Protein AF-0000000065892151 (afdb_homodimer)

Sequence (886 aa):
MYKVRIRGIFATALTKLALEWGFKIVQPTGKILQRFQIEADYSPPDLTVKDHESKTGVVVLGKCEAFESFLQRLGESLDPIVARARAGVKEVFSGKAVGEHEVEGPRGEVFKVPARYVLTPGGTGVFTVVKPPVGPVSGVAAPEIAVEGDYVELNTSGRVTFSEHIPQEDRLRLGILAETRLKQYASIGLRFKSSAKYADEEQIIKEAEVLYRELLQLSHGGPPGAVLRRGNCFAVVLFDRRSKEVLDSARASAVPTVRGHHALRAQGLGKCLDLLDYTGADVYEKAVEFLSRGPVLIYHVKPWGEVVKMKGEALGVKNGVLVVKRPLKPGGVLDGIGVRIERGFYALTCIPRDANYVVHTYYDGSNNVVGTYININTTPEWGRRVIYIDLLVDKTYAGGVEKVLDVDEFEKYKEYFPQRLRNPLQLAPSGRLECTAEGLVVRMYKVRIRGIFATALTKLALEWGFKIVQPTGKILQRFQIEADYSPPDLTVKDHESKTGVVVLGKCEAFESFLQRLGESLDPIVARARAGVKEVFSGKAVGEHEVEGPRGEVFKVPARYVLTPGGTGVFTVVKPPVGPVSGVAAPEIAVEGDYVELNTSGRVTFSEHIPQEDRLRLGILAETRLKQYASIGLRFKSSAKYADEEQIIKEAEVLYRELLQLSHGGPPGAVLRRGNCFAVVLFDRRSKEVLDSARASAVPTVRGHHALRAQGLGKCLDLLDYTGADVYEKAVEFLSRGPVLIYHVKPWGEVVKMKGEALGVKNGVLVVKRPLKPGGVLDGIGVRIERGFYALTCIPRDANYVVHTYYDGSNNVVGTYININTTPEWGRRVIYIDLLVDKTYAGGVEKVLDVDEFEKYKEYFPQRLRNPLQLAPSGRLECTAEGLVVR

Secondary structure (DSSP, 8-state):
--EEEE-STTHHHHHHHHHHTTPEE-S--HHHHHHHTPPP--SPPSEEEEE-TTSSEEEEEE-HHHHHHHHHHHHHHH--EEEE-SS-BT-EEEEEESSSSEEE-GGG-EEE--TT----TT-EEEEEEEE--BTTBPEEEESS--EE-SSEEE-SS--EEE-TTS-HHHHHHHHHHHHTTTHHHHTT-EEE-GGGGGS-HHHHHHHHHHHHHHHHHHTT--STT-EEE--BEEEEEE--HHHHHHHHHHHHTTS---TTHHHHHTTT-THHHHHHHHHT---HHHHHHHHTSSEEEEEEE-TTS-EEEEEEEEEEEETTEEEEEEE--TT-B-TTT-PBP-TT-EEEEEEESS-SEEEEEEE-TTS-EEEEEEEEESPPBPSSEEEEEEEEEEEEEETTEEEEE-HHHHHHTGGGS-GGGS-GGGGSPSS-EEEETTEEEE-/--EEEE-STTHHHHHHHHHHTTPEE-S--HHHHHHHTPPP--SPPSEEEEE-TTSSEEEEEE-HHHHHHHHHHHHHHH--EEEE-SS-BT-EEEEEESSSSEEE-GGG-EEE--TT----TT-EEEEEEEE--BTTBPEEEESS--EE-SSEEE-SS--EEE-TTS-HHHHHHHHHHHHTTTHHHHTT-EEE-GGGGGS-HHHHHHHHHHHHHHHHHHTT--STT-EEE--BEEEEEE--HHHHHHHHHHHHTTS---TTHHHHHTTT-THHHHHHHHHT---HHHHHHHHTSSEEEEEEE-TTS-EEEEEEEEEEEETTEEEEEEEPPTT-B-TTT-PBP-TT-EEEEEEESS-SEEEEEEE-TTS-EEEEEEEEESPPBPSSEEEEEEEEEEEEEETTEEEEE-HHHHHHTGGGS-GGGS-GGGGSPSS-EEEETTEEEE-

InterPro domains:
  IPR007295 Domain of unknown function DUF402 [PF04167] (306-413)
  IPR016730 RNA-binding FAU-1 [MF_01910] (2-437)
  IPR016730 RNA-binding FAU-1 [PIRSF018644] (1-437)
  IPR035930 FomD-like superfamily [G3DSA:2.40.380.10] (319-420)
  IPR035930 FomD-like superfamily [SSF159234] (326-413)
  IPR050212 Nucleoside triphosphate/diphosphate phosphatase-like [PTHR39159] (1-438)

Radius of gyration: 35.37 Å; Cα contacts (8 Å, |Δi|>4): 2115; chains: 2; bounding box: 68×98×75 Å

Organism: Pyrobaculum aerophilum (strain ATCC 51768 / DSM 7523 / JCM 9630 / CIP 104966 / NBRC 100827 / IM2) (NCBI:txid178306)

pLDDT: mean 96.0, std 3.53, range [74.0, 98.94]

Foldseek 3Di:
DFEEEEEDLLRLLLVLLCVVLPYHYAPDDPVNCVLVVDDYHLFFGQKYWYAFPLLQFIKIKGAVVVRVSSVVSLCVQQVWQKWWFPAFAFFKAKWAAQAQFWTAAAPRAIAGEDPVGGDDHRDIAMWTWHATDTQPRHTYIYRKHWDDDRFKIQIQPQAEEEDPLADPVLCVVVVVLCVPLVVVRSRRPMYTYNSNSVDDSVVVSVVSVVRVVLSVVCRVHDPHRDGSGGHMIMMITGHFLRSVQSSQVSSCVRAQGEGCLSLVVSQVCPVVRVVCSVVNDHCQVVQLQVQQAFKAWEWAAESRGDTDIFIFHWLHAFPQKTKTKGDDDFDDADPPLGHGADPQKIWIWIAGQQAQKIKIWIAHNVRDTSWIKIFGWGRWRGGSYIYTYGLQWIWIDGPRDIDIDRVVVNVVSLVSHRPVSSDRVVRDDDADWDQDSNHIDHD/DFEEEEEDLLRLLLVLLCVVLPYHYAPDDPVNCVLVVDDYHLFFGQKYWYAFPLLQFIKIKGAVVVRVSSVVSLCVQQVWQKWWFPAFAFWKAKWAAQAQFWTAAAPRAIAGEDPVGGDDHRDIAMWTWHATDTQPRHTYIYRKHWDDDRFKIQIQPQAEEEDPLQDPVLCVVVVVLCVPLVVVRSRRPMYTYNSNSVDDSVVVSVVSVVRVVLSVVCRVHDPHRDGSGGHMIMMITGHFLRSVQSSQVSSCVRAQGEPCLSLVVSQVCPVVRVVCSVVNDHCQVVQLQVQQAFKAWEWAAESRGDTDIFIFHWLHDFPQKTKTKGDDDFDDADPPLGHGADPQKIWIWIAGQQAQKIKIWIAHNVRDTSWIKIFGWGRWRGGSYIYTYGLQWIWIDGPRDIDIDRVVVNVVSLVSGRPVSSCRVVRDDDADWDQDSNHIDHD

Nearest PDB structures (foldseek):
  8wo8-assembly1_A-3  TM=7.421E-01  e=1.383E-40  Pyrococcus furiosus DSM 3638
  8rzf-assembly1_A  TM=7.872E-01  e=7.572E-38  Sulfolobus acidocaldarius
  8rza-assembly1_A-2  TM=7.181E-01  e=4.105E-39  Pyrococcus furiosus
  4oxp-assembly1_A  TM=7.789E-01  e=3.840E-05  Caulobacter vibrioides CB15
  2vrt-assembly4_D  TM=4.680E-01  e=1.509E-04  Escherichia coli

Solvent-accessible surface area (backbone atoms only — not comparable to full-atom values): 44794 Å² total; per-residue (Å²): 121,51,32,34,26,66,42,60,90,55,25,66,22,49,49,52,51,37,51,74,73,54,38,38,69,20,62,64,52,74,64,53,34,67,62,65,69,55,74,90,34,62,58,65,58,39,24,40,36,32,56,30,95,83,48,44,32,30,34,41,40,21,41,53,70,49,42,52,54,51,51,51,53,44,43,72,72,39,55,40,33,44,24,58,37,80,42,26,43,45,16,27,28,12,21,32,20,75,30,49,44,30,31,30,30,53,95,68,42,59,24,38,33,56,81,91,48,79,46,55,62,70,39,73,46,49,27,16,25,73,39,48,26,34,74,92,45,68,17,31,30,37,86,38,62,48,45,75,61,71,32,41,29,44,31,68,76,46,43,74,45,66,37,88,77,47,52,68,74,48,48,52,58,51,47,50,40,37,69,55,86,33,32,81,50,26,60,39,7,28,32,40,36,60,40,35,72,69,52,54,69,66,59,49,53,52,50,50,52,54,44,49,55,49,50,57,58,57,69,73,53,62,60,73,32,35,75,74,38,86,35,27,36,38,32,32,37,37,42,52,63,68,27,42,51,49,38,35,52,43,26,38,75,63,42,74,52,25,70,57,41,52,67,46,52,55,59,65,46,62,68,47,47,55,47,36,17,73,54,54,55,81,43,47,73,49,46,28,55,61,41,32,52,46,66,29,36,34,36,48,22,39,64,52,62,54,69,49,75,46,64,31,35,35,79,45,73,29,94,65,17,40,25,30,43,23,80,47,71,58,78,47,62,41,82,90,61,72,46,70,38,42,77,62,19,29,30,30,35,28,40,36,61,82,37,26,39,37,33,36,17,33,27,41,66,83,70,42,81,69,32,28,42,34,42,28,26,44,49,41,40,68,19,35,46,28,39,34,41,44,55,59,37,32,38,31,41,40,96,89,41,80,44,80,41,48,60,67,57,29,64,73,51,40,80,32,41,36,79,92,60,67,55,53,74,78,50,45,78,86,74,46,67,42,31,46,100,78,18,77,43,82,99,121,49,31,34,28,67,42,60,90,55,23,66,22,51,48,50,49,38,50,74,72,54,38,40,69,20,61,64,52,74,65,53,34,65,64,65,69,53,74,90,35,64,58,67,59,40,23,40,37,32,56,30,94,82,48,42,32,31,32,42,40,21,42,52,69,50,42,51,54,51,51,52,52,43,43,73,73,38,54,40,32,43,26,58,37,82,41,26,42,44,16,25,29,10,21,33,20,76,29,50,44,29,30,31,30,54,96,68,42,60,24,36,30,58,81,93,48,77,48,55,62,72,40,73,48,47,26,17,26,72,38,48,24,33,74,92,44,69,17,30,30,37,86,36,62,48,45,75,62,69,33,40,28,43,32,69,78,46,43,76,47,67,36,88,78,47,52,68,72,49,48,52,55,52,46,51,42,37,69,55,85,33,33,80,50,27,62,38,7,28,31,39,34,62,40,35,71,70,52,54,70,65,59,49,52,54,49,50,53,55,43,48,57,48,49,58,57,57,70,72,52,62,59,73,31,36,76,76,37,86,35,28,36,39,33,32,36,36,41,52,64,70,27,41,51,51,38,34,52,42,26,38,75,64,42,74,51,25,70,58,41,52,67,46,52,55,61,63,46,63,66,46,46,55,48,36,17,73,52,54,54,80,45,47,73,51,45,28,55,60,41,32,52,46,65,29,35,35,36,48,23,40,65,52,62,53,69,48,75,44,65,32,36,35,78,44,74,29,94,65,18,39,24,30,43,24,80,47,70,57,78,47,62,42,83,92,60,72,45,71,38,44,78,62,19,30,30,31,36,29,39,37,60,82,36,26,39,38,32,37,16,33,27,40,66,84,69,43,80,68,32,28,42,35,42,27,26,44,49,41,40,68,19,37,46,28,38,31,42,44,54,58,37,32,36,31,41,40,95,90,42,79,45,80,40,47,59,66,58,29,64,73,52,40,82,30,40,33,79,92,59,64,56,52,74,79,49,46,77,86,74,46,67,42,33,46,98,77,19,77,43,83,100

Structure (mmCIF, N/CA/C/O backbone):
data_AF-0000000065892151-model_v1
#
loop_
_entity.id
_entity.type
_entity.pdbx_description
1 polymer 'Probable ribonuclease FAU-1'
#
loop_
_atom_site.group_PDB
_atom_site.id
_atom_site.type_symbol
_atom_site.label_atom_id
_atom_site.label_alt_id
_atom_site.label_comp_id
_atom_site.label_asym_id
_atom_site.label_entity_id
_atom_site.label_seq_id
_atom_site.pdbx_PDB_ins_code
_atom_site.Cartn_x
_atom_site.Cartn_y
_atom_site.Cartn_z
_atom_site.occupancy
_atom_site.B_iso_or_equiv
_atom_site.auth_seq_id
_atom_site.auth_comp_id
_atom_site.auth_asym_id
_atom_site.auth_atom_id
_atom_site.pdbx_PDB_model_num
ATOM 1 N N . MET A 1 1 ? -1.967 -22.641 -34.25 1 90.88 1 MET A N 1
ATOM 2 C CA . MET A 1 1 ? -1.417 -21.781 -33.188 1 90.88 1 MET A CA 1
ATOM 3 C C . MET A 1 1 ? -2.203 -21.938 -31.891 1 90.88 1 MET A C 1
ATOM 5 O O . MET A 1 1 ? -3.424 -21.766 -31.875 1 90.88 1 MET A O 1
ATOM 9 N N . TYR A 1 2 ? -1.459 -22.391 -30.781 1 98 2 TYR A N 1
ATOM 10 C CA . TYR A 1 2 ? -2.15 -22.625 -29.531 1 98 2 TYR A CA 1
ATOM 11 C C . TYR A 1 2 ? -2.436 -21.312 -28.797 1 98 2 TYR A C 1
ATOM 13 O O . TYR A 1 2 ? -1.611 -20.391 -28.828 1 98 2 TYR A O 1
ATOM 21 N N . LYS A 1 3 ? -3.602 -21.266 -28.172 1 98.5 3 LYS A N 1
ATOM 22 C CA . LYS A 1 3 ? -4.035 -20.094 -27.422 1 98.5 3 LYS A CA 1
ATOM 23 C C . LYS A 1 3 ? -3.654 -20.219 -25.953 1 98.5 3 LYS A C 1
ATOM 25 O O . LYS A 1 3 ? -3.953 -21.234 -25.312 1 98.5 3 LYS A O 1
ATOM 30 N N . VAL A 1 4 ? -3.027 -19.141 -25.469 1 98.69 4 VAL A N 1
ATOM 31 C CA . VAL A 1 4 ? -2.604 -19.219 -24.078 1 98.69 4 VAL A CA 1
ATOM 32 C C . VAL A 1 4 ? -3.082 -17.969 -23.328 1 98.69 4 VAL A C 1
ATOM 34 O O . VAL A 1 4 ? -3.053 -16.859 -23.859 1 98.69 4 VAL A O 1
ATOM 37 N N . ARG A 1 5 ? -3.598 -18.188 -22.141 1 98.44 5 ARG A N 1
ATOM 38 C CA . ARG A 1 5 ? -3.918 -17.125 -21.188 1 98.44 5 ARG A CA 1
ATOM 39 C C . ARG A 1 5 ? -2.91 -17.094 -20.047 1 98.44 5 ARG A C 1
ATOM 41 O O . ARG A 1 5 ? -2.676 -18.109 -19.391 1 98.44 5 ARG A O 1
ATOM 48 N N . ILE A 1 6 ? -2.316 -15.945 -19.812 1 98.62 6 ILE A N 1
ATOM 49 C CA . ILE A 1 6 ? -1.269 -15.828 -18.797 1 98.62 6 ILE A CA 1
ATOM 50 C C . ILE A 1 6 ? -1.662 -14.781 -17.766 1 98.62 6 ILE A C 1
ATOM 52 O O . ILE A 1 6 ? -2.059 -13.664 -18.125 1 98.62 6 ILE A O 1
ATOM 56 N N . ARG A 1 7 ? -1.554 -15.141 -16.484 1 97.69 7 ARG A N 1
ATOM 57 C CA . ARG A 1 7 ? -1.895 -14.258 -15.375 1 97.69 7 ARG A CA 1
ATOM 58 C C . ARG A 1 7 ? -0.824 -14.305 -14.289 1 97.69 7 ARG A C 1
ATOM 60 O O . ARG A 1 7 ? -0.104 -15.297 -14.164 1 97.69 7 ARG A O 1
ATOM 67 N N . GLY A 1 8 ? -0.746 -13.172 -13.523 1 97.44 8 GLY A N 1
ATOM 68 C CA . GLY A 1 8 ? 0.124 -13.164 -12.359 1 97.44 8 GLY A CA 1
ATOM 69 C C . GLY A 1 8 ? 1.364 -12.312 -12.547 1 97.44 8 GLY A C 1
ATOM 70 O O . GLY A 1 8 ? 1.449 -11.531 -13.492 1 97.44 8 GLY A O 1
ATOM 71 N N . ILE A 1 9 ? 2.355 -12.484 -11.703 1 97.94 9 ILE A N 1
ATOM 72 C CA . ILE A 1 9 ? 3.494 -11.578 -11.617 1 97.94 9 ILE A CA 1
ATOM 73 C C . ILE A 1 9 ? 4.477 -11.883 -12.742 1 97.94 9 ILE A C 1
ATOM 75 O O . ILE A 1 9 ? 5.348 -11.062 -13.055 1 97.94 9 ILE A O 1
ATOM 79 N N . PHE A 1 10 ? 4.309 -13.008 -13.43 1 98.69 10 PHE A N 1
ATOM 80 C CA . PHE A 1 10 ? 5.207 -13.367 -14.523 1 98.69 10 PHE A CA 1
ATOM 81 C C . PHE A 1 10 ? 4.551 -13.094 -15.867 1 98.69 10 PHE A C 1
ATOM 83 O O . PHE A 1 10 ? 5.121 -13.406 -16.922 1 98.69 10 PHE A O 1
ATOM 90 N N . ALA A 1 11 ? 3.391 -12.523 -15.883 1 98.56 11 ALA A N 1
ATOM 91 C CA . ALA A 1 11 ? 2.533 -12.445 -17.062 1 98.56 11 ALA A CA 1
ATOM 92 C C . ALA A 1 11 ? 3.223 -11.68 -18.188 1 98.56 11 ALA A C 1
ATOM 94 O O . ALA A 1 11 ? 3.232 -12.125 -19.344 1 98.56 11 ALA A O 1
ATOM 95 N N . THR A 1 12 ? 3.818 -10.492 -17.938 1 98.62 12 THR A N 1
ATOM 96 C CA . THR A 1 12 ? 4.445 -9.703 -18.984 1 98.62 12 THR A CA 1
ATOM 97 C C . THR A 1 12 ? 5.609 -10.453 -19.609 1 98.62 12 THR A C 1
ATOM 99 O O . THR A 1 12 ? 5.707 -10.547 -20.828 1 98.62 12 THR A O 1
ATOM 102 N N . ALA A 1 13 ? 6.469 -11.047 -18.781 1 98.81 13 ALA A N 1
ATOM 103 C CA . ALA A 1 13 ? 7.633 -11.781 -19.281 1 98.81 13 ALA A CA 1
ATOM 104 C C . ALA A 1 13 ? 7.211 -13.008 -20.078 1 98.81 13 ALA A C 1
ATOM 106 O O . ALA A 1 13 ? 7.715 -13.242 -21.188 1 98.81 13 ALA A O 1
ATOM 107 N N . LEU A 1 14 ? 6.273 -13.758 -19.516 1 98.88 14 LEU A N 1
ATOM 108 C CA . LEU A 1 14 ? 5.844 -14.992 -20.172 1 98.88 14 LEU A CA 1
ATOM 109 C C . LEU A 1 14 ? 5.051 -14.688 -21.438 1 98.88 14 LEU A C 1
ATOM 111 O O . LEU A 1 14 ? 5.098 -15.453 -22.406 1 98.88 14 LEU A O 1
ATOM 115 N N . THR A 1 15 ? 4.289 -13.555 -21.453 1 98.81 15 THR A N 1
ATOM 116 C CA . THR A 1 15 ? 3.617 -13.133 -22.688 1 98.81 15 THR A CA 1
ATOM 117 C C . THR A 1 15 ? 4.633 -12.852 -23.781 1 98.81 15 THR A C 1
ATOM 119 O O . THR A 1 15 ? 4.469 -13.305 -24.922 1 98.81 15 THR A O 1
ATOM 122 N N . LYS A 1 16 ? 5.699 -12.109 -23.453 1 98.75 16 LYS A N 1
ATOM 123 C CA . LYS A 1 16 ? 6.766 -11.82 -24.406 1 98.75 16 LYS A CA 1
ATOM 124 C C . LYS A 1 16 ? 7.344 -13.102 -25 1 98.75 16 LYS A C 1
ATOM 126 O O . LYS A 1 16 ? 7.465 -13.234 -26.219 1 98.75 16 LYS A O 1
ATOM 131 N N . LEU A 1 17 ? 7.645 -14.039 -24.188 1 98.75 17 LEU A N 1
ATOM 132 C CA . LEU A 1 17 ? 8.242 -15.305 -24.609 1 98.75 17 LEU A CA 1
ATOM 133 C C . LEU A 1 17 ? 7.254 -16.125 -25.422 1 98.75 17 LEU A C 1
ATOM 135 O O . LEU A 1 17 ? 7.609 -16.688 -26.469 1 98.75 17 LEU A O 1
ATOM 139 N N . ALA A 1 18 ? 5.996 -16.203 -24.938 1 98.75 18 ALA A N 1
ATOM 140 C CA . ALA A 1 18 ? 4.973 -17 -25.609 1 98.75 18 ALA A CA 1
ATOM 141 C C . ALA A 1 18 ? 4.75 -16.5 -27.031 1 98.75 18 ALA A C 1
ATOM 143 O O . ALA A 1 18 ? 4.613 -17.281 -27.969 1 98.75 18 ALA A O 1
ATOM 144 N N . LEU A 1 19 ? 4.688 -15.164 -27.203 1 98.19 19 LEU A N 1
ATOM 145 C CA . LEU A 1 19 ? 4.543 -14.578 -28.531 1 98.19 19 LEU A CA 1
ATOM 146 C C . LEU A 1 19 ? 5.711 -14.977 -29.422 1 98.19 19 LEU A C 1
ATOM 148 O O . LEU A 1 19 ? 5.512 -15.328 -30.594 1 98.19 19 LEU A O 1
ATOM 152 N N . GLU A 1 20 ? 6.887 -14.977 -28.875 1 97.81 20 GLU A N 1
ATOM 153 C CA . GLU A 1 20 ? 8.07 -15.367 -29.641 1 97.81 20 GLU A CA 1
ATOM 154 C C . GLU A 1 20 ? 8.031 -16.844 -30 1 97.81 20 GLU A C 1
ATOM 156 O O . GLU A 1 20 ? 8.562 -17.25 -31.047 1 97.81 20 GLU A O 1
ATOM 161 N N . TRP A 1 21 ? 7.41 -17.625 -29.141 1 98.19 21 TRP A N 1
ATOM 162 C CA . TRP A 1 21 ? 7.328 -19.078 -29.359 1 98.19 21 TRP A CA 1
ATOM 163 C C . TRP A 1 21 ? 6.195 -19.422 -30.312 1 98.19 21 TRP A C 1
ATOM 165 O O . TRP A 1 21 ? 5.992 -20.594 -30.656 1 98.19 21 TRP A O 1
ATOM 175 N N . GLY A 1 22 ? 5.391 -18.469 -30.688 1 97.62 22 GLY A N 1
ATOM 176 C CA . GLY A 1 22 ? 4.355 -18.703 -31.672 1 97.62 22 GLY A CA 1
ATOM 177 C C . GLY A 1 22 ? 2.994 -18.969 -31.078 1 97.62 22 GLY A C 1
ATOM 178 O O . GLY A 1 22 ? 2.09 -19.453 -31.766 1 97.62 22 GLY A O 1
ATOM 179 N N . PHE A 1 23 ? 2.83 -18.719 -29.875 1 98.5 23 PHE A N 1
ATOM 180 C CA . PHE A 1 23 ? 1.521 -18.859 -29.25 1 98.5 23 PHE A CA 1
ATOM 181 C C . PHE A 1 23 ? 0.675 -17.609 -29.469 1 98.5 23 PHE A C 1
ATOM 183 O O . PHE A 1 23 ? 1.21 -16.516 -29.688 1 98.5 23 PHE A O 1
ATOM 190 N N . LYS A 1 24 ? -0.597 -17.797 -29.422 1 98.19 24 LYS A N 1
ATOM 191 C CA . LYS A 1 24 ? -1.532 -16.688 -29.438 1 98.19 24 LYS A CA 1
ATOM 192 C C . LYS A 1 24 ? -1.989 -16.328 -28.031 1 98.19 24 LYS A C 1
ATOM 194 O O . LYS A 1 24 ? -2.359 -17.203 -27.25 1 98.19 24 LYS A O 1
ATOM 199 N N . ILE A 1 25 ? -1.951 -15.023 -27.734 1 98.56 25 ILE A N 1
ATOM 200 C CA . ILE A 1 25 ? -2.371 -14.578 -26.406 1 98.56 25 ILE A CA 1
ATOM 201 C C . ILE A 1 25 ? -3.869 -14.281 -26.406 1 98.56 25 ILE A C 1
ATOM 203 O O . ILE A 1 25 ? -4.355 -13.523 -27.25 1 98.56 25 ILE A O 1
ATOM 207 N N . VAL A 1 26 ? -4.613 -14.883 -25.484 1 98.38 26 VAL A N 1
ATOM 208 C CA . VAL A 1 26 ? -6.051 -14.641 -25.422 1 98.38 26 VAL A CA 1
ATOM 209 C C . VAL A 1 26 ? -6.43 -14.117 -24.031 1 98.38 26 VAL A C 1
ATOM 211 O O . VAL A 1 26 ? -5.684 -14.297 -23.078 1 98.38 26 VAL A O 1
ATOM 214 N N . GLN A 1 27 ? -7.555 -13.375 -24.031 1 97.19 27 GLN A N 1
ATOM 215 C CA . GLN A 1 27 ? -8.102 -12.781 -22.812 1 97.19 27 GLN A CA 1
ATOM 216 C C . GLN A 1 27 ? -7.031 -12.031 -22.031 1 97.19 27 GLN A C 1
ATOM 218 O O . GLN A 1 27 ? -6.871 -12.242 -20.828 1 97.19 27 GLN A O 1
ATOM 223 N N . PRO A 1 28 ? -6.258 -11.227 -22.719 1 96.44 28 PRO A N 1
ATOM 224 C CA . PRO A 1 28 ? -5.223 -10.438 -22.047 1 96.44 28 PRO A CA 1
ATOM 225 C C . PRO A 1 28 ? -5.801 -9.344 -21.141 1 96.44 28 PRO A C 1
ATOM 227 O O . PRO A 1 28 ? -6.945 -8.922 -21.344 1 96.44 28 PRO A O 1
ATOM 230 N N . THR A 1 29 ? -5.078 -8.992 -20.125 1 94.81 29 THR A N 1
ATOM 231 C CA . THR A 1 29 ? -5.441 -7.82 -19.328 1 94.81 29 THR A CA 1
ATOM 232 C C . THR A 1 29 ? -5.219 -6.539 -20.125 1 94.81 29 THR A C 1
ATOM 234 O O . THR A 1 29 ? -4.539 -6.555 -21.156 1 94.81 29 THR A O 1
ATOM 237 N N . GLY A 1 30 ? -5.848 -5.492 -19.656 1 94.06 30 GLY A N 1
ATOM 238 C CA . GLY A 1 30 ? -5.629 -4.203 -20.297 1 94.06 30 GLY A CA 1
ATOM 239 C C . GLY A 1 30 ? -4.16 -3.818 -20.375 1 94.06 30 GLY A C 1
ATOM 240 O O . GLY A 1 30 ? -3.705 -3.295 -21.391 1 94.06 30 GLY A O 1
ATOM 241 N N . LYS A 1 31 ? -3.352 -4.094 -19.406 1 93.56 31 LYS A N 1
ATOM 242 C CA . LYS A 1 31 ? -1.926 -3.781 -19.359 1 93.56 31 LYS A CA 1
ATOM 243 C C . LYS A 1 31 ? -1.156 -4.539 -20.438 1 93.56 31 LYS A C 1
ATOM 245 O O . LYS A 1 31 ? -0.28 -3.977 -21.094 1 93.56 31 LYS A O 1
ATOM 250 N N . ILE A 1 32 ? -1.517 -5.809 -20.547 1 97.31 32 ILE A N 1
ATOM 251 C CA . ILE A 1 32 ? -0.838 -6.641 -21.531 1 97.31 32 ILE A CA 1
ATOM 252 C C . ILE A 1 32 ? -1.154 -6.133 -22.938 1 97.31 32 ILE A C 1
ATOM 254 O O . ILE A 1 32 ? -0.271 -6.07 -23.797 1 97.31 32 ILE A O 1
ATOM 258 N N . LEU A 1 33 ? -2.387 -5.742 -23.172 1 96.62 33 LEU A N 1
ATOM 259 C CA . LEU A 1 33 ? -2.785 -5.191 -24.453 1 96.62 33 LEU A CA 1
ATOM 260 C C . LEU A 1 33 ? -1.98 -3.939 -24.781 1 96.62 33 LEU A C 1
ATOM 262 O O . LEU A 1 33 ? -1.478 -3.795 -25.906 1 96.62 33 LEU A O 1
ATOM 266 N N . GLN A 1 34 ? -1.856 -3.135 -23.844 1 93.81 34 GLN A N 1
ATOM 267 C CA . GLN A 1 34 ? -1.151 -1.87 -24.016 1 93.81 34 GLN A CA 1
ATOM 268 C C . GLN A 1 34 ? 0.338 -2.102 -24.266 1 93.81 34 GLN A C 1
ATOM 270 O O . GLN A 1 34 ? 0.938 -1.465 -25.125 1 93.81 34 GLN A O 1
ATOM 275 N N . ARG A 1 35 ? 0.959 -3.012 -23.562 1 96.06 35 ARG A N 1
ATOM 276 C CA . ARG A 1 35 ? 2.4 -3.246 -23.594 1 96.06 35 ARG A CA 1
ATOM 277 C C . ARG A 1 35 ? 2.816 -3.904 -24.906 1 96.06 35 ARG A C 1
ATOM 279 O O . ARG A 1 35 ? 3.887 -3.607 -25.438 1 96.06 35 ARG A O 1
ATOM 286 N N . PHE A 1 36 ? 1.958 -4.77 -25.391 1 97.12 36 PHE A N 1
ATOM 287 C CA . PHE A 1 36 ? 2.383 -5.57 -26.531 1 97.12 36 PHE A CA 1
ATOM 288 C C . PHE A 1 36 ? 1.624 -5.164 -27.797 1 97.12 36 PHE A C 1
ATOM 290 O O . PHE A 1 36 ? 1.908 -5.664 -28.891 1 97.12 36 PHE A O 1
ATOM 297 N N . GLN A 1 37 ? 0.651 -4.27 -27.719 1 94 37 GLN A N 1
ATOM 298 C CA . GLN A 1 37 ? -0.127 -3.766 -28.844 1 94 37 GLN A CA 1
ATOM 299 C C . GLN A 1 37 ? -0.709 -4.914 -29.672 1 94 37 GLN A C 1
ATOM 301 O O . GLN A 1 37 ? -0.564 -4.945 -30.891 1 94 37 GLN A O 1
ATOM 306 N N . ILE A 1 38 ? -1.234 -5.855 -29 1 94.19 38 ILE A N 1
ATOM 307 C CA . ILE A 1 38 ? -1.851 -6.992 -29.672 1 94.19 38 ILE A CA 1
ATOM 308 C C . ILE A 1 38 ? -3.363 -6.793 -29.75 1 94.19 38 ILE A C 1
ATOM 310 O O . ILE A 1 38 ? -3.926 -6 -28.984 1 94.19 38 ILE A O 1
ATOM 314 N N . GLU A 1 39 ? -3.936 -7.477 -30.672 1 93.75 39 GLU A N 1
ATOM 315 C CA . GLU A 1 39 ? -5.391 -7.418 -30.812 1 93.75 39 GLU A CA 1
ATOM 316 C C . GLU A 1 39 ? -6.074 -8.25 -29.719 1 93.75 39 GLU A C 1
ATOM 318 O O . GLU A 1 39 ? -5.625 -9.352 -29.406 1 93.75 39 GLU A O 1
ATOM 323 N N . ALA A 1 40 ? -7.098 -7.668 -29.266 1 94.62 40 ALA A N 1
ATOM 324 C CA . ALA A 1 40 ? -7.852 -8.367 -28.219 1 94.62 40 ALA A CA 1
ATOM 325 C C . ALA A 1 40 ? -8.539 -9.609 -28.781 1 94.62 40 ALA A C 1
ATOM 327 O O . ALA A 1 40 ? -9.164 -9.547 -29.844 1 94.62 40 ALA A O 1
ATOM 328 N N . ASP A 1 41 ? -8.297 -10.68 -28.234 1 96.62 41 ASP A N 1
ATOM 329 C CA . ASP A 1 41 ? -8.938 -11.969 -28.5 1 96.62 41 ASP A CA 1
ATOM 330 C C . ASP A 1 41 ? -9.461 -12.594 -27.203 1 96.62 41 ASP A C 1
ATOM 332 O O . ASP A 1 41 ? -8.68 -12.938 -26.312 1 96.62 41 ASP A O 1
ATOM 336 N N . TYR A 1 42 ? -10.75 -12.773 -27.172 1 96.19 42 TYR A N 1
ATOM 337 C CA . TYR A 1 42 ? -11.344 -13.227 -25.906 1 96.19 42 TYR A CA 1
ATOM 338 C C . TYR A 1 42 ? -11.82 -14.672 -26.031 1 96.19 42 TYR A C 1
ATOM 340 O O . TYR A 1 42 ? -12.656 -15.125 -25.25 1 96.19 42 TYR A O 1
ATOM 348 N N . SER A 1 43 ? -11.312 -15.359 -27.047 1 96.5 43 SER A N 1
ATOM 349 C CA . SER A 1 43 ? -11.625 -16.766 -27.219 1 96.5 43 SER A CA 1
ATOM 350 C C . SER A 1 43 ? -11.102 -17.609 -26.062 1 96.5 43 SER A C 1
ATOM 352 O O . SER A 1 43 ? -10.203 -17.172 -25.344 1 96.5 43 SER A O 1
ATOM 354 N N . PRO A 1 44 ? -11.734 -18.75 -25.844 1 97.06 44 PRO A N 1
ATOM 355 C CA . PRO A 1 44 ? -11.266 -19.625 -24.766 1 97.06 44 PRO A CA 1
ATOM 356 C C . PRO A 1 44 ? -9.828 -20.094 -24.969 1 97.06 44 PRO A C 1
ATOM 358 O O . PRO A 1 44 ? -9.422 -20.391 -26.094 1 97.06 44 PRO A O 1
ATOM 361 N N . PRO A 1 45 ? -9.094 -20.188 -23.922 1 98.12 45 PRO A N 1
ATOM 362 C CA . PRO A 1 45 ? -7.699 -20.609 -24.031 1 98.12 45 PRO A CA 1
ATOM 363 C C . PRO A 1 45 ? -7.559 -22.125 -24.156 1 98.12 45 PRO A C 1
ATOM 365 O O . PRO A 1 45 ? -8.391 -22.875 -23.625 1 98.12 45 PRO A O 1
ATOM 368 N N . ASP A 1 46 ? -6.461 -22.547 -24.828 1 98.31 46 ASP A N 1
ATOM 369 C CA . ASP A 1 46 ? -6.027 -23.938 -24.812 1 98.31 46 ASP A CA 1
ATOM 370 C C . ASP A 1 46 ? -5.215 -24.234 -23.547 1 98.31 46 ASP A C 1
ATOM 372 O O . ASP A 1 46 ? -5.137 -25.391 -23.109 1 98.31 46 ASP A O 1
ATOM 376 N N . LEU A 1 47 ? -4.602 -23.156 -23.141 1 98.31 47 LEU A N 1
ATOM 377 C CA . LEU A 1 47 ? -3.67 -23.266 -22.031 1 98.31 47 LEU A CA 1
ATOM 378 C C . LEU A 1 47 ? -3.775 -22.047 -21.109 1 98.31 47 LEU A C 1
ATOM 380 O O . LEU A 1 47 ? -3.883 -20.922 -21.578 1 98.31 47 LEU A O 1
ATOM 384 N N . THR A 1 48 ? -3.76 -22.328 -19.797 1 98.31 48 THR A N 1
ATOM 385 C CA . THR A 1 48 ? -3.73 -21.25 -18.797 1 98.31 48 THR A CA 1
ATOM 386 C C . THR A 1 48 ? -2.479 -21.359 -17.922 1 98.31 48 THR A C 1
ATOM 388 O O . THR A 1 48 ? -2.127 -22.438 -17.453 1 98.31 48 THR A O 1
ATOM 391 N N . VAL A 1 49 ? -1.8 -20.25 -17.797 1 98.81 49 VAL A N 1
ATOM 392 C CA . VAL A 1 49 ? -0.621 -20.141 -16.938 1 98.81 49 VAL A CA 1
ATOM 393 C C . VAL A 1 49 ? -0.867 -19.094 -15.852 1 98.81 49 VAL A C 1
ATOM 395 O O . VAL A 1 49 ? -1.22 -17.953 -16.141 1 98.81 49 VAL A O 1
ATOM 398 N N . LYS A 1 50 ? -0.729 -19.469 -14.656 1 97.81 50 LYS A N 1
ATOM 399 C CA . LYS A 1 50 ? -0.952 -18.531 -13.562 1 97.81 50 LYS A CA 1
ATOM 400 C C . LYS A 1 50 ? 0.086 -18.719 -12.461 1 97.81 50 LYS A C 1
ATOM 402 O O . LYS A 1 50 ? 0.782 -19.734 -12.422 1 97.81 50 LYS A O 1
ATOM 407 N N . ASP A 1 51 ? 0.139 -17.812 -11.531 1 98.12 51 ASP A N 1
ATOM 408 C CA . ASP A 1 51 ? 1.127 -17.844 -10.453 1 98.12 51 ASP A CA 1
ATOM 409 C C . ASP A 1 51 ? 0.952 -19.078 -9.57 1 98.12 51 ASP A C 1
ATOM 411 O O . ASP A 1 51 ? -0.175 -19.469 -9.273 1 98.12 51 ASP A O 1
ATOM 415 N N . HIS A 1 52 ? 1.994 -19.641 -9.25 1 98.38 52 HIS A N 1
ATOM 416 C CA . HIS A 1 52 ? 1.994 -20.547 -8.117 1 98.38 52 HIS A CA 1
ATOM 417 C C . HIS A 1 52 ? 1.915 -19.797 -6.793 1 98.38 52 HIS A C 1
ATOM 419 O O . HIS A 1 52 ? 2.35 -18.656 -6.703 1 98.38 52 HIS A O 1
ATOM 425 N N . GLU A 1 53 ? 1.436 -20.359 -5.758 1 96.38 53 GLU A N 1
ATOM 426 C CA . GLU A 1 53 ? 1.2 -19.703 -4.48 1 96.38 53 GLU A CA 1
ATOM 427 C C . GLU A 1 53 ? 2.512 -19.234 -3.844 1 96.38 53 GLU A C 1
ATOM 429 O O . GLU A 1 53 ? 2.529 -18.297 -3.059 1 96.38 53 GLU A O 1
ATOM 434 N N . SER A 1 54 ? 3.586 -19.875 -4.168 1 96.25 54 SER A N 1
ATOM 435 C CA . SER A 1 54 ? 4.887 -19.516 -3.607 1 96.25 54 SER A CA 1
ATOM 436 C C . SER A 1 54 ? 5.418 -18.234 -4.219 1 96.25 54 SER A C 1
ATOM 438 O O . SER A 1 54 ? 6.383 -17.656 -3.719 1 96.25 54 SER A O 1
ATOM 440 N N . LYS A 1 55 ? 4.895 -17.844 -5.328 1 96 55 LYS A N 1
ATOM 441 C CA . LYS A 1 55 ? 5.316 -16.672 -6.078 1 96 55 LYS A CA 1
ATOM 442 C C . LYS A 1 55 ? 6.703 -16.875 -6.684 1 96 55 LYS A C 1
ATOM 444 O O . LYS A 1 55 ? 7.363 -15.906 -7.07 1 96 55 LYS A O 1
ATOM 449 N N . THR A 1 56 ? 7.141 -18.125 -6.695 1 98.44 56 THR A N 1
ATOM 450 C CA . THR A 1 56 ? 8.406 -18.453 -7.344 1 98.44 56 THR A CA 1
ATOM 451 C C . THR A 1 56 ? 8.188 -19.453 -8.469 1 98.44 56 THR A C 1
ATOM 453 O O . THR A 1 56 ? 9.008 -20.359 -8.672 1 98.44 56 THR A O 1
ATOM 456 N N . GLY A 1 57 ? 7.074 -19.266 -9.102 1 98.75 57 GLY A N 1
ATOM 457 C CA . GLY A 1 57 ? 6.742 -20.156 -10.211 1 98.75 57 GLY A CA 1
ATOM 458 C C . GLY A 1 57 ? 5.309 -20 -10.688 1 98.75 57 GLY A C 1
ATOM 459 O O . GLY A 1 57 ? 4.621 -19.047 -10.305 1 98.75 57 GLY A O 1
ATOM 460 N N . VAL A 1 58 ? 4.953 -20.938 -11.594 1 98.88 58 VAL A N 1
ATOM 461 C CA . VAL A 1 58 ? 3.613 -20.906 -12.172 1 98.88 58 VAL A CA 1
ATOM 462 C C . VAL A 1 58 ? 3.018 -22.297 -12.211 1 98.88 58 VAL A C 1
ATOM 464 O O . VAL A 1 58 ? 3.738 -23.297 -12.062 1 98.88 58 VAL A O 1
ATOM 467 N N . VAL A 1 59 ? 1.742 -22.297 -12.352 1 98.69 59 VAL A N 1
ATOM 468 C CA . VAL A 1 59 ? 0.997 -23.5 -12.695 1 98.69 59 VAL A CA 1
ATOM 469 C C . VAL A 1 59 ? 0.557 -23.438 -14.156 1 98.69 59 VAL A C 1
ATOM 471 O O . VAL A 1 59 ? 0.14 -22.391 -14.641 1 98.69 59 VAL A O 1
ATOM 474 N N . VAL A 1 60 ? 0.709 -24.516 -14.828 1 98.81 60 VAL A N 1
ATOM 475 C CA . VAL A 1 60 ? 0.322 -24.641 -16.234 1 98.81 60 VAL A CA 1
ATOM 476 C C . VAL A 1 60 ? -0.769 -25.688 -16.375 1 98.81 60 VAL A C 1
ATOM 478 O O . VAL A 1 60 ? -0.595 -26.844 -15.953 1 98.81 60 VAL A O 1
ATOM 481 N N . LEU A 1 61 ? -1.855 -25.281 -16.953 1 98.31 61 LEU A N 1
ATOM 482 C CA . LEU A 1 61 ? -3.01 -26.172 -17.062 1 98.31 61 LEU A CA 1
ATOM 483 C C . LEU A 1 61 ? -3.719 -26 -18.391 1 98.31 61 LEU A C 1
ATOM 485 O O . LEU A 1 61 ? -4 -24.859 -18.812 1 98.31 61 LEU A O 1
ATOM 489 N N . GLY A 1 62 ? -3.98 -27.109 -19.094 1 98.06 62 GLY A N 1
ATOM 490 C CA . GLY A 1 62 ? -4.742 -27 -20.312 1 98.06 62 GLY A CA 1
ATOM 491 C C . GLY A 1 62 ? -4.668 -28.25 -21.188 1 98.06 62 GLY A C 1
ATOM 492 O O . GLY A 1 62 ? -4.391 -29.344 -20.688 1 98.06 62 GLY A O 1
ATOM 493 N N . LYS A 1 63 ? -5.062 -28.078 -22.453 1 97.94 63 LYS A N 1
ATOM 494 C CA . LYS A 1 63 ? -5.023 -29.172 -23.422 1 97.94 63 LYS A CA 1
ATOM 495 C C . LYS A 1 63 ? -3.611 -29.734 -23.562 1 97.94 63 LYS A C 1
ATOM 497 O O . LYS A 1 63 ? -2.648 -28.984 -23.688 1 97.94 63 LYS A O 1
ATOM 502 N N . CYS A 1 64 ? -3.473 -31.016 -23.609 1 98.19 64 CYS A N 1
ATOM 503 C CA . CYS A 1 64 ? -2.193 -31.703 -23.453 1 98.19 64 CYS A CA 1
ATOM 504 C C . CYS A 1 64 ? -1.243 -31.344 -24.594 1 98.19 64 CYS A C 1
ATOM 506 O O . CYS A 1 64 ? -0.037 -31.219 -24.375 1 98.19 64 CYS A O 1
ATOM 508 N N . GLU A 1 65 ? -1.722 -31.172 -25.766 1 98 65 GLU A N 1
ATOM 509 C CA . GLU A 1 65 ? -0.852 -30.797 -26.875 1 98 65 GLU A CA 1
ATOM 510 C C . GLU A 1 65 ? -0.249 -29.406 -26.688 1 98 65 GLU A C 1
ATOM 512 O O . GLU A 1 65 ? 0.958 -29.219 -26.844 1 98 65 GLU A O 1
ATOM 517 N N . ALA A 1 66 ? -1.103 -28.438 -26.375 1 98.5 66 ALA A N 1
ATOM 518 C CA . ALA A 1 66 ? -0.641 -27.094 -26.094 1 98.5 66 ALA A CA 1
ATOM 519 C C . ALA A 1 66 ? 0.297 -27.062 -24.891 1 98.5 66 ALA A C 1
ATOM 521 O O . ALA A 1 66 ? 1.309 -26.359 -24.891 1 98.5 66 ALA A O 1
ATOM 522 N N . PHE A 1 67 ? -0.062 -27.859 -23.938 1 98.56 67 PHE A N 1
ATOM 523 C CA . PHE A 1 67 ? 0.688 -28 -22.703 1 98.56 67 PHE A CA 1
ATOM 524 C C . PHE A 1 67 ? 2.107 -28.484 -22.984 1 98.56 67 PHE A C 1
ATOM 526 O O . PHE A 1 67 ? 3.076 -27.875 -22.516 1 98.56 67 PHE A O 1
ATOM 533 N N . GLU A 1 68 ? 2.264 -29.484 -23.75 1 98.56 68 GLU A N 1
ATOM 534 C CA . GLU A 1 68 ? 3.572 -30.047 -24.078 1 98.56 68 GLU A CA 1
ATOM 535 C C . GLU A 1 68 ? 4.418 -29.047 -24.859 1 98.56 68 GLU A C 1
ATOM 537 O O . GLU A 1 68 ? 5.617 -28.906 -24.609 1 98.56 68 GLU A O 1
ATOM 542 N N . SER A 1 69 ? 3.775 -28.406 -25.766 1 98.62 69 SER A N 1
ATOM 543 C CA . SER A 1 69 ? 4.48 -27.406 -26.562 1 98.62 69 SER A CA 1
ATOM 544 C C . SER A 1 69 ? 5.012 -26.281 -25.688 1 98.62 69 SER A C 1
ATOM 546 O O . SER A 1 69 ? 6.168 -25.875 -25.828 1 98.62 69 SER A O 1
ATOM 548 N N . PHE A 1 70 ? 4.195 -25.812 -24.828 1 98.75 70 PHE A N 1
ATOM 549 C CA . PHE A 1 70 ? 4.566 -24.703 -23.953 1 98.75 70 PHE A CA 1
ATOM 550 C C . PHE A 1 70 ? 5.695 -25.109 -23.016 1 98.75 70 PHE A C 1
ATOM 552 O O . PHE A 1 70 ? 6.66 -24.375 -22.828 1 98.75 70 PHE A O 1
ATOM 559 N N . LEU A 1 71 ? 5.59 -26.297 -22.375 1 98.69 71 LEU A N 1
ATOM 560 C CA . LEU A 1 71 ? 6.598 -26.766 -21.422 1 98.69 71 LEU A CA 1
ATOM 561 C C . LEU A 1 71 ? 7.938 -27 -22.125 1 98.69 71 LEU A C 1
ATOM 563 O O . LEU A 1 71 ? 8.992 -26.781 -21.531 1 98.69 71 LEU A O 1
ATOM 567 N N . GLN A 1 72 ? 7.836 -27.469 -23.312 1 98.38 72 GLN A N 1
ATOM 568 C CA . GLN A 1 72 ? 9.07 -27.672 -24.078 1 98.38 72 GLN A CA 1
ATOM 569 C C . GLN A 1 72 ? 9.812 -26.359 -24.281 1 98.38 72 GLN A C 1
ATOM 571 O O . GLN A 1 72 ? 11.016 -26.266 -24.047 1 98.38 72 GLN A O 1
ATOM 576 N N . ARG A 1 73 ? 9.109 -25.344 -24.688 1 98.5 73 ARG A N 1
ATOM 577 C CA . ARG A 1 73 ? 9.711 -24.031 -24.922 1 98.5 73 ARG A CA 1
ATOM 578 C C . ARG A 1 73 ? 10.203 -23.422 -23.609 1 98.5 73 ARG A C 1
ATOM 580 O O . ARG A 1 73 ? 11.258 -22.797 -23.578 1 98.5 73 ARG A O 1
ATOM 587 N N . LEU A 1 74 ? 9.438 -23.609 -22.562 1 98.19 74 LEU A N 1
ATOM 588 C CA . LEU A 1 74 ? 9.836 -23.141 -21.234 1 98.19 74 LEU A CA 1
ATOM 589 C C . LEU A 1 74 ? 11.148 -23.781 -20.797 1 98.19 74 LEU A C 1
ATOM 591 O O . LEU A 1 74 ? 12.031 -23.109 -20.266 1 98.19 74 LEU A O 1
ATOM 595 N N . GLY A 1 75 ? 11.203 -25.062 -20.969 1 98.06 75 GLY A N 1
ATOM 596 C CA . GLY A 1 75 ? 12.406 -25.812 -20.625 1 98.06 75 GLY A CA 1
ATOM 597 C C . GLY A 1 75 ? 13.641 -25.312 -21.359 1 98.06 75 GLY A C 1
ATOM 598 O O . GLY A 1 75 ? 14.695 -25.141 -20.75 1 98.06 75 GLY A O 1
ATOM 599 N N . GLU A 1 76 ? 13.484 -24.984 -22.609 1 97.94 76 GLU A N 1
ATOM 600 C CA . GLU A 1 76 ? 14.586 -24.547 -23.453 1 97.94 76 GLU A CA 1
ATOM 601 C C . GLU A 1 76 ? 15.047 -23.141 -23.062 1 97.94 76 GLU A C 1
ATOM 603 O O . GLU A 1 76 ? 16.234 -22.828 -23.109 1 97.94 76 GLU A O 1
ATOM 608 N N . SER A 1 77 ? 14.141 -22.359 -22.672 1 98 77 SER A N 1
ATOM 609 C CA . SER A 1 77 ? 14.438 -20.953 -22.453 1 98 77 SER A CA 1
ATOM 610 C C . SER A 1 77 ? 14.852 -20.703 -21 1 98 77 SER A C 1
ATOM 612 O O . SER A 1 77 ? 15.734 -19.875 -20.75 1 98 77 SER A O 1
ATOM 614 N N . LEU A 1 78 ? 14.234 -21.406 -20.031 1 98.38 78 LEU A N 1
ATOM 615 C CA . LEU A 1 78 ? 14.383 -21.016 -18.641 1 98.38 78 LEU A CA 1
ATOM 616 C C . LEU A 1 78 ? 15.062 -22.109 -17.828 1 98.38 78 LEU A C 1
ATOM 618 O O . LEU A 1 78 ? 15.539 -21.875 -16.719 1 98.38 78 LEU A O 1
ATOM 622 N N . ASP A 1 79 ? 15.023 -23.328 -18.328 1 98 79 ASP A N 1
ATOM 623 C CA . ASP A 1 79 ? 15.586 -24.484 -17.641 1 98 79 ASP A CA 1
ATOM 624 C C . ASP A 1 79 ? 15.062 -24.578 -16.203 1 98 79 ASP A C 1
ATOM 626 O O . ASP A 1 79 ? 15.836 -24.656 -15.25 1 98 79 ASP A O 1
ATOM 630 N N . PRO A 1 80 ? 13.711 -24.562 -16.047 1 98.69 80 PRO A N 1
ATOM 631 C CA . PRO A 1 80 ? 13.102 -24.5 -14.711 1 98.69 80 PRO A CA 1
ATOM 632 C C . PRO A 1 80 ? 12.945 -25.875 -14.062 1 98.69 80 PRO A C 1
ATOM 634 O O . PRO A 1 80 ? 13.32 -26.891 -14.664 1 98.69 80 PRO A O 1
ATOM 637 N N . ILE A 1 81 ? 12.5 -25.938 -12.805 1 98.88 81 ILE A N 1
ATOM 638 C CA . ILE A 1 81 ? 12.039 -27.141 -12.133 1 98.88 81 ILE A CA 1
ATOM 639 C C . ILE A 1 81 ? 10.586 -27.422 -12.508 1 98.88 81 ILE A C 1
ATOM 641 O O . ILE A 1 81 ? 9.734 -26.531 -12.398 1 98.88 81 ILE A O 1
ATOM 645 N N . VAL A 1 82 ? 10.32 -28.625 -13 1 98.88 82 VAL A N 1
ATOM 646 C CA . V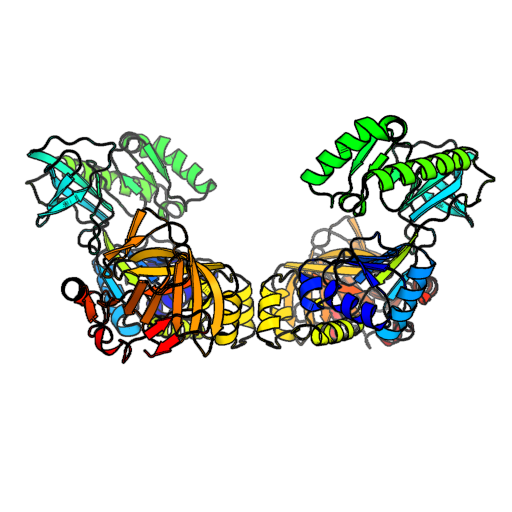AL A 1 82 ? 8.992 -28.922 -13.523 1 98.88 82 VAL A CA 1
ATOM 647 C C . VAL A 1 82 ? 8.461 -30.203 -12.891 1 98.88 82 VAL A C 1
ATOM 649 O O . VAL A 1 82 ? 9.117 -31.25 -12.953 1 98.88 82 VAL A O 1
ATOM 652 N N . ALA A 1 83 ? 7.367 -30.125 -12.273 1 98.81 83 ALA A N 1
ATOM 653 C CA . ALA A 1 83 ? 6.66 -31.297 -11.75 1 98.81 83 ALA A CA 1
ATOM 654 C C . ALA A 1 83 ? 5.332 -31.5 -12.469 1 98.81 83 ALA A C 1
ATOM 656 O O . ALA A 1 83 ? 4.398 -30.719 -12.297 1 98.81 83 ALA A O 1
ATOM 657 N N . ARG A 1 84 ? 5.242 -32.531 -13.203 1 98.19 84 ARG A N 1
ATOM 658 C CA . ARG A 1 84 ? 4.027 -32.844 -13.938 1 98.19 84 ARG A CA 1
ATOM 659 C C . ARG A 1 84 ? 3.084 -33.719 -13.094 1 98.19 84 ARG A C 1
ATOM 661 O O . ARG A 1 84 ? 3.527 -34.562 -12.336 1 98.19 84 ARG A O 1
ATOM 668 N N . ALA A 1 85 ? 1.854 -33.438 -13.266 1 98.06 85 ALA A N 1
ATOM 669 C CA . ALA A 1 85 ? 0.854 -34.281 -12.617 1 98.06 85 ALA A CA 1
ATOM 670 C C . ALA A 1 85 ? 0.748 -35.625 -13.312 1 98.06 85 ALA A C 1
ATOM 672 O O . ALA A 1 85 ? 1.007 -35.75 -14.508 1 98.06 85 ALA A O 1
ATOM 673 N N . ARG A 1 86 ? 0.389 -36.625 -12.531 1 96.94 86 ARG A N 1
ATOM 674 C CA . ARG A 1 86 ? 0.316 -37.969 -13.047 1 96.94 86 ARG A CA 1
ATOM 675 C C . ARG A 1 86 ? -1.081 -38.281 -13.578 1 96.94 86 ARG A C 1
ATOM 677 O O . ARG A 1 86 ? -1.317 -39.375 -14.125 1 96.94 86 ARG A O 1
ATOM 684 N N . ALA A 1 87 ? -1.999 -37.406 -13.406 1 97.06 87 ALA A N 1
ATOM 685 C CA . ALA A 1 87 ? -3.35 -37.469 -13.953 1 97.06 87 ALA A CA 1
ATOM 686 C C . ALA A 1 87 ? -3.844 -36.094 -14.352 1 97.06 87 ALA A C 1
ATOM 688 O O . ALA A 1 87 ? -3.363 -35.094 -13.836 1 97.06 87 ALA A O 1
ATOM 689 N N . GLY A 1 88 ? -4.742 -36.125 -15.297 1 96.75 88 GLY A N 1
ATOM 690 C CA . GLY A 1 88 ? -5.273 -34.844 -15.75 1 96.75 88 GLY A CA 1
ATOM 691 C C . GLY A 1 88 ? -6.328 -34.281 -14.812 1 96.75 88 GLY A C 1
ATOM 692 O O . GLY A 1 88 ? -7.059 -35.031 -14.164 1 96.75 88 GLY A O 1
ATOM 693 N N . VAL A 1 89 ? -6.363 -32.938 -14.812 1 97.44 89 VAL A N 1
ATOM 694 C CA . VAL A 1 89 ? -7.426 -32.25 -14.07 1 97.44 89 VAL A CA 1
ATOM 695 C C . VAL A 1 89 ? -8.773 -32.531 -14.742 1 97.44 89 VAL A C 1
ATOM 697 O O . VAL A 1 89 ? -8.906 -32.375 -15.961 1 97.44 89 VAL A O 1
ATOM 700 N N . LYS A 1 90 ? -9.773 -32.969 -13.953 1 96.88 90 LYS A N 1
ATOM 701 C CA . LYS A 1 90 ? -11.125 -33.281 -14.406 1 96.88 90 LYS A CA 1
ATOM 702 C C . LYS A 1 90 ? -11.133 -34.531 -15.273 1 96.88 90 LYS A C 1
ATOM 704 O O . LYS A 1 90 ? -12.039 -34.75 -16.094 1 96.88 90 LYS A O 1
ATOM 709 N N . GLU A 1 91 ? -10.102 -35.25 -15.211 1 97.31 91 GLU A N 1
ATOM 710 C CA . GLU A 1 91 ? -10.109 -36.594 -15.805 1 97.31 91 GLU A CA 1
ATOM 711 C C . GLU A 1 91 ? -11.188 -37.469 -15.172 1 97.31 91 GLU A C 1
ATOM 713 O O . GLU A 1 91 ? -11.375 -37.438 -13.953 1 97.31 91 GLU A O 1
ATOM 718 N N . VAL A 1 92 ? -11.945 -38.188 -16.047 1 97.88 92 VAL A N 1
ATOM 719 C CA . VAL A 1 92 ? -12.961 -39.094 -15.57 1 97.88 92 VAL A CA 1
ATOM 720 C C . VAL A 1 92 ? -12.492 -40.531 -15.766 1 97.88 92 VAL A C 1
ATOM 722 O O . VAL A 1 92 ? -12.023 -40.906 -16.844 1 97.88 92 VAL A O 1
ATOM 725 N N . PHE A 1 93 ? -12.633 -41.344 -14.68 1 98.06 93 PHE A N 1
ATOM 726 C CA . PHE A 1 93 ? -12.156 -42.719 -14.758 1 98.06 93 PHE A CA 1
ATOM 727 C C . PHE A 1 93 ? -13.07 -43.656 -13.977 1 98.06 93 PHE A C 1
ATOM 729 O O . PHE A 1 93 ? -13.891 -43.188 -13.172 1 98.06 93 PHE A O 1
ATOM 736 N N . SER A 1 94 ? -12.969 -44.938 -14.344 1 97.94 94 SER A N 1
ATOM 737 C CA . SER A 1 94 ? -13.594 -45.969 -13.555 1 97.94 94 SER A CA 1
ATOM 738 C C . SER A 1 94 ? -12.648 -46.5 -12.469 1 97.94 94 SER A C 1
ATOM 740 O O . SER A 1 94 ? -11.555 -46.969 -12.766 1 97.94 94 SER A O 1
ATOM 742 N N . GLY A 1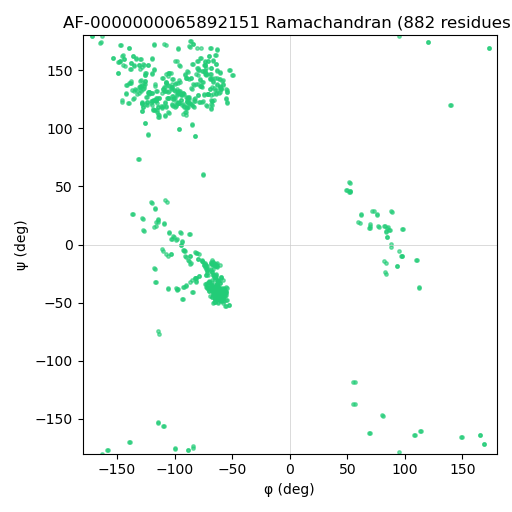 95 ? -13.062 -46.312 -11.258 1 97.69 95 GLY A N 1
ATOM 743 C CA . GLY A 1 95 ? -12.18 -46.656 -10.156 1 97.69 95 GLY A CA 1
ATOM 744 C C . GLY A 1 95 ? -12.766 -47.719 -9.242 1 97.69 95 GLY A C 1
ATOM 745 O O . GLY A 1 95 ? -13.977 -47.969 -9.258 1 97.69 95 GLY A O 1
ATOM 746 N N . LYS A 1 96 ? -11.898 -48.344 -8.516 1 97.94 96 LYS A N 1
ATOM 747 C CA . LYS A 1 96 ? -12.273 -49.344 -7.5 1 97.94 96 LYS A CA 1
ATOM 748 C C . LYS A 1 96 ? -11.93 -48.844 -6.102 1 97.94 96 LYS A C 1
ATOM 750 O O . LYS A 1 96 ? -10.781 -48.469 -5.828 1 97.94 96 LYS A O 1
ATOM 755 N N . ALA A 1 97 ? -12.945 -48.875 -5.277 1 97.69 97 ALA A N 1
ATOM 756 C CA . ALA A 1 97 ? -12.734 -48.406 -3.904 1 97.69 97 ALA A CA 1
ATOM 757 C C . ALA A 1 97 ? -11.805 -49.344 -3.148 1 97.69 97 ALA A C 1
ATOM 759 O O . ALA A 1 97 ? -12.055 -50.562 -3.074 1 97.69 97 ALA A O 1
ATOM 760 N N . VAL A 1 98 ? -10.797 -48.875 -2.646 1 97.5 98 VAL A N 1
ATOM 761 C CA . VAL A 1 98 ? -9.852 -49.656 -1.874 1 97.5 98 VAL A CA 1
ATOM 762 C C . VAL A 1 98 ? -9.992 -49.344 -0.388 1 97.5 98 VAL A C 1
ATOM 764 O O . VAL A 1 98 ? -9.406 -50.031 0.459 1 97.5 98 VAL A O 1
ATOM 767 N N . GLY A 1 99 ? -10.711 -48.375 -0.038 1 96.19 99 GLY A N 1
ATOM 768 C CA . GLY A 1 99 ? -11.102 -47.938 1.294 1 96.19 99 GLY A CA 1
ATOM 769 C C . GLY A 1 99 ? -12.352 -47.062 1.304 1 96.19 99 GLY A C 1
ATOM 770 O O . GLY A 1 99 ? -12.977 -46.875 0.26 1 96.19 99 GLY A O 1
ATOM 771 N N . GLU A 1 100 ? -12.672 -46.625 2.465 1 96.75 100 GLU A N 1
ATOM 772 C CA . GLU A 1 100 ? -13.875 -45.812 2.592 1 96.75 100 GLU A CA 1
ATOM 773 C C . GLU A 1 100 ? -13.68 -44.438 1.983 1 96.75 100 GLU A C 1
ATOM 775 O O . GLU A 1 100 ? -14.648 -43.75 1.646 1 96.75 100 GLU A O 1
ATOM 780 N N . HIS A 1 101 ? -12.414 -44.062 1.897 1 97.81 101 HIS A N 1
ATOM 781 C CA . HIS A 1 101 ? -12.125 -42.75 1.355 1 97.81 101 HIS A CA 1
ATOM 782 C C . HIS A 1 101 ? -10.953 -42.781 0.381 1 97.81 101 HIS A C 1
ATOM 784 O O . HIS A 1 101 ? -10.195 -41.844 0.273 1 97.81 101 HIS A O 1
ATOM 790 N N . GLU A 1 102 ? -10.734 -43.906 -0.218 1 98.19 102 GLU A N 1
ATOM 791 C CA . GLU A 1 102 ? -9.656 -44.094 -1.183 1 98.19 102 GLU A CA 1
ATOM 792 C C . GLU A 1 102 ? -10.133 -44.906 -2.389 1 98.19 102 GLU A C 1
ATOM 794 O O . GLU A 1 102 ? -10.875 -45.875 -2.236 1 98.19 102 GLU A O 1
ATOM 799 N N . VAL A 1 103 ? -9.711 -44.5 -3.521 1 98.25 103 VAL A N 1
ATOM 800 C CA . VAL A 1 103 ? -10.117 -45.188 -4.746 1 98.25 103 VAL A CA 1
ATOM 801 C C . VAL A 1 103 ? -8.906 -45.406 -5.648 1 98.25 103 VAL A C 1
ATOM 803 O O . VAL A 1 103 ? -8.055 -44.531 -5.766 1 98.25 103 VAL A O 1
ATOM 806 N N . GLU A 1 104 ? -8.773 -46.531 -6.156 1 98.19 104 GLU A N 1
ATOM 807 C CA . GLU A 1 104 ? -7.707 -46.844 -7.109 1 98.19 104 GLU A CA 1
ATOM 808 C C . GLU A 1 104 ? -8.148 -46.531 -8.539 1 98.19 104 GLU A C 1
ATOM 810 O O . GLU A 1 104 ? -9.219 -46.969 -8.969 1 98.19 104 GLU A O 1
ATOM 815 N N . GLY A 1 105 ? -7.355 -45.781 -9.188 1 96.88 105 GLY A N 1
ATOM 816 C CA . GLY A 1 105 ? -7.668 -45.406 -10.555 1 96.88 105 GLY A CA 1
ATOM 817 C C . GLY A 1 105 ? -6.699 -45.969 -11.578 1 96.88 105 GLY A C 1
ATOM 818 O O . GLY A 1 105 ? -6.152 -47.062 -11.383 1 96.88 105 GLY A O 1
ATOM 819 N N . PRO A 1 106 ? -6.59 -45.25 -12.672 1 96.06 106 PRO A N 1
ATOM 820 C CA . PRO A 1 106 ? -5.727 -45.719 -13.75 1 96.06 106 PRO A CA 1
ATOM 821 C C . PRO A 1 106 ? -4.277 -45.906 -13.305 1 96.06 106 PRO A C 1
ATOM 823 O O . PRO A 1 106 ? -3.756 -45.125 -12.523 1 96.06 106 PRO A O 1
ATOM 826 N N . ARG A 1 107 ? -3.572 -47.031 -13.812 1 93.81 107 ARG A N 1
ATOM 827 C CA . ARG A 1 107 ? -2.17 -47.344 -13.562 1 93.81 107 ARG A CA 1
ATOM 828 C C . ARG A 1 107 ? -1.914 -47.562 -12.078 1 93.81 107 ARG A C 1
ATOM 830 O O . ARG A 1 107 ? -0.846 -47.219 -11.57 1 93.81 107 ARG A O 1
ATOM 837 N N . GLY A 1 108 ? -2.967 -47.812 -11.375 1 94.81 108 GLY A N 1
ATOM 838 C CA . GLY A 1 108 ? -2.814 -48.156 -9.977 1 94.81 108 GLY A CA 1
ATOM 839 C C . GLY A 1 108 ? -2.699 -46.969 -9.062 1 94.81 108 GLY A C 1
ATOM 840 O O . GLY A 1 108 ? -2.418 -47.094 -7.871 1 94.81 108 GLY A O 1
ATOM 841 N N . GLU A 1 109 ? -2.875 -45.781 -9.602 1 96.81 109 GLU A N 1
ATOM 842 C CA . GLU A 1 109 ? -2.83 -44.562 -8.789 1 96.81 109 GLU A CA 1
ATOM 843 C C . GLU A 1 109 ? -3.967 -44.531 -7.773 1 96.81 109 GLU A C 1
ATOM 845 O O . GLU A 1 109 ? -5.125 -44.781 -8.125 1 96.81 109 GLU A O 1
ATOM 850 N N . VAL A 1 110 ? -3.621 -44.281 -6.523 1 97.94 110 VAL A N 1
ATOM 851 C CA . VAL A 1 110 ? -4.645 -44.219 -5.484 1 97.94 110 VAL A CA 1
ATOM 852 C C . VAL A 1 110 ? -4.977 -42.75 -5.195 1 97.94 110 VAL A C 1
ATOM 854 O O . VAL A 1 110 ? -4.086 -41.938 -4.922 1 97.94 110 VAL A O 1
ATOM 857 N N . PHE A 1 111 ? -6.23 -42.438 -5.281 1 98.31 111 PHE A N 1
ATOM 858 C CA . PHE A 1 111 ? -6.734 -41.125 -5.008 1 98.31 111 PHE A CA 1
ATOM 859 C C . PHE A 1 111 ? -7.473 -41.062 -3.676 1 98.31 111 PHE A C 1
ATOM 861 O O . PHE A 1 111 ? -8.125 -42.062 -3.293 1 98.31 111 PHE A O 1
ATOM 868 N N . LYS A 1 112 ? -7.352 -39.969 -3.033 1 98.38 112 LYS A N 1
ATOM 869 C CA . LYS A 1 112 ? -8.219 -39.719 -1.884 1 98.38 112 LYS A CA 1
ATOM 870 C C . LYS A 1 112 ? -9.602 -39.25 -2.328 1 98.38 112 LYS A C 1
ATOM 872 O O . LYS A 1 112 ? -9.742 -38.594 -3.363 1 98.38 112 LYS A O 1
ATOM 877 N N . VAL A 1 113 ? -10.539 -39.656 -1.558 1 98 113 VAL A N 1
ATOM 878 C CA . VAL A 1 113 ? -11.914 -39.25 -1.8 1 98 113 VAL A CA 1
ATOM 879 C C . VAL A 1 113 ? -12.359 -38.281 -0.704 1 98 113 VAL A C 1
ATOM 881 O O . VAL A 1 113 ? -12.094 -38.5 0.479 1 98 113 VAL A O 1
ATOM 884 N N . PRO A 1 114 ? -12.984 -37.188 -1.083 1 96.31 114 PRO A N 1
ATOM 885 C CA . PRO A 1 114 ? -13.43 -36.219 -0.061 1 96.31 114 PRO A CA 1
ATOM 886 C C . PRO A 1 114 ? -14.266 -36.875 1.031 1 96.31 114 PRO A C 1
ATOM 888 O O . PRO A 1 114 ? -15.055 -37.781 0.746 1 96.31 114 PRO A O 1
ATOM 891 N N . ALA A 1 115 ? -14.211 -36.344 2.189 1 94.06 115 ALA A N 1
ATOM 892 C CA . ALA A 1 115 ? -14.773 -36.938 3.395 1 94.06 115 ALA A CA 1
ATOM 893 C C . ALA A 1 115 ? -16.297 -37.031 3.312 1 94.06 115 ALA A C 1
ATOM 895 O O . ALA A 1 115 ? -16.922 -37.875 3.941 1 94.06 115 ALA A O 1
ATOM 896 N N . ARG A 1 116 ? -16.828 -36.156 2.553 1 93.75 116 ARG A N 1
ATOM 897 C CA . ARG A 1 116 ? -18.297 -36.094 2.463 1 93.75 116 ARG A CA 1
ATOM 898 C C . ARG A 1 116 ? -18.828 -37.344 1.743 1 93.75 116 ARG A C 1
ATOM 900 O O . ARG A 1 116 ? -20.031 -37.625 1.816 1 93.75 116 ARG A O 1
ATOM 907 N N . TYR A 1 117 ? -17.953 -38.031 1.09 1 94.06 117 TYR A N 1
ATOM 908 C CA . TYR A 1 117 ? -18.344 -39.25 0.407 1 94.06 117 TYR A CA 1
ATOM 909 C C . TYR A 1 117 ? -17.812 -40.5 1.146 1 94.06 117 TYR A C 1
ATOM 911 O O . TYR A 1 117 ? -16.688 -40.469 1.669 1 94.06 117 TYR A O 1
ATOM 919 N N . VAL A 1 118 ? -18.656 -41.531 1.224 1 95.81 118 VAL A N 1
ATOM 920 C CA . VAL A 1 118 ? -18.234 -42.812 1.79 1 95.81 118 VAL A CA 1
ATOM 921 C C . VAL A 1 118 ? -18.391 -43.906 0.749 1 95.81 118 VAL A C 1
ATOM 923 O O . VAL A 1 118 ? -19.5 -44.156 0.24 1 95.81 118 VAL A O 1
ATOM 926 N N . LEU A 1 119 ? -17.297 -44.5 0.503 1 96.44 119 LEU A N 1
ATOM 927 C CA . LEU A 1 119 ? -17.312 -45.562 -0.514 1 96.44 119 LEU A CA 1
ATOM 928 C C . LEU A 1 119 ? -17.453 -46.938 0.125 1 96.44 119 LEU A C 1
ATOM 930 O O . LEU A 1 119 ? -17.109 -47.125 1.293 1 96.44 119 LEU A O 1
ATOM 934 N N . THR A 1 120 ? -18 -47.875 -0.654 1 95.94 120 THR A N 1
ATOM 935 C CA . THR A 1 120 ? -18 -49.281 -0.281 1 95.94 120 THR A CA 1
ATOM 936 C C . THR A 1 120 ? -16.766 -49.969 -0.826 1 95.94 120 THR A C 1
ATOM 938 O O . THR A 1 120 ? -16.625 -50.156 -2.037 1 95.94 120 THR A O 1
ATOM 941 N N . PRO A 1 121 ? -15.922 -50.406 0.095 1 95.56 121 PRO A N 1
ATOM 942 C CA . PRO A 1 121 ? -14.703 -51.062 -0.382 1 95.56 121 PRO A CA 1
ATOM 943 C C . PRO A 1 121 ? -14.992 -52.219 -1.341 1 95.56 121 PRO A C 1
ATOM 945 O O . PRO A 1 121 ? -15.914 -53 -1.106 1 95.56 121 PRO A O 1
ATOM 948 N N . GLY A 1 122 ? -14.289 -52.219 -2.398 1 95.19 122 GLY A N 1
ATOM 949 C CA . GLY A 1 122 ? -14.492 -53.219 -3.416 1 95.19 122 GLY A CA 1
ATOM 950 C C . GLY A 1 122 ? -15.461 -52.781 -4.504 1 95.19 122 GLY A C 1
ATOM 951 O O . GLY A 1 122 ? -15.484 -53.375 -5.586 1 95.19 122 GLY A O 1
ATOM 952 N N . GLY A 1 123 ? -16.188 -51.812 -4.172 1 95.44 123 GLY A N 1
ATOM 953 C CA . GLY A 1 123 ? -17.141 -51.281 -5.137 1 95.44 123 GLY A CA 1
ATOM 954 C C . GLY A 1 123 ? -16.484 -50.531 -6.262 1 95.44 123 GLY A C 1
ATOM 955 O O . GLY A 1 123 ? -15.414 -49.938 -6.07 1 95.44 123 GLY A O 1
ATOM 956 N N . THR A 1 124 ? -17.109 -50.625 -7.465 1 95.88 124 THR A N 1
ATOM 957 C CA . THR A 1 124 ? -16.641 -49.875 -8.617 1 95.88 124 THR A CA 1
ATOM 958 C C . THR A 1 124 ? -17.562 -48.719 -8.922 1 95.88 124 THR A C 1
ATOM 960 O O . THR A 1 124 ? -18.75 -48.75 -8.641 1 95.88 124 THR A O 1
ATOM 963 N N . GLY A 1 125 ? -16.922 -47.656 -9.438 1 95.88 125 GLY A N 1
ATOM 964 C CA . GLY A 1 125 ? -17.688 -46.469 -9.781 1 95.88 125 GLY A CA 1
ATOM 965 C C . GLY A 1 125 ? -16.922 -45.5 -10.68 1 95.88 125 GLY A C 1
ATOM 966 O O . GLY A 1 125 ? -15.773 -45.781 -11.031 1 95.88 125 GLY A O 1
ATOM 967 N N . VAL A 1 126 ? -17.641 -44.5 -11.109 1 97.25 126 VAL A N 1
ATOM 968 C CA . VAL A 1 126 ? -17.047 -43.438 -11.945 1 97.25 126 VAL A CA 1
ATOM 969 C C . VAL A 1 126 ? -16.625 -42.281 -11.07 1 97.25 126 VAL A C 1
ATOM 971 O O . VAL A 1 126 ? -17.375 -41.812 -10.211 1 97.25 126 VAL A O 1
ATOM 974 N N . PHE A 1 127 ? -15.352 -41.812 -11.312 1 97.5 127 PHE A N 1
ATOM 975 C CA . PHE A 1 127 ? -14.773 -40.75 -10.508 1 97.5 127 PHE A CA 1
ATOM 976 C C . PHE A 1 127 ? -14.203 -39.656 -11.406 1 97.5 127 PHE A C 1
ATOM 978 O O . PHE A 1 127 ? -13.805 -39.906 -12.539 1 97.5 127 PHE A O 1
ATOM 985 N N . THR A 1 128 ? -14.203 -38.438 -10.906 1 97.94 128 THR A N 1
ATOM 986 C CA . THR A 1 128 ? -13.562 -37.312 -11.555 1 97.94 128 THR A CA 1
ATOM 987 C C . THR A 1 128 ? -12.406 -36.781 -10.703 1 97.94 128 THR A C 1
ATOM 989 O O . THR A 1 128 ? -12.555 -36.562 -9.5 1 97.94 128 THR A O 1
ATOM 992 N N . VAL A 1 129 ? -11.227 -36.562 -11.328 1 98.06 129 VAL A N 1
ATOM 993 C CA . VAL A 1 129 ? -10.07 -36.031 -10.625 1 98.06 129 VAL A CA 1
ATOM 994 C C . VAL A 1 129 ? -10.297 -34.531 -10.312 1 98.06 129 VAL A C 1
ATOM 996 O O . VAL A 1 129 ? -10.5 -33.719 -11.219 1 98.06 129 VAL A O 1
ATOM 999 N N . VAL A 1 130 ? -10.289 -34.188 -9.047 1 96.5 130 VAL A N 1
ATOM 1000 C CA . VAL A 1 130 ? -10.461 -32.812 -8.594 1 96.5 130 VAL A CA 1
ATOM 1001 C C . VAL A 1 130 ? -9.094 -32.156 -8.422 1 96.5 130 VAL A C 1
ATOM 1003 O O . VAL A 1 130 ? -8.891 -31.016 -8.852 1 96.5 130 VAL A O 1
ATOM 1006 N N . LYS A 1 131 ? -8.203 -32.812 -7.793 1 97.25 131 LYS A N 1
ATOM 1007 C CA . LYS A 1 131 ? -6.805 -32.406 -7.645 1 97.25 131 LYS A CA 1
ATOM 1008 C C . LYS A 1 131 ? -5.875 -33.531 -8.156 1 97.25 131 LYS A C 1
ATOM 1010 O O . LYS A 1 131 ? -5.926 -34.656 -7.676 1 97.25 131 LYS A O 1
ATOM 1015 N N . PRO A 1 132 ? -5.125 -33.125 -9.102 1 97.62 132 PRO A N 1
ATOM 1016 C CA . PRO A 1 132 ? -4.234 -34.188 -9.625 1 97.62 132 PRO A CA 1
ATOM 1017 C C . PRO A 1 132 ? -3.064 -34.469 -8.688 1 97.62 132 PRO A C 1
ATOM 1019 O O . PRO A 1 132 ? -2.605 -33.594 -7.965 1 97.62 132 PRO A O 1
ATOM 1022 N N . PRO A 1 133 ? -2.598 -35.75 -8.703 1 97.69 133 PRO A N 1
ATOM 1023 C CA . PRO A 1 133 ? -1.418 -36.094 -7.91 1 97.69 133 PRO A CA 1
ATOM 1024 C C . PRO A 1 133 ? -0.127 -35.5 -8.484 1 97.69 133 PRO A C 1
ATOM 1026 O O . PRO A 1 133 ? 0.12 -35.625 -9.688 1 97.69 133 PRO A O 1
ATOM 1029 N N . VAL A 1 134 ? 0.611 -34.875 -7.688 1 97.75 134 VAL A N 1
ATOM 1030 C CA . VAL A 1 134 ? 1.909 -34.312 -8.062 1 97.75 134 VAL A CA 1
ATOM 1031 C C . VAL A 1 134 ? 2.955 -34.688 -7.02 1 97.75 134 VAL A C 1
ATOM 1033 O O . VAL A 1 134 ? 2.748 -34.5 -5.816 1 97.75 134 VAL A O 1
ATOM 1036 N N . GLY A 1 135 ? 4.094 -35.219 -7.5 1 96.75 135 GLY A N 1
ATOM 1037 C CA . GLY A 1 135 ? 5.086 -35.656 -6.535 1 96.75 135 GLY A CA 1
ATOM 1038 C C . GLY A 1 135 ? 4.535 -36.688 -5.547 1 96.75 135 GLY A C 1
ATOM 1039 O O . GLY A 1 135 ? 3.855 -37.625 -5.934 1 96.75 135 GLY A O 1
ATOM 1040 N N . PRO A 1 136 ? 4.848 -36.562 -4.262 1 96.62 136 PRO A N 1
ATOM 1041 C CA . PRO A 1 136 ? 4.352 -37.5 -3.252 1 96.62 136 PRO A CA 1
ATOM 1042 C C . PRO A 1 136 ? 2.922 -37.188 -2.814 1 96.62 136 PRO A C 1
ATOM 1044 O O . PRO A 1 136 ? 2.328 -37.969 -2.055 1 96.62 136 PRO A O 1
ATOM 1047 N N . VAL A 1 137 ? 2.41 -36.125 -3.246 1 95.88 137 VAL A N 1
ATOM 1048 C CA . VAL A 1 137 ? 1.082 -35.688 -2.814 1 95.88 137 VAL A CA 1
ATOM 1049 C C . VAL A 1 137 ? 0.015 -36.469 -3.58 1 95.88 137 VAL A C 1
ATOM 1051 O O . VAL A 1 137 ? 0.022 -36.5 -4.812 1 95.88 137 VAL A O 1
ATOM 1054 N N . SER A 1 138 ? -0.903 -37.031 -2.859 1 96.5 138 SER A N 1
ATOM 1055 C CA . SER A 1 138 ? -1.981 -37.812 -3.467 1 96.5 138 SER A CA 1
ATOM 1056 C C . SER A 1 138 ? -2.998 -36.906 -4.148 1 96.5 138 SER A C 1
ATOM 1058 O O . SER A 1 138 ? -3.225 -35.781 -3.703 1 96.5 138 SER A O 1
ATOM 1060 N N . GLY A 1 139 ? -3.508 -37.438 -5.164 1 97.75 139 GLY A N 1
ATOM 1061 C CA . GLY A 1 139 ? -4.609 -36.75 -5.801 1 97.75 139 GLY A CA 1
ATOM 1062 C C . GLY A 1 139 ? -5.93 -36.906 -5.078 1 97.75 139 GLY A C 1
ATOM 1063 O O . GLY A 1 139 ? -6.027 -37.719 -4.141 1 97.75 139 GLY A O 1
ATOM 1064 N N . VAL A 1 140 ? -6.844 -36.125 -5.504 1 98.44 140 VAL A N 1
ATOM 1065 C CA . VAL A 1 140 ? -8.203 -36.219 -4.977 1 98.44 140 VAL A CA 1
ATOM 1066 C C . VAL A 1 140 ? -9.18 -36.469 -6.121 1 98.44 140 VAL A C 1
ATOM 1068 O O . VAL A 1 140 ? -9.125 -35.812 -7.156 1 98.44 140 VAL A O 1
ATOM 1071 N N . ALA A 1 141 ? -10 -37.438 -5.93 1 98.12 141 ALA A N 1
ATOM 1072 C CA . ALA A 1 141 ? -11.047 -37.75 -6.902 1 98.12 141 ALA A CA 1
ATOM 1073 C C . ALA A 1 141 ? -12.406 -37.875 -6.227 1 98.12 141 ALA A C 1
ATOM 1075 O O . ALA A 1 141 ? -12.516 -38.406 -5.117 1 98.12 141 ALA A O 1
ATOM 1076 N N . ALA A 1 142 ? -13.422 -37.375 -6.883 1 96.94 142 ALA A N 1
ATOM 1077 C CA . ALA A 1 142 ? -14.781 -37.406 -6.355 1 96.94 142 ALA A CA 1
ATOM 1078 C C . ALA A 1 142 ? -15.648 -38.375 -7.148 1 96.94 142 ALA A C 1
ATOM 1080 O O . ALA A 1 142 ? -15.508 -38.5 -8.367 1 96.94 142 ALA A O 1
ATOM 1081 N N . PRO A 1 143 ? -16.547 -39.062 -6.402 1 95.44 143 PRO A N 1
ATOM 1082 C CA . PRO A 1 143 ? -17.484 -39.938 -7.105 1 95.44 143 PRO A CA 1
ATOM 1083 C C . PRO A 1 143 ? -18.594 -39.188 -7.809 1 95.44 143 PRO A C 1
ATOM 1085 O O . PRO A 1 143 ? -19.781 -39.375 -7.516 1 95.44 143 PRO A O 1
ATOM 1088 N N . GLU A 1 144 ? -18.188 -38.375 -8.672 1 94.5 144 GLU A N 1
ATOM 1089 C CA . GLU A 1 144 ? -19.031 -37.531 -9.508 1 94.5 144 GLU A CA 1
ATOM 1090 C C . GLU A 1 144 ? -18.516 -37.5 -10.945 1 94.5 144 GLU A C 1
ATOM 1092 O O . GLU A 1 144 ? -17.344 -37.781 -11.203 1 94.5 144 GLU A O 1
ATOM 1097 N N . ILE A 1 145 ? -19.422 -37.312 -11.828 1 96.25 145 ILE A N 1
ATOM 1098 C CA . ILE A 1 145 ? -19.031 -37.125 -13.219 1 96.25 145 ILE A CA 1
ATOM 1099 C C . ILE A 1 145 ? -19.078 -35.625 -13.562 1 96.25 145 ILE A C 1
ATOM 1101 O O . ILE A 1 145 ? -20.094 -34.969 -13.367 1 96.25 145 ILE A O 1
ATOM 1105 N N . ALA A 1 146 ? -17.953 -35.125 -13.922 1 96.12 146 ALA A N 1
ATOM 1106 C CA . ALA A 1 146 ? -17.859 -33.75 -14.359 1 96.12 146 ALA A CA 1
ATOM 1107 C C . ALA A 1 146 ? -17.219 -33.656 -15.75 1 96.12 146 ALA A C 1
ATOM 1109 O O . ALA A 1 146 ? -16.156 -34.219 -15.992 1 96.12 146 ALA A O 1
ATOM 1110 N N . VAL A 1 147 ? -17.875 -33 -16.625 1 96.38 147 VAL A N 1
ATOM 1111 C CA . VAL A 1 147 ? -17.391 -32.781 -17.984 1 96.38 147 VAL A CA 1
ATOM 1112 C C . VAL A 1 147 ? -17.188 -31.312 -18.25 1 96.38 147 VAL A C 1
ATOM 1114 O O . VAL A 1 147 ? -18.156 -30.547 -18.281 1 96.38 147 VAL A O 1
ATOM 1117 N N . GLU A 1 148 ? -15.953 -30.984 -18.469 1 95.44 148 GLU A N 1
ATOM 1118 C CA . GLU A 1 148 ? -15.602 -29.562 -18.625 1 95.44 148 GLU A CA 1
ATOM 1119 C C . GLU A 1 148 ? -15.453 -29.203 -20.094 1 95.44 148 GLU A C 1
ATOM 1121 O O . GLU A 1 148 ? -14.82 -29.922 -20.859 1 95.44 148 GLU A O 1
ATOM 1126 N N . GLY A 1 149 ? -16.094 -28.078 -20.453 1 96.31 149 GLY A N 1
ATOM 1127 C CA . GLY A 1 149 ? -15.898 -27.469 -21.766 1 96.31 149 GLY A CA 1
ATOM 1128 C C . GLY A 1 149 ? -15.125 -26.172 -21.719 1 96.31 149 GLY A C 1
ATOM 1129 O O . GLY A 1 149 ? -14.289 -25.969 -20.828 1 96.31 149 GLY A O 1
ATOM 1130 N N . ASP A 1 150 ? -15.375 -25.375 -22.781 1 96.56 150 ASP A N 1
ATOM 1131 C CA . ASP A 1 150 ? -14.688 -24.078 -22.859 1 96.56 150 ASP A CA 1
ATOM 1132 C C . ASP A 1 150 ? -15.391 -23.031 -22 1 96.56 150 ASP A C 1
ATOM 1134 O O . ASP A 1 150 ? -14.734 -22.188 -21.391 1 96.56 150 ASP A O 1
ATOM 1138 N N . TYR A 1 151 ? -16.719 -23.188 -21.922 1 97.56 151 TYR A N 1
ATOM 1139 C CA . TYR A 1 151 ? -17.5 -22.125 -21.297 1 97.56 151 TYR A CA 1
ATOM 1140 C C . TYR A 1 151 ? -18.188 -22.625 -20.031 1 97.56 151 TYR A C 1
ATOM 1142 O O . TYR A 1 151 ? -18.438 -21.844 -19.109 1 97.56 151 TYR A O 1
ATOM 1150 N N . VAL A 1 152 ? -18.531 -23.922 -20.078 1 97.31 152 VAL A N 1
ATOM 1151 C CA . VAL A 1 152 ? -19.281 -24.453 -18.938 1 97.31 152 VAL A CA 1
ATOM 1152 C C . VAL A 1 152 ? -18.75 -25.828 -18.562 1 97.31 152 VAL A C 1
ATOM 1154 O O . VAL A 1 152 ? -18.047 -26.469 -19.359 1 97.31 152 VAL A O 1
ATOM 1157 N N . GLU A 1 153 ? -18.969 -26.141 -17.391 1 97.38 153 GLU A N 1
ATOM 1158 C CA . GLU A 1 153 ? -18.797 -27.5 -16.859 1 97.38 153 GLU A CA 1
ATOM 1159 C C . GLU A 1 153 ? -20.125 -28.094 -16.406 1 97.38 153 GLU A C 1
ATOM 1161 O O . GLU A 1 153 ? -20.906 -27.438 -15.719 1 97.38 153 GLU A O 1
ATOM 1166 N N . LEU A 1 154 ? -20.422 -29.281 -16.938 1 96.81 154 LEU A N 1
ATOM 1167 C CA . LEU A 1 154 ? -21.562 -30.031 -16.438 1 96.81 154 LEU A CA 1
ATOM 1168 C C . LEU A 1 154 ? -21.125 -31.062 -15.406 1 96.81 154 LEU A C 1
ATOM 1170 O O . LEU A 1 154 ? -20.141 -31.766 -15.609 1 96.81 154 LEU A O 1
ATOM 1174 N N . ASN A 1 155 ? -21.812 -31.016 -14.352 1 94.38 155 ASN A N 1
ATOM 1175 C CA . ASN A 1 155 ? -21.5 -31.984 -13.289 1 94.38 155 ASN A CA 1
ATOM 1176 C C . ASN A 1 155 ? -22.781 -32.531 -12.648 1 94.38 155 ASN A C 1
ATOM 1178 O O . ASN A 1 155 ? -23.859 -32.375 -13.203 1 94.38 155 ASN A O 1
ATOM 1182 N N . THR A 1 156 ? -22.547 -33.25 -11.539 1 90.75 156 THR A N 1
ATOM 1183 C CA . THR A 1 156 ? -23.719 -33.875 -10.93 1 90.75 156 THR A CA 1
ATOM 1184 C C . THR A 1 156 ? -23.969 -33.344 -9.531 1 90.75 156 THR A C 1
ATOM 1186 O O . THR A 1 156 ? -24.469 -34.031 -8.656 1 90.75 156 THR A O 1
ATOM 1189 N N . SER A 1 157 ? -23.594 -32.094 -9.375 1 86 157 SER A N 1
ATOM 1190 C CA . SER A 1 157 ? -23.75 -31.484 -8.055 1 86 157 SER A CA 1
ATOM 1191 C C . SER A 1 157 ? -25.172 -31 -7.824 1 86 157 SER A C 1
ATOM 1193 O O . SER A 1 157 ? -25.594 -30.812 -6.68 1 86 157 SER A O 1
ATOM 1195 N N . GLY A 1 158 ? -25.859 -30.641 -8.828 1 88.38 158 GLY A N 1
ATOM 1196 C CA . GLY A 1 158 ? -27.219 -30.141 -8.734 1 88.38 158 GLY A CA 1
ATOM 1197 C C . GLY A 1 158 ? -27.297 -28.656 -8.492 1 88.38 158 GLY A C 1
ATOM 1198 O O . GLY A 1 158 ? -28.344 -28.125 -8.141 1 88.38 158 GLY A O 1
ATOM 1199 N N . ARG A 1 159 ? -26.234 -27.891 -8.617 1 92.88 159 ARG A N 1
ATOM 1200 C CA . ARG A 1 159 ? -26.188 -26.469 -8.344 1 92.88 159 ARG A CA 1
ATOM 1201 C C . ARG A 1 159 ? -25.625 -25.688 -9.531 1 92.88 159 ARG A C 1
ATOM 1203 O O . ARG A 1 159 ? -24.953 -26.266 -10.383 1 92.88 159 ARG A O 1
ATOM 1210 N N . VAL A 1 160 ? -26.016 -24.469 -9.57 1 95.44 160 VAL A N 1
ATOM 1211 C CA . VAL A 1 160 ? -25.406 -23.547 -10.523 1 95.44 160 VAL A CA 1
ATOM 1212 C C . VAL A 1 160 ? -24.312 -22.734 -9.844 1 95.44 160 VAL A C 1
ATOM 1214 O O . VAL A 1 160 ? -24.547 -22.094 -8.812 1 95.44 160 VAL A O 1
ATOM 1217 N N . THR A 1 161 ? -23.109 -22.828 -10.375 1 96.12 161 THR A N 1
ATOM 1218 C CA . THR A 1 161 ? -21.984 -22.094 -9.789 1 96.12 161 THR A CA 1
ATOM 1219 C C . THR A 1 161 ? -21.25 -21.297 -10.852 1 96.12 161 THR A C 1
ATOM 1221 O O . THR A 1 161 ? -21.438 -21.516 -12.047 1 96.12 161 THR A O 1
ATOM 1224 N N . PHE A 1 162 ? -20.531 -20.312 -10.398 1 96.25 162 PHE A N 1
ATOM 1225 C CA . PHE A 1 162 ? -19.797 -19.406 -11.281 1 96.25 162 PHE A CA 1
ATOM 1226 C C . PHE A 1 162 ? -18.312 -19.344 -10.891 1 96.25 162 PHE A C 1
ATOM 1228 O O . PHE A 1 162 ? -17.984 -19.344 -9.703 1 96.25 162 PHE A O 1
ATOM 1235 N N . SER A 1 163 ? -17.484 -19.359 -11.898 1 94.06 163 SER A N 1
ATOM 1236 C CA . SER A 1 163 ? -16.094 -19 -11.633 1 94.06 163 SER A CA 1
ATOM 1237 C C . SER A 1 163 ? -16 -17.688 -10.844 1 94.06 163 SER A C 1
ATOM 1239 O O . SER A 1 163 ? -16.75 -16.75 -11.102 1 94.06 163 SER A O 1
ATOM 1241 N N . GLU A 1 164 ? -15.016 -17.578 -9.977 1 92.56 164 GLU A N 1
ATOM 1242 C CA . GLU A 1 164 ? -14.812 -16.391 -9.141 1 92.56 164 GLU A CA 1
ATOM 1243 C C . GLU A 1 164 ? -14.406 -15.188 -9.984 1 92.56 164 GLU A C 1
ATOM 1245 O O . GLU A 1 164 ? -14.547 -14.047 -9.547 1 92.56 164 GLU A O 1
ATOM 1250 N N . HIS A 1 165 ? -13.992 -15.383 -11.148 1 91.5 165 HIS A N 1
ATOM 1251 C CA . HIS A 1 165 ? -13.469 -14.32 -12 1 91.5 165 HIS A CA 1
ATOM 1252 C C . HIS A 1 165 ? -14.555 -13.727 -12.891 1 91.5 165 HIS A C 1
ATOM 1254 O O . HIS A 1 165 ? -14.289 -12.852 -13.711 1 91.5 165 HIS A O 1
ATOM 1260 N N . ILE A 1 166 ? -15.781 -14.211 -12.719 1 95.25 166 ILE A N 1
ATOM 1261 C CA . ILE A 1 166 ? -16.906 -13.641 -13.453 1 95.25 166 ILE A CA 1
ATOM 1262 C C . ILE A 1 166 ? -17.516 -12.492 -12.656 1 95.25 166 ILE A C 1
ATOM 1264 O O . ILE A 1 166 ? -17.984 -12.688 -11.531 1 95.25 166 ILE A O 1
ATOM 1268 N N . PRO A 1 167 ? -17.562 -11.344 -13.242 1 94.56 167 PRO A N 1
ATOM 1269 C CA . PRO A 1 167 ? -18.109 -10.188 -12.531 1 94.56 167 PRO A CA 1
ATOM 1270 C C . PRO A 1 167 ? -19.609 -10.305 -12.297 1 94.56 167 PRO A C 1
ATOM 1272 O O . PRO A 1 167 ? -20.281 -11.102 -12.953 1 94.56 167 PRO A O 1
ATOM 1275 N N . GLN A 1 168 ? -20.109 -9.484 -11.523 1 93.56 168 GLN A N 1
ATOM 1276 C CA . GLN A 1 168 ? -21.5 -9.539 -11.07 1 93.56 168 GLN A CA 1
ATOM 1277 C C . GLN A 1 168 ? -22.469 -9.336 -12.242 1 93.56 168 GLN A C 1
ATOM 1279 O O . GLN A 1 168 ? -23.484 -10.031 -12.344 1 93.56 168 GLN A O 1
ATOM 1284 N N . GLU A 1 169 ? -22.156 -8.391 -13.055 1 93.44 169 GLU A N 1
ATOM 1285 C CA . GLU A 1 169 ? -23.031 -8.125 -14.195 1 93.44 169 GLU A CA 1
ATOM 1286 C C . GLU A 1 169 ? -23.172 -9.359 -15.086 1 93.44 169 GLU A C 1
ATOM 1288 O O . GLU A 1 169 ? -24.266 -9.688 -15.539 1 93.44 169 GLU A O 1
ATOM 1293 N N . ASP A 1 170 ? -22.094 -10.047 -15.289 1 94.75 170 ASP A N 1
ATOM 1294 C CA . ASP A 1 170 ? -22.109 -11.25 -16.125 1 94.75 170 ASP A CA 1
ATOM 1295 C C . ASP A 1 170 ? -22.781 -12.414 -15.391 1 94.75 170 ASP A C 1
ATOM 1297 O O . ASP A 1 170 ? -23.406 -13.266 -16.016 1 94.75 170 ASP A O 1
ATOM 1301 N N . ARG A 1 171 ? -22.641 -12.492 -14.141 1 94.88 171 ARG A N 1
ATOM 1302 C CA . ARG A 1 171 ? -23.297 -13.539 -13.359 1 94.88 171 ARG A CA 1
ATOM 1303 C C . ARG A 1 171 ? -24.812 -13.461 -13.492 1 94.88 171 ARG A C 1
ATOM 1305 O O . ARG A 1 171 ? -25.484 -14.492 -13.555 1 94.88 171 ARG A O 1
ATOM 1312 N N . LEU A 1 172 ? -25.266 -12.172 -13.539 1 94.44 172 LEU A N 1
ATOM 1313 C CA . LEU A 1 172 ? -26.703 -11.977 -13.695 1 94.44 172 LEU A CA 1
ATOM 1314 C C . LEU A 1 172 ? -27.188 -12.492 -15.055 1 94.44 172 LEU A C 1
ATOM 1316 O O . LEU A 1 172 ? -28.156 -13.25 -15.125 1 94.44 172 LEU A O 1
ATOM 1320 N N . ARG A 1 173 ? -26.5 -12.07 -16.016 1 95.38 173 ARG A N 1
ATOM 1321 C CA . ARG A 1 173 ? -26.828 -12.5 -17.375 1 95.38 173 ARG A CA 1
ATOM 1322 C C . ARG A 1 173 ? -26.797 -14.016 -17.5 1 95.38 173 ARG A C 1
ATOM 1324 O O . ARG A 1 173 ? -27.734 -14.633 -18.016 1 95.38 173 ARG A O 1
ATOM 1331 N N . LEU A 1 174 ? -25.75 -14.68 -17.031 1 96.75 174 LEU A N 1
ATOM 1332 C CA . LEU A 1 174 ? -25.547 -16.125 -17.125 1 96.75 174 LEU A CA 1
ATOM 1333 C C . LEU A 1 174 ? -26.516 -16.875 -16.234 1 96.75 174 LEU A C 1
ATOM 1335 O O . LEU A 1 174 ? -26.938 -17.984 -16.562 1 96.75 174 LEU A O 1
ATOM 1339 N N . GLY A 1 175 ? -26.828 -16.219 -15.141 1 95.44 175 GLY A N 1
ATOM 1340 C CA . GLY A 1 175 ? -27.844 -16.781 -14.266 1 95.44 175 GLY A CA 1
ATOM 1341 C C . GLY A 1 175 ? -29.203 -16.906 -14.922 1 95.44 175 GLY A C 1
ATOM 1342 O O . GLY A 1 175 ? -29.891 -17.922 -14.758 1 95.44 175 GLY A O 1
ATOM 1343 N N . ILE A 1 176 ? -29.562 -15.898 -15.602 1 95.62 176 ILE A N 1
ATOM 1344 C CA . ILE A 1 176 ? -30.812 -15.914 -16.344 1 95.62 176 ILE A CA 1
ATOM 1345 C C . ILE A 1 176 ? -30.781 -17.016 -17.391 1 95.62 176 ILE A C 1
ATOM 1347 O O . ILE A 1 176 ? -31.766 -17.75 -17.562 1 95.62 176 ILE A O 1
ATOM 1351 N N . LEU A 1 177 ? -29.688 -17.141 -18 1 96.38 177 LEU A N 1
ATOM 1352 C CA . LEU A 1 177 ? -29.516 -18.188 -19 1 96.38 177 LEU A CA 1
ATOM 1353 C C . LEU A 1 177 ? -29.703 -19.562 -18.375 1 96.38 177 LEU A C 1
ATOM 1355 O O . LEU A 1 177 ? -30.344 -20.438 -18.969 1 96.38 177 LEU A O 1
ATOM 1359 N N . ALA A 1 178 ? -29.125 -19.797 -17.234 1 96.31 178 ALA A N 1
ATOM 1360 C CA . ALA A 1 178 ? -29.219 -21.062 -16.516 1 96.31 178 ALA A CA 1
ATOM 1361 C C . ALA A 1 178 ? -30.672 -21.391 -16.156 1 96.31 178 ALA A C 1
ATOM 1363 O O . ALA A 1 178 ? -31.062 -22.562 -16.172 1 96.31 178 ALA A O 1
ATOM 1364 N N . GLU A 1 179 ? -31.469 -20.406 -15.898 1 94.56 179 GLU A N 1
ATOM 1365 C CA . GLU A 1 179 ? -32.844 -20.594 -15.445 1 94.56 179 GLU A CA 1
ATOM 1366 C C . GLU A 1 179 ? -33.812 -20.719 -16.625 1 94.56 179 GLU A C 1
ATOM 1368 O O . GLU A 1 179 ? -34.938 -21.141 -16.438 1 94.56 179 GLU A O 1
ATOM 1373 N N . THR A 1 180 ? -33.344 -20.391 -17.703 1 95.56 180 THR A N 1
ATOM 1374 C CA . THR A 1 180 ? -34.219 -20.375 -18.859 1 95.56 180 THR A CA 1
ATOM 1375 C C . THR A 1 180 ? -33.812 -21.438 -19.875 1 95.56 180 THR A C 1
ATOM 1377 O O . THR A 1 180 ? -34.188 -22.594 -19.781 1 95.56 180 THR A O 1
ATOM 1380 N N . ARG A 1 181 ? -32.781 -21.125 -20.594 1 95.06 181 ARG A N 1
ATOM 1381 C CA . ARG A 1 181 ? -32.438 -21.938 -21.75 1 95.06 181 ARG A CA 1
ATOM 1382 C C . ARG A 1 181 ? -31.562 -23.125 -21.344 1 95.06 181 ARG A C 1
ATOM 1384 O O . ARG A 1 181 ? -31.438 -24.109 -22.078 1 95.06 181 ARG A O 1
ATOM 1391 N N . LEU A 1 182 ? -31.031 -23.062 -20.203 1 95.81 182 LEU A N 1
ATOM 1392 C CA . LEU A 1 182 ? -30.156 -24.125 -19.75 1 95.81 182 LEU A CA 1
ATOM 1393 C C . LEU A 1 182 ? -30.75 -24.844 -18.531 1 95.81 182 LEU A C 1
ATOM 1395 O O . LEU A 1 182 ? -30.031 -25.516 -17.781 1 95.81 182 LEU A O 1
ATOM 1399 N N . LYS A 1 183 ? -31.969 -24.703 -18.344 1 93.25 183 LYS A N 1
ATOM 1400 C CA . LYS A 1 183 ? -32.625 -25.203 -17.141 1 93.25 183 LYS A CA 1
ATOM 1401 C C . LYS A 1 183 ? -32.438 -26.703 -17 1 93.25 183 LYS A C 1
ATOM 1403 O O . LYS A 1 183 ? -32.219 -27.203 -15.891 1 93.25 183 LYS A O 1
ATOM 1408 N N . GLN A 1 184 ? -32.562 -27.422 -18.016 1 91.31 184 GLN A N 1
ATOM 1409 C CA . GLN A 1 184 ? -32.438 -28.875 -17.969 1 91.31 184 GLN A CA 1
ATOM 1410 C C . GLN A 1 184 ? -31.062 -29.312 -17.531 1 91.31 184 GLN A C 1
ATOM 1412 O O . GLN A 1 184 ? -30.891 -30.359 -16.906 1 91.31 184 GLN A O 1
ATOM 1417 N N . TYR A 1 185 ? -30.125 -28.578 -17.828 1 92.12 185 TYR A N 1
ATOM 1418 C CA . TYR A 1 185 ? -28.75 -28.875 -17.453 1 92.12 185 TYR A CA 1
ATOM 1419 C C . TYR A 1 185 ? -28.438 -28.344 -16.062 1 92.12 185 TYR A C 1
ATOM 1421 O O . TYR A 1 185 ? -27.672 -28.969 -15.32 1 92.12 185 TYR A O 1
ATOM 1429 N N . ALA A 1 186 ? -29.078 -27.25 -15.734 1 88.62 186 ALA A N 1
ATOM 1430 C CA . ALA A 1 186 ? -28.891 -26.625 -14.422 1 88.62 186 ALA A CA 1
ATOM 1431 C C . ALA A 1 186 ? -29.328 -27.562 -13.297 1 88.62 186 ALA A C 1
ATOM 1433 O O . ALA A 1 186 ? -28.719 -27.578 -12.227 1 88.62 186 ALA A O 1
ATOM 1434 N N . SER A 1 187 ? -30.25 -28.344 -13.562 1 89.81 187 SER A N 1
ATOM 1435 C CA . SER A 1 187 ? -30.766 -29.266 -12.555 1 89.81 187 SER A CA 1
ATOM 1436 C C . SER A 1 187 ? -29.781 -30.391 -12.266 1 89.81 187 SER A C 1
ATOM 1438 O O . SER A 1 187 ? -29.812 -30.984 -11.188 1 89.81 187 SER A O 1
ATOM 1440 N N . ILE A 1 188 ? -28.938 -30.719 -13.148 1 91.62 188 ILE A N 1
ATOM 1441 C CA . ILE A 1 188 ? -27.938 -31.766 -12.984 1 91.62 188 ILE A CA 1
ATOM 1442 C C . ILE A 1 188 ? -26.703 -31.188 -12.281 1 91.62 188 ILE A C 1
ATOM 1444 O O . ILE A 1 188 ? -26.188 -31.797 -11.336 1 91.62 188 ILE A O 1
ATOM 1448 N N . GLY A 1 189 ? -26.281 -30.031 -12.609 1 95.25 189 GLY A N 1
ATOM 1449 C CA . GLY A 1 189 ? -25.125 -29.297 -12.133 1 95.25 189 GLY A CA 1
ATOM 1450 C C . GLY A 1 189 ? -24.406 -28.547 -13.242 1 95.25 189 GLY A C 1
ATOM 1451 O O . GLY A 1 189 ? -23.953 -29.156 -14.219 1 95.25 189 GLY A O 1
ATOM 1452 N N . LEU A 1 190 ? -24.359 -27.266 -13.039 1 96.5 190 LEU A N 1
ATOM 1453 C CA . LEU A 1 190 ? -23.812 -26.406 -14.086 1 96.5 190 LEU A CA 1
ATOM 1454 C C . LEU A 1 190 ? -22.875 -25.359 -13.492 1 96.5 190 LEU A C 1
ATOM 1456 O O . LEU A 1 190 ? -23.25 -24.656 -12.555 1 96.5 190 LEU A O 1
ATOM 1460 N N . ARG A 1 191 ? -21.641 -25.312 -14 1 97.12 191 ARG A N 1
ATOM 1461 C CA . ARG A 1 191 ? -20.688 -24.281 -13.586 1 97.12 191 ARG A CA 1
ATOM 1462 C C . ARG A 1 191 ? -20.25 -23.438 -14.781 1 97.12 191 ARG A C 1
ATOM 1464 O O . ARG A 1 191 ? -19.766 -23.969 -15.781 1 97.12 191 ARG A O 1
ATOM 1471 N N . PHE A 1 192 ? -20.453 -22.125 -14.648 1 97.5 192 PHE A N 1
ATOM 1472 C CA . PHE A 1 192 ? -19.953 -21.219 -15.672 1 97.5 192 PHE A CA 1
ATOM 1473 C C . PHE A 1 192 ? -18.469 -20.906 -15.453 1 97.5 192 PHE A C 1
ATOM 1475 O O . PHE A 1 192 ? -18.078 -20.469 -14.367 1 97.5 192 PHE A O 1
ATOM 1482 N N . LYS A 1 193 ? -17.688 -21.172 -16.438 1 96.75 193 LYS A N 1
ATOM 1483 C CA . LYS A 1 193 ? -16.25 -20.922 -16.359 1 96.75 193 LYS A CA 1
ATOM 1484 C C . LYS A 1 193 ? -15.922 -19.469 -16.703 1 96.75 193 LYS A C 1
ATOM 1486 O O . LYS A 1 193 ? -16.781 -18.734 -17.188 1 96.75 193 LYS A O 1
ATOM 1491 N N . SER A 1 194 ? -14.711 -19.094 -16.516 1 95.62 194 SER A N 1
ATOM 1492 C CA . SER A 1 194 ? -14.281 -17.703 -16.672 1 95.62 194 SER A CA 1
ATOM 1493 C C . SER A 1 194 ? -14.508 -17.203 -18.094 1 95.62 194 SER A C 1
ATOM 1495 O O . SER A 1 194 ? -14.859 -16.047 -18.297 1 95.62 194 SER A O 1
ATOM 1497 N N . SER A 1 195 ? -14.414 -18.078 -19.062 1 96.56 195 SER A N 1
ATOM 1498 C CA . SER A 1 195 ? -14.523 -17.672 -20.453 1 96.56 195 SER A CA 1
ATOM 1499 C C . SER A 1 195 ? -15.977 -17.391 -20.844 1 96.56 195 SER A C 1
ATOM 1501 O O . SER A 1 195 ? -16.234 -16.781 -21.875 1 96.56 195 SER A O 1
ATOM 1503 N N . ALA A 1 196 ? -16.859 -17.812 -20.031 1 96.88 196 ALA A N 1
ATOM 1504 C CA . ALA A 1 196 ? -18.281 -17.688 -20.344 1 96.88 196 ALA A CA 1
ATOM 1505 C C . ALA A 1 196 ? -18.688 -16.219 -20.422 1 96.88 196 ALA A C 1
ATOM 1507 O O . ALA A 1 196 ? -19.656 -15.875 -21.109 1 96.88 196 ALA A O 1
ATOM 1508 N N . LYS A 1 197 ? -17.969 -15.398 -19.688 1 95.62 197 LYS A N 1
ATOM 1509 C CA . LYS A 1 197 ? -18.344 -13.992 -19.641 1 95.62 197 LYS A CA 1
ATOM 1510 C C . LYS A 1 197 ? -18.188 -13.352 -21.031 1 95.62 197 LYS A C 1
ATOM 1512 O O . LYS A 1 197 ? -18.844 -12.344 -21.312 1 95.62 197 LYS A O 1
ATOM 1517 N N . TYR A 1 198 ? -17.406 -14.008 -21.922 1 95.5 198 TYR A N 1
ATOM 1518 C CA . TYR A 1 198 ? -17.156 -13.438 -23.25 1 95.5 198 TYR A CA 1
ATOM 1519 C C . TYR A 1 198 ? -18 -14.133 -24.312 1 95.5 198 TYR A C 1
ATOM 1521 O O . TYR A 1 198 ? -18.031 -13.703 -25.469 1 95.5 198 TYR A O 1
ATOM 1529 N N . ALA A 1 199 ? -18.672 -15.188 -23.969 1 95.81 199 ALA A N 1
ATOM 1530 C CA . ALA A 1 199 ? -19.328 -16.047 -24.953 1 95.81 199 ALA A CA 1
ATOM 1531 C C . ALA A 1 199 ? -20.75 -15.562 -25.234 1 95.81 199 ALA A C 1
ATOM 1533 O O . ALA A 1 199 ? -21.422 -15.031 -24.359 1 95.81 199 ALA A O 1
ATOM 1534 N N . ASP A 1 200 ? -21.125 -15.82 -26.453 1 94.5 200 ASP A N 1
ATOM 1535 C CA . ASP A 1 200 ? -22.531 -15.648 -26.797 1 94.5 200 ASP A CA 1
ATOM 1536 C C . ASP A 1 200 ? -23.375 -16.781 -26.188 1 94.5 200 ASP A C 1
ATOM 1538 O O . ASP A 1 200 ? -22.891 -17.891 -26.031 1 94.5 200 ASP A O 1
ATOM 1542 N N . GLU A 1 201 ? -24.672 -16.453 -26.031 1 95.62 201 GLU A N 1
ATOM 1543 C CA . GLU A 1 201 ? -25.562 -17.406 -25.391 1 95.62 201 GLU A CA 1
ATOM 1544 C C . GLU A 1 201 ? -25.688 -18.703 -26.203 1 95.62 201 GLU A C 1
ATOM 1546 O O . GLU A 1 201 ? -25.734 -19.797 -25.641 1 95.62 201 GLU A O 1
ATOM 1551 N N . GLU A 1 202 ? -25.656 -18.5 -27.453 1 96.69 202 GLU A N 1
ATOM 1552 C CA . GLU A 1 202 ? -25.828 -19.656 -28.328 1 96.69 202 GLU A CA 1
ATOM 1553 C C . GLU A 1 202 ? -24.641 -20.609 -28.219 1 96.69 202 GLU A C 1
ATOM 1555 O O . GLU A 1 202 ? -24.797 -21.828 -28.281 1 96.69 202 GLU A O 1
ATOM 1560 N N . GLN A 1 203 ? -23.469 -20.062 -28.078 1 97.06 203 GLN A N 1
ATOM 1561 C CA . GLN A 1 203 ? -22.266 -20.875 -27.906 1 97.06 203 GLN A CA 1
ATOM 1562 C C . GLN A 1 203 ? -22.312 -21.703 -26.625 1 97.06 203 GLN A C 1
ATOM 1564 O O . GLN A 1 203 ? -21.953 -22.875 -26.625 1 97.06 203 GLN A O 1
ATOM 1569 N N . ILE A 1 204 ? -22.812 -21.125 -25.656 1 97.62 204 ILE A N 1
ATOM 1570 C CA . ILE A 1 204 ? -22.906 -21.766 -24.344 1 97.62 204 ILE A CA 1
ATOM 1571 C C . ILE A 1 204 ? -23.922 -22.906 -24.406 1 97.62 204 ILE A C 1
ATOM 1573 O O . ILE A 1 204 ? -23.656 -24 -23.922 1 97.62 204 ILE A O 1
ATOM 1577 N N . ILE A 1 205 ? -25.062 -22.578 -25.062 1 96.94 205 ILE A N 1
ATOM 1578 C CA . ILE A 1 205 ? -26.141 -23.547 -25.141 1 96.94 205 ILE A CA 1
ATOM 1579 C C . ILE A 1 205 ? -25.672 -24.766 -25.953 1 96.94 205 ILE A C 1
ATOM 1581 O O . ILE A 1 205 ? -25.891 -25.906 -25.547 1 96.94 205 ILE A O 1
ATOM 1585 N N . LYS A 1 206 ? -25.062 -24.516 -27 1 97.44 206 LYS A N 1
ATOM 1586 C CA . LYS A 1 206 ? -24.562 -25.594 -27.844 1 97.44 206 LYS A CA 1
ATOM 1587 C C . LYS A 1 206 ? -23.547 -26.453 -27.094 1 97.44 206 LYS A C 1
ATOM 1589 O O . LYS A 1 206 ? -23.594 -27.688 -27.188 1 97.44 206 LYS A O 1
ATOM 1594 N N . GLU A 1 207 ? -22.641 -25.844 -26.391 1 97.69 207 GLU A N 1
ATOM 1595 C CA . GLU A 1 207 ? -21.641 -26.578 -25.641 1 97.69 207 GLU A CA 1
ATOM 1596 C C . GLU A 1 207 ? -22.297 -27.422 -24.547 1 97.69 207 GLU A C 1
ATOM 1598 O O . GLU A 1 207 ? -21.891 -28.578 -24.312 1 97.69 207 GLU A O 1
ATOM 1603 N N . ALA A 1 208 ? -23.281 -26.891 -23.938 1 97.19 208 ALA A N 1
ATOM 1604 C CA . ALA A 1 208 ? -23.969 -27.609 -22.891 1 97.19 208 ALA A CA 1
ATOM 1605 C C . ALA A 1 208 ? -24.625 -28.891 -23.422 1 97.19 208 ALA A C 1
ATOM 1607 O O . ALA A 1 208 ? -24.594 -29.938 -22.781 1 97.19 208 ALA A O 1
ATOM 1608 N N . GLU A 1 209 ? -25.156 -28.75 -24.578 1 96.62 209 GLU A N 1
ATOM 1609 C CA . GLU A 1 209 ? -25.797 -29.891 -25.203 1 96.62 209 GLU A CA 1
ATOM 1610 C C . GLU A 1 209 ? -24.797 -31 -25.516 1 96.62 209 GLU A C 1
ATOM 1612 O O . GLU A 1 209 ? -25.047 -32.156 -25.25 1 96.62 209 GLU A O 1
ATOM 1617 N N . VAL A 1 210 ? -23.781 -30.609 -26.047 1 97.31 210 VAL A N 1
ATOM 1618 C CA . VAL A 1 210 ? -22.734 -31.562 -26.406 1 97.31 210 VAL A CA 1
ATOM 1619 C C . VAL A 1 210 ? -22.203 -32.219 -25.141 1 97.31 210 VAL A C 1
ATOM 1621 O O . VAL A 1 210 ? -22.016 -33.438 -25.094 1 97.31 210 VAL A O 1
ATOM 1624 N N . LEU A 1 211 ? -21.922 -31.484 -24.125 1 97.5 211 LEU A N 1
ATOM 1625 C CA . LEU A 1 211 ? -21.391 -32 -22.859 1 97.5 211 LEU A CA 1
ATOM 1626 C C . LEU A 1 211 ? -22.391 -32.938 -22.203 1 97.5 211 LEU A C 1
ATOM 1628 O O . LEU A 1 211 ? -21.984 -33.906 -21.562 1 97.5 211 LEU A O 1
ATOM 1632 N N . TYR A 1 212 ? -23.625 -32.656 -22.344 1 96.44 212 TYR A N 1
ATOM 1633 C CA . TYR A 1 212 ? -24.641 -33.5 -21.766 1 96.44 212 TYR A CA 1
ATOM 1634 C C . TYR A 1 212 ? -24.625 -34.875 -22.391 1 96.44 212 TYR A C 1
ATOM 1636 O O . TYR A 1 212 ? -24.719 -35.906 -21.688 1 96.44 212 TYR A O 1
ATOM 1644 N N . ARG A 1 213 ? -24.5 -34.906 -23.656 1 96.62 213 ARG A N 1
ATOM 1645 C CA . ARG A 1 213 ? -24.422 -36.188 -24.344 1 96.62 213 ARG A CA 1
ATOM 1646 C C . ARG A 1 213 ? -23.188 -36.969 -23.891 1 96.62 213 ARG A C 1
ATOM 1648 O O . ARG A 1 213 ? -23.266 -38.188 -23.703 1 96.62 213 ARG A O 1
ATOM 1655 N N . GLU A 1 214 ? -22.188 -36.25 -23.734 1 96.38 214 GLU A N 1
ATOM 1656 C CA . GLU A 1 214 ? -20.969 -36.906 -23.234 1 96.38 214 GLU A CA 1
ATOM 1657 C C . GLU A 1 214 ? -21.156 -37.438 -21.828 1 96.38 214 GLU A C 1
ATOM 1659 O O . GLU A 1 214 ? -20.688 -38.531 -21.5 1 96.38 214 GLU A O 1
ATOM 1664 N N . LEU A 1 215 ? -21.734 -36.656 -20.984 1 96.06 215 LEU A N 1
ATOM 1665 C CA . LEU A 1 215 ? -21.984 -37.031 -19.609 1 96.06 215 LEU A CA 1
ATOM 1666 C C . LEU A 1 215 ? -22.797 -38.312 -19.547 1 96.06 215 LEU A C 1
ATOM 1668 O O . LEU A 1 215 ? -22.5 -39.188 -18.734 1 96.06 215 LEU A O 1
ATOM 1672 N N . LEU A 1 216 ? -23.75 -38.438 -20.406 1 94.75 216 LEU A N 1
ATOM 1673 C CA . LEU A 1 216 ? -24.578 -39.656 -20.453 1 94.75 216 LEU A CA 1
ATOM 1674 C C . LEU A 1 216 ? -23.75 -40.875 -20.859 1 94.75 216 LEU A C 1
ATOM 1676 O O . LEU A 1 216 ? -23.922 -41.938 -20.281 1 94.75 216 LEU A O 1
ATOM 1680 N N . GLN A 1 217 ? -22.953 -40.625 -21.734 1 95.88 217 GLN A N 1
ATOM 1681 C CA . GLN A 1 217 ? -22.094 -41.719 -22.172 1 95.88 217 GLN A CA 1
ATOM 1682 C C . GLN A 1 217 ? -21.156 -42.156 -21.047 1 95.88 217 GLN A C 1
ATOM 1684 O O . GLN A 1 217 ? -20.953 -43.375 -20.844 1 95.88 217 GLN A O 1
ATOM 1689 N N . LEU A 1 218 ? -20.578 -41.25 -20.312 1 95.81 218 LEU A N 1
ATOM 1690 C CA . LEU A 1 218 ? -19.641 -41.531 -19.25 1 95.81 218 LEU A CA 1
ATOM 1691 C C . LEU A 1 218 ? -20.328 -42.219 -18.078 1 95.81 218 LEU A C 1
ATOM 1693 O O . LEU A 1 218 ? -19.688 -42.969 -17.328 1 95.81 218 LEU A O 1
ATOM 1697 N N . SER A 1 219 ? -21.609 -42.031 -17.984 1 92.5 219 SER A N 1
ATOM 1698 C CA . SER A 1 219 ? -22.375 -42.594 -16.875 1 92.5 219 SER A CA 1
ATOM 1699 C C . SER A 1 219 ? -22.453 -44.094 -16.953 1 92.5 219 SER A C 1
ATOM 1701 O O . SER A 1 219 ? -22.734 -44.781 -15.969 1 92.5 219 SER A O 1
ATOM 1703 N N . HIS A 1 220 ? -22.141 -44.625 -18.156 1 93.44 220 HIS A N 1
ATOM 1704 C CA . HIS A 1 220 ? -22.188 -46.062 -18.344 1 93.44 220 HIS A CA 1
ATOM 1705 C C . HIS A 1 220 ? -20.969 -46.719 -17.703 1 93.44 220 HIS A C 1
ATOM 1707 O O . HIS A 1 220 ? -20.969 -47.938 -17.516 1 93.44 220 HIS A O 1
ATOM 1713 N N . GLY A 1 221 ? -19.984 -45.906 -17.344 1 91.81 221 GLY A N 1
ATOM 1714 C CA . GLY A 1 221 ? -18.797 -46.406 -16.688 1 91.81 221 GLY A CA 1
ATOM 1715 C C . GLY A 1 221 ? -17.922 -47.25 -17.594 1 91.81 221 GLY A C 1
ATOM 1716 O O . GLY A 1 221 ? -17.875 -47.031 -18.797 1 91.81 221 GLY A O 1
ATOM 1717 N N . GLY A 1 222 ? -17.062 -48 -17.047 1 92.69 222 GLY A N 1
ATOM 1718 C CA . GLY A 1 222 ? -16.125 -48.875 -17.719 1 92.69 222 GLY A CA 1
ATOM 1719 C C . GLY A 1 222 ? -15.383 -49.781 -16.75 1 92.69 222 GLY A C 1
ATOM 1720 O O . GLY A 1 222 ? -15.695 -49.812 -15.555 1 92.69 222 GLY A O 1
ATOM 1721 N N . PRO A 1 223 ? -14.539 -50.594 -17.328 1 94.38 223 PRO A N 1
ATOM 1722 C CA . PRO A 1 223 ? -13.758 -51.469 -16.438 1 94.38 223 PRO A CA 1
ATOM 1723 C C . PRO A 1 223 ? -12.891 -50.688 -15.453 1 94.38 223 PRO A C 1
ATOM 1725 O O . PRO A 1 223 ? -12.43 -49.594 -15.773 1 94.38 223 PRO A O 1
ATOM 1728 N N . PRO A 1 224 ? -12.727 -51.281 -14.328 1 93.81 224 PRO A N 1
ATOM 1729 C CA . PRO A 1 224 ? -11.898 -50.594 -13.336 1 93.81 224 PRO A CA 1
ATOM 1730 C C . PRO A 1 224 ? -10.516 -50.219 -13.867 1 93.81 224 PRO A C 1
ATOM 1732 O O . PRO A 1 224 ? -9.859 -51.062 -14.5 1 93.81 224 PRO A O 1
ATOM 1735 N N . GLY A 1 225 ? -10.141 -48.969 -13.641 1 95.06 225 GLY A N 1
ATOM 1736 C CA . GLY A 1 225 ? -8.828 -48.531 -14.07 1 95.06 225 GLY A CA 1
ATOM 1737 C C . GLY A 1 225 ? -8.844 -47.812 -15.414 1 95.06 225 GLY A C 1
ATOM 1738 O O . GLY A 1 225 ? -7.844 -47.219 -15.828 1 95.06 225 GLY A O 1
ATOM 1739 N N . ALA A 1 226 ? -9.953 -47.875 -16.047 1 96.5 226 ALA A N 1
ATOM 1740 C CA . ALA A 1 226 ? -10.047 -47.281 -17.375 1 96.5 226 ALA A CA 1
ATOM 1741 C C . ALA A 1 226 ? -10.242 -45.781 -17.281 1 96.5 226 ALA A C 1
ATOM 1743 O O . ALA A 1 226 ? -10.984 -45.281 -16.406 1 96.5 226 ALA A O 1
ATOM 1744 N N . VAL A 1 227 ? -9.547 -45.094 -18.141 1 97.75 227 VAL A N 1
ATOM 1745 C CA . VAL A 1 227 ? -9.805 -43.688 -18.312 1 97.75 227 VAL A CA 1
ATOM 1746 C C . VAL A 1 227 ? -10.977 -43.469 -19.266 1 97.75 227 VAL A C 1
ATOM 1748 O O . VAL A 1 227 ? -10.922 -43.906 -20.438 1 97.75 227 VAL A O 1
ATOM 1751 N N . LEU A 1 228 ? -11.977 -42.875 -18.781 1 97.5 228 LEU A N 1
ATOM 1752 C CA . LEU A 1 228 ? -13.188 -42.688 -19.562 1 97.5 228 LEU A CA 1
ATOM 1753 C C . LEU A 1 228 ? -13.148 -41.375 -20.344 1 97.5 228 LEU A C 1
ATOM 1755 O O . LEU A 1 228 ? -13.742 -41.281 -21.422 1 97.5 228 LEU A O 1
ATOM 1759 N N . ARG A 1 229 ? -12.57 -40.375 -19.781 1 96.88 229 ARG A N 1
ATOM 1760 C CA . ARG A 1 229 ? -12.367 -39.062 -20.375 1 96.88 229 ARG A CA 1
ATOM 1761 C C . ARG A 1 229 ? -11.047 -38.438 -19.906 1 96.88 229 ARG A C 1
ATOM 1763 O O . ARG A 1 229 ? -10.812 -38.281 -18.703 1 96.88 229 ARG A O 1
ATOM 1770 N N . ARG A 1 230 ? -10.242 -38.094 -20.875 1 96.12 230 ARG A N 1
ATOM 1771 C CA . ARG A 1 230 ? -8.969 -37.469 -20.531 1 96.12 230 ARG A CA 1
ATOM 1772 C C . ARG A 1 230 ? -9.18 -36.062 -19.969 1 96.12 230 ARG A C 1
ATOM 1774 O O . ARG A 1 230 ? -10.086 -35.344 -20.406 1 96.12 230 ARG A O 1
ATOM 1781 N N . GLY A 1 231 ? -8.398 -35.719 -19.016 1 96.69 231 GLY A N 1
ATOM 1782 C CA . GLY A 1 231 ? -8.445 -34.375 -18.438 1 96.69 231 GLY A CA 1
ATOM 1783 C C . GLY A 1 231 ? -7.363 -33.469 -18.969 1 96.69 231 GLY A C 1
ATOM 1784 O O . GLY A 1 231 ? -6.66 -33.812 -19.922 1 96.69 231 GLY A O 1
ATOM 1785 N N . ASN A 1 232 ? -7.324 -32.25 -18.406 1 97.69 232 ASN A N 1
ATOM 1786 C CA . ASN A 1 232 ? -6.297 -31.281 -18.75 1 97.69 232 ASN A CA 1
ATOM 1787 C C . ASN A 1 232 ? -4.961 -31.609 -18.094 1 97.69 232 ASN A C 1
ATOM 1789 O O . ASN A 1 232 ? -4.918 -32.031 -16.938 1 97.69 232 ASN A O 1
ATOM 1793 N N . CYS A 1 233 ? -3.922 -31.484 -18.922 1 98.44 233 CYS A N 1
ATOM 1794 C CA . CYS A 1 233 ? -2.592 -31.672 -18.344 1 98.44 233 CYS A CA 1
ATOM 1795 C C . CYS A 1 233 ? -2.246 -30.547 -17.391 1 98.44 233 CYS A C 1
ATOM 1797 O O . CYS A 1 233 ? -2.74 -29.422 -17.531 1 98.44 233 CYS A O 1
ATOM 1799 N N . PHE A 1 234 ? -1.501 -30.906 -16.375 1 98.56 234 PHE A N 1
ATOM 1800 C CA . PHE A 1 234 ? -1.191 -29.984 -15.289 1 98.56 234 PHE A CA 1
ATOM 1801 C C . PHE A 1 234 ? 0.262 -30.125 -14.859 1 98.56 234 PHE A C 1
ATOM 1803 O O . PHE A 1 234 ? 0.783 -31.234 -14.773 1 98.56 234 PHE A O 1
ATOM 1810 N N . ALA A 1 235 ? 0.916 -29 -14.594 1 98.81 235 ALA A N 1
ATOM 1811 C CA . ALA A 1 235 ? 2.275 -29.031 -14.062 1 98.81 235 ALA A CA 1
ATOM 1812 C C . ALA A 1 235 ? 2.537 -27.828 -13.164 1 98.81 235 ALA A C 1
ATOM 1814 O O . ALA A 1 235 ? 1.918 -26.781 -13.328 1 98.81 235 ALA A O 1
ATOM 1815 N N . VAL A 1 236 ? 3.35 -28.016 -12.18 1 98.81 236 VAL A N 1
ATOM 1816 C CA . VAL A 1 236 ? 3.957 -26.953 -11.406 1 98.81 236 VAL A CA 1
ATOM 1817 C C . VAL A 1 236 ? 5.348 -26.641 -11.953 1 98.81 236 VAL A C 1
ATOM 1819 O O . VAL A 1 236 ? 6.184 -27.531 -12.086 1 98.81 236 VAL A O 1
ATOM 1822 N N . VAL A 1 237 ? 5.512 -25.438 -12.32 1 98.94 237 VAL A N 1
ATOM 1823 C CA . VAL A 1 237 ? 6.809 -24.984 -12.828 1 98.94 237 VAL A CA 1
ATOM 1824 C C . VAL A 1 237 ? 7.398 -23.953 -11.875 1 98.94 237 VAL A C 1
ATOM 1826 O O . VAL A 1 237 ? 6.828 -22.875 -11.688 1 98.94 237 VAL A O 1
ATOM 1829 N N . LEU A 1 238 ? 8.523 -24.234 -11.312 1 98.94 238 LEU A N 1
ATOM 1830 C CA . LEU A 1 238 ? 9.141 -23.359 -10.336 1 98.94 238 LEU A CA 1
ATOM 1831 C C . LEU A 1 238 ? 10.359 -22.656 -10.922 1 98.94 238 LEU A C 1
ATOM 1833 O O . LEU A 1 238 ? 11.133 -23.266 -11.672 1 98.94 238 LEU A O 1
ATOM 1837 N N . PHE A 1 239 ? 10.5 -21.438 -10.602 1 98.94 239 PHE A N 1
ATOM 1838 C CA . PHE A 1 239 ? 11.578 -20.609 -11.125 1 98.94 239 PHE A CA 1
ATOM 1839 C C . PHE A 1 239 ? 12.57 -20.266 -10.023 1 98.94 239 PHE A C 1
ATOM 1841 O O . PHE A 1 239 ? 12.211 -19.625 -9.031 1 98.94 239 PHE A O 1
ATOM 1848 N N . ASP A 1 240 ? 13.828 -20.703 -10.188 1 98.31 240 ASP A N 1
ATOM 1849 C CA . ASP A 1 240 ? 14.883 -20.234 -9.289 1 98.31 240 ASP A CA 1
ATOM 1850 C C . ASP A 1 240 ? 15.453 -18.891 -9.742 1 98.31 240 ASP A C 1
ATOM 1852 O O . ASP A 1 240 ? 14.891 -18.25 -10.633 1 98.31 240 ASP A O 1
ATOM 1856 N N . ARG A 1 241 ? 16.484 -18.422 -9.102 1 97.25 241 ARG A N 1
ATOM 1857 C CA . ARG A 1 241 ? 17.078 -17.109 -9.398 1 97.25 241 ARG A CA 1
ATOM 1858 C C . ARG A 1 241 ? 17.469 -17.016 -10.859 1 97.25 241 ARG A C 1
ATOM 1860 O O . ARG A 1 241 ? 17.219 -15.992 -11.508 1 97.25 241 ARG A O 1
ATOM 1867 N N . ARG A 1 242 ? 18.078 -18.062 -11.375 1 97 242 ARG A N 1
ATOM 1868 C CA . ARG A 1 242 ? 18.516 -18.062 -12.766 1 97 242 ARG A CA 1
ATOM 1869 C C . ARG A 1 242 ? 17.344 -17.922 -13.719 1 97 242 ARG A C 1
ATOM 1871 O O . ARG A 1 242 ? 17.391 -17.125 -14.664 1 97 242 ARG A O 1
ATOM 1878 N N . SER A 1 243 ? 16.344 -18.719 -13.531 1 98.38 243 SER A N 1
ATOM 1879 C CA . SER A 1 243 ? 15.133 -18.625 -14.344 1 98.38 243 SER A CA 1
ATOM 1880 C C . SER A 1 243 ? 14.531 -17.219 -14.281 1 98.38 243 SER A C 1
ATOM 1882 O O . SER A 1 243 ? 14.102 -16.688 -15.305 1 98.38 243 SER A O 1
ATOM 1884 N N . LYS A 1 244 ? 14.516 -16.641 -13.125 1 98.5 244 LYS A N 1
ATOM 1885 C CA . LYS A 1 244 ? 13.922 -15.32 -12.945 1 98.5 244 LYS A CA 1
ATOM 1886 C C . LYS A 1 244 ? 14.742 -14.25 -13.664 1 98.5 244 LYS A C 1
ATOM 1888 O O . LYS A 1 244 ? 14.188 -13.258 -14.148 1 98.5 244 LYS A O 1
ATOM 1893 N N . GLU A 1 245 ? 16.047 -14.414 -13.703 1 98.12 245 GLU A N 1
ATOM 1894 C CA . GLU A 1 245 ? 16.891 -13.477 -14.438 1 98.12 245 GLU A CA 1
ATOM 1895 C C . GLU A 1 245 ? 16.531 -13.469 -15.922 1 98.12 245 GLU A C 1
ATOM 1897 O O . GLU A 1 245 ? 16.5 -12.414 -16.562 1 98.12 245 GLU A O 1
ATOM 1902 N N . VAL A 1 246 ? 16.281 -14.656 -16.438 1 98.56 246 VAL A N 1
ATOM 1903 C CA . VAL A 1 246 ? 15.859 -14.766 -17.828 1 98.56 246 VAL A CA 1
ATOM 1904 C C . VAL A 1 246 ? 14.508 -14.094 -18.016 1 98.56 246 VAL A C 1
ATOM 1906 O O . VAL A 1 246 ? 14.297 -13.367 -19 1 98.56 246 VAL A O 1
ATOM 1909 N N . LEU A 1 247 ? 13.641 -14.312 -17.109 1 98.81 247 LEU A N 1
ATOM 1910 C CA . LEU A 1 247 ? 12.312 -13.711 -17.172 1 98.81 247 LEU A CA 1
ATOM 1911 C C . LEU A 1 247 ? 12.406 -12.188 -17.062 1 98.81 247 LEU A C 1
ATOM 1913 O O . LEU A 1 247 ? 11.68 -11.469 -17.75 1 98.81 247 LEU A O 1
ATOM 1917 N N . ASP A 1 248 ? 13.258 -11.703 -16.156 1 98.62 248 ASP A N 1
ATOM 1918 C CA . ASP A 1 248 ? 13.484 -10.266 -16.062 1 98.62 248 ASP A CA 1
ATOM 1919 C C . ASP A 1 248 ? 13.961 -9.688 -17.391 1 98.62 248 ASP A C 1
ATOM 1921 O O . ASP A 1 248 ? 13.5 -8.617 -17.812 1 98.62 248 ASP A O 1
ATOM 1925 N N . SER A 1 249 ? 14.875 -10.391 -18.016 1 98.56 249 SER A N 1
ATOM 1926 C CA . SER A 1 249 ? 15.391 -9.945 -19.297 1 98.56 249 SER A CA 1
ATOM 1927 C C . SER A 1 249 ? 14.289 -9.922 -20.359 1 98.56 249 SER A C 1
ATOM 1929 O O . SER A 1 249 ? 14.211 -8.992 -21.156 1 98.56 249 SER A O 1
ATOM 1931 N N . ALA A 1 250 ? 13.492 -10.961 -20.375 1 98.62 250 ALA A N 1
ATOM 1932 C CA . ALA A 1 250 ? 12.367 -11.008 -21.297 1 98.62 250 ALA A CA 1
ATOM 1933 C C . ALA A 1 250 ? 11.414 -9.836 -21.062 1 98.62 250 ALA A C 1
ATOM 1935 O O . ALA A 1 250 ? 11 -9.164 -22.016 1 98.62 250 ALA A O 1
ATOM 1936 N N . ARG A 1 251 ? 11.078 -9.57 -19.875 1 98.56 251 ARG A N 1
ATOM 1937 C CA . ARG A 1 251 ? 10.195 -8.461 -19.531 1 98.56 251 ARG A CA 1
ATOM 1938 C C . ARG A 1 251 ? 10.82 -7.125 -19.938 1 98.56 251 ARG A C 1
ATOM 1940 O O . ARG A 1 251 ? 10.125 -6.238 -20.438 1 98.56 251 ARG A O 1
ATOM 1947 N N . ALA A 1 252 ? 12.109 -6.98 -19.688 1 98.25 252 ALA A N 1
ATOM 1948 C CA . ALA A 1 252 ? 12.836 -5.746 -19.969 1 98.25 252 ALA A CA 1
ATOM 1949 C C . ALA A 1 252 ? 12.766 -5.398 -21.453 1 98.25 252 ALA A C 1
ATOM 1951 O O . ALA A 1 252 ? 12.867 -4.23 -21.828 1 98.25 252 ALA A O 1
ATOM 1952 N N . SER A 1 253 ? 12.625 -6.418 -22.266 1 97.38 253 SER A N 1
ATOM 1953 C CA . SER A 1 253 ? 12.523 -6.191 -23.703 1 97.38 253 SER A CA 1
ATOM 1954 C C . SER A 1 253 ? 11.164 -5.609 -24.062 1 97.38 253 SER A C 1
ATOM 1956 O O . SER A 1 253 ? 10.984 -5.09 -25.172 1 97.38 253 SER A O 1
ATOM 1958 N N . ALA A 1 254 ? 10.211 -5.707 -23.188 1 96.94 254 ALA A N 1
ATOM 1959 C CA . ALA A 1 254 ? 8.859 -5.223 -23.484 1 96.94 254 ALA A CA 1
ATOM 1960 C C . ALA A 1 254 ? 8.57 -3.922 -22.734 1 96.94 254 ALA A C 1
ATOM 1962 O O . ALA A 1 254 ? 7.914 -3.027 -23.266 1 96.94 254 ALA A O 1
ATOM 1963 N N . VAL A 1 255 ? 9.039 -3.797 -21.516 1 97.31 255 VAL A N 1
ATOM 1964 C CA . VAL A 1 255 ? 8.789 -2.635 -20.656 1 97.31 255 VAL A CA 1
ATOM 1965 C C . VAL A 1 255 ? 9.977 -2.398 -19.734 1 97.31 255 VAL A C 1
ATOM 1967 O O . VAL A 1 255 ? 10.742 -3.322 -19.453 1 97.31 255 VAL A O 1
ATOM 1970 N N . PRO A 1 256 ? 10.18 -1.184 -19.219 1 96.88 256 PRO A N 1
ATOM 1971 C CA . PRO A 1 256 ? 11.266 -0.961 -18.266 1 96.88 256 PRO A CA 1
ATOM 1972 C C . PRO A 1 256 ? 11.18 -1.896 -17.062 1 96.88 256 PRO A C 1
ATOM 1974 O O . PRO A 1 256 ? 10.117 -2.029 -16.438 1 96.88 256 PRO A O 1
ATOM 1977 N N . THR A 1 257 ? 12.219 -2.586 -16.812 1 98.12 257 THR A N 1
ATOM 1978 C CA . THR A 1 257 ? 12.281 -3.615 -15.781 1 98.12 257 THR A CA 1
ATOM 1979 C C . THR A 1 257 ? 13.625 -3.568 -15.055 1 98.12 257 THR A C 1
ATOM 1981 O O . THR A 1 257 ? 14.68 -3.664 -15.688 1 98.12 257 THR A O 1
ATOM 1984 N N . VAL A 1 258 ? 13.578 -3.383 -13.789 1 97.62 258 VAL A N 1
ATOM 1985 C CA . VAL A 1 258 ? 14.82 -3.352 -13.016 1 97.62 258 VAL A CA 1
ATOM 1986 C C . VAL A 1 258 ? 15.297 -4.777 -12.75 1 97.62 258 VAL A C 1
ATOM 1988 O O . VAL A 1 258 ? 14.508 -5.727 -12.828 1 97.62 258 VAL A O 1
ATOM 1991 N N . ARG A 1 259 ? 16.625 -4.891 -12.477 1 97.19 259 ARG A N 1
ATOM 1992 C CA . ARG A 1 259 ? 17.188 -6.18 -12.086 1 97.19 259 ARG A CA 1
ATOM 1993 C C . ARG A 1 259 ? 16.531 -6.707 -10.812 1 97.19 259 ARG A C 1
ATOM 1995 O O . ARG A 1 259 ? 16.328 -5.957 -9.859 1 97.19 259 ARG A O 1
ATOM 2002 N N . GLY A 1 260 ? 16.156 -7.996 -10.828 1 97.88 260 GLY A N 1
ATOM 2003 C CA . GLY A 1 260 ? 15.539 -8.609 -9.664 1 97.88 260 GLY A CA 1
ATOM 2004 C C . GLY A 1 260 ? 14.047 -8.328 -9.57 1 97.88 260 GLY A C 1
ATOM 2005 O O . GLY A 1 260 ? 13.445 -8.484 -8.508 1 97.88 260 GLY A O 1
ATOM 2006 N N . HIS A 1 261 ? 13.469 -7.875 -10.672 1 98.44 261 HIS A N 1
ATOM 2007 C CA . HIS A 1 261 ? 12.07 -7.473 -10.695 1 98.44 261 HIS A CA 1
ATOM 2008 C C . HIS A 1 261 ? 11.164 -8.57 -10.148 1 98.44 261 HIS A C 1
ATOM 2010 O O . HIS A 1 261 ? 10.359 -8.328 -9.25 1 98.44 261 HIS A O 1
ATOM 2016 N N . HIS A 1 262 ? 11.297 -9.758 -10.664 1 98.69 262 HIS A N 1
ATOM 2017 C CA . HIS A 1 262 ? 10.367 -10.82 -10.281 1 98.69 262 HIS A CA 1
ATOM 2018 C C . HIS A 1 262 ? 10.602 -11.266 -8.844 1 98.69 262 HIS A C 1
ATOM 2020 O O . HIS A 1 262 ? 9.656 -11.625 -8.141 1 98.69 262 HIS A O 1
ATOM 2026 N N . ALA A 1 263 ? 11.859 -11.312 -8.445 1 98.12 263 ALA A N 1
ATOM 2027 C CA . ALA A 1 263 ? 12.148 -11.594 -7.039 1 98.12 263 ALA A CA 1
ATOM 2028 C C . ALA A 1 263 ? 11.516 -10.555 -6.125 1 98.12 263 ALA A C 1
ATOM 2030 O O . ALA A 1 263 ? 10.93 -10.891 -5.098 1 98.12 263 ALA A O 1
ATOM 2031 N N . LEU A 1 264 ? 11.617 -9.305 -6.52 1 97.81 264 LEU A N 1
ATOM 2032 C CA . LEU A 1 264 ? 11.055 -8.219 -5.727 1 97.81 264 LEU A CA 1
ATOM 2033 C C . LEU A 1 264 ? 9.531 -8.25 -5.777 1 97.81 264 LEU A C 1
ATOM 2035 O O . LEU A 1 264 ? 8.867 -7.941 -4.785 1 97.81 264 LEU A O 1
ATOM 2039 N N . ARG A 1 265 ? 8.969 -8.523 -6.91 1 97.56 265 ARG A N 1
ATOM 2040 C CA . ARG A 1 265 ? 7.516 -8.648 -7.039 1 97.56 265 ARG A CA 1
ATOM 2041 C C . ARG A 1 265 ? 6.973 -9.719 -6.098 1 97.56 265 ARG A C 1
ATOM 2043 O O . ARG A 1 265 ? 5.887 -9.562 -5.535 1 97.56 265 ARG A O 1
ATOM 2050 N N . ALA A 1 266 ? 7.707 -10.766 -5.945 1 97.69 266 ALA A N 1
ATOM 2051 C CA . ALA A 1 266 ? 7.305 -11.867 -5.07 1 97.69 266 ALA A CA 1
ATOM 2052 C C . ALA A 1 266 ? 7.242 -11.414 -3.615 1 97.69 266 ALA A C 1
ATOM 2054 O O . ALA A 1 266 ? 6.645 -12.086 -2.773 1 97.69 266 ALA A O 1
ATOM 2055 N N . GLN A 1 267 ? 7.855 -10.289 -3.295 1 97 267 GLN A N 1
ATOM 2056 C CA . GLN A 1 267 ? 7.867 -9.758 -1.938 1 97 267 GLN A CA 1
ATOM 2057 C C . GLN A 1 267 ? 6.637 -8.891 -1.678 1 97 267 GLN A C 1
ATOM 2059 O O . GLN A 1 267 ? 6.445 -8.391 -0.566 1 97 267 GLN A O 1
ATOM 2064 N N . GLY A 1 268 ? 5.887 -8.586 -2.705 1 94.06 268 GLY A N 1
ATOM 2065 C CA . GLY A 1 268 ? 4.676 -7.801 -2.535 1 94.06 268 GLY A CA 1
ATOM 2066 C C . GLY A 1 268 ? 4.918 -6.305 -2.623 1 94.06 268 GLY A C 1
ATOM 2067 O O . GLY A 1 268 ? 4.223 -5.52 -1.978 1 94.06 268 GLY A O 1
ATOM 2068 N N . LEU A 1 269 ? 5.844 -5.75 -3.279 1 92.31 269 LEU A N 1
ATOM 2069 C CA . LEU A 1 269 ? 6.16 -4.328 -3.367 1 92.31 269 LEU A CA 1
ATOM 2070 C C . LEU A 1 269 ? 5.133 -3.594 -4.219 1 92.31 269 LEU A C 1
ATOM 2072 O O . LEU A 1 269 ? 5.008 -2.369 -4.133 1 92.31 269 LEU A O 1
ATOM 2076 N N . GLY A 1 270 ? 4.355 -4.219 -5.023 1 89.25 270 GLY A N 1
ATOM 2077 C CA . GLY A 1 270 ? 3.26 -3.594 -5.75 1 89.25 270 GLY A CA 1
ATOM 2078 C C . GLY A 1 270 ? 3.697 -2.4 -6.582 1 89.25 270 GLY A C 1
ATOM 2079 O O . GLY A 1 270 ? 4.586 -2.518 -7.426 1 89.25 270 GLY A O 1
ATOM 2080 N N . LYS A 1 271 ? 3.129 -1.17 -6.234 1 92.5 271 LYS A N 1
ATOM 2081 C CA . LYS A 1 271 ? 3.383 0.054 -6.992 1 92.5 271 LYS A CA 1
ATOM 2082 C C . LYS A 1 271 ? 4.797 0.569 -6.746 1 92.5 271 LYS A C 1
ATOM 2084 O O . LYS A 1 271 ? 5.359 1.274 -7.586 1 92.5 271 LYS A O 1
ATOM 2089 N N . CYS A 1 272 ? 5.293 0.219 -5.605 1 95.88 272 CYS A N 1
ATOM 2090 C CA . CYS A 1 272 ? 6.672 0.596 -5.328 1 95.88 272 CYS A CA 1
ATOM 2091 C C . CYS A 1 272 ? 7.617 0.025 -6.383 1 95.88 272 CYS A C 1
ATOM 2093 O O . CYS A 1 272 ? 8.539 0.706 -6.828 1 95.88 272 CYS A O 1
ATOM 2095 N N . LEU A 1 273 ? 7.344 -1.189 -6.734 1 97.25 273 LEU A N 1
ATOM 2096 C CA . LEU A 1 273 ? 8.188 -1.802 -7.758 1 97.25 273 LEU A CA 1
ATOM 2097 C C . LEU A 1 273 ? 7.961 -1.141 -9.117 1 97.25 273 LEU A C 1
ATOM 2099 O O . LEU A 1 273 ? 8.898 -0.997 -9.898 1 97.25 273 LEU A O 1
ATOM 2103 N N . ASP A 1 274 ? 6.703 -0.776 -9.43 1 96.25 274 ASP A N 1
ATOM 2104 C CA . ASP A 1 274 ? 6.438 -0.043 -10.664 1 96.25 274 ASP A CA 1
ATOM 2105 C C . ASP A 1 274 ? 7.273 1.233 -10.734 1 96.25 274 ASP A C 1
ATOM 2107 O O . ASP A 1 274 ? 7.793 1.581 -11.797 1 96.25 274 ASP A O 1
ATOM 2111 N N . LEU A 1 275 ? 7.363 1.903 -9.602 1 96.88 275 LEU A N 1
ATOM 2112 C CA . LEU A 1 275 ? 8.18 3.109 -9.516 1 96.88 275 LEU A CA 1
ATOM 2113 C C . LEU A 1 275 ? 9.648 2.789 -9.766 1 96.88 275 LEU A C 1
ATOM 2115 O O . LEU A 1 275 ? 10.312 3.482 -10.539 1 96.88 275 LEU A O 1
ATOM 2119 N N . LEU A 1 276 ? 10.188 1.756 -9.141 1 9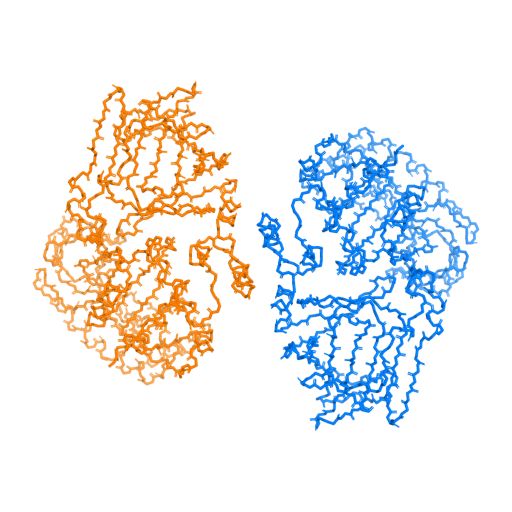7.31 276 LEU A N 1
ATOM 2120 C CA . LEU A 1 276 ? 11.578 1.361 -9.352 1 97.31 276 LEU A CA 1
ATOM 2121 C C . LEU A 1 276 ? 11.836 1.024 -10.812 1 97.31 276 LEU A C 1
ATOM 2123 O O . LEU A 1 276 ? 12.859 1.425 -11.375 1 97.31 276 LEU A O 1
ATOM 2127 N N . ASP A 1 277 ? 10.883 0.301 -11.398 1 97.56 277 ASP A N 1
ATOM 2128 C CA . ASP A 1 277 ? 11 -0.031 -12.82 1 97.56 277 ASP A CA 1
ATOM 2129 C C . ASP A 1 277 ? 11.102 1.231 -13.672 1 97.56 277 ASP A C 1
ATOM 2131 O O . ASP A 1 277 ? 11.938 1.311 -14.57 1 97.56 277 ASP A O 1
ATOM 2135 N N . TYR A 1 278 ? 10.273 2.186 -13.406 1 96.69 278 TYR A N 1
ATOM 2136 C CA . TYR A 1 278 ? 10.227 3.418 -14.188 1 96.69 278 TYR A CA 1
ATOM 2137 C C . TYR A 1 278 ? 11.523 4.207 -14.031 1 96.69 278 TYR A C 1
ATOM 2139 O O . TYR A 1 278 ? 12.031 4.777 -14.992 1 96.69 278 TYR A O 1
ATOM 2147 N N . THR A 1 279 ? 12.062 4.23 -12.797 1 96.44 279 THR A N 1
ATOM 2148 C CA . THR A 1 279 ? 13.25 5.031 -12.523 1 96.44 279 THR A CA 1
ATOM 2149 C C . THR A 1 279 ? 14.508 4.32 -13.023 1 96.44 279 THR A C 1
ATOM 2151 O O . THR A 1 279 ? 15.531 4.961 -13.273 1 96.44 279 THR A O 1
ATOM 2154 N N . GLY A 1 280 ? 14.453 2.988 -13.078 1 95.25 280 GLY A N 1
ATOM 2155 C CA . GLY A 1 280 ? 15.609 2.211 -13.508 1 95.25 280 GLY A CA 1
ATOM 2156 C C . GLY A 1 280 ? 16.672 2.082 -12.43 1 95.25 280 GLY A C 1
ATOM 2157 O O . GLY A 1 280 ? 17.812 1.736 -12.727 1 95.25 280 GLY A O 1
ATOM 2158 N N . ALA A 1 281 ? 16.281 2.402 -11.227 1 93 281 ALA A N 1
ATOM 2159 C CA . ALA A 1 281 ? 17.234 2.34 -10.125 1 93 281 ALA A CA 1
ATOM 2160 C C . ALA A 1 281 ? 17.625 0.897 -9.82 1 93 281 ALA A C 1
ATOM 2162 O O . ALA A 1 281 ? 16.781 0.058 -9.531 1 93 281 ALA A O 1
ATOM 2163 N N . ASP A 1 282 ? 18.891 0.571 -9.984 1 93.75 282 ASP A N 1
ATOM 2164 C CA . ASP A 1 282 ? 19.375 -0.76 -9.633 1 93.75 282 ASP A CA 1
ATOM 2165 C C . ASP A 1 282 ? 19.672 -0.858 -8.133 1 93.75 282 ASP A C 1
ATOM 2167 O O . ASP A 1 282 ? 20.781 -0.549 -7.691 1 93.75 282 ASP A O 1
ATOM 2171 N N . VAL A 1 283 ? 18.641 -1.331 -7.379 1 96.25 283 VAL A N 1
ATOM 2172 C CA . VAL A 1 283 ? 18.781 -1.311 -5.926 1 96.25 283 VAL A CA 1
ATOM 2173 C C . VAL A 1 283 ? 18.469 -2.697 -5.359 1 96.25 283 VAL A C 1
ATOM 2175 O O . VAL A 1 283 ? 18.078 -2.828 -4.199 1 96.25 283 VAL A O 1
ATOM 2178 N N . TYR A 1 284 ? 18.578 -3.746 -6.152 1 96.69 284 TYR A N 1
ATOM 2179 C CA . TYR A 1 284 ? 18.094 -5.07 -5.77 1 96.69 284 TYR A CA 1
ATOM 2180 C C . TYR A 1 284 ? 18.734 -5.516 -4.453 1 96.69 284 TYR A C 1
ATOM 2182 O O . TYR A 1 284 ? 18.016 -5.867 -3.508 1 96.69 284 TYR A O 1
ATOM 2190 N N . GLU A 1 285 ? 20.094 -5.477 -4.359 1 96.56 285 GLU A N 1
ATOM 2191 C CA . GLU A 1 285 ? 20.781 -6.008 -3.189 1 96.56 285 GLU A CA 1
ATOM 2192 C C . GLU A 1 285 ? 20.344 -5.285 -1.918 1 96.56 285 GLU A C 1
ATOM 2194 O O . GLU A 1 285 ? 20.031 -5.922 -0.912 1 96.56 285 GLU A O 1
ATOM 2199 N N . LYS A 1 286 ? 20.281 -3.977 -1.996 1 96.5 286 LYS A N 1
ATOM 2200 C CA . LYS A 1 286 ? 19.891 -3.189 -0.83 1 96.5 286 LYS A CA 1
ATOM 2201 C C . LYS A 1 286 ? 18.406 -3.355 -0.523 1 96.5 286 LYS A C 1
ATOM 2203 O O . LYS A 1 286 ? 18 -3.334 0.641 1 96.5 286 LYS A O 1
ATOM 2208 N N . ALA A 1 287 ? 17.578 -3.441 -1.568 1 97.25 287 ALA A N 1
ATOM 2209 C CA . ALA A 1 287 ? 16.141 -3.596 -1.387 1 97.25 287 ALA A CA 1
ATOM 2210 C C . ALA A 1 287 ? 15.82 -4.875 -0.618 1 97.25 287 ALA A C 1
ATOM 2212 O O . ALA A 1 287 ? 15.031 -4.852 0.332 1 97.25 287 ALA A O 1
ATOM 2213 N N . VAL A 1 288 ? 16.438 -5.973 -1.032 1 97.31 288 VAL A N 1
ATOM 2214 C CA . VAL A 1 288 ? 16.125 -7.234 -0.376 1 97.31 288 VAL A CA 1
ATOM 2215 C C . VAL A 1 288 ? 16.656 -7.227 1.055 1 97.31 288 VAL A C 1
ATOM 2217 O O . VAL A 1 288 ? 16.047 -7.812 1.954 1 97.31 288 VAL A O 1
ATOM 2220 N N . GLU A 1 289 ? 17.797 -6.594 1.275 1 97.06 289 GLU A N 1
ATOM 2221 C CA . GLU A 1 289 ? 18.297 -6.426 2.635 1 97.06 289 GLU A CA 1
ATOM 2222 C C . GLU A 1 289 ? 17.312 -5.648 3.498 1 97.06 289 GLU A C 1
ATOM 2224 O O . GLU A 1 289 ? 17.031 -6.031 4.637 1 97.06 289 GLU A O 1
ATOM 2229 N N . PHE A 1 290 ? 16.812 -4.539 2.924 1 97 290 PHE A N 1
ATOM 2230 C CA . PHE A 1 290 ? 15.828 -3.713 3.617 1 97 290 PHE A CA 1
ATOM 2231 C C . PHE A 1 290 ? 14.586 -4.52 3.959 1 97 290 PHE A C 1
ATOM 2233 O O . PHE A 1 290 ? 14.062 -4.43 5.074 1 97 290 PHE A O 1
ATOM 2240 N N . LEU A 1 291 ? 14.094 -5.305 3.068 1 97.44 291 LEU A N 1
ATOM 2241 C CA . LEU A 1 291 ? 12.852 -6.055 3.219 1 97.44 291 LEU A CA 1
ATOM 2242 C C . LEU A 1 291 ? 13.031 -7.215 4.191 1 97.44 291 LEU A C 1
ATOM 2244 O O . LEU A 1 291 ? 12.047 -7.766 4.691 1 97.44 291 LEU A O 1
ATOM 2248 N N . SER A 1 292 ? 14.273 -7.656 4.402 1 97.56 292 SER A N 1
ATOM 2249 C CA . SER A 1 292 ? 14.539 -8.812 5.254 1 97.56 292 SER A CA 1
ATOM 2250 C C . SER A 1 292 ? 14.672 -8.406 6.719 1 97.56 292 SER A C 1
ATOM 2252 O O . SER A 1 292 ? 15.086 -9.203 7.555 1 97.56 292 SER A O 1
ATOM 2254 N N . ARG A 1 293 ? 14.367 -7.199 7.031 1 95.56 293 ARG A N 1
ATOM 2255 C CA . ARG A 1 293 ? 14.438 -6.734 8.414 1 95.56 293 ARG A CA 1
ATOM 2256 C C . ARG A 1 293 ? 13.148 -7.043 9.164 1 95.56 293 ARG A C 1
ATOM 2258 O O . ARG A 1 293 ? 12.062 -6.969 8.594 1 95.56 293 ARG A O 1
ATOM 2265 N N . GLY A 1 294 ? 13.289 -7.395 10.43 1 94.88 294 GLY A N 1
ATOM 2266 C CA . GLY A 1 294 ? 12.109 -7.695 11.234 1 94.88 294 GLY A CA 1
ATOM 2267 C C . GLY A 1 294 ? 11.578 -9.102 11.016 1 94.88 294 GLY A C 1
ATOM 2268 O O . GLY A 1 294 ? 12.359 -10.039 10.836 1 94.88 294 GLY A O 1
ATOM 2269 N N . PRO A 1 295 ? 10.258 -9.289 11.117 1 97.62 295 PRO A N 1
ATOM 2270 C CA . PRO A 1 295 ? 9.648 -10.602 10.906 1 97.62 295 PRO A CA 1
ATOM 2271 C C . PRO A 1 295 ? 9.789 -11.094 9.469 1 97.62 295 PRO A C 1
ATOM 2273 O O . PRO A 1 295 ? 9.602 -10.32 8.523 1 97.62 295 PRO A O 1
ATOM 2276 N N . VAL A 1 296 ? 10.148 -12.312 9.305 1 98.12 296 VAL A N 1
ATOM 2277 C CA . VAL A 1 296 ? 10.281 -12.906 7.977 1 98.12 296 VAL A CA 1
ATOM 2278 C C . VAL A 1 296 ? 9.547 -14.242 7.934 1 98.12 296 VAL A C 1
ATOM 2280 O O . VAL A 1 296 ? 9.305 -14.859 8.977 1 98.12 296 VAL A O 1
ATOM 2283 N N . LEU A 1 297 ? 9.172 -14.594 6.812 1 98.38 297 LEU A N 1
ATOM 2284 C CA . LEU A 1 297 ? 8.586 -15.898 6.52 1 98.38 297 LEU A CA 1
ATOM 2285 C C . LEU A 1 297 ? 9.445 -16.656 5.516 1 98.38 297 LEU A C 1
ATOM 2287 O O . LEU A 1 297 ? 9.633 -16.203 4.383 1 98.38 297 LEU A O 1
ATOM 2291 N N . ILE A 1 298 ? 9.992 -17.75 5.934 1 98.5 298 ILE A N 1
ATOM 2292 C CA . ILE A 1 298 ? 10.805 -18.578 5.047 1 98.5 298 ILE A CA 1
ATOM 2293 C C . ILE A 1 298 ? 9.914 -19.547 4.277 1 98.5 298 ILE A C 1
ATOM 2295 O O . ILE A 1 298 ? 9.148 -20.312 4.875 1 98.5 298 ILE A O 1
ATOM 2299 N N . TYR A 1 299 ? 9.969 -19.469 2.971 1 98.69 299 TYR A N 1
ATOM 2300 C CA . TYR A 1 299 ? 9.273 -20.406 2.086 1 98.69 299 TYR A CA 1
ATOM 2301 C C . TYR A 1 299 ? 10.211 -21.516 1.625 1 98.69 299 TYR A C 1
ATOM 2303 O O . TYR A 1 299 ? 11.039 -21.312 0.733 1 98.69 299 TYR A O 1
ATOM 2311 N N . HIS A 1 300 ? 10.078 -22.609 2.275 1 98.56 300 HIS A N 1
ATOM 2312 C CA . HIS A 1 300 ? 10.711 -23.844 1.823 1 98.56 300 HIS A CA 1
ATOM 2313 C C . HIS A 1 300 ? 9.852 -24.562 0.788 1 98.56 300 HIS A C 1
ATOM 2315 O O . HIS A 1 300 ? 8.906 -25.266 1.142 1 98.56 300 HIS A O 1
ATOM 2321 N N . VAL A 1 301 ? 10.289 -24.422 -0.49 1 98.81 301 VAL A N 1
ATOM 2322 C CA . VAL A 1 301 ? 9.414 -24.891 -1.564 1 98.81 301 VAL A CA 1
ATOM 2323 C C . VAL A 1 301 ? 9.906 -26.234 -2.096 1 98.81 301 VAL A C 1
ATOM 2325 O O . VAL A 1 301 ? 11.031 -26.328 -2.588 1 98.81 301 VAL A O 1
ATOM 2328 N N . LYS A 1 302 ? 9.125 -27.219 -2.023 1 98.69 302 LYS A N 1
ATOM 2329 C CA . LYS A 1 302 ? 9.438 -28.531 -2.586 1 98.69 302 LYS A CA 1
ATOM 2330 C C . LYS A 1 302 ? 9.344 -28.516 -4.109 1 98.69 302 LYS A C 1
ATOM 2332 O O . LYS A 1 302 ? 8.594 -27.719 -4.68 1 98.69 302 LYS A O 1
ATOM 2337 N N . PRO A 1 303 ? 10.055 -29.406 -4.781 1 98.62 303 PRO A N 1
ATOM 2338 C CA . PRO A 1 303 ? 10.07 -29.375 -6.246 1 98.62 303 PRO A CA 1
ATOM 2339 C C . PRO A 1 303 ? 8.695 -29.625 -6.855 1 98.62 303 PRO A C 1
ATOM 2341 O O . PRO A 1 303 ? 8.445 -29.266 -8.008 1 98.62 303 PRO A O 1
ATOM 2344 N N . TRP A 1 304 ? 7.75 -30.203 -6.121 1 98.38 304 TRP A N 1
ATOM 2345 C CA . TRP A 1 304 ? 6.41 -30.453 -6.637 1 98.38 304 TRP A CA 1
ATOM 2346 C C . TRP A 1 304 ? 5.461 -29.312 -6.27 1 98.38 304 TRP A C 1
ATOM 2348 O O . TRP A 1 304 ? 4.266 -29.375 -6.578 1 98.38 304 TRP A O 1
ATOM 2358 N N . GLY A 1 305 ? 5.973 -28.25 -5.527 1 98.25 305 GLY A N 1
ATOM 2359 C CA . GLY A 1 305 ? 5.188 -27.047 -5.32 1 98.25 305 GLY A CA 1
ATOM 2360 C C . GLY A 1 305 ? 4.711 -26.875 -3.891 1 98.25 305 GLY A C 1
ATOM 2361 O O . GLY A 1 305 ? 4.23 -25.812 -3.512 1 98.25 305 GLY A O 1
ATOM 2362 N N . GLU A 1 306 ? 4.805 -27.875 -3.113 1 98.12 306 GLU A N 1
ATOM 2363 C CA . GLU A 1 306 ? 4.43 -27.734 -1.709 1 98.12 306 GLU A CA 1
ATOM 2364 C C . GLU A 1 306 ? 5.293 -26.688 -1.009 1 98.12 306 GLU A C 1
ATOM 2366 O O . GLU A 1 306 ? 6.512 -26.656 -1.199 1 98.12 306 GLU A O 1
ATOM 2371 N N . VAL A 1 307 ? 4.66 -25.859 -0.231 1 98.44 307 VAL A N 1
ATOM 2372 C CA . VAL A 1 307 ? 5.387 -24.797 0.446 1 98.44 307 VAL A CA 1
ATOM 2373 C C . VAL A 1 307 ? 5.344 -25.016 1.956 1 98.44 307 VAL A C 1
ATOM 2375 O O . VAL A 1 307 ? 4.266 -25.016 2.559 1 98.44 307 VAL A O 1
ATOM 2378 N N . VAL A 1 308 ? 6.422 -25.234 2.541 1 97.62 308 VAL A N 1
ATOM 2379 C CA . VAL A 1 308 ? 6.555 -25.266 3.994 1 97.62 308 VAL A CA 1
ATOM 2380 C C . VAL A 1 308 ? 6.98 -23.891 4.5 1 97.62 308 VAL A C 1
ATOM 2382 O O . VAL A 1 308 ? 8.055 -23.391 4.145 1 97.62 308 VAL A O 1
ATOM 2385 N N . LYS A 1 309 ? 6.215 -23.344 5.277 1 97.44 309 LYS A N 1
ATOM 2386 C CA . LYS A 1 309 ? 6.469 -22 5.762 1 97.44 309 LYS A CA 1
ATOM 2387 C C . LYS A 1 309 ? 7.031 -22.016 7.18 1 97.44 309 LYS A C 1
ATOM 2389 O O . LYS A 1 309 ? 6.523 -22.734 8.047 1 97.44 309 LYS A O 1
ATOM 2394 N N . MET A 1 310 ? 8.039 -21.234 7.43 1 97.38 310 MET A N 1
ATOM 2395 C CA . MET A 1 310 ? 8.648 -21.078 8.75 1 97.38 310 MET A CA 1
ATOM 2396 C C . MET A 1 310 ? 8.75 -19.609 9.133 1 97.38 310 MET A C 1
ATOM 2398 O O . MET A 1 310 ? 9.398 -18.812 8.438 1 97.38 310 MET A O 1
ATOM 2402 N N . LYS A 1 311 ? 8.156 -19.281 10.203 1 97.69 311 LYS A N 1
ATOM 2403 C CA . LYS A 1 311 ? 8.156 -17.906 10.664 1 97.69 311 LYS A CA 1
ATOM 2404 C C . LYS A 1 311 ? 9.359 -17.625 11.57 1 97.69 311 LYS A C 1
ATOM 2406 O O . LYS A 1 311 ? 9.75 -18.484 12.359 1 97.69 311 LYS A O 1
ATOM 2411 N N . GLY A 1 312 ? 9.891 -16.469 11.453 1 98.19 312 GLY A N 1
ATOM 2412 C CA . GLY A 1 312 ? 10.992 -16.062 12.32 1 98.19 312 GLY A CA 1
ATOM 2413 C C . GLY A 1 312 ? 11.227 -14.57 12.336 1 98.19 312 GLY A C 1
ATOM 2414 O O . GLY A 1 312 ? 10.484 -13.812 11.703 1 98.19 312 GLY A O 1
ATOM 2415 N N . GLU A 1 313 ? 12.234 -14.195 13.141 1 98.44 313 GLU A N 1
ATOM 2416 C CA . GLU A 1 313 ? 12.688 -12.805 13.25 1 98.44 313 GLU A CA 1
ATOM 2417 C C . GLU A 1 313 ? 14.125 -12.656 12.758 1 98.44 313 GLU A C 1
ATOM 2419 O O . GLU A 1 313 ? 15.023 -13.352 13.227 1 98.44 313 GLU A O 1
ATOM 2424 N N . ALA A 1 314 ? 14.266 -11.773 11.82 1 98.44 314 ALA A N 1
ATOM 2425 C CA . ALA A 1 314 ? 15.617 -11.539 11.312 1 98.44 314 ALA A CA 1
ATOM 2426 C C . ALA A 1 314 ? 16.469 -10.805 12.336 1 98.44 314 ALA A C 1
ATOM 2428 O O . ALA A 1 314 ? 16.047 -9.797 12.906 1 98.44 314 ALA A O 1
ATOM 2429 N N . LEU A 1 315 ? 17.641 -11.305 12.609 1 97.81 315 LEU A N 1
ATOM 2430 C CA . LEU A 1 315 ? 18.594 -10.664 13.508 1 97.81 315 LEU A CA 1
ATOM 2431 C C . LEU A 1 315 ? 19.531 -9.734 12.742 1 97.81 315 LEU A C 1
ATOM 2433 O O . LEU A 1 315 ? 20.281 -8.969 13.344 1 97.81 315 LEU A O 1
ATOM 2437 N N . GLY A 1 316 ? 19.438 -9.836 11.414 1 96.81 316 GLY A N 1
ATOM 2438 C CA . GLY A 1 316 ? 20.266 -8.992 10.57 1 96.81 316 GLY A CA 1
ATOM 2439 C C . GLY A 1 316 ? 21.188 -9.773 9.672 1 96.81 316 GLY A C 1
ATOM 2440 O O . GLY A 1 316 ? 21.172 -11.008 9.672 1 96.81 316 GLY A O 1
ATOM 2441 N N . VAL A 1 317 ? 21.875 -9.086 8.797 1 97.19 317 VAL A N 1
ATOM 2442 C CA . VAL A 1 317 ? 22.859 -9.672 7.895 1 97.19 317 VAL A CA 1
ATOM 2443 C C . VAL A 1 317 ? 24.25 -9.617 8.531 1 97.19 317 VAL A C 1
ATOM 2445 O O . VAL A 1 317 ? 24.703 -8.547 8.922 1 97.19 317 VAL A O 1
ATOM 2448 N N . LYS A 1 318 ? 24.797 -10.789 8.734 1 96.5 318 LYS A N 1
ATOM 2449 C CA . LYS A 1 318 ? 26.141 -10.914 9.305 1 96.5 318 LYS A CA 1
ATOM 2450 C C . LYS A 1 318 ? 27.125 -11.508 8.289 1 96.5 318 LYS A C 1
ATOM 2452 O O . LYS A 1 318 ? 27.047 -12.695 7.969 1 96.5 318 LYS A O 1
ATOM 2457 N N . ASN A 1 319 ? 28.047 -10.75 7.785 1 93.94 319 ASN A N 1
ATOM 2458 C CA . ASN A 1 319 ? 29.062 -11.203 6.84 1 93.94 319 ASN A CA 1
ATOM 2459 C C . ASN A 1 319 ? 28.438 -11.922 5.648 1 93.94 319 ASN A C 1
ATOM 2461 O O . ASN A 1 319 ? 28.812 -13.055 5.336 1 93.94 319 ASN A O 1
ATOM 2465 N N . GLY A 1 320 ? 27.422 -11.328 5.125 1 95.44 320 GLY A N 1
ATOM 2466 C CA . GLY A 1 320 ? 26.812 -11.828 3.906 1 95.44 320 GLY A CA 1
ATOM 2467 C C . GLY A 1 320 ? 25.812 -12.938 4.156 1 95.44 320 GLY A C 1
ATOM 2468 O O . GLY A 1 320 ? 25.391 -13.625 3.223 1 95.44 320 GLY A O 1
ATOM 2469 N N . VAL A 1 321 ? 25.453 -13.125 5.457 1 98.12 321 VAL A N 1
ATOM 2470 C CA . VAL A 1 321 ? 24.531 -14.18 5.832 1 98.12 321 VAL A CA 1
ATOM 2471 C C . VAL A 1 321 ? 23.344 -13.578 6.594 1 98.12 321 VAL A C 1
ATOM 2473 O O . VAL A 1 321 ? 23.531 -12.859 7.578 1 98.12 321 VAL A O 1
ATOM 2476 N N . LEU A 1 322 ? 22.141 -13.797 6.098 1 98.62 322 LEU A N 1
ATOM 2477 C CA . LEU A 1 322 ? 20.953 -13.414 6.852 1 98.62 322 LEU A CA 1
ATOM 2478 C C . LEU A 1 322 ? 20.703 -14.391 7.992 1 98.62 322 LEU A C 1
ATOM 2480 O O . LEU A 1 322 ? 20.609 -15.602 7.77 1 98.62 322 LEU A O 1
ATOM 2484 N N . VAL A 1 323 ? 20.625 -13.922 9.188 1 98.81 323 VAL A N 1
ATOM 2485 C CA . VAL A 1 323 ? 20.391 -14.773 10.352 1 98.81 323 VAL A CA 1
ATOM 2486 C C . VAL A 1 323 ? 18.969 -14.578 10.852 1 98.81 323 VAL A C 1
ATOM 2488 O O . VAL A 1 323 ? 18.547 -13.453 11.117 1 98.81 323 VAL A O 1
ATOM 2491 N N . VAL A 1 324 ? 18.234 -15.656 10.984 1 98.81 324 VAL A N 1
ATOM 2492 C CA . VAL A 1 324 ? 16.828 -15.617 11.414 1 98.81 324 VAL A CA 1
ATOM 2493 C C . VAL A 1 324 ? 16.656 -16.469 12.664 1 98.81 324 VAL A C 1
ATOM 2495 O O . VAL A 1 324 ? 17.094 -17.625 12.703 1 98.81 324 VAL A O 1
ATOM 2498 N N . LYS A 1 325 ? 16.047 -15.977 13.648 1 98.62 325 LYS A N 1
ATOM 2499 C CA . LYS A 1 325 ? 15.719 -16.719 14.859 1 98.62 325 LYS A CA 1
ATOM 2500 C C . LYS A 1 325 ? 14.281 -17.234 14.82 1 98.62 325 LYS A C 1
ATOM 2502 O O . LYS A 1 325 ? 13.352 -16.469 14.555 1 98.62 325 LYS A O 1
ATOM 2507 N N . ARG A 1 326 ? 14.078 -18.531 15.07 1 98.12 326 ARG A N 1
ATOM 2508 C CA . ARG A 1 326 ? 12.766 -19.172 15 1 98.12 326 ARG A CA 1
ATOM 2509 C C . ARG A 1 326 ? 12.469 -19.953 16.281 1 98.12 326 ARG A C 1
ATOM 2511 O O . ARG A 1 326 ? 13.125 -20.953 16.578 1 98.12 326 ARG A O 1
ATOM 2518 N N . PRO A 1 327 ? 11.484 -19.5 16.984 1 96.56 327 PRO A N 1
ATOM 2519 C CA . PRO A 1 327 ? 11.047 -20.344 18.094 1 96.56 327 PRO A CA 1
ATOM 2520 C C . PRO A 1 327 ? 10.422 -21.656 17.641 1 96.56 327 PRO A C 1
ATOM 2522 O O . PRO A 1 327 ? 9.727 -21.688 16.625 1 96.56 327 PRO A O 1
ATOM 2525 N N . LEU A 1 328 ? 10.742 -22.688 18.375 1 95 328 LEU A N 1
ATOM 2526 C CA . LEU A 1 328 ? 10.195 -24 18 1 95 328 LEU A CA 1
ATOM 2527 C C . LEU A 1 328 ? 9.062 -24.391 18.953 1 95 328 LEU A C 1
ATOM 2529 O O . LEU A 1 328 ? 9.117 -24.109 20.141 1 95 328 LEU A O 1
ATOM 2533 N N . LYS A 1 329 ? 8.156 -25.062 18.438 1 90.88 329 LYS A N 1
ATOM 2534 C CA . LYS A 1 329 ? 7.066 -25.594 19.25 1 90.88 329 LYS A CA 1
ATOM 2535 C C . LYS A 1 329 ? 7.473 -26.906 19.922 1 90.88 329 LYS A C 1
ATOM 2537 O O . LYS A 1 329 ? 7.996 -27.812 19.266 1 90.88 329 LYS A O 1
ATOM 2542 N N . PRO A 1 330 ? 7.086 -26.984 21.188 1 90.69 330 PRO A N 1
ATOM 2543 C CA . PRO A 1 330 ? 7.438 -28.219 21.891 1 90.69 330 PRO A CA 1
ATOM 2544 C C . PRO A 1 330 ? 6.637 -29.438 21.406 1 90.69 330 PRO A C 1
ATOM 2546 O O . PRO A 1 330 ? 5.516 -29.281 20.906 1 90.69 330 PRO A O 1
ATOM 2549 N N . GLY A 1 331 ? 7.199 -30.719 21.641 1 88.19 331 GLY A N 1
ATOM 2550 C CA . GLY A 1 331 ? 6.469 -31.953 21.375 1 88.19 331 GLY A CA 1
ATOM 2551 C C . GLY A 1 331 ? 7.047 -32.75 20.234 1 88.19 331 GLY A C 1
ATOM 2552 O O . GLY A 1 331 ? 7.027 -33.969 20.25 1 88.19 331 GLY A O 1
ATOM 2553 N N . GLY A 1 332 ? 7.543 -32.156 19.156 1 88.12 332 GLY A N 1
ATOM 2554 C CA . GLY A 1 332 ? 8.078 -32.906 18.031 1 88.12 332 GLY A CA 1
ATOM 2555 C C . GLY A 1 332 ? 9.539 -33.281 18.188 1 88.12 332 GLY A C 1
ATOM 2556 O O . GLY A 1 332 ? 10.141 -33 19.234 1 88.12 332 GLY A O 1
ATOM 2557 N N . VAL A 1 333 ? 10.008 -34.156 17.25 1 89.38 333 VAL A N 1
ATOM 2558 C CA . VAL A 1 333 ? 11.406 -34.562 17.234 1 89.38 333 VAL A CA 1
ATOM 2559 C C . VAL A 1 333 ? 12.125 -33.938 16.047 1 89.38 333 VAL A C 1
ATOM 2561 O O . VAL A 1 333 ? 11.578 -33.875 14.938 1 89.38 333 VAL A O 1
ATOM 2564 N N . LEU A 1 334 ? 13.281 -33.438 16.297 1 86.88 334 LEU A N 1
ATOM 2565 C CA . LEU A 1 334 ? 14.086 -32.844 15.227 1 86.88 334 LEU A CA 1
ATOM 2566 C C . LEU A 1 334 ? 14.555 -33.938 14.25 1 86.88 334 LEU A C 1
ATOM 2568 O O . LEU A 1 334 ? 15.305 -34.844 14.633 1 86.88 334 LEU A O 1
ATOM 2572 N N . ASP A 1 335 ? 14.133 -33.719 13.039 1 75.75 335 ASP A N 1
ATOM 2573 C CA . ASP A 1 335 ? 14.414 -34.75 12.023 1 75.75 335 ASP A CA 1
ATOM 2574 C C . ASP A 1 335 ? 15.922 -34.875 11.789 1 75.75 335 ASP A C 1
ATOM 2576 O O . ASP A 1 335 ? 16.625 -33.875 11.656 1 75.75 335 ASP A O 1
ATOM 2580 N N . GLY A 1 336 ? 16.406 -36.062 11.773 1 77.44 336 GLY A N 1
ATOM 2581 C CA . GLY A 1 336 ? 17.812 -36.312 11.539 1 77.44 336 GLY A CA 1
ATOM 2582 C C . GLY A 1 336 ? 18.672 -36.188 12.781 1 77.44 336 GLY A C 1
ATOM 2583 O O . GLY A 1 336 ? 19.75 -36.781 12.875 1 77.44 336 GLY A O 1
ATOM 2584 N N . ILE A 1 337 ? 18.188 -35.406 13.711 1 84.31 337 ILE A N 1
ATOM 2585 C CA . ILE A 1 337 ? 18.969 -35.156 14.93 1 84.31 337 ILE A CA 1
ATOM 2586 C C . ILE A 1 337 ? 18.469 -36.094 16.047 1 84.31 337 ILE A C 1
ATOM 2588 O O . ILE A 1 337 ? 19.25 -36.594 16.844 1 84.31 337 ILE A O 1
ATOM 2592 N N . GLY A 1 338 ? 17.172 -36.312 16.125 1 85.12 338 GLY A N 1
ATOM 2593 C CA . GLY A 1 338 ? 16.609 -37.281 17.031 1 85.12 338 GLY A CA 1
ATOM 2594 C C . GLY A 1 338 ? 16.375 -36.719 18.438 1 85.12 338 GLY A C 1
ATOM 2595 O O . GLY A 1 338 ? 16.172 -37.5 19.375 1 85.12 338 GLY A O 1
ATOM 2596 N N . VAL A 1 339 ? 16.406 -35.531 18.578 1 87.81 339 VAL A N 1
ATOM 2597 C CA . VAL A 1 339 ? 16.188 -34.906 19.875 1 87.81 339 VAL A CA 1
ATOM 2598 C C . VAL A 1 339 ? 14.766 -34.344 19.953 1 87.81 339 VAL A C 1
ATOM 2600 O O . VAL A 1 339 ? 14.281 -33.719 19 1 87.81 339 VAL A O 1
ATOM 2603 N N . ARG A 1 340 ? 14.133 -34.531 21.062 1 92.69 340 ARG A N 1
ATOM 2604 C CA . ARG A 1 340 ? 12.789 -34.031 21.281 1 92.69 340 ARG A CA 1
ATOM 2605 C C . ARG A 1 340 ? 12.828 -32.531 21.562 1 92.69 340 ARG A C 1
ATOM 2607 O O . ARG A 1 340 ? 13.672 -32.031 22.312 1 92.69 340 ARG A O 1
ATOM 2614 N N . ILE A 1 341 ? 11.945 -31.797 20.984 1 93.75 341 ILE A N 1
ATOM 2615 C CA . ILE A 1 341 ? 11.867 -30.359 21.156 1 93.75 341 ILE A CA 1
ATOM 2616 C C . ILE A 1 341 ? 11.203 -30.031 22.5 1 93.75 341 ILE A C 1
ATOM 2618 O O . ILE A 1 341 ? 10.086 -30.484 22.766 1 93.75 341 ILE A O 1
ATOM 2622 N N . GLU A 1 342 ? 11.82 -29.344 23.297 1 94 342 GLU A N 1
ATOM 2623 C CA . GLU A 1 342 ? 11.305 -28.922 24.578 1 94 342 GLU A CA 1
ATOM 2624 C C . GLU A 1 342 ? 11 -27.422 24.594 1 94 342 GLU A C 1
ATOM 2626 O O . GLU A 1 342 ? 11.258 -26.734 23.594 1 94 342 GLU A O 1
ATOM 2631 N N . ARG A 1 343 ? 10.383 -27.016 25.703 1 93.31 343 ARG A N 1
ATOM 2632 C CA . ARG A 1 343 ? 10.055 -25.609 25.859 1 93.31 343 ARG A CA 1
ATOM 2633 C C . ARG A 1 343 ? 11.312 -24.75 25.844 1 93.31 343 ARG A C 1
ATOM 2635 O O . ARG A 1 343 ? 12.312 -25.078 26.469 1 93.31 343 ARG A O 1
ATOM 2642 N N . GLY A 1 344 ? 11.242 -23.688 25 1 94.75 344 GLY A N 1
ATOM 2643 C CA . GLY A 1 344 ? 12.359 -22.766 24.953 1 94.75 344 GLY A CA 1
ATOM 2644 C C . GLY A 1 344 ? 13.32 -23.031 23.812 1 94.75 344 GLY A C 1
ATOM 2645 O O . GLY A 1 344 ? 14.211 -22.234 23.531 1 94.75 344 GLY A O 1
ATOM 2646 N N . PHE A 1 345 ? 13.125 -24.172 23.141 1 96.31 345 PHE A N 1
ATOM 2647 C CA . PHE A 1 345 ? 13.984 -24.484 22.016 1 96.31 345 PHE A CA 1
ATOM 2648 C C . PHE A 1 345 ? 13.789 -23.469 20.891 1 96.31 345 PHE A C 1
ATOM 2650 O O . PHE A 1 345 ? 12.68 -22.969 20.688 1 96.31 345 PHE A O 1
ATOM 2657 N N . TYR A 1 346 ? 14.82 -23.156 20.25 1 97.56 346 TYR A N 1
ATOM 2658 C CA . TYR A 1 346 ? 14.75 -22.297 19.078 1 97.56 346 TYR A CA 1
ATOM 2659 C C . TYR A 1 346 ? 15.781 -22.688 18.031 1 97.56 346 TYR A C 1
ATOM 2661 O O . TYR A 1 346 ? 16.672 -23.5 18.312 1 97.56 346 TYR A O 1
ATOM 2669 N N . ALA A 1 347 ? 15.594 -22.266 16.875 1 97.62 347 ALA A N 1
ATOM 2670 C CA . ALA A 1 347 ? 16.547 -22.484 15.797 1 97.62 347 ALA A CA 1
ATOM 2671 C C . ALA A 1 347 ? 17.109 -21.156 15.297 1 97.62 347 ALA A C 1
ATOM 2673 O O . ALA A 1 347 ? 16.406 -20.141 15.242 1 97.62 347 ALA A O 1
ATOM 2674 N N . LEU A 1 348 ? 18.344 -21.125 15.062 1 98.44 348 LEU A N 1
ATOM 2675 C CA . LEU A 1 348 ? 18.938 -20.078 14.234 1 98.44 348 LEU A CA 1
ATOM 2676 C C . LEU A 1 348 ? 19.156 -20.578 12.812 1 98.44 348 LEU A C 1
ATOM 2678 O O . LEU A 1 348 ? 19.719 -21.641 12.602 1 98.44 348 LEU A O 1
ATOM 2682 N N . THR A 1 349 ? 18.578 -19.891 11.938 1 98.62 349 THR A N 1
ATOM 2683 C CA . THR A 1 349 ? 18.703 -20.219 10.523 1 98.62 349 THR A CA 1
ATOM 2684 C C . THR A 1 349 ? 19.594 -19.203 9.812 1 98.62 349 THR A C 1
ATOM 2686 O O . THR A 1 349 ? 19.297 -18.016 9.812 1 98.62 349 THR A O 1
ATOM 2689 N N . CYS A 1 350 ? 20.672 -19.672 9.266 1 98.62 350 CYS A N 1
ATOM 2690 C CA . CYS A 1 350 ? 21.594 -18.859 8.484 1 98.62 350 CYS A CA 1
ATOM 2691 C C . CYS A 1 350 ? 21.391 -19.078 6.992 1 98.62 350 CYS A C 1
ATOM 2693 O O . CYS A 1 350 ? 21.438 -20.203 6.512 1 98.62 350 CYS A O 1
ATOM 2695 N N . ILE A 1 351 ? 21.172 -18.016 6.273 1 98.75 351 ILE A N 1
ATOM 2696 C CA . ILE A 1 351 ? 20.844 -18.047 4.852 1 98.75 351 ILE A CA 1
ATOM 2697 C C . ILE A 1 351 ? 21.859 -17.219 4.07 1 98.75 351 ILE A C 1
ATOM 2699 O O . ILE A 1 351 ? 21.688 -16 3.906 1 98.75 351 ILE A O 1
ATOM 2703 N N . PRO A 1 352 ? 22.891 -17.844 3.547 1 97.62 352 PRO A N 1
ATOM 2704 C CA . PRO A 1 352 ? 23.875 -17.109 2.744 1 97.62 352 PRO A CA 1
ATOM 2705 C C . PRO A 1 352 ? 23.266 -16.516 1.475 1 97.62 352 PRO A C 1
ATOM 2707 O O . PRO A 1 352 ? 22.391 -17.125 0.857 1 97.62 352 PRO A O 1
ATOM 2710 N N . ARG A 1 353 ? 23.781 -15.453 1.045 1 95.81 353 ARG A N 1
ATOM 2711 C CA . ARG A 1 353 ? 23.234 -14.695 -0.082 1 95.81 353 ARG A CA 1
ATOM 2712 C C . ARG A 1 353 ? 23.406 -15.469 -1.388 1 95.81 353 ARG A C 1
ATOM 2714 O O . ARG A 1 353 ? 22.531 -15.422 -2.256 1 95.81 353 ARG A O 1
ATOM 2721 N N . ASP A 1 354 ? 24.484 -16.125 -1.583 1 95.5 354 ASP A N 1
ATOM 2722 C CA . ASP A 1 354 ? 24.828 -16.641 -2.904 1 95.5 354 ASP A CA 1
ATOM 2723 C C . ASP A 1 354 ? 25.125 -18.141 -2.842 1 95.5 354 ASP A C 1
ATOM 2725 O O . ASP A 1 354 ? 25.656 -18.719 -3.801 1 95.5 354 ASP A O 1
ATOM 2729 N N . ALA A 1 355 ? 24.812 -18.766 -1.734 1 96.44 355 ALA A N 1
ATOM 2730 C CA . ALA A 1 355 ? 25.047 -20.203 -1.619 1 96.44 355 ALA A CA 1
ATOM 2731 C C . ALA A 1 355 ? 23.781 -20.984 -1.93 1 96.44 355 ALA A C 1
ATOM 2733 O O . ALA A 1 355 ? 22.703 -20.406 -2.072 1 96.44 355 ALA A O 1
ATOM 2734 N N . ASN A 1 356 ? 23.969 -22.266 -2.066 1 98.25 356 ASN A N 1
ATOM 2735 C CA . ASN A 1 356 ? 22.859 -23.156 -2.383 1 98.25 356 ASN A CA 1
ATOM 2736 C C . ASN A 1 356 ? 22.469 -24.016 -1.181 1 98.25 356 ASN A C 1
ATOM 2738 O O . ASN A 1 356 ? 22.203 -25.219 -1.321 1 98.25 356 ASN A O 1
ATOM 2742 N N . TYR A 1 357 ? 22.531 -23.375 -0.04 1 97.69 357 TYR A N 1
ATOM 2743 C CA . TYR A 1 357 ? 22.125 -24.094 1.162 1 97.69 357 TYR A CA 1
ATOM 2744 C C . TYR A 1 357 ? 21.641 -23.141 2.238 1 97.69 357 TYR A C 1
ATOM 2746 O O . TYR A 1 357 ? 21.938 -21.938 2.191 1 97.69 357 TYR A O 1
ATOM 2754 N N . VAL A 1 358 ? 20.922 -23.641 3.162 1 98.19 358 VAL A N 1
ATOM 2755 C CA . VAL A 1 358 ? 20.469 -22.969 4.375 1 98.19 358 VAL A CA 1
ATOM 2756 C C . VAL A 1 358 ? 20.844 -23.797 5.598 1 98.19 358 VAL A C 1
ATOM 2758 O O . VAL A 1 358 ? 20.672 -25.031 5.59 1 98.19 358 VAL A O 1
ATOM 2761 N N . VAL A 1 359 ? 21.359 -23.188 6.586 1 97.25 359 VAL A N 1
ATOM 2762 C CA . VAL A 1 359 ? 21.828 -23.891 7.77 1 97.25 359 VAL A CA 1
ATOM 2763 C C . VAL A 1 359 ? 20.891 -23.625 8.945 1 97.25 359 VAL A C 1
ATOM 2765 O O . VAL A 1 359 ? 20.688 -22.469 9.32 1 97.25 359 VAL A O 1
ATOM 2768 N N . HIS A 1 360 ? 20.344 -24.656 9.508 1 96.81 360 HIS A N 1
ATOM 2769 C CA . HIS A 1 360 ? 19.531 -24.594 10.719 1 96.81 360 HIS A CA 1
ATOM 2770 C C . HIS A 1 360 ? 20.266 -25.188 11.914 1 96.81 360 HIS A C 1
ATOM 2772 O O . HIS A 1 360 ? 20.516 -26.391 11.953 1 96.81 360 HIS A O 1
ATOM 2778 N N . THR A 1 361 ? 20.609 -24.375 12.805 1 96.81 361 THR A N 1
ATOM 2779 C CA . THR A 1 361 ? 21.172 -24.859 14.062 1 96.81 361 THR A CA 1
ATOM 2780 C C . THR A 1 361 ? 20.156 -24.734 15.195 1 96.81 361 THR A C 1
ATOM 2782 O O . THR A 1 361 ? 19.562 -23.672 15.391 1 96.81 361 THR A O 1
ATOM 2785 N N . TYR A 1 362 ? 20 -25.812 15.945 1 96.38 362 TYR A N 1
ATOM 2786 C CA . TYR A 1 362 ? 19 -25.875 17 1 96.38 362 TYR A CA 1
ATOM 2787 C C . TYR A 1 362 ? 19.625 -25.688 18.375 1 96.38 362 TYR A C 1
ATOM 2789 O O . TYR A 1 362 ? 20.703 -26.219 18.656 1 96.38 362 TYR A O 1
ATOM 2797 N N . TYR A 1 363 ? 18.984 -24.875 19.109 1 96.69 363 TYR A N 1
ATOM 2798 C CA . TYR A 1 363 ? 19.422 -24.547 20.469 1 96.69 363 TYR A CA 1
ATOM 2799 C C . TYR A 1 363 ? 18.375 -24.922 21.5 1 96.69 363 TYR A C 1
ATOM 2801 O O . TYR A 1 363 ? 17.172 -24.844 21.219 1 96.69 363 TYR A O 1
ATOM 2809 N N . ASP A 1 364 ? 18.844 -25.328 22.703 1 95.06 364 ASP A N 1
ATOM 2810 C CA . ASP A 1 364 ? 17.922 -25.578 23.797 1 95.06 364 ASP A CA 1
ATOM 2811 C C . ASP A 1 364 ? 17.656 -24.297 24.594 1 95.06 364 ASP A C 1
ATOM 2813 O O . ASP A 1 364 ? 18.125 -23.219 24.219 1 95.06 364 ASP A O 1
ATOM 2817 N N . GLY A 1 365 ? 16.875 -24.422 25.672 1 94.06 365 GLY A N 1
ATOM 2818 C CA . GLY A 1 365 ? 16.5 -23.281 26.484 1 94.06 365 GLY A CA 1
ATOM 2819 C C . GLY A 1 365 ? 17.672 -22.641 27.188 1 94.06 365 GLY A C 1
ATOM 2820 O O . GLY A 1 365 ? 17.578 -21.484 27.625 1 94.06 365 GLY A O 1
ATOM 2821 N N . SER A 1 366 ? 18.75 -23.344 27.312 1 96 366 SER A N 1
ATOM 2822 C CA . SER A 1 366 ? 19.953 -22.844 27.953 1 96 366 SER A CA 1
ATOM 2823 C C . SER A 1 366 ? 20.969 -22.344 26.922 1 96 366 SER A C 1
ATOM 2825 O O . SER A 1 366 ? 22.125 -22.125 27.25 1 96 366 SER A O 1
ATOM 2827 N N . ASN A 1 367 ? 20.578 -22.344 25.641 1 96 367 ASN A N 1
ATOM 2828 C CA . ASN A 1 367 ? 21.375 -21.812 24.547 1 96 367 ASN A CA 1
ATOM 2829 C C . ASN A 1 367 ? 22.516 -22.766 24.172 1 96 367 ASN A C 1
ATOM 2831 O O . ASN A 1 367 ? 23.578 -22.328 23.719 1 96 367 ASN A O 1
ATOM 2835 N N . ASN A 1 368 ? 22.328 -24.031 24.453 1 94.44 368 ASN A N 1
ATOM 2836 C CA . ASN A 1 368 ? 23.281 -25.031 24 1 94.44 368 ASN A CA 1
ATOM 2837 C C . ASN A 1 368 ? 22.891 -25.594 22.625 1 94.44 368 ASN A C 1
ATOM 2839 O O . ASN A 1 368 ? 21.703 -25.797 22.359 1 94.44 368 ASN A O 1
ATOM 2843 N N . VAL A 1 369 ? 23.906 -25.906 21.875 1 94.44 369 VAL A N 1
ATOM 2844 C CA . VAL A 1 369 ? 23.656 -26.453 20.547 1 94.44 369 VAL A CA 1
ATOM 2845 C C . VAL A 1 369 ? 23.188 -27.906 20.672 1 94.44 369 VAL A C 1
ATOM 2847 O O . VAL A 1 369 ? 23.844 -28.719 21.344 1 94.44 369 VAL A O 1
ATOM 2850 N N . VAL A 1 370 ? 22.109 -28.188 20.031 1 92.5 370 VAL A N 1
ATOM 2851 C CA . VAL A 1 370 ? 21.531 -29.531 20.031 1 92.5 370 VAL A CA 1
ATOM 2852 C C . VAL A 1 370 ? 21.953 -30.266 18.75 1 92.5 370 VAL A C 1
ATOM 2854 O O . VAL A 1 370 ? 22.203 -31.484 18.781 1 92.5 370 VAL A O 1
ATOM 2857 N N . GLY A 1 371 ? 22 -29.547 17.656 1 93.12 371 GLY A N 1
ATOM 2858 C CA . GLY A 1 371 ? 22.359 -30.109 16.359 1 93.12 371 GLY A CA 1
ATOM 2859 C C . GLY A 1 371 ? 22.172 -29.125 15.219 1 93.12 371 GLY A C 1
ATOM 2860 O O . GLY A 1 371 ? 21.641 -28.031 15.414 1 93.12 371 GLY A O 1
ATOM 2861 N N . THR A 1 372 ? 22.719 -29.562 14.102 1 94.56 372 THR A N 1
ATOM 2862 C CA . THR A 1 372 ? 22.641 -28.703 12.914 1 94.56 372 THR A CA 1
ATOM 2863 C C . THR A 1 372 ? 22.109 -29.484 11.719 1 94.56 372 THR A C 1
ATOM 2865 O O . THR A 1 372 ? 22.469 -30.641 11.516 1 94.56 372 THR A O 1
ATOM 2868 N N . TYR A 1 373 ? 21.203 -28.891 11.094 1 94 373 TYR A N 1
ATOM 2869 C CA . TYR A 1 373 ? 20.578 -29.406 9.875 1 94 373 TYR A CA 1
ATOM 2870 C C . TYR A 1 373 ? 20.859 -28.484 8.695 1 94 373 TYR A C 1
ATOM 2872 O O . TYR A 1 373 ? 20.609 -27.281 8.758 1 94 373 TYR A O 1
ATOM 2880 N N . ILE A 1 374 ? 21.453 -28.984 7.578 1 95.88 374 ILE A N 1
ATOM 2881 C CA . ILE A 1 374 ? 21.766 -28.203 6.387 1 95.88 374 ILE A CA 1
ATOM 2882 C C . ILE A 1 374 ? 20.875 -28.672 5.227 1 95.88 374 ILE A C 1
ATOM 2884 O O . ILE A 1 374 ? 20.906 -29.828 4.84 1 95.88 374 ILE A O 1
ATOM 2888 N N . ASN A 1 375 ? 20.125 -27.781 4.762 1 96.62 375 ASN A N 1
ATOM 2889 C CA . ASN A 1 375 ? 19.312 -28.047 3.578 1 96.62 375 ASN A CA 1
ATOM 2890 C C . ASN A 1 375 ? 20.016 -27.578 2.303 1 96.62 375 ASN A C 1
ATOM 2892 O O . ASN A 1 375 ? 20.453 -26.438 2.211 1 96.62 375 ASN A O 1
ATOM 2896 N N . ILE A 1 376 ? 20.203 -28.469 1.348 1 98 376 ILE A N 1
ATOM 2897 C CA . ILE A 1 376 ? 20.703 -28.094 0.035 1 98 376 ILE A CA 1
ATOM 2898 C C . ILE A 1 376 ? 19.562 -27.641 -0.855 1 98 376 ILE A C 1
ATOM 2900 O O . ILE A 1 376 ? 18.578 -28.359 -1.027 1 98 376 ILE A O 1
ATOM 2904 N N . ASN A 1 377 ? 19.578 -26.469 -1.326 1 98.56 377 ASN A N 1
ATOM 2905 C CA . ASN A 1 377 ? 18.484 -25.797 -2.041 1 98.56 377 ASN A CA 1
ATOM 2906 C C . ASN A 1 377 ? 19.016 -24.844 -3.107 1 98.56 377 ASN A C 1
ATOM 2908 O O . ASN A 1 377 ? 20.234 -24.703 -3.268 1 98.56 377 ASN A O 1
ATOM 2912 N N . THR A 1 378 ? 18.109 -24.297 -3.953 1 98.69 378 THR A N 1
ATOM 2913 C CA . THR A 1 378 ? 18.5 -23.234 -4.883 1 98.69 378 THR A CA 1
ATOM 2914 C C . THR A 1 378 ? 18.938 -21.984 -4.125 1 98.69 378 THR A C 1
ATOM 2916 O O . THR A 1 378 ? 18.688 -21.859 -2.924 1 98.69 378 THR A O 1
ATOM 2919 N N . THR A 1 379 ? 19.641 -21.094 -4.82 1 98.12 379 THR A N 1
ATOM 2920 C CA . THR A 1 379 ? 20.062 -19.859 -4.172 1 98.12 379 THR A CA 1
ATOM 2921 C C . THR A 1 379 ? 18.875 -19.125 -3.557 1 98.12 379 THR A C 1
ATOM 2923 O O . THR A 1 379 ? 17.922 -18.797 -4.258 1 98.12 379 THR A O 1
ATOM 2926 N N . PRO A 1 380 ? 18.922 -18.891 -2.297 1 98.44 380 PRO A N 1
ATOM 2927 C CA . PRO A 1 380 ? 17.781 -18.25 -1.632 1 98.44 380 PRO A CA 1
ATOM 2928 C C . PRO A 1 380 ? 17.578 -16.797 -2.061 1 98.44 380 PRO A C 1
ATOM 2930 O O . PRO A 1 380 ? 18.547 -16.094 -2.338 1 98.44 380 PRO A O 1
ATOM 2933 N N . GLU A 1 381 ? 16.406 -16.438 -2.148 1 98.31 381 GLU A N 1
ATOM 2934 C CA . GLU A 1 381 ? 16.016 -15.039 -2.355 1 98.31 381 GLU A CA 1
ATOM 2935 C C . GLU A 1 381 ? 15.609 -14.383 -1.04 1 98.31 381 GLU A C 1
ATOM 2937 O O . GLU A 1 381 ? 14.672 -14.828 -0.374 1 98.31 381 GLU A O 1
ATOM 2942 N N . TRP A 1 382 ? 16.328 -13.32 -0.69 1 98.38 382 TRP A N 1
ATOM 2943 C CA . TRP A 1 382 ? 16.078 -12.625 0.567 1 98.38 382 TRP A CA 1
ATOM 2944 C C . TRP A 1 382 ? 14.844 -11.719 0.453 1 98.38 382 TRP A C 1
ATOM 2946 O O . TRP A 1 382 ? 14.422 -11.375 -0.653 1 98.38 382 TRP A O 1
ATOM 2956 N N . GLY A 1 383 ? 14.258 -11.328 1.561 1 97.69 383 GLY A N 1
ATOM 2957 C CA . GLY A 1 383 ? 13.125 -10.422 1.702 1 97.69 383 GLY A CA 1
ATOM 2958 C C . GLY A 1 383 ? 12.258 -10.742 2.904 1 97.69 383 GLY A C 1
ATOM 2959 O O . GLY A 1 383 ? 12.672 -11.484 3.799 1 97.69 383 GLY A O 1
ATOM 2960 N N . ARG A 1 384 ? 11.086 -10.141 2.881 1 97.31 384 ARG A N 1
ATOM 2961 C CA . ARG A 1 384 ? 10.133 -10.516 3.918 1 97.31 384 ARG A CA 1
ATOM 2962 C C . ARG A 1 384 ? 9.75 -11.984 3.805 1 97.31 384 ARG A C 1
ATOM 2964 O O . ARG A 1 384 ? 9.445 -12.633 4.809 1 97.31 384 ARG A O 1
ATOM 2971 N N . ARG A 1 385 ? 9.719 -12.383 2.598 1 98.12 385 ARG A N 1
ATOM 2972 C CA . ARG A 1 385 ? 9.664 -13.805 2.27 1 98.12 385 ARG A CA 1
ATOM 2973 C C . ARG A 1 385 ? 11.023 -14.305 1.776 1 98.12 385 ARG A C 1
ATOM 2975 O O . ARG A 1 385 ? 11.523 -13.844 0.749 1 98.12 385 ARG A O 1
ATOM 2982 N N . VAL A 1 386 ? 11.562 -15.125 2.561 1 98.62 386 VAL A N 1
ATOM 2983 C CA . VAL A 1 386 ? 12.781 -15.781 2.09 1 98.62 386 VAL A CA 1
ATOM 2984 C C . VAL A 1 386 ? 12.414 -17.047 1.326 1 98.62 386 VAL A C 1
ATOM 2986 O O . VAL A 1 386 ? 11.852 -17.984 1.897 1 98.62 386 VAL A O 1
ATOM 2989 N N . ILE A 1 387 ? 12.773 -17.094 0.055 1 98.75 387 ILE A N 1
ATOM 2990 C CA . ILE A 1 387 ? 12.242 -18.156 -0.794 1 98.75 387 ILE A CA 1
ATOM 2991 C C . ILE A 1 387 ? 13.391 -18.969 -1.389 1 98.75 387 ILE A C 1
ATOM 2993 O O . ILE A 1 387 ? 14.352 -18.406 -1.905 1 98.75 387 ILE A O 1
ATOM 2997 N N . TYR A 1 388 ? 13.328 -20.219 -1.284 1 98.75 388 TYR A N 1
ATOM 2998 C CA . TYR A 1 388 ? 14.211 -21.125 -2.004 1 98.75 388 TYR A CA 1
ATOM 2999 C C . TYR A 1 388 ? 13.492 -22.438 -2.342 1 98.75 388 TYR A C 1
ATOM 3001 O O . TYR A 1 388 ? 12.453 -22.75 -1.752 1 98.75 388 TYR A O 1
ATOM 3009 N N . ILE A 1 389 ? 13.992 -23.109 -3.338 1 98.88 389 ILE A N 1
ATOM 3010 C CA . ILE A 1 389 ? 13.438 -24.391 -3.764 1 98.88 389 ILE A CA 1
ATOM 3011 C C . ILE A 1 389 ? 14.312 -25.516 -3.24 1 98.88 389 ILE A C 1
ATOM 3013 O O . ILE A 1 389 ? 15.531 -25.516 -3.445 1 98.88 389 ILE A O 1
ATOM 3017 N N . ASP A 1 390 ? 13.719 -26.453 -2.596 1 98.62 390 ASP A N 1
ATOM 3018 C CA . ASP A 1 390 ? 14.375 -27.609 -1.988 1 98.62 390 ASP A CA 1
ATOM 3019 C C . ASP A 1 390 ? 14.922 -28.547 -3.055 1 98.62 390 ASP A C 1
ATOM 3021 O O . ASP A 1 390 ? 14.211 -28.922 -3.986 1 98.62 390 ASP A O 1
ATOM 3025 N N . LEU A 1 391 ? 16.156 -28.984 -2.879 1 98.56 391 LEU A N 1
ATOM 3026 C CA . LEU A 1 391 ? 16.734 -29.953 -3.801 1 98.56 391 LEU A CA 1
ATOM 3027 C C . LEU A 1 391 ? 16.688 -31.359 -3.205 1 98.56 391 LEU A C 1
ATOM 3029 O O . LEU A 1 391 ? 17.312 -32.281 -3.727 1 98.56 391 LEU A O 1
ATOM 3033 N N . LEU A 1 392 ? 16.047 -31.531 -2.045 1 97.88 392 LEU A N 1
ATOM 3034 C CA . LEU A 1 392 ? 15.594 -32.781 -1.433 1 97.88 392 LEU A CA 1
ATOM 3035 C C . LEU A 1 392 ? 16.734 -33.438 -0.662 1 97.88 392 LEU A C 1
ATOM 3037 O O . LEU A 1 392 ? 16.5 -34.344 0.163 1 97.88 392 LEU A O 1
ATOM 3041 N N . VAL A 1 393 ? 17.984 -33.094 -0.826 1 96.75 393 VAL A N 1
ATOM 3042 C CA . VAL A 1 393 ? 19.109 -33.656 -0.093 1 96.75 393 VAL A CA 1
ATOM 3043 C C . VAL A 1 393 ? 19.484 -32.75 1.081 1 96.75 393 VAL A C 1
ATOM 3045 O O . VAL A 1 393 ? 19.516 -31.531 0.945 1 96.75 393 VAL A O 1
ATOM 3048 N N . ASP A 1 394 ? 19.781 -33.375 2.213 1 95.12 394 ASP A N 1
ATOM 3049 C CA . ASP A 1 394 ? 20.141 -32.656 3.43 1 95.12 394 ASP A CA 1
ATOM 3050 C C . ASP A 1 394 ? 21.375 -33.281 4.086 1 95.12 394 ASP A C 1
ATOM 3052 O O . ASP A 1 394 ? 21.766 -34.406 3.758 1 95.12 394 ASP A O 1
ATOM 3056 N N . LYS A 1 395 ? 21.969 -32.5 4.883 1 93.69 395 LYS A N 1
ATOM 3057 C CA . LYS A 1 395 ? 23.047 -32.969 5.75 1 93.69 395 LYS A CA 1
ATOM 3058 C C . LYS A 1 395 ? 22.766 -32.625 7.211 1 93.69 395 LYS A C 1
ATOM 3060 O O . LYS A 1 395 ? 22.156 -31.609 7.516 1 93.69 395 LYS A O 1
ATOM 3065 N N . THR A 1 396 ? 23.078 -33.5 8.062 1 91.94 396 THR A N 1
ATOM 3066 C CA . THR A 1 396 ? 22.922 -33.25 9.492 1 91.94 396 THR A CA 1
ATOM 3067 C C . THR A 1 396 ? 24.234 -33.5 10.227 1 91.94 396 THR A C 1
ATOM 3069 O O . THR A 1 396 ? 25.062 -34.312 9.766 1 91.94 396 THR A O 1
ATOM 3072 N N . TYR A 1 397 ? 24.406 -32.719 11.211 1 87.06 397 TYR A N 1
ATOM 3073 C CA . TYR A 1 397 ? 25.516 -32.875 12.141 1 87.06 397 TYR A CA 1
ATOM 3074 C C . TYR A 1 397 ? 25.016 -32.969 13.578 1 87.06 397 TYR A C 1
ATOM 3076 O O . TYR A 1 397 ? 24.469 -32 14.109 1 87.06 397 TYR A O 1
ATOM 3084 N N . ALA A 1 398 ? 25.047 -34.125 14.07 1 80.12 398 ALA A N 1
ATOM 3085 C CA . ALA A 1 398 ? 24.703 -34.344 15.469 1 80.12 398 ALA A CA 1
ATOM 3086 C C . ALA A 1 398 ? 25.703 -35.281 16.156 1 80.12 398 ALA A C 1
ATOM 3088 O O . ALA A 1 398 ? 26.047 -36.344 15.602 1 80.12 398 ALA A O 1
ATOM 3089 N N . GLY A 1 399 ? 26.188 -34.875 17.375 1 74.94 399 GLY A N 1
ATOM 3090 C CA . GLY A 1 399 ? 27.094 -35.75 18.141 1 74.94 399 GLY A CA 1
ATOM 3091 C C . GLY A 1 399 ? 28.391 -36.031 17.406 1 74.94 399 GLY A C 1
ATOM 3092 O O . GLY A 1 399 ? 28.891 -37.156 17.484 1 74.94 399 GLY A O 1
ATOM 3093 N N . GLY A 1 400 ? 28.828 -35.094 16.484 1 74 400 GLY A N 1
ATOM 3094 C CA . GLY A 1 400 ? 30.109 -35.25 15.797 1 74 400 GLY A CA 1
ATOM 3095 C C . GLY A 1 400 ? 30.016 -36.062 14.523 1 74 400 GLY A C 1
ATOM 3096 O O . GLY A 1 400 ? 31.031 -36.281 13.852 1 74 400 GLY A O 1
ATOM 3097 N N . VAL A 1 401 ? 28.891 -36.562 14.172 1 83.19 401 VAL A N 1
ATOM 3098 C CA . VAL A 1 401 ? 28.734 -37.406 13 1 83.19 401 VAL A CA 1
ATOM 3099 C C . VAL A 1 401 ? 27.969 -36.656 11.914 1 83.19 401 VAL A C 1
ATOM 3101 O O . VAL A 1 401 ? 26.938 -36.031 12.188 1 83.19 401 VAL A O 1
ATOM 3104 N N . GLU A 1 402 ? 28.531 -36.719 10.727 1 87.81 402 GLU A N 1
ATOM 3105 C CA . GLU A 1 402 ? 27.859 -36.156 9.555 1 87.81 402 GLU A CA 1
ATOM 3106 C C . GLU A 1 402 ? 27.047 -37.219 8.828 1 87.81 402 GLU A C 1
ATOM 3108 O O . GLU A 1 402 ? 27.516 -38.344 8.633 1 87.81 402 GLU A O 1
ATOM 3113 N N . LYS A 1 403 ? 25.797 -36.906 8.57 1 90.69 403 LYS A N 1
ATOM 3114 C CA . LYS A 1 403 ? 24.922 -37.812 7.832 1 90.69 403 LYS A CA 1
ATOM 3115 C C . LYS A 1 403 ? 24.281 -37.094 6.645 1 90.69 403 LYS A C 1
ATOM 3117 O O . LYS A 1 403 ? 23.891 -35.938 6.746 1 90.69 403 LYS A O 1
ATOM 3122 N N . VAL A 1 404 ? 24.266 -37.781 5.543 1 92.75 404 VAL A N 1
ATOM 3123 C CA . VAL A 1 404 ? 23.516 -37.312 4.379 1 92.75 404 VAL A CA 1
ATOM 3124 C C . VAL A 1 404 ? 22.141 -37.969 4.363 1 92.75 404 VAL A C 1
ATOM 3126 O O . VAL A 1 404 ? 22.016 -39.188 4.512 1 92.75 404 VAL A O 1
ATOM 3129 N N . LEU A 1 405 ? 21.156 -37.156 4.199 1 92 405 LEU A N 1
ATOM 3130 C CA . LEU A 1 405 ? 19.781 -37.656 4.289 1 92 405 LEU A CA 1
ATOM 3131 C C . LEU A 1 405 ? 19.047 -37.469 2.961 1 92 405 LEU A C 1
ATOM 3133 O O . LEU A 1 405 ? 19.391 -36.594 2.18 1 92 405 LEU A O 1
ATOM 3137 N N . ASP A 1 406 ? 18.062 -38.375 2.639 1 93.81 406 ASP A N 1
ATOM 3138 C CA . ASP A 1 406 ? 17 -38.25 1.646 1 93.81 406 ASP A CA 1
ATOM 3139 C C . ASP A 1 406 ? 17.562 -38.375 0.229 1 93.81 406 ASP A C 1
ATOM 3141 O O . ASP A 1 406 ? 17.062 -37.75 -0.7 1 93.81 406 ASP A O 1
ATOM 3145 N N . VAL A 1 407 ? 18.625 -39.094 0.061 1 95 407 VAL A N 1
ATOM 3146 C CA . VAL A 1 407 ? 19.203 -39.375 -1.254 1 95 407 VAL A CA 1
ATOM 3147 C C . VAL A 1 407 ? 18.219 -40.188 -2.086 1 95 407 VAL A C 1
ATOM 3149 O O . VAL A 1 407 ? 18.078 -39.969 -3.291 1 95 407 VAL A O 1
ATOM 3152 N N . ASP A 1 408 ? 17.531 -41.125 -1.446 1 95.75 408 ASP A N 1
ATOM 3153 C CA . ASP A 1 408 ? 16.562 -41.938 -2.139 1 95.75 408 ASP A CA 1
ATOM 3154 C C . ASP A 1 408 ? 15.406 -41.094 -2.686 1 95.75 408 ASP A C 1
ATOM 3156 O O . ASP A 1 408 ? 14.938 -41.344 -3.801 1 95.75 408 ASP A O 1
ATOM 3160 N N . GLU A 1 409 ? 14.992 -40.219 -1.901 1 96.12 409 GLU A N 1
ATOM 3161 C CA . GLU A 1 409 ? 13.922 -39.344 -2.346 1 96.12 409 GLU A CA 1
ATOM 3162 C C . GLU A 1 409 ? 14.367 -38.5 -3.537 1 96.12 409 GLU A C 1
ATOM 3164 O O . GLU A 1 409 ? 13.617 -38.312 -4.496 1 96.12 409 GLU A O 1
ATOM 3169 N N . PHE A 1 410 ? 15.578 -38 -3.484 1 97.38 410 PHE A N 1
ATOM 3170 C CA . PHE A 1 410 ? 16.125 -37.25 -4.598 1 97.38 410 PHE A CA 1
ATOM 3171 C C . PHE A 1 410 ? 16.141 -38.062 -5.875 1 97.38 410 PHE A C 1
ATOM 3173 O O . PHE A 1 410 ? 15.727 -37.594 -6.934 1 97.38 410 PHE A O 1
ATOM 3180 N N . GLU A 1 411 ? 16.547 -39.25 -5.746 1 97.38 411 GLU A N 1
ATOM 3181 C CA . GLU A 1 411 ? 16.609 -40.125 -6.922 1 97.38 411 GLU A CA 1
ATOM 3182 C C . GLU A 1 411 ? 15.227 -40.375 -7.508 1 97.38 411 GLU A C 1
ATOM 3184 O O . GLU A 1 411 ? 15.07 -40.438 -8.727 1 97.38 411 GLU A O 1
ATOM 3189 N N . LYS A 1 412 ? 14.336 -40.469 -6.625 1 97.38 412 LYS A N 1
ATOM 3190 C CA . LYS A 1 412 ? 12.961 -40.75 -7.047 1 97.38 412 LYS A CA 1
ATOM 3191 C C . LYS A 1 412 ? 12.414 -39.562 -7.867 1 97.38 412 LYS A C 1
ATOM 3193 O O . LYS A 1 412 ? 11.664 -39.781 -8.82 1 97.38 412 LYS A O 1
ATOM 3198 N N . TYR A 1 413 ? 12.766 -38.344 -7.523 1 97.88 413 TYR A N 1
ATOM 3199 C CA . TYR A 1 413 ? 12.164 -37.188 -8.164 1 97.88 413 TYR A CA 1
ATOM 3200 C C . TYR A 1 413 ? 13.203 -36.406 -8.969 1 97.88 413 TYR A C 1
ATOM 3202 O O . TYR A 1 413 ? 13 -35.25 -9.289 1 97.88 413 TYR A O 1
ATOM 3210 N N . LYS A 1 414 ? 14.227 -37 -9.328 1 97.62 414 LYS A N 1
ATOM 3211 C CA . LYS A 1 414 ? 15.367 -36.375 -10.016 1 97.62 414 LYS A CA 1
ATOM 3212 C C . LYS A 1 414 ? 14.938 -35.75 -11.336 1 97.62 414 LYS A C 1
ATOM 3214 O O . LYS A 1 414 ? 15.492 -34.75 -11.75 1 97.62 414 LYS A O 1
ATOM 3219 N N . GLU A 1 415 ? 13.953 -36.281 -11.906 1 96.88 415 GLU A N 1
ATOM 3220 C CA . GLU A 1 415 ? 13.516 -35.844 -13.227 1 96.88 415 GLU A CA 1
ATOM 3221 C C . GLU A 1 415 ? 12.836 -34.469 -13.148 1 96.88 415 GLU A C 1
ATOM 3223 O O . GLU A 1 415 ? 12.641 -33.812 -14.172 1 96.88 415 GLU A O 1
ATOM 3228 N N . TYR A 1 416 ? 12.383 -34.062 -11.992 1 98.31 416 TYR A N 1
ATOM 3229 C CA . TYR A 1 416 ? 11.789 -32.75 -11.836 1 98.31 416 TYR A CA 1
ATOM 3230 C C . TYR A 1 416 ? 12.828 -31.641 -12.023 1 98.31 416 TYR A C 1
ATOM 3232 O O . TYR A 1 416 ? 12.484 -30.5 -12.336 1 98.31 416 TYR A O 1
ATOM 3240 N N . PHE A 1 417 ? 14.094 -31.984 -11.805 1 98.56 417 PHE A N 1
ATOM 3241 C CA . PHE A 1 417 ? 15.156 -30.984 -11.797 1 98.56 417 PHE A CA 1
ATOM 3242 C C . PHE A 1 417 ? 15.828 -30.906 -13.164 1 98.56 417 PHE A C 1
ATOM 3244 O O . PHE A 1 417 ? 16.016 -31.922 -13.836 1 98.56 417 PHE A O 1
ATOM 3251 N N . PRO A 1 418 ? 16.156 -29.719 -13.617 1 98 418 PRO A N 1
ATOM 3252 C CA . PRO A 1 418 ? 17.016 -29.641 -14.789 1 98 418 PRO A CA 1
ATOM 3253 C C . PRO A 1 418 ? 18.406 -30.25 -14.539 1 98 418 PRO A C 1
ATOM 3255 O O . PRO A 1 418 ? 18.781 -30.484 -13.391 1 98 418 PRO A O 1
ATOM 3258 N N . GLN A 1 419 ? 19.141 -30.438 -15.555 1 97 419 GLN A N 1
ATOM 3259 C CA . GLN A 1 419 ? 20.422 -31.125 -15.469 1 97 419 GLN A CA 1
ATOM 3260 C C . GLN A 1 419 ? 21.359 -30.422 -14.492 1 97 419 GLN A C 1
ATOM 3262 O O . GLN A 1 419 ? 22.062 -31.062 -13.719 1 97 419 GLN A O 1
ATOM 3267 N N . ARG A 1 420 ? 21.344 -29.141 -14.461 1 96.44 420 ARG A N 1
ATOM 3268 C CA . ARG A 1 420 ? 22.266 -28.344 -13.664 1 96.44 420 ARG A CA 1
ATOM 3269 C C . ARG A 1 420 ? 22.016 -28.547 -12.172 1 96.44 420 ARG A C 1
ATOM 3271 O O . ARG A 1 420 ? 22.859 -28.203 -11.352 1 96.44 420 ARG A O 1
ATOM 3278 N N . LEU A 1 421 ? 20.859 -29.125 -11.781 1 97.75 421 LEU A N 1
ATOM 3279 C CA . LEU A 1 421 ? 20.516 -29.266 -10.375 1 97.75 421 LEU A CA 1
ATOM 3280 C C . LEU A 1 421 ? 20.422 -30.734 -9.984 1 97.75 421 LEU A C 1
ATOM 3282 O O . LEU A 1 421 ? 19.922 -31.062 -8.906 1 97.75 421 LEU A O 1
ATOM 3286 N N . ARG A 1 422 ? 20.938 -31.641 -10.773 1 97.62 422 ARG A N 1
ATOM 3287 C CA . ARG A 1 422 ? 20.75 -33.062 -10.531 1 97.62 422 ARG A CA 1
ATOM 3288 C C . ARG A 1 422 ? 21.938 -33.656 -9.758 1 97.62 422 ARG A C 1
ATOM 3290 O O . ARG A 1 422 ? 22.062 -34.875 -9.633 1 97.62 422 ARG A O 1
ATOM 3297 N N . ASN A 1 423 ? 22.812 -32.812 -9.242 1 96 423 ASN A N 1
ATOM 3298 C CA . ASN A 1 423 ? 23.859 -33.219 -8.305 1 96 423 ASN A CA 1
ATOM 3299 C C . ASN A 1 423 ? 23.891 -32.281 -7.094 1 96 423 ASN A C 1
ATOM 3301 O O . ASN A 1 423 ? 24.859 -31.531 -6.914 1 96 423 ASN A O 1
ATOM 3305 N N . PRO A 1 424 ? 22.922 -32.438 -6.25 1 96.19 424 PRO A N 1
ATOM 3306 C CA . PRO A 1 424 ? 22.797 -31.484 -5.152 1 96.19 424 PRO A CA 1
ATOM 3307 C C . PRO A 1 424 ? 23.984 -31.531 -4.18 1 96.19 424 PRO A C 1
ATOM 3309 O O . PRO A 1 424 ? 24.328 -30.516 -3.574 1 96.19 424 PRO A O 1
ATOM 3312 N N . LEU A 1 425 ? 24.641 -32.594 -3.982 1 94 425 LEU A N 1
ATOM 3313 C CA . LEU A 1 425 ? 25.734 -32.75 -3.02 1 94 425 LEU A CA 1
ATOM 3314 C C . LEU A 1 425 ? 26.922 -31.875 -3.414 1 94 425 LEU A C 1
ATOM 3316 O O . LEU A 1 425 ? 27.719 -31.469 -2.559 1 94 425 LEU A O 1
ATOM 3320 N N . GLN A 1 426 ? 27.062 -31.609 -4.676 1 94.56 426 GLN A N 1
ATOM 3321 C CA . GLN A 1 426 ? 28.125 -30.734 -5.145 1 94.56 426 GLN A CA 1
ATOM 3322 C C . GLN A 1 426 ? 27.922 -29.297 -4.672 1 94.56 426 GLN A C 1
ATOM 3324 O O . GLN A 1 426 ? 28.859 -28.5 -4.645 1 94.56 426 GLN A O 1
ATOM 3329 N N . LEU A 1 427 ? 26.672 -28.984 -4.332 1 94.81 427 LEU A N 1
ATOM 3330 C CA . LEU A 1 427 ? 26.297 -27.641 -3.91 1 94.81 427 LEU A CA 1
ATOM 3331 C C . LEU A 1 427 ? 26.391 -27.5 -2.393 1 94.81 427 LEU A C 1
ATOM 3333 O O . LEU A 1 427 ? 26.234 -26.406 -1.855 1 94.81 427 LEU A O 1
ATOM 3337 N N . ALA A 1 428 ? 26.688 -28.609 -1.693 1 93.38 428 ALA A N 1
ATOM 3338 C CA . ALA A 1 428 ? 26.766 -28.625 -0.235 1 93.38 428 ALA A CA 1
ATOM 3339 C C . ALA A 1 428 ? 28.031 -27.906 0.246 1 93.38 428 ALA A C 1
ATOM 3341 O O . ALA A 1 428 ? 29.031 -27.859 -0.472 1 93.38 428 ALA A O 1
ATOM 3342 N N . PRO A 1 429 ? 27.891 -27.281 1.368 1 91.5 429 PRO A N 1
ATOM 3343 C CA . PRO A 1 429 ? 29.094 -26.625 1.893 1 91.5 429 PRO A CA 1
ATOM 3344 C C . PRO A 1 429 ? 30.172 -27.625 2.297 1 91.5 429 PRO A C 1
ATOM 3346 O O . PRO A 1 429 ? 29.859 -28.781 2.604 1 91.5 429 PRO A O 1
ATOM 3349 N N . SER A 1 430 ? 31.359 -26.984 2.287 1 83.31 430 SER A N 1
ATOM 3350 C CA . SER A 1 430 ? 32.5 -27.766 2.768 1 83.31 430 SER A CA 1
ATOM 3351 C C . SER A 1 430 ? 32.656 -27.656 4.281 1 83.31 430 SER A C 1
ATOM 3353 O O . SER A 1 430 ? 32.5 -26.562 4.84 1 83.31 430 SER A O 1
ATOM 3355 N N . GLY A 1 431 ? 32.688 -28.688 4.973 1 80.88 431 GLY A N 1
ATOM 3356 C CA . GLY A 1 431 ? 32.969 -28.641 6.398 1 80.88 431 GLY A CA 1
ATOM 3357 C C . GLY A 1 431 ? 31.719 -28.609 7.25 1 80.88 431 GLY A C 1
ATOM 3358 O O . GLY A 1 431 ? 30.609 -28.609 6.723 1 80.88 431 GLY A O 1
ATOM 3359 N N . ARG A 1 432 ? 31.953 -28.578 8.594 1 88.69 432 ARG A N 1
ATOM 3360 C CA . ARG A 1 432 ? 30.859 -28.531 9.562 1 88.69 432 ARG A CA 1
ATOM 3361 C C . ARG A 1 432 ? 30.484 -27.078 9.898 1 88.69 432 ARG A C 1
ATOM 3363 O O . ARG A 1 432 ? 31.281 -26.359 10.484 1 88.69 432 ARG A O 1
ATOM 3370 N N . LEU A 1 433 ? 29.25 -26.688 9.445 1 92.94 433 LEU A N 1
ATOM 3371 C CA . LEU A 1 433 ? 28.781 -25.3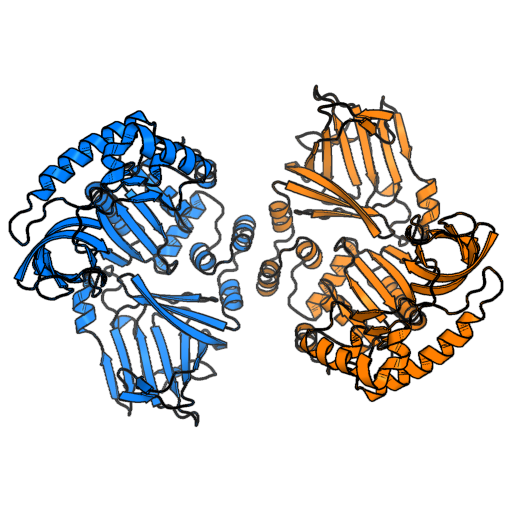12 9.656 1 92.94 433 LEU A CA 1
ATOM 3372 C C . LEU A 1 433 ? 27.797 -25.25 10.82 1 92.94 433 LEU A C 1
ATOM 3374 O O . LEU A 1 433 ? 27.031 -26.188 11.047 1 92.94 433 LEU A O 1
ATOM 3378 N N . GLU A 1 434 ? 27.891 -24.234 11.531 1 95.19 434 GLU A N 1
ATOM 3379 C CA . GLU A 1 434 ? 26.922 -23.906 12.586 1 95.19 434 GLU A CA 1
ATOM 3380 C C . GLU A 1 434 ? 26.438 -22.469 12.469 1 95.19 434 GLU A C 1
ATOM 3382 O O . GLU A 1 434 ? 27.234 -21.562 12.18 1 95.19 434 GLU A O 1
ATOM 3387 N N . CYS A 1 435 ? 25.172 -22.312 12.617 1 97.44 435 CYS A N 1
ATOM 3388 C CA . CYS A 1 435 ? 24.594 -20.969 12.594 1 97.44 435 CYS A CA 1
ATOM 3389 C C . CYS A 1 435 ? 24.562 -20.359 13.992 1 97.44 435 CYS A C 1
ATOM 3391 O O . CYS A 1 435 ? 24.047 -20.969 14.93 1 97.44 435 CYS A O 1
ATOM 3393 N N . THR A 1 436 ? 25.172 -19.203 14.164 1 97.5 436 THR A N 1
ATOM 3394 C CA . THR A 1 436 ? 25.141 -18.438 15.414 1 97.5 436 THR A CA 1
ATOM 3395 C C . THR A 1 436 ? 24.484 -17.078 15.203 1 97.5 436 THR A C 1
ATOM 3397 O O . THR A 1 436 ? 24.141 -16.719 14.07 1 97.5 436 THR A O 1
ATOM 3400 N N . ALA A 1 437 ? 24.25 -16.391 16.281 1 96.31 437 ALA A N 1
ATOM 3401 C CA . ALA A 1 437 ? 23.656 -15.055 16.203 1 96.31 437 ALA A CA 1
ATOM 3402 C C . ALA A 1 437 ? 24.547 -14.102 15.414 1 96.31 437 ALA A C 1
ATOM 3404 O O . ALA A 1 437 ? 24.078 -13.094 14.883 1 96.31 437 ALA A O 1
ATOM 3405 N N . GLU A 1 438 ? 25.828 -14.438 15.219 1 96.25 438 GLU A N 1
ATOM 3406 C CA . GLU A 1 438 ? 26.797 -13.594 14.516 1 96.25 438 GLU A CA 1
ATOM 3407 C C . GLU A 1 438 ? 27.078 -14.133 13.117 1 96.25 438 GLU A C 1
ATOM 3409 O O . GLU A 1 438 ? 27.969 -13.641 12.422 1 96.25 438 GLU A O 1
ATOM 3414 N N . GLY A 1 439 ? 26.281 -15.086 12.742 1 96.88 439 GLY A N 1
ATOM 3415 C CA . GLY A 1 439 ? 26.453 -15.633 11.406 1 96.88 439 GLY A CA 1
ATOM 3416 C C . GLY A 1 439 ? 26.906 -17.078 11.406 1 96.88 439 GLY A C 1
ATOM 3417 O O . GLY A 1 439 ? 26.641 -17.828 12.352 1 96.88 439 GLY A O 1
ATOM 3418 N N . LEU A 1 440 ? 27.453 -17.484 10.273 1 95.88 440 LEU A N 1
ATOM 3419 C CA . LEU A 1 440 ? 27.906 -18.859 10.078 1 95.88 440 LEU A CA 1
ATOM 3420 C C . LEU A 1 440 ? 29.328 -19.047 10.602 1 95.88 440 LEU A C 1
ATOM 3422 O O . LEU A 1 440 ? 30.188 -18.188 10.383 1 95.88 440 LEU A O 1
ATOM 3426 N N . VAL A 1 441 ? 29.562 -20.109 11.328 1 94.56 441 VAL A N 1
ATOM 3427 C CA . VAL A 1 441 ? 30.906 -20.453 11.797 1 94.56 441 VAL A CA 1
ATOM 3428 C C . VAL A 1 441 ? 31.25 -21.875 11.375 1 94.56 441 VAL A C 1
ATOM 3430 O O . VAL A 1 441 ? 30.359 -22.734 11.258 1 94.56 441 VAL A O 1
ATOM 3433 N N . VAL A 1 442 ? 32.562 -22.094 11.109 1 88.81 442 VAL A N 1
ATOM 3434 C CA . VAL A 1 442 ? 33.031 -23.438 10.766 1 88.81 442 VAL A CA 1
ATOM 3435 C C . VAL A 1 442 ? 33.531 -24.141 12.031 1 88.81 442 VAL A C 1
ATOM 3437 O O . VAL A 1 442 ? 34.281 -23.547 12.828 1 88.81 442 VAL A O 1
ATOM 3440 N N . ARG A 1 443 ? 33 -25.328 12.203 1 79.19 443 ARG A N 1
ATOM 3441 C CA . ARG A 1 443 ? 33.469 -26.125 13.336 1 79.19 443 ARG A CA 1
ATOM 3442 C C . ARG A 1 443 ? 34.219 -27.375 12.867 1 79.19 443 ARG A C 1
ATOM 3444 O O . ARG A 1 443 ? 33.938 -27.922 11.805 1 79.19 443 ARG A O 1
ATOM 3451 N N . MET B 1 1 ? 14.336 25.219 29.406 1 90.81 1 MET B N 1
ATOM 3452 C CA . MET B 1 1 ? 14.258 24.484 28.141 1 90.81 1 MET B CA 1
ATOM 3453 C C . MET B 1 1 ? 12.82 24.141 27.797 1 90.81 1 MET B C 1
ATOM 3455 O O . MET B 1 1 ? 12.117 23.531 28.609 1 90.81 1 MET B O 1
ATOM 3459 N N . TYR B 1 2 ? 12.344 24.641 26.578 1 97.94 2 TYR B N 1
ATOM 3460 C CA . TYR B 1 2 ? 10.953 24.391 26.203 1 97.94 2 TYR B CA 1
ATOM 3461 C C . TYR B 1 2 ? 10.758 22.969 25.688 1 97.94 2 TYR B C 1
ATOM 3463 O O . TYR B 1 2 ? 11.617 22.453 24.984 1 97.94 2 TYR B O 1
ATOM 3471 N N . LYS B 1 3 ? 9.633 22.406 26.062 1 98.5 3 LYS B N 1
ATOM 3472 C CA . LYS B 1 3 ? 9.273 21.047 25.641 1 98.5 3 LYS B CA 1
ATOM 3473 C C . LYS B 1 3 ? 8.43 21.078 24.359 1 98.5 3 LYS B C 1
ATOM 3475 O O . LYS B 1 3 ? 7.422 21.781 24.297 1 98.5 3 LYS B O 1
ATOM 3480 N N . VAL B 1 4 ? 8.883 20.25 23.422 1 98.69 4 VAL B N 1
ATOM 3481 C CA . VAL B 1 4 ? 8.148 20.266 22.156 1 98.69 4 VAL B CA 1
ATOM 3482 C C . VAL B 1 4 ? 7.789 18.828 21.766 1 98.69 4 VAL B C 1
ATOM 3484 O O . VAL B 1 4 ? 8.594 17.906 21.938 1 98.69 4 VAL B O 1
ATOM 3487 N N . ARG B 1 5 ? 6.566 18.656 21.328 1 98.38 5 ARG B N 1
ATOM 3488 C CA . ARG B 1 5 ? 6.098 17.422 20.703 1 98.38 5 ARG B CA 1
ATOM 3489 C C . ARG B 1 5 ? 5.938 17.594 19.203 1 98.38 5 ARG B C 1
ATOM 3491 O O . ARG B 1 5 ? 5.25 18.5 18.734 1 98.38 5 ARG B O 1
ATOM 3498 N N . ILE B 1 6 ? 6.562 16.719 18.438 1 98.62 6 ILE B N 1
ATOM 3499 C CA . ILE B 1 6 ? 6.551 16.844 16.984 1 98.62 6 ILE B CA 1
ATOM 3500 C C . ILE B 1 6 ? 5.98 15.578 16.359 1 98.62 6 ILE B C 1
ATOM 3502 O O . ILE B 1 6 ? 6.398 14.469 16.703 1 98.62 6 ILE B O 1
ATOM 3506 N N . ARG B 1 7 ? 5.027 15.75 15.438 1 97.69 7 ARG B N 1
ATOM 3507 C CA . ARG B 1 7 ? 4.371 14.641 14.758 1 97.69 7 ARG B CA 1
ATOM 3508 C C . ARG B 1 7 ? 4.25 14.906 13.258 1 97.69 7 ARG B C 1
ATOM 3510 O O . ARG B 1 7 ? 4.223 16.062 12.836 1 97.69 7 ARG B O 1
ATOM 3517 N N . GLY B 1 8 ? 4.191 13.773 12.492 1 97.38 8 GLY B N 1
ATOM 3518 C CA . GLY B 1 8 ? 3.918 13.906 11.07 1 97.38 8 GLY B CA 1
ATOM 3519 C C . GLY B 1 8 ? 5.129 13.617 10.203 1 97.38 8 GLY B C 1
ATOM 3520 O O . GLY B 1 8 ? 6.129 13.086 10.68 1 97.38 8 GLY B O 1
ATOM 3521 N N . ILE B 1 9 ? 5.09 14.016 8.938 1 97.94 9 ILE B N 1
ATOM 3522 C CA . ILE B 1 9 ? 6.074 13.602 7.945 1 97.94 9 ILE B CA 1
ATOM 3523 C C . ILE B 1 9 ? 7.348 14.43 8.102 1 97.94 9 ILE B C 1
ATOM 3525 O O . ILE B 1 9 ? 8.406 14.055 7.59 1 97.94 9 ILE B O 1
ATOM 3529 N N . PHE B 1 10 ? 7.293 15.5 8.875 1 98.69 10 PHE B N 1
ATOM 3530 C CA . PHE B 1 10 ? 8.469 16.328 9.078 1 98.69 10 PHE B CA 1
ATOM 3531 C C . PHE B 1 10 ? 9.109 16.047 10.438 1 98.69 10 PHE B C 1
ATOM 3533 O O . PHE B 1 10 ? 10.07 16.719 10.828 1 98.69 10 PHE B O 1
ATOM 3540 N N . ALA B 1 11 ? 8.617 15.109 11.156 1 98.56 11 ALA B N 1
ATOM 3541 C CA . ALA B 1 11 ? 8.945 14.898 12.57 1 98.56 11 ALA B CA 1
ATOM 3542 C C . ALA B 1 11 ? 10.438 14.633 12.75 1 98.56 11 ALA B C 1
ATOM 3544 O O . ALA B 1 11 ? 11.078 15.234 13.625 1 98.56 11 ALA B O 1
ATOM 3545 N N . THR B 1 12 ? 11.07 13.734 11.969 1 98.62 12 THR B N 1
ATOM 3546 C CA . THR B 1 12 ? 12.484 13.406 12.141 1 98.62 12 THR B CA 1
ATOM 3547 C C . THR B 1 12 ? 13.359 14.633 11.898 1 98.62 12 THR B C 1
ATOM 3549 O O . THR B 1 12 ? 14.234 14.945 12.703 1 98.62 12 THR B O 1
ATOM 3552 N N . ALA B 1 13 ? 13.086 15.359 10.82 1 98.81 13 ALA B N 1
ATOM 3553 C CA . ALA B 1 13 ? 13.867 16.547 10.477 1 98.81 13 ALA B CA 1
ATOM 3554 C C . ALA B 1 13 ? 13.711 17.641 11.531 1 98.81 13 ALA B C 1
ATOM 3556 O O . ALA B 1 13 ? 14.695 18.203 11.992 1 98.81 13 ALA B O 1
ATOM 3557 N N . LEU B 1 14 ? 12.469 17.875 11.906 1 98.88 14 LEU B N 1
ATOM 3558 C CA . LEU B 1 14 ? 12.203 18.953 12.867 1 98.88 14 LEU B CA 1
ATOM 3559 C C . LEU B 1 14 ? 12.711 18.578 14.25 1 98.88 14 LEU B C 1
ATOM 3561 O O . LEU B 1 14 ? 13.125 19.453 15.023 1 98.88 14 LEU B O 1
ATOM 3565 N N . THR B 1 15 ? 12.672 17.266 14.602 1 98.75 15 THR B N 1
ATOM 3566 C CA . THR B 1 15 ? 13.266 16.828 15.859 1 98.75 15 THR B CA 1
ATOM 3567 C C . THR B 1 15 ? 14.766 17.125 15.883 1 98.75 15 THR B C 1
ATOM 3569 O O . THR B 1 15 ? 15.281 17.641 16.859 1 98.75 15 THR B O 1
ATOM 3572 N N . LYS B 1 16 ? 15.461 16.781 14.789 1 98.75 16 LYS B N 1
ATOM 3573 C CA . LYS B 1 16 ? 16.891 17.062 14.672 1 98.75 16 LYS B CA 1
ATOM 3574 C C . LYS B 1 16 ? 17.172 18.547 14.891 1 98.75 16 LYS B C 1
ATOM 3576 O O . LYS B 1 16 ? 18.047 18.906 15.688 1 98.75 16 LYS B O 1
ATOM 3581 N N . LEU B 1 17 ? 16.453 19.391 14.273 1 98.75 17 LEU B N 1
ATOM 3582 C CA . LEU B 1 17 ? 16.641 20.828 14.359 1 98.75 17 LEU B CA 1
ATOM 3583 C C . LEU B 1 17 ? 16.297 21.344 15.75 1 98.75 17 LEU B C 1
ATOM 3585 O O . LEU B 1 17 ? 17.031 22.156 16.328 1 98.75 17 LEU B O 1
ATOM 3589 N N . ALA B 1 18 ? 15.148 20.875 16.297 1 98.69 18 ALA B N 1
ATOM 3590 C CA . ALA B 1 18 ? 14.703 21.312 17.609 1 98.69 18 ALA B CA 1
ATOM 3591 C C . ALA B 1 18 ? 15.742 21 18.672 1 98.69 18 ALA B C 1
ATOM 3593 O O . ALA B 1 18 ? 16.016 21.812 19.562 1 98.69 18 ALA B O 1
ATOM 3594 N N . LEU B 1 19 ? 16.297 19.797 18.609 1 98.19 19 LEU B N 1
ATOM 3595 C CA . LEU B 1 19 ? 17.344 19.406 19.547 1 98.19 19 LEU B CA 1
ATOM 3596 C C . LEU B 1 19 ? 18.547 20.344 19.438 1 98.19 19 LEU B C 1
ATOM 3598 O O . LEU B 1 19 ? 19.094 20.781 20.453 1 98.19 19 LEU B O 1
ATOM 3602 N N . GLU B 1 20 ? 18.891 20.703 18.25 1 97.81 20 GLU B N 1
ATOM 3603 C CA . GLU B 1 20 ? 20 21.609 18.016 1 97.81 20 GLU B CA 1
ATOM 3604 C C . GLU B 1 20 ? 19.688 23.016 18.547 1 97.81 20 GLU B C 1
ATOM 3606 O O . GLU B 1 20 ? 20.578 23.75 18.969 1 97.81 20 GLU B O 1
ATOM 3611 N N . TRP B 1 21 ? 18.422 23.359 18.484 1 98.19 21 TRP B N 1
ATOM 3612 C CA . TRP B 1 21 ? 17.984 24.688 18.922 1 98.19 21 TRP B CA 1
ATOM 3613 C C . TRP B 1 21 ? 17.828 24.719 20.438 1 98.19 21 TRP B C 1
ATOM 3615 O O . TRP B 1 21 ? 17.5 25.766 21 1 98.19 21 TRP B O 1
ATOM 3625 N N . GLY B 1 22 ? 17.938 23.609 21.109 1 97.56 22 GLY B N 1
ATOM 3626 C CA . GLY B 1 22 ? 17.906 23.594 22.562 1 97.56 22 GLY B CA 1
ATOM 3627 C C . GLY B 1 22 ? 16.547 23.234 23.125 1 97.56 22 GLY B C 1
ATOM 3628 O O . GLY B 1 22 ? 16.281 23.453 24.312 1 97.56 22 GLY B O 1
ATOM 3629 N N . PHE B 1 23 ? 15.703 22.75 22.359 1 98.5 23 PHE B N 1
ATOM 3630 C CA . PHE B 1 23 ? 14.414 22.297 22.859 1 98.5 23 PHE B CA 1
ATOM 3631 C C . PHE B 1 23 ? 14.508 20.875 23.391 1 98.5 23 PHE B C 1
ATOM 3633 O O . PHE B 1 23 ? 15.398 20.109 23 1 98.5 23 PHE B O 1
ATOM 3640 N N . LYS B 1 24 ? 13.625 20.562 24.266 1 98.12 24 LYS B N 1
ATOM 3641 C CA . LYS B 1 24 ? 13.477 19.188 24.734 1 98.12 24 LYS B CA 1
ATOM 3642 C C . LYS B 1 24 ? 12.344 18.484 24 1 98.12 24 LYS B C 1
ATOM 3644 O O . LYS B 1 24 ? 11.25 19.016 23.859 1 98.12 24 LYS B O 1
ATOM 3649 N N . ILE B 1 25 ? 12.641 17.25 23.562 1 98.56 25 ILE B N 1
ATOM 3650 C CA . ILE B 1 25 ? 11.625 16.484 22.859 1 98.56 25 ILE B CA 1
ATOM 3651 C C . ILE B 1 25 ? 10.82 15.656 23.844 1 98.56 25 ILE B C 1
ATOM 3653 O O . ILE B 1 25 ? 11.391 14.906 24.656 1 98.56 25 ILE B O 1
ATOM 3657 N N . VAL B 1 26 ? 9.492 15.773 23.812 1 98.38 26 VAL B N 1
ATOM 3658 C CA . VAL B 1 26 ? 8.656 15.008 24.734 1 98.38 26 VAL B CA 1
ATOM 3659 C C . VAL B 1 26 ? 7.66 14.164 23.938 1 98.38 26 VAL B C 1
ATOM 3661 O O . VAL B 1 26 ? 7.375 14.461 22.781 1 98.38 26 VAL B O 1
ATOM 3664 N N . GLN B 1 27 ? 7.234 13.07 24.594 1 97.12 27 GLN B N 1
ATOM 3665 C CA . GLN B 1 27 ? 6.273 12.133 24.031 1 97.12 27 GLN B CA 1
ATOM 3666 C C . GLN B 1 27 ? 6.672 11.727 22.625 1 97.12 27 GLN B C 1
ATOM 3668 O O . GLN B 1 27 ? 5.855 11.789 21.703 1 97.12 27 GLN B O 1
ATOM 3673 N N . PRO B 1 28 ? 7.922 11.383 22.438 1 96.38 28 PRO B N 1
ATOM 3674 C CA . PRO B 1 28 ? 8.391 10.945 21.109 1 96.38 28 PRO B CA 1
ATOM 3675 C C . PRO B 1 28 ? 7.809 9.594 20.703 1 96.38 28 PRO B C 1
ATOM 3677 O O . PRO B 1 28 ? 7.398 8.805 21.562 1 96.38 28 PRO B O 1
ATOM 3680 N N . THR B 1 29 ? 7.668 9.375 19.422 1 94.69 29 THR B N 1
ATOM 3681 C CA . THR B 1 29 ? 7.332 8.047 18.938 1 94.69 29 THR B CA 1
ATOM 3682 C C . THR B 1 29 ? 8.5 7.086 19.125 1 94.69 29 THR B C 1
ATOM 3684 O O . THR B 1 29 ? 9.625 7.516 19.391 1 94.69 29 THR B O 1
ATOM 3687 N N . GLY B 1 30 ? 8.188 5.816 19.062 1 94 30 GLY B N 1
ATOM 3688 C CA . GLY B 1 30 ? 9.25 4.824 19.156 1 94 30 GLY B CA 1
ATOM 3689 C C . GLY B 1 30 ? 10.344 5.035 18.125 1 94 30 GLY B C 1
ATOM 3690 O O . GLY B 1 30 ? 11.531 4.883 18.438 1 94 30 GLY B O 1
ATOM 3691 N N . LYS B 1 31 ? 10.07 5.449 16.922 1 93.44 31 LYS B N 1
ATOM 3692 C CA . LYS B 1 31 ? 11.031 5.688 15.852 1 93.44 31 LYS B CA 1
ATOM 3693 C C . LYS B 1 31 ? 11.969 6.844 16.203 1 93.44 31 LYS B C 1
ATOM 3695 O O . LYS B 1 31 ? 13.172 6.762 15.953 1 93.44 31 LYS B O 1
ATOM 3700 N N . ILE B 1 32 ? 11.352 7.875 16.734 1 97.25 32 ILE B N 1
ATOM 3701 C CA . ILE B 1 32 ? 12.148 9.047 17.094 1 97.25 32 ILE B CA 1
ATOM 3702 C C . ILE B 1 32 ? 13.117 8.688 18.219 1 97.25 32 ILE B C 1
ATOM 3704 O O . ILE B 1 32 ? 14.281 9.094 18.188 1 97.25 32 ILE B O 1
ATOM 3708 N N . LEU B 1 33 ? 12.656 7.898 19.156 1 96.62 33 LEU B N 1
ATOM 3709 C CA . LEU B 1 33 ? 13.508 7.449 20.25 1 96.62 33 LEU B CA 1
ATOM 3710 C C . LEU B 1 33 ? 14.703 6.66 19.719 1 96.62 33 LEU B C 1
ATOM 3712 O O . LEU B 1 33 ? 15.844 6.895 20.125 1 96.62 33 LEU B O 1
ATOM 3716 N N . GLN B 1 34 ? 14.422 5.816 18.844 1 93.69 34 GLN B N 1
ATOM 3717 C CA . GLN B 1 34 ? 15.453 4.953 18.281 1 93.69 34 GLN B CA 1
ATOM 3718 C C . GLN B 1 34 ? 16.453 5.762 17.438 1 93.69 34 GLN B C 1
ATOM 3720 O O . GLN B 1 34 ? 17.656 5.547 17.531 1 93.69 34 GLN B O 1
ATOM 3725 N N . ARG B 1 35 ? 16.016 6.719 16.672 1 96 35 ARG B N 1
ATOM 3726 C CA . ARG B 1 35 ? 16.828 7.48 15.734 1 96 35 ARG B CA 1
ATOM 3727 C C . ARG B 1 35 ? 17.75 8.445 16.469 1 96 35 ARG B C 1
ATOM 3729 O O . ARG B 1 35 ? 18.891 8.656 16.062 1 96 35 ARG B O 1
ATOM 3736 N N . PHE B 1 36 ? 17.234 8.992 17.547 1 97.12 36 PHE B N 1
ATOM 3737 C CA . PHE B 1 36 ? 18 10.062 18.188 1 97.12 36 PHE B CA 1
ATOM 3738 C C . PHE B 1 36 ? 18.547 9.602 19.531 1 97.12 36 PHE B C 1
ATOM 3740 O O . PHE B 1 36 ? 19.297 10.336 20.172 1 97.12 36 PHE B O 1
ATOM 3747 N N . GLN B 1 37 ? 18.234 8.406 20 1 93.94 37 GLN B N 1
ATOM 3748 C CA . GLN B 1 37 ? 18.719 7.836 21.25 1 93.94 37 GLN B CA 1
ATOM 3749 C C . GLN B 1 37 ? 18.5 8.797 22.406 1 93.94 37 GLN B C 1
ATOM 3751 O O . GLN B 1 37 ? 19.438 9.07 23.172 1 93.94 37 GLN B O 1
ATOM 3756 N N . ILE B 1 38 ? 17.375 9.344 22.469 1 94.19 38 ILE B N 1
ATOM 3757 C CA . ILE B 1 38 ? 17.047 10.266 23.547 1 94.19 38 ILE B CA 1
ATOM 3758 C C . ILE B 1 38 ? 16.234 9.531 24.609 1 94.19 38 ILE B C 1
ATOM 3760 O O . ILE B 1 38 ? 15.656 8.469 24.344 1 94.19 38 ILE B O 1
ATOM 3764 N N . GLU B 1 39 ? 16.281 10.094 25.781 1 93.56 39 GLU B N 1
ATOM 3765 C CA . GLU B 1 39 ? 15.5 9.516 26.875 1 93.56 39 GLU B CA 1
ATOM 3766 C C . GLU B 1 39 ? 14.016 9.844 26.719 1 93.56 39 GLU B C 1
ATOM 3768 O O . GLU B 1 39 ? 13.656 10.969 26.359 1 93.56 39 GLU B O 1
ATOM 3773 N N . ALA B 1 40 ? 13.281 8.852 27.016 1 94.44 40 ALA B N 1
ATOM 3774 C CA . ALA B 1 40 ? 11.836 9.039 26.938 1 94.44 40 ALA B CA 1
ATOM 3775 C C . ALA B 1 40 ? 11.344 10.008 28 1 94.44 40 ALA B C 1
ATOM 3777 O O . ALA B 1 40 ? 11.719 9.898 29.172 1 94.44 40 ALA B O 1
ATOM 3778 N N . ASP B 1 41 ? 10.711 11 27.625 1 96.5 41 ASP B N 1
ATOM 3779 C CA . ASP B 1 41 ? 10.023 11.969 28.469 1 96.5 41 ASP B CA 1
ATOM 3780 C C . ASP B 1 41 ? 8.57 12.148 28.031 1 96.5 41 ASP B C 1
ATOM 3782 O O . ASP B 1 41 ? 8.305 12.617 26.922 1 96.5 41 ASP B O 1
ATOM 3786 N N . TYR B 1 42 ? 7.68 11.828 28.922 1 96.06 42 TYR B N 1
ATOM 3787 C CA . TYR B 1 42 ? 6.277 11.828 28.531 1 96.06 42 TYR B CA 1
ATOM 3788 C C . TYR B 1 42 ? 5.527 12.984 29.188 1 96.06 42 TYR B C 1
ATOM 3790 O O . TYR B 1 42 ? 4.301 12.961 29.281 1 96.06 42 TYR B O 1
ATOM 3798 N N . SER B 1 43 ? 6.289 13.953 29.641 1 96.44 43 SER B N 1
ATOM 3799 C CA . SER B 1 43 ? 5.695 15.148 30.219 1 96.44 43 SER B CA 1
ATOM 3800 C C . SER B 1 43 ? 4.895 15.93 29.188 1 96.44 43 SER B C 1
ATOM 3802 O O . SER B 1 43 ? 5.105 15.758 27.984 1 96.44 43 SER B O 1
ATOM 3804 N N . PRO B 1 44 ? 3.928 16.719 29.656 1 97 44 PRO B N 1
ATOM 3805 C CA . PRO B 1 44 ? 3.139 17.516 28.719 1 97 44 PRO B CA 1
ATOM 3806 C C . PRO B 1 44 ? 3.99 18.516 27.938 1 97 44 PRO B C 1
ATOM 3808 O O . PRO B 1 44 ? 4.918 19.109 28.484 1 97 44 PRO B O 1
ATOM 3811 N N . PRO B 1 45 ? 3.672 18.703 26.719 1 98.12 45 PRO B N 1
ATOM 3812 C CA . PRO B 1 45 ? 4.449 19.641 25.891 1 98.12 45 PRO B CA 1
ATOM 3813 C C . PRO B 1 45 ? 4.062 21.094 26.125 1 98.12 45 PRO B C 1
ATOM 3815 O O . PRO B 1 45 ? 2.908 21.391 26.453 1 98.12 45 PRO B O 1
ATOM 3818 N N . ASP B 1 46 ? 5.059 21.984 25.906 1 98.25 46 ASP B N 1
ATOM 3819 C CA . ASP B 1 46 ? 4.797 23.422 25.812 1 98.25 46 ASP B CA 1
ATOM 3820 C C . ASP B 1 46 ? 4.316 23.812 24.422 1 98.25 46 ASP B C 1
ATOM 3822 O O . ASP B 1 46 ? 3.637 24.828 24.25 1 98.25 46 ASP B O 1
ATOM 3826 N N . LEU B 1 47 ? 4.809 22.984 23.531 1 98.31 47 LEU B N 1
ATOM 3827 C CA . LEU B 1 47 ? 4.562 23.266 22.125 1 98.31 47 LEU B CA 1
ATOM 3828 C C . LEU B 1 47 ? 4.312 21.969 21.359 1 98.31 47 LEU B C 1
ATOM 3830 O O . LEU B 1 47 ? 4.996 20.969 21.578 1 98.31 47 LEU B O 1
ATOM 3834 N N . THR B 1 48 ? 3.303 22.016 20.469 1 98.31 48 THR B N 1
ATOM 3835 C CA . THR B 1 48 ? 3.021 20.891 19.578 1 98.31 48 THR B CA 1
ATOM 3836 C C . THR B 1 48 ? 3.152 21.312 18.109 1 98.31 48 THR B C 1
ATOM 3838 O O . THR B 1 48 ? 2.635 22.359 17.719 1 98.31 48 THR B O 1
ATOM 3841 N N . VAL B 1 49 ? 3.887 20.531 17.359 1 98.81 49 VAL B N 1
ATOM 3842 C CA . VAL B 1 49 ? 4.062 20.734 15.93 1 98.81 49 VAL B CA 1
ATOM 3843 C C . VAL B 1 49 ? 3.539 19.516 15.172 1 98.81 49 VAL B C 1
ATOM 3845 O O . VAL B 1 49 ? 3.951 18.391 15.438 1 98.81 49 VAL B O 1
ATOM 3848 N N . LYS B 1 50 ? 2.656 19.719 14.297 1 97.81 50 LYS B N 1
ATOM 3849 C CA . LYS B 1 50 ? 2.105 18.609 13.523 1 97.81 50 LYS B CA 1
ATOM 3850 C C . LYS B 1 50 ? 1.913 19 12.062 1 97.81 50 LYS B C 1
ATOM 3852 O O . LYS B 1 50 ? 1.941 20.172 11.719 1 97.81 50 LYS B O 1
ATOM 3857 N N . ASP B 1 51 ? 1.639 18.047 11.227 1 98.12 51 ASP B N 1
ATOM 3858 C CA . ASP B 1 51 ? 1.492 18.266 9.789 1 98.12 51 ASP B CA 1
ATOM 3859 C C . ASP B 1 51 ? 0.308 19.188 9.492 1 98.12 51 ASP B C 1
ATOM 3861 O O . ASP B 1 51 ? -0.741 19.078 10.133 1 98.12 51 ASP B O 1
ATOM 3865 N N . HIS B 1 52 ? 0.515 20.031 8.633 1 98.31 52 HIS B N 1
ATOM 3866 C CA . HIS B 1 52 ? -0.614 20.703 7.988 1 98.31 52 HIS B CA 1
ATOM 3867 C C . HIS B 1 52 ? -1.302 19.766 6.992 1 98.31 52 HIS B C 1
ATOM 3869 O O . HIS B 1 52 ? -0.67 18.875 6.441 1 98.31 52 HIS B O 1
ATOM 3875 N N . GLU B 1 53 ? -2.531 19.938 6.695 1 96.44 53 GLU B N 1
ATOM 3876 C CA . GLU B 1 53 ? -3.316 19.047 5.855 1 96.44 53 GLU B CA 1
ATOM 3877 C C . GLU B 1 53 ? -2.783 19.016 4.426 1 96.44 53 GLU B C 1
ATOM 3879 O O . GLU B 1 53 ? -2.963 18.031 3.709 1 96.44 53 GLU B O 1
ATOM 3884 N N . SER B 1 54 ? -2.125 20.047 4.012 1 96.25 54 SER B N 1
ATOM 3885 C CA . SER B 1 54 ? -1.583 20.125 2.658 1 96.25 54 SER B CA 1
ATOM 3886 C C . SER B 1 54 ? -0.349 19.25 2.508 1 96.25 54 SER B C 1
ATOM 3888 O O . SER B 1 54 ? 0.113 19 1.392 1 96.25 54 SER B O 1
ATOM 3890 N N . LYS B 1 55 ? 0.245 18.875 3.584 1 96.06 55 LYS B N 1
ATOM 3891 C CA . LYS B 1 55 ? 1.465 18.062 3.623 1 96.06 55 LYS B CA 1
ATOM 3892 C C . LYS B 1 55 ? 2.664 18.859 3.115 1 96.06 55 LYS B C 1
ATOM 3894 O O . LYS B 1 55 ? 3.695 18.281 2.766 1 96.06 55 LYS B O 1
ATOM 3899 N N . THR B 1 56 ? 2.475 20.172 3.029 1 98.44 56 THR B N 1
ATOM 3900 C CA . THR B 1 56 ? 3.584 21.047 2.664 1 98.44 56 THR B CA 1
ATOM 3901 C C . THR B 1 56 ? 3.857 22.062 3.77 1 98.44 56 THR B C 1
ATOM 3903 O O . THR B 1 56 ? 4.176 23.219 3.49 1 98.44 56 THR B O 1
ATOM 3906 N N . GLY B 1 57 ? 3.684 21.578 4.957 1 98.75 57 GLY B N 1
ATOM 3907 C CA . GLY B 1 57 ? 3.918 22.438 6.105 1 98.75 57 GLY B CA 1
ATOM 3908 C C . GLY B 1 57 ? 3.424 21.828 7.41 1 98.75 57 GLY B C 1
ATOM 3909 O O . GLY B 1 57 ? 3.092 20.656 7.469 1 98.75 57 GLY B O 1
ATOM 3910 N N . VAL B 1 58 ? 3.484 22.719 8.445 1 98.88 58 VAL B N 1
ATOM 3911 C CA . VAL B 1 58 ? 3.078 22.266 9.773 1 98.88 58 VAL B CA 1
ATOM 3912 C C . VAL B 1 58 ? 2.213 23.328 10.445 1 98.88 58 VAL B C 1
ATOM 3914 O O . VAL B 1 58 ? 2.184 24.469 10 1 98.88 58 VAL B O 1
ATOM 3917 N N . VAL B 1 59 ? 1.532 22.859 11.43 1 98.75 59 VAL B N 1
ATOM 3918 C CA . VAL B 1 59 ? 0.863 23.75 12.383 1 98.75 59 VAL B CA 1
ATOM 3919 C C . VAL B 1 59 ? 1.63 23.75 13.703 1 98.75 59 VAL B C 1
ATOM 3921 O O . VAL B 1 59 ? 2.1 22.703 14.164 1 98.75 59 VAL B O 1
ATOM 3924 N N . VAL B 1 60 ? 1.785 24.891 14.242 1 98.81 60 VAL B N 1
ATOM 3925 C CA . VAL B 1 60 ? 2.479 25.078 15.516 1 98.81 60 VAL B CA 1
ATOM 3926 C C . VAL B 1 60 ? 1.52 25.656 16.547 1 98.81 60 VAL B C 1
ATOM 3928 O O . VAL B 1 60 ? 0.908 26.703 16.312 1 98.81 60 VAL B O 1
ATOM 3931 N N . LEU B 1 61 ? 1.4 24.984 17.641 1 98.31 61 LEU B N 1
ATOM 3932 C CA . LEU B 1 61 ? 0.43 25.375 18.656 1 98.31 61 LEU B CA 1
ATOM 3933 C C . LEU B 1 61 ? 0.99 25.156 20.047 1 98.31 61 LEU B C 1
ATOM 3935 O O . LEU B 1 61 ? 1.521 24.094 20.359 1 98.31 61 LEU B O 1
ATOM 3939 N N . GLY B 1 62 ? 0.896 26.188 20.906 1 98.06 62 GLY B N 1
ATOM 3940 C CA . GLY B 1 62 ? 1.325 26 22.281 1 98.06 62 GLY B CA 1
ATOM 3941 C C . GLY B 1 62 ? 1.507 27.297 23.031 1 98.06 62 GLY B C 1
ATOM 3942 O O . GLY B 1 62 ? 0.922 28.328 22.672 1 98.06 62 GLY B O 1
ATOM 3943 N N . LYS B 1 63 ? 2.217 27.188 24.172 1 97.94 63 LYS B N 1
ATOM 3944 C CA . LYS B 1 63 ? 2.498 28.359 25 1 97.94 63 LYS B CA 1
ATOM 3945 C C . LYS B 1 63 ? 3.258 29.422 24.203 1 97.94 63 LYS B C 1
ATOM 3947 O O . LYS B 1 63 ? 4.219 29.109 23.5 1 97.94 63 LYS B O 1
ATOM 3952 N N . CYS B 1 64 ? 2.902 30.656 24.359 1 98.19 64 CYS B N 1
ATOM 3953 C CA . CYS B 1 64 ? 3.328 31.734 23.484 1 98.19 64 CYS B CA 1
ATOM 3954 C C . CYS B 1 64 ? 4.836 31.938 23.547 1 98.19 64 CYS B C 1
ATOM 3956 O O . CYS B 1 64 ? 5.48 32.219 22.547 1 98.19 64 CYS B O 1
ATOM 3958 N N . GLU B 1 65 ? 5.43 31.781 24.672 1 98 65 GLU B N 1
ATOM 3959 C CA . GLU B 1 65 ? 6.875 31.953 24.797 1 98 65 GLU B CA 1
ATOM 3960 C C . GLU B 1 65 ? 7.621 30.875 24.016 1 98 65 GLU B C 1
ATOM 3962 O O . GLU B 1 65 ? 8.555 31.172 23.266 1 98 65 GLU B O 1
ATOM 3967 N N . ALA B 1 66 ? 7.242 29.625 24.234 1 98.5 66 ALA B N 1
ATOM 3968 C CA . ALA B 1 66 ? 7.832 28.516 23.484 1 98.5 66 ALA B CA 1
ATOM 3969 C C . ALA B 1 66 ? 7.578 28.656 22 1 98.5 66 ALA B C 1
ATOM 3971 O O . ALA B 1 66 ? 8.469 28.391 21.188 1 98.5 66 ALA B O 1
ATOM 3972 N N . PHE B 1 67 ? 6.414 29.078 21.703 1 98.56 67 PHE B N 1
ATOM 3973 C CA . PHE B 1 67 ? 5.957 29.312 20.344 1 98.56 67 PHE B CA 1
ATOM 3974 C C . PHE B 1 67 ? 6.848 30.312 19.625 1 98.56 67 PHE B C 1
ATOM 3976 O O . PHE B 1 67 ? 7.352 30.047 18.531 1 98.56 67 PHE B O 1
ATOM 3983 N N . GLU B 1 68 ? 7.102 31.422 20.219 1 98.56 68 GLU B N 1
ATOM 3984 C CA . GLU B 1 68 ? 7.926 32.469 19.641 1 98.56 68 GLU B CA 1
ATOM 3985 C C . GLU B 1 68 ? 9.359 32 19.438 1 98.56 68 GLU B C 1
ATOM 3987 O O . GLU B 1 68 ? 9.977 32.281 18.406 1 98.56 68 GLU B O 1
ATOM 3992 N N . SER B 1 69 ? 9.828 31.312 20.406 1 98.62 69 SER B N 1
ATOM 3993 C CA . SER B 1 69 ? 11.188 30.797 20.312 1 98.62 69 SER B CA 1
ATOM 3994 C C . SER B 1 69 ? 11.328 29.812 19.156 1 98.62 69 SER B C 1
ATOM 3996 O O . SER B 1 69 ? 12.289 29.891 18.391 1 98.62 69 SER B O 1
ATOM 3998 N N . PHE B 1 70 ? 10.391 28.953 19.047 1 98.75 70 PHE B N 1
ATOM 3999 C CA . PHE B 1 70 ? 10.414 27.938 17.984 1 98.75 70 PHE B CA 1
ATOM 4000 C C . PHE B 1 70 ? 10.312 28.594 16.609 1 98.75 70 PHE B C 1
ATOM 4002 O O . PHE B 1 70 ? 11.055 28.25 15.695 1 98.75 70 PHE B O 1
ATOM 4009 N N . LEU B 1 71 ? 9.375 29.531 16.422 1 98.75 71 LEU B N 1
ATOM 4010 C CA . LEU B 1 71 ? 9.164 30.188 15.141 1 98.75 71 LEU B CA 1
ATOM 4011 C C . LEU B 1 71 ? 10.391 31 14.734 1 98.75 71 LEU B C 1
ATOM 4013 O O . LEU B 1 71 ? 10.703 31.109 13.547 1 98.75 71 LEU B O 1
ATOM 4017 N N . GLN B 1 72 ? 10.984 31.594 15.727 1 98.38 72 GLN B N 1
ATOM 4018 C CA . GLN B 1 72 ? 12.188 32.344 15.43 1 98.38 72 GLN B CA 1
ATOM 4019 C C . GLN B 1 72 ? 13.273 31.469 14.844 1 98.38 72 GLN B C 1
ATOM 4021 O O . GLN B 1 72 ? 13.891 31.797 13.828 1 98.38 72 GLN B O 1
ATOM 4026 N N . ARG B 1 73 ? 13.5 30.344 15.453 1 98.44 73 ARG B N 1
ATOM 4027 C CA . ARG B 1 73 ? 14.516 29.406 14.984 1 98.44 73 ARG B CA 1
ATOM 4028 C C . ARG B 1 73 ? 14.141 28.828 13.625 1 98.44 73 ARG B C 1
ATOM 4030 O O . ARG B 1 73 ? 15 28.641 12.766 1 98.44 73 ARG B O 1
ATOM 4037 N N . LEU B 1 74 ? 12.867 28.547 13.453 1 98.19 74 LEU B N 1
ATOM 4038 C CA . LEU B 1 74 ? 12.375 28.047 12.172 1 98.19 74 LEU B CA 1
ATOM 4039 C C . LEU B 1 74 ? 12.633 29.062 11.062 1 98.19 74 LEU B C 1
ATOM 4041 O O . LEU B 1 74 ? 13.047 28.688 9.961 1 98.19 74 LEU B O 1
ATOM 4045 N N . GLY B 1 75 ? 12.305 30.281 11.352 1 98 75 GLY B N 1
ATOM 4046 C CA . GLY B 1 75 ? 12.539 31.359 10.398 1 98 75 GLY B CA 1
ATOM 4047 C C . GLY B 1 75 ? 13.992 31.484 9.977 1 98 75 GLY B C 1
ATOM 4048 O O . GLY B 1 75 ? 14.289 31.625 8.789 1 98 75 GLY B O 1
ATOM 4049 N N . GLU B 1 76 ? 14.883 31.328 10.914 1 97.94 76 GLU B N 1
ATOM 4050 C CA . GLU B 1 76 ? 16.312 31.469 10.656 1 97.94 76 GLU B CA 1
ATOM 4051 C C . GLU B 1 76 ? 16.844 30.297 9.844 1 97.94 76 GLU B C 1
ATOM 4053 O O . GLU B 1 76 ? 17.734 30.469 9 1 97.94 76 GLU B O 1
ATOM 4058 N N . SER B 1 77 ? 16.297 29.188 10.062 1 97.94 77 SER B N 1
ATOM 4059 C CA . SER B 1 77 ? 16.859 27.984 9.477 1 97.94 77 SER B CA 1
ATOM 4060 C C . SER B 1 77 ? 16.203 27.672 8.133 1 97.94 77 SER B C 1
ATOM 4062 O O . SER B 1 77 ? 16.859 27.203 7.203 1 97.94 77 SER B O 1
ATOM 4064 N N . LEU B 1 78 ? 14.875 27.938 8.008 1 98.38 78 LEU B N 1
ATOM 4065 C CA . LEU B 1 78 ? 14.141 27.406 6.859 1 98.38 78 LEU B CA 1
ATOM 4066 C C . LEU B 1 78 ? 13.586 28.547 6 1 98.38 78 LEU B C 1
ATOM 4068 O O . LEU B 1 78 ? 13.195 28.312 4.852 1 98.38 78 LEU B O 1
ATOM 4072 N N . ASP B 1 79 ? 13.469 29.719 6.566 1 98.06 79 ASP B N 1
ATOM 4073 C CA . ASP B 1 79 ? 12.898 30.875 5.879 1 98.06 79 ASP B CA 1
ATOM 4074 C C . ASP B 1 79 ? 11.547 30.531 5.258 1 98.06 79 ASP B C 1
ATOM 4076 O O . ASP B 1 79 ? 11.344 30.734 4.059 1 98.06 79 ASP B O 1
ATOM 4080 N N . PRO B 1 80 ? 10.609 30 6.074 1 98.69 80 PRO B N 1
ATOM 4081 C CA . PRO B 1 80 ? 9.336 29.5 5.555 1 98.69 80 PRO B CA 1
ATOM 4082 C C . PRO B 1 80 ? 8.281 30.594 5.434 1 98.69 80 PRO B C 1
ATOM 4084 O O . PRO B 1 80 ? 8.555 31.766 5.758 1 98.69 80 PRO B O 1
ATOM 4087 N N . ILE B 1 81 ? 7.117 30.281 4.879 1 98.88 81 ILE B N 1
ATOM 4088 C CA . ILE B 1 81 ? 5.918 31.109 4.918 1 98.88 81 ILE B CA 1
ATOM 4089 C C . ILE B 1 81 ? 5.176 30.875 6.234 1 98.88 81 ILE B C 1
ATOM 4091 O O . ILE B 1 81 ? 4.902 29.734 6.609 1 98.88 81 ILE B O 1
ATOM 4095 N N . VAL B 1 82 ? 4.91 31.953 6.969 1 98.88 82 VAL B N 1
ATOM 4096 C CA . VAL B 1 82 ? 4.348 31.812 8.305 1 98.88 82 VAL B CA 1
ATOM 4097 C C . VAL B 1 82 ? 3.104 32.688 8.438 1 98.88 82 VAL B C 1
ATOM 4099 O O . VAL B 1 82 ? 3.162 33.906 8.203 1 98.88 82 VAL B O 1
ATOM 4102 N N . ALA B 1 83 ? 2.023 32.125 8.742 1 98.81 83 ALA B N 1
ATOM 4103 C CA . ALA B 1 83 ? 0.793 32.844 9.055 1 98.81 83 ALA B CA 1
ATOM 4104 C C . ALA B 1 83 ? 0.398 32.656 10.516 1 98.81 83 ALA B C 1
ATOM 4106 O O . ALA B 1 83 ? -0.006 31.547 10.914 1 98.81 83 ALA B O 1
ATOM 4107 N N . ARG B 1 84 ? 0.471 33.656 11.266 1 98.19 84 ARG B N 1
ATOM 4108 C CA . ARG B 1 84 ? 0.115 33.625 12.68 1 98.19 84 ARG B CA 1
ATOM 4109 C C . ARG B 1 84 ? -1.369 33.906 12.883 1 98.19 84 ARG B C 1
ATOM 4111 O O . ARG B 1 84 ? -1.942 34.75 12.188 1 98.19 84 ARG B O 1
ATOM 4118 N N . ALA B 1 85 ? -1.905 33.219 13.812 1 98.06 85 ALA B N 1
ATOM 4119 C CA . ALA B 1 85 ? -3.285 33.531 14.188 1 98.06 85 ALA B CA 1
ATOM 4120 C C . ALA B 1 85 ? -3.373 34.844 14.969 1 98.06 85 ALA B C 1
ATOM 4122 O O . ALA B 1 85 ? -2.422 35.219 15.656 1 98.06 85 ALA B O 1
ATOM 4123 N N . ARG B 1 86 ? -4.496 35.469 14.836 1 96.88 86 ARG B N 1
ATOM 4124 C CA . ARG B 1 86 ? -4.691 36.781 15.469 1 96.88 86 ARG B CA 1
ATOM 4125 C C . ARG B 1 86 ? -5.297 36.625 16.859 1 96.88 86 ARG B C 1
ATOM 4127 O O . ARG B 1 86 ? -5.469 37.594 17.578 1 96.88 86 ARG B O 1
ATOM 4134 N N . ALA B 1 87 ? -5.648 35.438 17.234 1 97 87 ALA B N 1
ATOM 4135 C CA . ALA B 1 87 ? -6.121 35.094 18.562 1 97 87 ALA B CA 1
ATOM 4136 C C . ALA B 1 87 ? -5.629 33.688 18.953 1 97 87 ALA B C 1
ATOM 4138 O O . ALA B 1 87 ? -5.309 32.875 18.094 1 97 87 ALA B O 1
ATOM 4139 N N . GLY B 1 88 ? -5.547 33.531 20.25 1 96.62 88 GLY B N 1
ATOM 4140 C CA . GLY B 1 88 ? -5.086 32.25 20.719 1 96.62 88 GLY B CA 1
ATOM 4141 C C . GLY B 1 88 ? -6.172 31.172 20.703 1 96.62 88 GLY B C 1
ATOM 4142 O O . GLY B 1 88 ? -7.352 31.484 20.875 1 96.62 88 GLY B O 1
ATOM 4143 N N . VAL B 1 89 ? -5.699 29.938 20.516 1 97.44 89 VAL B N 1
ATOM 4144 C CA . VAL B 1 89 ? -6.617 28.812 20.625 1 97.44 89 VAL B CA 1
ATOM 4145 C C . VAL B 1 89 ? -7.074 28.656 22.078 1 97.44 89 VAL B C 1
ATOM 4147 O O . VAL B 1 89 ? -6.254 28.656 22.984 1 97.44 89 VAL B O 1
ATOM 4150 N N . LYS B 1 90 ? -8.406 28.578 22.281 1 96.81 90 LYS B N 1
ATOM 4151 C CA . LYS B 1 90 ? -9.047 28.438 23.594 1 96.81 90 LYS B CA 1
ATOM 4152 C C . LYS B 1 90 ? -8.906 29.703 24.422 1 96.81 90 LYS B C 1
ATOM 4154 O O . LYS B 1 90 ? -8.977 29.672 25.641 1 96.81 90 LYS B O 1
ATOM 4159 N N . GLU B 1 91 ? -8.594 30.734 23.766 1 97.25 91 GLU B N 1
ATOM 4160 C CA . GLU B 1 91 ? -8.68 32.031 24.406 1 97.25 91 GLU B CA 1
ATOM 4161 C C . GLU B 1 91 ? -10.109 32.344 24.859 1 97.25 91 GLU B C 1
ATOM 4163 O O . GLU B 1 91 ? -11.062 32.062 24.125 1 97.25 91 GLU B O 1
ATOM 4168 N N . VAL B 1 92 ? -10.227 32.875 26.109 1 97.81 92 VAL B N 1
ATOM 4169 C CA . VAL B 1 92 ? -11.531 33.25 26.625 1 97.81 92 VAL B CA 1
ATOM 4170 C C . VAL B 1 92 ? -11.641 34.781 26.672 1 97.81 92 VAL B C 1
ATOM 4172 O O . VAL B 1 92 ? -10.734 35.438 27.172 1 97.81 92 VAL B O 1
ATOM 4175 N N . PHE B 1 93 ? -12.773 35.25 26.141 1 98 93 PHE B N 1
ATOM 4176 C CA . PHE B 1 93 ? -12.938 36.719 26.094 1 98 93 PHE B CA 1
ATOM 4177 C C . PHE B 1 93 ? -14.391 37.094 26.328 1 98 93 PHE B C 1
ATOM 4179 O O . PHE B 1 93 ? -15.281 36.25 26.266 1 98 93 PHE B O 1
ATOM 4186 N N . SER B 1 94 ? -14.539 38.375 26.734 1 97.94 94 SER B N 1
ATOM 4187 C CA . SER B 1 94 ? -15.867 38.969 26.781 1 97.94 94 SER B CA 1
ATOM 4188 C C . SER B 1 94 ? -16.234 39.625 25.453 1 97.94 94 SER B C 1
ATOM 4190 O O . SER B 1 94 ? -15.539 40.5 24.984 1 97.94 94 SER B O 1
ATOM 4192 N N . GLY B 1 95 ? -17.266 39.094 24.859 1 97.69 95 GLY B N 1
ATOM 4193 C CA . GLY B 1 95 ? -17.625 39.594 23.531 1 97.69 95 GLY B CA 1
ATOM 4194 C C . GLY B 1 95 ? -19.016 40.188 23.453 1 97.69 95 GLY B C 1
ATOM 4195 O O . GLY B 1 95 ? -19.828 39.969 24.344 1 97.69 95 GLY B O 1
ATOM 4196 N N . LYS B 1 96 ? -19.219 40.969 22.453 1 97.94 96 LYS B N 1
ATOM 4197 C CA . LYS B 1 96 ? -20.516 41.562 22.172 1 97.94 96 LYS B CA 1
ATOM 4198 C C . LYS B 1 96 ? -21.094 41.031 20.875 1 97.94 96 LYS B C 1
ATOM 4200 O O . LYS B 1 96 ? -20.438 41.062 19.828 1 97.94 96 LYS B O 1
ATOM 4205 N N . ALA B 1 97 ? -22.297 40.531 21 1 97.69 97 ALA B N 1
ATOM 4206 C CA . ALA B 1 97 ? -22.953 40 19.812 1 97.69 97 ALA B CA 1
ATOM 4207 C C . ALA B 1 97 ? -23.25 41.094 18.797 1 97.69 97 ALA B C 1
ATOM 4209 O O . ALA B 1 97 ? -23.906 42.062 19.109 1 97.69 97 ALA B O 1
ATOM 4210 N N . VAL B 1 98 ? -22.797 40.938 17.656 1 97.44 98 VAL B N 1
ATOM 4211 C CA . VAL B 1 98 ? -23.062 41.906 16.594 1 97.44 98 VAL B CA 1
ATOM 4212 C C . VAL B 1 98 ? -24.062 41.312 15.594 1 97.44 98 VAL B C 1
ATOM 4214 O O . VAL B 1 98 ? -24.531 42 14.695 1 97.44 98 VAL B O 1
ATOM 4217 N N . GLY B 1 99 ? -24.391 40.094 15.688 1 96.12 99 GLY B N 1
ATOM 4218 C CA . GLY B 1 99 ? -25.391 39.344 14.953 1 96.12 99 GLY B CA 1
ATOM 4219 C C . GLY B 1 99 ? -25.844 38.094 15.688 1 96.12 99 GLY B C 1
ATOM 4220 O O . GLY B 1 99 ? -25.438 37.844 16.812 1 96.12 99 GLY B O 1
ATOM 4221 N N . GLU B 1 100 ? -26.688 37.375 15.023 1 96.75 100 GLU B N 1
ATOM 4222 C CA . GLU B 1 100 ? -27.203 36.156 15.641 1 96.75 100 GLU B CA 1
ATOM 4223 C C . GLU B 1 100 ? -26.156 35.062 15.703 1 96.75 100 GLU B C 1
ATOM 4225 O O . GLU B 1 100 ? -26.266 34.125 16.5 1 96.75 100 GLU B O 1
ATOM 4230 N N . HIS B 1 101 ? -25.188 35.219 14.82 1 97.75 101 HIS B N 1
ATOM 4231 C CA . HIS B 1 101 ? -24.141 34.188 14.781 1 97.75 101 HIS B CA 1
ATOM 4232 C C . HIS B 1 101 ? -22.75 34.844 14.664 1 97.75 101 HIS B C 1
ATOM 4234 O O . HIS B 1 101 ? -21.859 34.25 14.055 1 97.75 101 HIS B O 1
ATOM 4240 N N . GLU B 1 102 ? -22.609 36.031 15.117 1 98.12 102 GLU B N 1
ATOM 4241 C CA . GLU B 1 102 ? -21.359 36.75 15.07 1 98.12 102 GLU B CA 1
ATOM 4242 C C . GLU B 1 102 ? -21.109 37.5 16.375 1 98.12 102 GLU B C 1
ATOM 4244 O O . GLU B 1 102 ? -22.031 38.094 16.938 1 98.12 102 GLU B O 1
ATOM 4249 N N . VAL B 1 103 ? -19.906 37.5 16.812 1 98.25 103 VAL B N 1
ATOM 4250 C CA . VAL B 1 103 ? -19.562 38.156 18.062 1 98.25 103 VAL B CA 1
ATOM 4251 C C . VAL B 1 103 ? -18.266 38.938 17.891 1 98.25 103 VAL B C 1
ATOM 4253 O O . VAL B 1 103 ? -17.328 38.469 17.234 1 98.25 103 VAL B O 1
ATOM 4256 N N . GLU B 1 104 ? -18.266 40.094 18.328 1 98.12 104 GLU B N 1
ATOM 4257 C CA . GLU B 1 104 ? -17.062 40.938 18.312 1 98.12 104 GLU B CA 1
ATOM 4258 C C . GLU B 1 104 ? -16.234 40.719 19.578 1 98.12 104 GLU B C 1
ATOM 4260 O O . GLU B 1 104 ? -16.75 40.781 20.688 1 98.12 104 GLU B O 1
ATOM 4265 N N . GLY B 1 105 ? -15.008 40.438 19.359 1 96.88 105 GLY B N 1
ATOM 4266 C CA . GLY B 1 105 ? -14.102 40.188 20.469 1 96.88 105 GLY B CA 1
ATOM 4267 C C . GLY B 1 105 ? -13.008 41.219 20.609 1 96.88 105 GLY B C 1
ATOM 4268 O O . GLY B 1 105 ? -13.211 42.406 20.266 1 96.88 105 GLY B O 1
ATOM 4269 N N . PRO B 1 106 ? -11.914 40.781 21.188 1 96 106 PRO B N 1
ATOM 4270 C CA . PRO B 1 106 ? -10.812 41.719 21.422 1 96 106 PRO B CA 1
ATOM 4271 C C . PRO B 1 106 ? -10.305 42.375 20.141 1 96 106 PRO B C 1
ATOM 4273 O O . PRO B 1 106 ? -10.227 41.719 19.094 1 96 106 PRO B O 1
ATOM 4276 N N . ARG B 1 107 ? -9.922 43.75 20.188 1 93.75 107 ARG B N 1
ATOM 4277 C CA . ARG B 1 107 ? -9.352 44.531 19.078 1 93.75 107 ARG B CA 1
ATOM 4278 C C . ARG B 1 107 ? -10.305 44.562 17.891 1 93.75 107 ARG B C 1
ATOM 4280 O O . ARG B 1 107 ? -9.875 44.562 16.75 1 93.75 107 ARG B O 1
ATOM 4287 N N . GLY B 1 108 ? -11.531 44.281 18.172 1 94.75 108 GLY B N 1
ATOM 4288 C CA . GLY B 1 108 ? -12.547 44.438 17.141 1 94.75 108 GLY B CA 1
ATOM 4289 C C . GLY B 1 108 ? -12.656 43.25 16.234 1 94.75 108 GLY B C 1
ATOM 4290 O O . GLY B 1 108 ? -13.367 43.281 15.219 1 94.75 108 GLY B O 1
ATOM 4291 N N . GLU B 1 109 ? -11.953 42.188 16.531 1 96.75 109 GLU B N 1
ATOM 4292 C CA . GLU B 1 109 ? -12.039 40.969 15.742 1 96.75 109 GLU B CA 1
ATOM 4293 C C . GLU B 1 109 ? -13.438 40.344 15.805 1 96.75 109 GLU B C 1
ATOM 4295 O O . GLU B 1 109 ? -13.992 40.188 16.891 1 96.75 109 GLU B O 1
ATOM 4300 N N . VAL B 1 110 ? -13.984 40.031 14.648 1 97.94 110 VAL B N 1
ATOM 4301 C CA . VAL B 1 110 ? -15.305 39.438 14.617 1 97.94 110 VAL B CA 1
ATOM 4302 C C . VAL B 1 110 ? -15.164 37.906 14.414 1 97.94 110 VAL B C 1
ATOM 4304 O O . VAL B 1 110 ? -14.508 37.469 13.469 1 97.94 110 VAL B O 1
ATOM 4307 N N . PHE B 1 111 ? -15.773 37.188 15.297 1 98.31 111 PHE B N 1
ATOM 4308 C CA . PHE B 1 111 ? -15.773 35.75 15.234 1 98.31 111 PHE B CA 1
ATOM 4309 C C . PHE B 1 111 ? -17.141 35.219 14.805 1 98.31 111 PHE B C 1
ATOM 4311 O O . PHE B 1 111 ? -18.172 35.812 15.141 1 98.31 111 PHE B O 1
ATOM 4318 N N . LYS B 1 112 ? -17.094 34.125 14.094 1 98.38 112 LYS B N 1
ATOM 4319 C CA . LYS B 1 112 ? -18.344 33.406 13.844 1 98.38 112 LYS B CA 1
ATOM 4320 C C . LYS B 1 112 ? -18.703 32.531 15.047 1 98.38 112 LYS B C 1
ATOM 4322 O O . LYS B 1 112 ? -17.828 32.062 15.766 1 98.38 112 LYS B O 1
ATOM 4327 N N . VAL B 1 113 ? -19.984 32.438 15.227 1 98 113 VAL B N 1
ATOM 4328 C CA . VAL B 1 113 ? -20.5 31.578 16.281 1 98 113 VAL B CA 1
ATOM 4329 C C . VAL B 1 113 ? -21.188 30.359 15.656 1 98 113 VAL B C 1
ATOM 4331 O O . VAL B 1 113 ? -21.922 30.484 14.68 1 98 113 VAL B O 1
ATOM 4334 N N . PRO B 1 114 ? -20.891 29.172 16.172 1 96.19 114 PRO B N 1
ATOM 4335 C CA . PRO B 1 114 ? -21.531 27.984 15.609 1 96.19 114 PRO B CA 1
ATOM 4336 C C . PRO B 1 114 ? -23.047 28.094 15.539 1 96.19 114 PRO B C 1
ATOM 4338 O O . PRO B 1 114 ? -23.672 28.672 16.438 1 96.19 114 PRO B O 1
ATOM 4341 N N . ALA B 1 115 ? -23.609 27.453 14.594 1 93.88 115 ALA B N 1
ATOM 4342 C CA . ALA B 1 115 ? -25.016 27.609 14.242 1 93.88 115 ALA B CA 1
ATOM 4343 C C . ALA B 1 115 ? -25.922 27.109 15.367 1 93.88 115 ALA B C 1
ATOM 4345 O O . ALA B 1 115 ? -27.062 27.578 15.5 1 93.88 115 ALA B O 1
ATOM 4346 N N . ARG B 1 116 ? -25.422 26.219 16.125 1 93.62 116 ARG B N 1
ATOM 4347 C CA . ARG B 1 116 ? -26.234 25.656 17.188 1 93.62 116 ARG B CA 1
ATOM 4348 C C . ARG B 1 116 ? -26.516 26.688 18.266 1 93.62 116 ARG B C 1
ATOM 4350 O O . ARG B 1 116 ? -27.422 26.5 19.094 1 93.62 116 ARG B O 1
ATOM 4357 N N . TYR B 1 117 ? -25.781 27.75 18.234 1 93.88 117 TYR B N 1
ATOM 4358 C CA . TYR B 1 117 ? -26 28.844 19.188 1 93.88 117 TYR B CA 1
ATOM 4359 C C . TYR B 1 117 ? -26.641 30.047 18.5 1 93.88 117 TYR B C 1
ATOM 4361 O O . TYR B 1 117 ? -26.312 30.359 17.344 1 93.88 117 TYR B O 1
ATOM 4369 N N . VAL B 1 118 ? -27.609 30.672 19.203 1 95.75 118 VAL B N 1
ATOM 4370 C CA . VAL B 1 118 ? -28.219 31.906 18.734 1 95.75 118 VAL B CA 1
ATOM 4371 C C . VAL B 1 118 ? -28 33.031 19.75 1 95.75 118 VAL B C 1
ATOM 4373 O O . VAL B 1 118 ? -28.406 32.906 20.906 1 95.75 118 VAL B O 1
ATOM 4376 N N . LEU B 1 119 ? -27.375 34 19.266 1 96.31 119 LEU B N 1
ATOM 4377 C CA . LEU B 1 119 ? -27.062 35.125 20.156 1 96.31 119 LEU B CA 1
ATOM 4378 C C . LEU B 1 119 ? -28.109 36.219 20.031 1 96.31 119 LEU B C 1
ATOM 4380 O O . LEU B 1 119 ? -28.781 36.344 19 1 96.31 119 LEU B O 1
ATOM 4384 N N . THR B 1 120 ? -28.266 37 21.109 1 95.81 120 THR B N 1
ATOM 4385 C CA . THR B 1 120 ? -29.047 38.219 21.078 1 95.81 120 THR B CA 1
ATOM 4386 C C . THR B 1 120 ? -28.172 39.406 20.703 1 95.81 120 THR B C 1
ATOM 4388 O O . THR B 1 120 ? -27.312 39.844 21.5 1 95.81 120 THR B O 1
ATOM 4391 N N . PRO B 1 121 ? -28.453 39.969 19.562 1 95.5 121 PRO B N 1
ATOM 4392 C CA . PRO B 1 121 ? -27.609 41.094 19.156 1 95.5 121 PRO B CA 1
ATOM 4393 C C . PRO B 1 121 ? -27.547 42.219 20.219 1 95.5 121 PRO B C 1
ATOM 4395 O O . PRO B 1 121 ? -28.578 42.531 20.812 1 95.5 121 PRO B O 1
ATOM 4398 N N . GLY B 1 122 ? -26.375 42.656 20.469 1 95.12 122 GLY B N 1
ATOM 4399 C CA . GLY B 1 122 ? -26.172 43.656 21.484 1 95.12 122 GLY B CA 1
ATOM 4400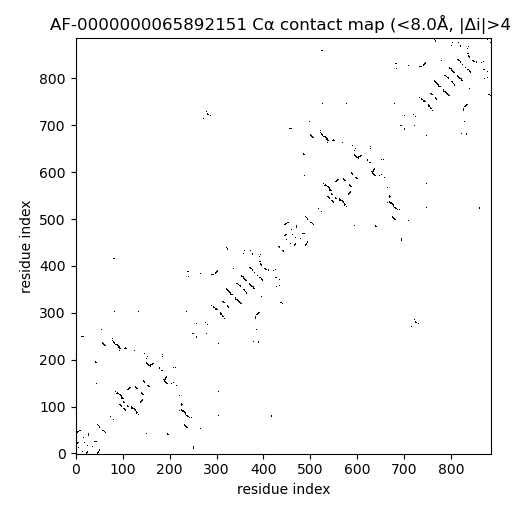 C C . GLY B 1 122 ? -25.844 43.062 22.844 1 95.12 122 GLY B C 1
ATOM 4401 O O . GLY B 1 122 ? -25.328 43.781 23.719 1 95.12 122 GLY B O 1
ATOM 4402 N N . GLY B 1 123 ? -26.156 41.844 22.953 1 95.38 123 GLY B N 1
ATOM 4403 C CA . GLY B 1 123 ? -25.875 41.156 24.219 1 95.38 123 GLY B CA 1
ATOM 4404 C C . GLY B 1 123 ? -24.406 40.875 24.422 1 95.38 123 GLY B C 1
ATOM 4405 O O . GLY B 1 123 ? -23.656 40.719 23.453 1 95.38 123 GLY B O 1
ATOM 4406 N N . THR B 1 124 ? -24 40.938 25.719 1 95.81 124 THR B N 1
ATOM 4407 C CA . THR B 1 124 ? -22.625 40.625 26.078 1 95.81 124 THR B CA 1
ATOM 4408 C C . THR B 1 124 ? -22.547 39.25 26.734 1 95.81 124 THR B C 1
ATOM 4410 O O . THR B 1 124 ? -23.5 38.812 27.375 1 95.81 124 THR B O 1
ATOM 4413 N N . GLY B 1 125 ? -21.406 38.594 26.484 1 95.81 125 GLY B N 1
ATOM 4414 C CA . GLY B 1 125 ? -21.203 37.281 27.062 1 95.81 125 GLY B CA 1
ATOM 4415 C C . GLY B 1 125 ? -19.75 36.844 27.016 1 95.81 125 GLY B C 1
ATOM 4416 O O . GLY B 1 125 ? -18.891 37.562 26.5 1 95.81 125 GLY B O 1
ATOM 4417 N N . VAL B 1 126 ? -19.5 35.719 27.641 1 97.19 126 VAL B N 1
ATOM 4418 C CA . VAL B 1 126 ? -18.172 35.125 27.641 1 97.19 126 VAL B CA 1
ATOM 4419 C C . VAL B 1 126 ? -18.078 34.062 26.547 1 97.19 126 VAL B C 1
ATOM 4421 O O . VAL B 1 126 ? -18.969 33.219 26.391 1 97.19 126 VAL B O 1
ATOM 4424 N N . PHE B 1 127 ? -16.953 34.156 25.75 1 97.5 127 PHE B N 1
ATOM 4425 C CA . PHE B 1 127 ? -16.766 33.25 24.609 1 97.5 127 PHE B CA 1
ATOM 4426 C C . PHE B 1 127 ? -15.383 32.594 24.672 1 97.5 127 PHE B C 1
ATOM 4428 O O . PHE B 1 127 ? -14.445 33.188 25.219 1 97.5 127 PHE B O 1
ATOM 4435 N N . THR B 1 128 ? -15.281 31.422 24.109 1 97.94 128 THR B N 1
ATOM 4436 C CA . THR B 1 128 ? -14.016 30.734 23.938 1 97.94 128 THR B CA 1
ATOM 4437 C C . THR B 1 128 ? -13.695 30.562 22.453 1 97.94 128 THR B C 1
ATOM 4439 O O . THR B 1 128 ? -14.547 30.109 21.688 1 97.94 128 THR B O 1
ATOM 4442 N N . VAL B 1 129 ? -12.461 30.891 22.031 1 98.06 129 VAL B N 1
ATOM 4443 C CA . VAL B 1 129 ? -12.031 30.719 20.656 1 98.06 129 VAL B CA 1
ATOM 4444 C C . VAL B 1 129 ? -11.836 29.234 20.344 1 98.06 129 VAL B C 1
ATOM 4446 O O . VAL B 1 129 ? -11.023 28.562 20.984 1 98.06 129 VAL B O 1
ATOM 4449 N N . VAL B 1 130 ? -12.578 28.719 19.406 1 96.5 130 VAL B N 1
ATOM 4450 C CA . VAL B 1 130 ? -12.492 27.328 18.984 1 96.5 130 VAL B CA 1
ATOM 4451 C C . VAL B 1 130 ? -11.523 27.203 17.812 1 96.5 130 VAL B C 1
ATOM 4453 O O . VAL B 1 130 ? -10.672 26.312 17.797 1 96.5 130 VAL B O 1
ATOM 4456 N N . LYS B 1 131 ? -11.648 28.031 16.859 1 97.25 131 LYS B N 1
ATOM 4457 C CA . LYS B 1 131 ? -10.75 28.188 15.719 1 97.25 131 LYS B CA 1
ATOM 4458 C C . LYS B 1 131 ? -10.234 29.609 15.609 1 97.25 131 LYS B C 1
ATOM 4460 O O . LYS B 1 131 ? -11.023 30.547 15.484 1 97.25 131 LYS B O 1
ATOM 4465 N N . PRO B 1 132 ? -8.984 29.703 15.688 1 97.56 132 PRO B N 1
ATOM 4466 C CA . PRO B 1 132 ? -8.469 31.078 15.602 1 97.56 132 PRO B CA 1
ATOM 4467 C C . PRO B 1 132 ? -8.5 31.641 14.18 1 97.56 132 PRO B C 1
ATOM 4469 O O . PRO B 1 132 ? -8.398 30.875 13.211 1 97.56 132 PRO B O 1
ATOM 4472 N N . PRO B 1 133 ? -8.672 32.969 14.078 1 97.62 133 PRO B N 1
ATOM 4473 C CA . PRO B 1 133 ? -8.625 33.594 12.758 1 97.62 133 PRO B CA 1
ATOM 4474 C C . PRO B 1 133 ? -7.219 33.625 12.172 1 97.62 133 PRO B C 1
ATOM 4476 O O . PRO B 1 133 ? -6.27 34 12.859 1 97.62 133 PRO B O 1
ATOM 4479 N N . VAL B 1 134 ? -7.078 33.188 10.992 1 97.75 134 VAL B N 1
ATOM 4480 C CA . VAL B 1 134 ? -5.816 33.219 10.258 1 97.75 134 VAL B CA 1
ATOM 4481 C C . VAL B 1 134 ? -6.039 33.812 8.867 1 97.75 134 VAL B C 1
ATOM 4483 O O . VAL B 1 134 ? -6.922 33.375 8.133 1 97.75 134 VAL B O 1
ATOM 4486 N N . GLY B 1 135 ? -5.188 34.781 8.508 1 96.75 135 GLY B N 1
ATOM 4487 C CA . GLY B 1 135 ? -5.414 35.406 7.219 1 96.75 135 GLY B CA 1
ATOM 4488 C C . GLY B 1 135 ? -6.816 35.969 7.07 1 96.75 135 GLY B C 1
ATOM 4489 O O . GLY B 1 135 ? -7.32 36.656 7.969 1 96.75 135 GLY B O 1
ATOM 4490 N N . PRO B 1 136 ? -7.473 35.781 5.922 1 96.56 136 PRO B N 1
ATOM 4491 C CA . PRO B 1 136 ? -8.828 36.281 5.711 1 96.56 136 PRO B CA 1
ATOM 4492 C C . PRO B 1 136 ? -9.898 35.406 6.352 1 96.56 136 PRO B C 1
ATOM 4494 O O . PRO B 1 136 ? -11.078 35.781 6.363 1 96.56 136 PRO B O 1
ATOM 4497 N N . VAL B 1 137 ? -9.516 34.312 6.836 1 95.81 137 VAL B N 1
ATOM 4498 C CA . VAL B 1 137 ? -10.477 33.344 7.383 1 95.81 137 VAL B CA 1
ATOM 4499 C C . VAL B 1 137 ? -10.891 33.781 8.789 1 95.81 137 VAL B C 1
ATOM 4501 O O . VAL B 1 137 ? -10.047 34 9.656 1 95.81 137 VAL B O 1
ATOM 4504 N N . SER B 1 138 ? -12.172 33.844 9 1 96.5 138 SER B N 1
ATOM 4505 C CA . SER B 1 138 ? -12.695 34.25 10.305 1 96.5 138 SER B CA 1
ATOM 4506 C C . SER B 1 138 ? -12.508 33.125 11.344 1 96.5 138 SER B C 1
ATOM 4508 O O . SER B 1 138 ? -12.531 31.953 11.008 1 96.5 138 SER B O 1
ATOM 4510 N N . GLY B 1 139 ? -12.328 33.625 12.508 1 97.69 139 GLY B N 1
ATOM 4511 C CA . GLY B 1 139 ? -12.297 32.656 13.602 1 97.69 139 GLY B CA 1
ATOM 4512 C C . GLY B 1 139 ? -13.68 32.219 14.047 1 97.69 139 GLY B C 1
ATOM 4513 O O . GLY B 1 139 ? -14.688 32.75 13.586 1 97.69 139 GLY B O 1
ATOM 4514 N N . VAL B 1 140 ? -13.648 31.219 14.844 1 98.38 140 VAL B N 1
ATOM 4515 C CA . VAL B 1 140 ? -14.883 30.703 15.43 1 98.38 140 VAL B CA 1
ATOM 4516 C C . VAL B 1 140 ? -14.789 30.75 16.953 1 98.38 140 VAL B C 1
ATOM 4518 O O . VAL B 1 140 ? -13.781 30.328 17.531 1 98.38 140 VAL B O 1
ATOM 4521 N N . ALA B 1 141 ? -15.781 31.297 17.547 1 98.12 141 ALA B N 1
ATOM 4522 C CA . ALA B 1 141 ? -15.867 31.344 19.016 1 98.12 141 ALA B CA 1
ATOM 4523 C C . ALA B 1 141 ? -17.219 30.828 19.5 1 98.12 141 ALA B C 1
ATOM 4525 O O . ALA B 1 141 ? -18.25 31.094 18.891 1 98.12 141 ALA B O 1
ATOM 4526 N N . ALA B 1 142 ? -17.203 30.109 20.594 1 96.94 142 ALA B N 1
ATOM 4527 C CA . ALA B 1 142 ? -18.422 29.562 21.172 1 96.94 142 ALA B CA 1
ATOM 4528 C C . ALA B 1 142 ? -18.766 30.25 22.484 1 96.94 142 ALA B C 1
ATOM 4530 O O . ALA B 1 142 ? -17.859 30.594 23.266 1 96.94 142 ALA B O 1
ATOM 4531 N N . PRO B 1 143 ? -20.094 30.422 22.688 1 95.38 143 PRO B N 1
ATOM 4532 C CA . PRO B 1 143 ? -20.5 30.984 23.984 1 95.38 143 PRO B CA 1
ATOM 4533 C C . PRO B 1 143 ? -20.406 29.969 25.125 1 95.38 143 PRO B C 1
ATOM 4535 O O . PRO B 1 143 ? -21.406 29.672 25.766 1 95.38 143 PRO B O 1
ATOM 4538 N N . GLU B 1 144 ? -19.25 29.547 25.297 1 94.44 144 GLU B N 1
ATOM 4539 C CA . GLU B 1 144 ? -18.875 28.594 26.344 1 94.44 144 GLU B CA 1
ATOM 4540 C C . GLU B 1 144 ? -17.547 28.984 26.984 1 94.44 144 GLU B C 1
ATOM 4542 O O . GLU B 1 144 ? -16.766 29.719 26.406 1 94.44 144 GLU B O 1
ATOM 4547 N N . ILE B 1 145 ? -17.438 28.609 28.219 1 96.19 145 ILE B N 1
ATOM 4548 C CA . ILE B 1 145 ? -16.156 28.797 28.891 1 96.19 145 ILE B CA 1
ATOM 4549 C C . ILE B 1 145 ? -15.383 27.484 28.906 1 96.19 145 ILE B C 1
ATOM 4551 O O . ILE B 1 145 ? -15.898 26.469 29.391 1 96.19 145 ILE B O 1
ATOM 4555 N N . ALA B 1 146 ? -14.25 27.484 28.297 1 96.06 146 ALA B N 1
ATOM 4556 C CA . ALA B 1 146 ? -13.367 26.328 28.312 1 96.06 146 ALA B CA 1
ATOM 4557 C C . ALA B 1 146 ? -11.984 26.703 28.844 1 96.06 146 ALA B C 1
ATOM 4559 O O . ALA B 1 146 ? -11.383 27.672 28.391 1 96.06 146 ALA B O 1
ATOM 4560 N N . VAL B 1 147 ? -11.539 25.984 29.812 1 96.31 147 VAL B N 1
ATOM 4561 C CA . VAL B 1 147 ? -10.219 26.203 30.391 1 96.31 147 VAL B CA 1
ATOM 4562 C C . VAL B 1 147 ? -9.367 24.953 30.188 1 96.31 147 VAL B C 1
ATOM 4564 O O . VAL B 1 147 ? -9.648 23.891 30.75 1 96.31 147 VAL B O 1
ATOM 4567 N N . GLU B 1 148 ? -8.328 25.156 29.422 1 95.44 148 GLU B N 1
ATOM 4568 C CA . GLU B 1 148 ? -7.488 24.016 29.062 1 95.44 148 GLU B CA 1
ATOM 4569 C C . GLU B 1 148 ? -6.234 23.953 29.922 1 95.44 148 GLU B C 1
ATOM 4571 O O . GLU B 1 148 ? -5.578 24.984 30.156 1 95.44 148 GLU B O 1
ATOM 4576 N N . GLY B 1 149 ? -5.965 22.75 30.438 1 96.19 149 GLY B N 1
ATOM 4577 C CA . GLY B 1 149 ? -4.711 22.484 31.125 1 96.19 149 GLY B CA 1
ATOM 4578 C C . GLY B 1 149 ? -3.787 21.562 30.344 1 96.19 149 GLY B C 1
ATOM 4579 O O . GLY B 1 149 ? -3.811 21.562 29.109 1 96.19 149 GLY B O 1
ATOM 4580 N N . ASP B 1 150 ? -2.898 20.906 31.125 1 96.44 150 ASP B N 1
ATOM 4581 C CA . ASP B 1 150 ? -1.94 20 30.484 1 96.44 150 ASP B CA 1
ATOM 4582 C C . ASP B 1 150 ? -2.576 18.641 30.203 1 96.44 150 ASP B C 1
ATOM 4584 O O . ASP B 1 150 ? -2.279 18.016 29.188 1 96.44 150 ASP B O 1
ATOM 4588 N N . TYR B 1 151 ? -3.514 18.281 31.094 1 97.5 151 TYR B N 1
ATOM 4589 C CA . TYR B 1 151 ? -4.031 16.922 31.031 1 97.5 151 TYR B CA 1
ATOM 4590 C C . TYR B 1 151 ? -5.52 16.922 30.703 1 97.5 151 TYR B C 1
ATOM 4592 O O . TYR B 1 151 ? -6.027 15.969 30.109 1 97.5 151 TYR B O 1
ATOM 4600 N N . VAL B 1 152 ? -6.184 17.984 31.188 1 97.25 152 VAL B N 1
ATOM 4601 C CA . VAL B 1 152 ? -7.633 18.016 31 1 97.25 152 VAL B CA 1
ATOM 4602 C C . VAL B 1 152 ? -8.07 19.422 30.594 1 97.25 152 VAL B C 1
ATOM 4604 O O . VAL B 1 152 ? -7.328 20.391 30.766 1 97.25 152 VAL B O 1
ATOM 4607 N N . GLU B 1 153 ? -9.141 19.438 29.984 1 97.31 153 GLU B N 1
ATOM 4608 C CA . GLU B 1 153 ? -9.898 20.656 29.703 1 97.31 153 GLU B CA 1
ATOM 4609 C C . GLU B 1 153 ? -11.25 20.641 30.406 1 97.31 153 GLU B C 1
ATOM 4611 O O . GLU B 1 153 ? -11.969 19.641 30.359 1 97.31 153 GLU B O 1
ATOM 4616 N N . LEU B 1 154 ? -11.516 21.688 31.172 1 96.75 154 LEU B N 1
ATOM 4617 C CA . LEU B 1 154 ? -12.852 21.859 31.734 1 96.75 154 LEU B CA 1
ATOM 4618 C C . LEU B 1 154 ? -13.68 22.812 30.875 1 96.75 154 LEU B C 1
ATOM 4620 O O . LEU B 1 154 ? -13.188 23.859 30.438 1 96.75 154 LEU B O 1
ATOM 4624 N N . ASN B 1 155 ? -14.812 22.344 30.594 1 94.25 155 ASN B N 1
ATOM 4625 C CA . ASN B 1 155 ? -15.719 23.172 29.797 1 94.25 155 ASN B CA 1
ATOM 4626 C C . ASN B 1 155 ? -17.156 23.094 30.328 1 94.25 155 ASN B C 1
ATOM 4628 O O . ASN B 1 155 ? -17.375 22.672 31.453 1 94.25 155 ASN B O 1
ATOM 4632 N N . THR B 1 156 ? -18.047 23.656 29.516 1 90.62 156 THR B N 1
ATOM 4633 C CA . THR B 1 156 ? -19.422 23.719 30.016 1 90.62 156 THR B CA 1
ATOM 4634 C C . THR B 1 156 ? -20.359 22.891 29.109 1 90.62 156 THR B C 1
ATOM 4636 O O . THR B 1 156 ? -21.531 23.219 28.969 1 90.62 156 THR B O 1
ATOM 4639 N N . SER B 1 157 ? -19.766 21.875 28.547 1 85.88 157 SER B N 1
ATOM 4640 C CA . SER B 1 157 ? -20.562 21.047 27.625 1 85.88 157 SER B CA 1
ATOM 4641 C C . SER B 1 157 ? -21.422 20.047 28.391 1 85.88 157 SER B C 1
ATOM 4643 O O . SER B 1 157 ? -22.406 19.531 27.844 1 85.88 157 SER B O 1
ATOM 4645 N N . GLY B 1 158 ? -21.016 19.625 29.516 1 88.19 158 GLY B N 1
ATOM 4646 C CA . GLY B 1 158 ? -21.719 18.641 30.312 1 88.19 158 GLY B CA 1
ATOM 4647 C C . GLY B 1 158 ? -21.375 17.219 29.938 1 88.19 158 GLY B C 1
ATOM 4648 O O . GLY B 1 158 ? -22.078 16.281 30.344 1 88.19 158 GLY B O 1
ATOM 4649 N N . ARG B 1 159 ? -20.359 16.953 29.172 1 92.75 159 ARG B N 1
ATOM 4650 C CA . ARG B 1 159 ? -20 15.617 28.719 1 92.75 159 ARG B CA 1
ATOM 4651 C C . ARG B 1 159 ? -18.547 15.305 29.031 1 92.75 159 ARG B C 1
ATOM 4653 O O . ARG B 1 159 ? -17.75 16.219 29.234 1 92.75 159 ARG B O 1
ATOM 4660 N N . VAL B 1 160 ? -18.297 14.062 29.125 1 95.25 160 VAL B N 1
ATOM 4661 C CA . VAL B 1 160 ? -16.922 13.586 29.219 1 95.25 160 VAL B CA 1
ATOM 4662 C C . VAL B 1 160 ? -16.422 13.148 27.844 1 95.25 160 VAL B C 1
ATOM 4664 O O . VAL B 1 160 ? -17.047 12.305 27.188 1 95.25 160 VAL B O 1
ATOM 4667 N N . THR B 1 161 ? -15.336 13.742 27.391 1 96 161 THR B N 1
ATOM 4668 C CA . THR B 1 161 ? -14.789 13.406 26.078 1 96 161 THR B CA 1
ATOM 4669 C C . THR B 1 161 ? -13.297 13.109 26.172 1 96 161 THR B C 1
ATOM 4671 O O . THR B 1 161 ? -12.656 13.422 27.172 1 96 161 THR B O 1
ATOM 4674 N N . PHE B 1 162 ? -12.805 12.414 25.188 1 96.12 162 PHE B N 1
ATOM 4675 C CA . PHE B 1 162 ? -11.406 12.008 25.156 1 96.12 162 PHE B CA 1
ATOM 4676 C C . PHE B 1 162 ? -10.75 12.445 23.844 1 96.12 162 PHE B C 1
ATOM 4678 O O . PHE B 1 162 ? -11.375 12.383 22.781 1 96.12 162 PHE B O 1
ATOM 4685 N N . SER B 1 163 ? -9.531 12.914 23.969 1 93.88 163 SER B N 1
ATOM 4686 C CA . SER B 1 163 ? -8.734 13.062 22.766 1 93.88 163 SER B CA 1
ATOM 4687 C C . SER B 1 163 ? -8.734 11.781 21.938 1 93.88 163 SER B C 1
ATOM 4689 O O . SER B 1 163 ? -8.688 10.68 22.484 1 93.88 163 SER B O 1
ATOM 4691 N N . GLU B 1 164 ? -8.695 11.906 20.609 1 92.31 164 GLU B N 1
ATOM 4692 C CA . GLU B 1 164 ? -8.711 10.773 19.688 1 92.31 164 GLU B CA 1
ATOM 4693 C C . GLU B 1 164 ? -7.434 9.953 19.812 1 92.31 164 GLU B C 1
ATOM 4695 O O . GLU B 1 164 ? -7.398 8.789 19.422 1 92.31 164 GLU B O 1
ATOM 4700 N N . HIS B 1 165 ? -6.438 10.469 20.375 1 91.25 165 HIS B N 1
ATOM 4701 C CA . HIS B 1 165 ? -5.133 9.82 20.438 1 91.25 165 HIS B CA 1
ATOM 4702 C C . HIS B 1 165 ? -4.969 9.023 21.719 1 91.25 165 HIS B C 1
ATOM 4704 O O . HIS B 1 165 ? -3.904 8.445 21.969 1 91.25 165 HIS B O 1
ATOM 4710 N N . ILE B 1 166 ? -6.012 8.992 22.531 1 95.12 166 ILE B N 1
ATOM 4711 C CA . ILE B 1 166 ? -5.988 8.164 23.734 1 95.12 166 ILE B CA 1
ATOM 4712 C C . ILE B 1 166 ? -6.488 6.762 23.391 1 95.12 166 ILE B C 1
ATOM 4714 O O . ILE B 1 166 ? -7.633 6.586 22.969 1 95.12 166 ILE B O 1
ATOM 4718 N N . PRO B 1 167 ? -5.68 5.777 23.656 1 94.44 167 PRO B N 1
ATOM 4719 C CA . PRO B 1 167 ? -6.086 4.406 23.344 1 94.44 167 PRO B CA 1
ATOM 4720 C C . PRO B 1 167 ? -7.211 3.908 24.25 1 94.44 167 PRO B C 1
ATOM 4722 O O . PRO B 1 167 ? -7.465 4.496 25.312 1 94.44 167 PRO B O 1
ATOM 4725 N N . GLN B 1 168 ? -7.766 2.844 23.938 1 93.38 168 GLN B N 1
ATOM 4726 C CA . GLN B 1 168 ? -8.945 2.301 24.594 1 93.38 168 GLN B CA 1
ATOM 4727 C C . GLN B 1 168 ? -8.656 1.947 26.047 1 93.38 168 GLN B C 1
ATOM 4729 O O . GLN B 1 168 ? -9.469 2.221 26.938 1 93.38 168 GLN B O 1
ATOM 4734 N N . GLU B 1 169 ? -7.551 1.324 26.234 1 93.25 169 GLU B N 1
ATOM 4735 C CA . GLU B 1 169 ? -7.203 0.935 27.594 1 93.25 169 GLU B CA 1
ATOM 4736 C C . GLU B 1 169 ? -7.121 2.15 28.516 1 93.25 169 GLU B C 1
ATOM 4738 O O . GLU B 1 169 ? -7.609 2.113 29.656 1 93.25 169 GLU B O 1
ATOM 4743 N N . ASP B 1 170 ? -6.562 3.211 28.031 1 94.5 170 ASP B N 1
ATOM 4744 C CA . ASP B 1 170 ? -6.438 4.434 28.812 1 94.5 170 ASP B CA 1
ATOM 4745 C C . ASP B 1 170 ? -7.785 5.133 28.969 1 94.5 170 ASP B C 1
ATOM 4747 O O . ASP B 1 170 ? -8.047 5.781 29.984 1 94.5 170 ASP B O 1
ATOM 4751 N N . ARG B 1 171 ? -8.602 5.062 28.016 1 94.75 171 ARG B N 1
ATOM 4752 C CA . ARG B 1 171 ? -9.938 5.66 28.094 1 94.75 171 ARG B CA 1
ATOM 4753 C C . ARG B 1 171 ? -10.75 5.043 29.219 1 94.75 171 ARG B C 1
ATOM 4755 O O . ARG B 1 171 ? -11.508 5.738 29.891 1 94.75 171 ARG B O 1
ATOM 4762 N N . LEU B 1 172 ? -10.523 3.693 29.359 1 94.38 172 LEU B N 1
ATOM 4763 C CA . LEU B 1 172 ? -11.227 3.008 30.438 1 94.38 172 LEU B CA 1
ATOM 4764 C C . LEU B 1 172 ? -10.773 3.516 31.797 1 94.38 172 LEU B C 1
ATOM 4766 O O . LEU B 1 172 ? -11.594 3.844 32.656 1 94.38 172 LEU B O 1
ATOM 4770 N N . ARG B 1 173 ? -9.523 3.535 31.922 1 95.25 173 ARG B N 1
ATOM 4771 C CA . ARG B 1 173 ? -8.945 4.012 33.188 1 95.25 173 ARG B CA 1
ATOM 4772 C C . ARG B 1 173 ? -9.398 5.434 33.469 1 95.25 173 ARG B C 1
ATOM 4774 O O . ARG B 1 173 ? -9.836 5.73 34.594 1 95.25 173 ARG B O 1
ATOM 4781 N N . LEU B 1 174 ? -9.328 6.355 32.562 1 96.62 174 LEU B N 1
ATOM 4782 C CA . LEU B 1 174 ? -9.656 7.77 32.719 1 96.62 174 LEU B CA 1
ATOM 4783 C C . LEU B 1 174 ? -11.156 7.957 32.875 1 96.62 174 LEU B C 1
ATOM 4785 O O . LEU B 1 174 ? -11.602 8.867 33.594 1 96.62 174 LEU B O 1
ATOM 4789 N N . GLY B 1 175 ? -11.867 7.062 32.219 1 95.25 175 GLY B N 1
ATOM 4790 C CA . GLY B 1 175 ? -13.305 7.07 32.406 1 95.25 175 GLY B CA 1
ATOM 4791 C C . GLY B 1 175 ? -13.734 6.781 33.844 1 95.25 175 GLY B C 1
ATOM 4792 O O . GLY B 1 175 ? -14.648 7.426 34.375 1 95.25 175 GLY B O 1
ATOM 4793 N N . ILE B 1 176 ? -13.109 5.828 34.375 1 95.5 176 ILE B N 1
ATOM 4794 C CA . ILE B 1 176 ? -13.375 5.488 35.781 1 95.5 176 ILE B CA 1
ATOM 4795 C C . ILE B 1 176 ? -13.031 6.676 36.688 1 95.5 176 ILE B C 1
ATOM 4797 O O . ILE B 1 176 ? -13.773 7.004 37.594 1 95.5 176 ILE B O 1
ATOM 4801 N N . LEU B 1 177 ? -11.961 7.281 36.375 1 96.25 177 LEU B N 1
ATOM 4802 C CA . LEU B 1 177 ? -11.555 8.461 37.125 1 96.25 177 LEU B CA 1
ATOM 4803 C C . LEU B 1 177 ? -12.609 9.555 37.031 1 96.25 177 LEU B C 1
ATOM 4805 O O . LEU B 1 177 ? -12.914 10.211 38.031 1 96.25 177 LEU B O 1
ATOM 4809 N N . ALA B 1 178 ? -13.148 9.805 35.875 1 96.19 178 ALA B N 1
ATOM 4810 C CA . ALA B 1 178 ? -14.172 10.82 35.625 1 96.19 178 ALA B CA 1
ATOM 4811 C C . ALA B 1 178 ? -15.43 10.523 36.438 1 96.19 178 ALA B C 1
ATOM 4813 O O . ALA B 1 178 ? -16.094 11.445 36.938 1 96.19 178 ALA B O 1
ATOM 4814 N N . GLU B 1 179 ? -15.734 9.289 36.656 1 94.38 179 GLU B N 1
ATOM 4815 C CA . GLU B 1 179 ? -16.969 8.875 37.344 1 94.38 179 GLU B CA 1
ATOM 4816 C C . GLU B 1 179 ? -16.781 8.82 38.844 1 94.38 179 GLU B C 1
ATOM 4818 O O . GLU B 1 179 ? -17.766 8.75 39.594 1 94.38 179 GLU B O 1
ATOM 4823 N N . THR B 1 180 ? -15.625 8.844 39.219 1 95.38 180 THR B N 1
ATOM 4824 C CA . THR B 1 180 ? -15.375 8.68 40.656 1 95.38 180 THR B CA 1
ATOM 4825 C C . THR B 1 180 ? -14.789 9.953 41.25 1 95.38 180 THR B C 1
ATOM 4827 O O . THR B 1 180 ? -15.539 10.852 41.656 1 95.38 180 THR B O 1
ATOM 4830 N N . ARG B 1 181 ? -13.555 10.18 40.969 1 94.88 181 ARG B N 1
ATOM 4831 C CA . ARG B 1 181 ? -12.836 11.242 41.688 1 94.88 181 ARG B CA 1
ATOM 4832 C C . ARG B 1 181 ? -13.031 12.586 41 1 94.88 181 ARG B C 1
ATOM 4834 O O . ARG B 1 181 ? -12.812 13.641 41.594 1 94.88 181 ARG B O 1
ATOM 4841 N N . LEU B 1 182 ? -13.461 12.547 39.812 1 95.69 182 LEU B N 1
ATOM 4842 C CA . LEU B 1 182 ? -13.633 13.781 39.062 1 95.69 182 LEU B CA 1
ATOM 4843 C C . LEU B 1 182 ? -15.102 14.023 38.75 1 95.69 182 LEU B C 1
ATOM 4845 O O . LEU B 1 182 ? -15.43 14.789 37.844 1 95.69 182 LEU B O 1
ATOM 4849 N N . LYS B 1 183 ? -15.945 13.414 39.438 1 93.06 183 LYS B N 1
ATOM 4850 C CA . LYS B 1 183 ? -17.375 13.43 39.156 1 93.06 183 LYS B CA 1
ATOM 4851 C C . LYS B 1 183 ? -17.922 14.859 39.156 1 93.06 183 LYS B C 1
ATOM 4853 O O . LYS B 1 183 ? -18.734 15.219 38.312 1 93.06 183 LYS B O 1
ATOM 4858 N N . GLN B 1 184 ? -17.547 15.625 40.062 1 91.19 184 GLN B N 1
ATOM 4859 C CA . GLN B 1 184 ? -18.047 16.984 40.188 1 91.19 184 GLN B CA 1
ATOM 4860 C C . GLN B 1 184 ? -17.656 17.828 38.969 1 91.19 184 GLN B C 1
ATOM 4862 O O . GLN B 1 184 ? -18.375 18.75 38.594 1 91.19 184 GLN B O 1
ATOM 4867 N N . TYR B 1 185 ? -16.594 17.562 38.438 1 91.94 185 TYR B N 1
ATOM 4868 C CA . TYR B 1 185 ? -16.125 18.297 37.25 1 91.94 185 TYR B CA 1
ATOM 4869 C C . TYR B 1 185 ? -16.703 17.703 35.969 1 91.94 185 TYR B C 1
ATOM 4871 O O . TYR B 1 185 ? -16.969 18.438 35.031 1 91.94 185 TYR B O 1
ATOM 4879 N N . ALA B 1 186 ? -16.938 16.406 36.031 1 88.25 186 ALA B N 1
ATOM 4880 C CA . ALA B 1 186 ? -17.5 15.703 34.875 1 88.25 186 ALA B CA 1
ATOM 4881 C C . ALA B 1 186 ? -18.891 16.219 34.531 1 88.25 186 ALA B C 1
ATOM 4883 O O . ALA B 1 186 ? -19.281 16.281 33.375 1 88.25 186 ALA B O 1
ATOM 4884 N N . SER B 1 187 ? -19.562 16.641 35.5 1 89.56 187 SER B N 1
ATOM 4885 C CA . SER B 1 187 ? -20.922 17.141 35.312 1 89.56 187 SER B CA 1
ATOM 4886 C C . SER B 1 187 ? -20.938 18.484 34.594 1 89.56 187 SER B C 1
ATOM 4888 O O . SER B 1 187 ? -21.922 18.844 33.969 1 89.56 187 SER B O 1
ATOM 4890 N N . ILE B 1 188 ? -19.922 19.234 34.688 1 91.5 188 ILE B N 1
ATOM 4891 C CA . ILE B 1 188 ? -19.797 20.531 34.031 1 91.5 188 ILE B CA 1
ATOM 4892 C C . ILE B 1 188 ? -19.312 20.359 32.594 1 91.5 188 ILE B C 1
ATOM 4894 O O . ILE B 1 188 ? -19.875 20.953 31.672 1 91.5 188 ILE B O 1
ATOM 4898 N N . GLY B 1 189 ? -18.422 19.516 32.344 1 95.12 189 GLY B N 1
ATOM 4899 C CA . GLY B 1 189 ? -17.75 19.188 31.078 1 95.12 189 GLY B CA 1
ATOM 4900 C C . GLY B 1 189 ? -16.266 18.953 31.234 1 95.12 189 GLY B C 1
ATOM 4901 O O . GLY B 1 189 ? -15.539 19.812 31.703 1 95.12 189 GLY B O 1
ATOM 4902 N N . LEU B 1 190 ? -15.914 17.766 30.859 1 96.44 190 LEU B N 1
ATOM 4903 C CA . LEU B 1 190 ? -14.531 17.359 31.062 1 96.44 190 LEU B CA 1
ATOM 4904 C C . LEU B 1 190 ? -13.984 16.656 29.828 1 96.44 190 LEU B C 1
ATOM 4906 O O . LEU B 1 190 ? -14.594 15.719 29.312 1 96.44 190 LEU B O 1
ATOM 4910 N N . ARG B 1 191 ? -12.844 17.141 29.312 1 97 191 ARG B N 1
ATOM 4911 C CA . ARG B 1 191 ? -12.164 16.5 28.188 1 97 191 ARG B CA 1
ATOM 4912 C C . ARG B 1 191 ? -10.75 16.078 28.578 1 97 191 ARG B C 1
ATOM 4914 O O . ARG B 1 191 ? -9.953 16.906 29.031 1 97 191 ARG B O 1
ATOM 4921 N N . PHE B 1 192 ? -10.477 14.781 28.406 1 97.44 192 PHE B N 1
ATOM 4922 C CA . PHE B 1 192 ? -9.117 14.297 28.641 1 97.44 192 PHE B CA 1
ATOM 4923 C C . PHE B 1 192 ? -8.25 14.539 27.406 1 97.44 192 PHE B C 1
ATOM 4925 O O . PHE B 1 192 ? -8.602 14.109 26.297 1 97.44 192 PHE B O 1
ATOM 4932 N N . LYS B 1 193 ? -7.188 15.219 27.578 1 96.62 193 LYS B N 1
ATOM 4933 C CA . LYS B 1 193 ? -6.258 15.508 26.5 1 96.62 193 LYS B CA 1
ATOM 4934 C C . LYS B 1 193 ? -5.285 14.359 26.281 1 96.62 193 LYS B C 1
ATOM 4936 O O . LYS B 1 193 ? -5.203 13.445 27.094 1 96.62 193 LYS B O 1
ATOM 4941 N N . SER B 1 194 ? -4.512 14.453 25.234 1 95.44 194 SER B N 1
ATOM 4942 C CA . SER B 1 194 ? -3.633 13.367 24.812 1 95.44 194 SER B CA 1
ATOM 4943 C C . SER B 1 194 ? -2.596 13.055 25.891 1 95.44 194 SER B C 1
ATOM 4945 O O . SER B 1 194 ? -2.232 11.891 26.078 1 95.44 194 SER B O 1
ATOM 4947 N N . SER B 1 195 ? -2.189 14.016 26.641 1 96.5 195 SER B N 1
ATOM 4948 C CA . SER B 1 195 ? -1.138 13.836 27.641 1 96.5 195 SER B CA 1
ATOM 4949 C C . SER B 1 195 ? -1.659 13.094 28.859 1 96.5 195 SER B C 1
ATOM 4951 O O . SER B 1 195 ? -0.876 12.602 29.672 1 96.5 195 SER B O 1
ATOM 4953 N N . ALA B 1 196 ? -2.914 13.023 28.969 1 96.81 196 ALA B N 1
ATOM 4954 C CA . ALA B 1 196 ? -3.527 12.422 30.156 1 96.81 196 ALA B CA 1
ATOM 4955 C C . ALA B 1 196 ? -3.188 10.945 30.266 1 96.81 196 ALA B C 1
ATOM 4957 O O . ALA B 1 196 ? -3.184 10.375 31.359 1 96.81 196 ALA B O 1
ATOM 4958 N N . LYS B 1 197 ? -2.951 10.352 29.094 1 95.5 197 LYS B N 1
ATOM 4959 C CA . LYS B 1 197 ? -2.686 8.914 29.109 1 95.5 197 LYS B CA 1
ATOM 4960 C C . LYS B 1 197 ? -1.4 8.594 29.859 1 95.5 197 LYS B C 1
ATOM 4962 O O . LYS B 1 197 ? -1.225 7.48 30.359 1 95.5 197 LYS B O 1
ATOM 4967 N N . TYR B 1 198 ? -0.529 9.625 30.062 1 95.31 198 TYR B N 1
ATOM 4968 C CA . TYR B 1 198 ? 0.755 9.398 30.719 1 95.31 198 TYR B CA 1
ATOM 4969 C C . TYR B 1 198 ? 0.718 9.883 32.156 1 95.31 198 TYR B C 1
ATOM 4971 O O . TYR B 1 198 ? 1.666 9.664 32.938 1 95.31 198 TYR B O 1
ATOM 4979 N N . ALA B 1 199 ? -0.323 10.555 32.562 1 95.62 199 ALA B N 1
ATOM 4980 C CA . ALA B 1 199 ? -0.365 11.25 33.844 1 95.62 199 ALA B CA 1
ATOM 4981 C C . ALA B 1 199 ? -0.863 10.32 34.969 1 95.62 199 ALA B C 1
ATOM 4983 O O . ALA B 1 199 ? -1.697 9.445 34.719 1 95.62 199 ALA B O 1
ATOM 4984 N N . ASP B 1 200 ? -0.343 10.594 36.094 1 94.38 200 ASP B N 1
ATOM 4985 C CA . ASP B 1 200 ? -0.919 9.961 37.281 1 94.38 200 ASP B CA 1
ATOM 4986 C C . ASP B 1 200 ? -2.268 10.586 37.656 1 94.38 200 ASP B C 1
ATOM 4988 O O . ASP B 1 200 ? -2.5 11.766 37.375 1 94.38 200 ASP B O 1
ATOM 4992 N N . GLU B 1 201 ? -3.053 9.797 38.406 1 95.56 201 GLU B N 1
ATOM 4993 C CA . GLU B 1 201 ? -4.402 10.242 38.719 1 95.56 201 GLU B CA 1
ATOM 4994 C C . GLU B 1 201 ? -4.379 11.5 39.594 1 95.56 201 GLU B C 1
ATOM 4996 O O . GLU B 1 201 ? -5.203 12.398 39.406 1 95.56 201 GLU B O 1
ATOM 5001 N N . GLU B 1 202 ? -3.43 11.508 40.406 1 96.56 202 GLU B N 1
ATOM 5002 C CA . GLU B 1 202 ? -3.35 12.641 41.344 1 96.56 202 GLU B CA 1
ATOM 5003 C C . GLU B 1 202 ? -3.043 13.938 40.594 1 96.56 202 GLU B C 1
ATOM 5005 O O . GLU B 1 202 ? -3.553 15 40.938 1 96.56 202 GLU B O 1
ATOM 5010 N N . GLN B 1 203 ? -2.219 13.867 39.594 1 97 203 GLN B N 1
ATOM 5011 C CA . GLN B 1 203 ? -1.89 15.031 38.781 1 97 203 GLN B CA 1
ATOM 5012 C C . GLN B 1 203 ? -3.125 15.562 38.062 1 97 203 GLN B C 1
ATOM 5014 O O . GLN B 1 203 ? -3.332 16.781 37.969 1 97 203 GLN B O 1
ATOM 5019 N N . ILE B 1 204 ? -3.898 14.703 37.594 1 97.56 204 ILE B N 1
ATOM 5020 C CA . ILE B 1 204 ? -5.102 15.055 36.875 1 97.56 204 ILE B CA 1
ATOM 5021 C C . ILE B 1 204 ? -6.109 15.719 37.781 1 97.56 204 ILE B C 1
ATOM 5023 O O . ILE B 1 204 ? -6.703 16.75 37.438 1 97.56 204 ILE B O 1
ATOM 5027 N N . ILE B 1 205 ? -6.238 15.109 39 1 96.88 205 ILE B N 1
ATOM 5028 C CA . ILE B 1 205 ? -7.199 15.609 39.969 1 96.88 205 ILE B CA 1
ATOM 5029 C C . ILE B 1 205 ? -6.801 17.016 40.406 1 96.88 205 ILE B C 1
ATOM 5031 O O . ILE B 1 205 ? -7.641 17.922 40.438 1 96.88 205 ILE B O 1
ATOM 5035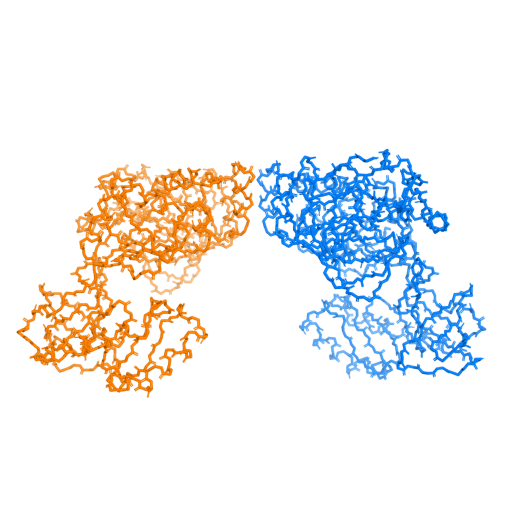 N N . LYS B 1 206 ? -5.594 17.172 40.688 1 97.38 206 LYS B N 1
ATOM 5036 C CA . LYS B 1 206 ? -5.098 18.484 41.094 1 97.38 206 LYS B CA 1
ATOM 5037 C C . LYS B 1 206 ? -5.316 19.531 40 1 97.38 206 LYS B C 1
ATOM 5039 O O . LYS B 1 206 ? -5.723 20.656 40.312 1 97.38 206 LYS B O 1
ATOM 5044 N N . GLU B 1 207 ? -5.012 19.203 38.781 1 97.62 207 GLU B N 1
ATOM 5045 C CA . GLU B 1 207 ? -5.199 20.141 37.688 1 97.62 207 GLU B CA 1
ATOM 5046 C C . GLU B 1 207 ? -6.672 20.5 37.5 1 97.62 207 GLU B C 1
ATOM 5048 O O . GLU B 1 207 ? -7.008 21.656 37.25 1 97.62 207 GLU B O 1
ATOM 5053 N N . ALA B 1 208 ? -7.512 19.531 37.656 1 97.12 208 ALA B N 1
ATOM 5054 C CA . ALA B 1 208 ? -8.945 19.781 37.531 1 97.12 208 ALA B CA 1
ATOM 5055 C C . ALA B 1 208 ? -9.438 20.781 38.562 1 97.12 208 ALA B C 1
ATOM 5057 O O . ALA B 1 208 ? -10.266 21.641 38.25 1 97.12 208 ALA B O 1
ATOM 5058 N N . GLU B 1 209 ? -8.922 20.625 39.719 1 96.5 209 GLU B N 1
ATOM 5059 C CA . GLU B 1 209 ? -9.305 21.531 40.781 1 96.5 209 GLU B CA 1
ATOM 5060 C C . GLU B 1 209 ? -8.883 22.969 40.5 1 96.5 209 GLU B C 1
ATOM 5062 O O . GLU B 1 209 ? -9.664 23.906 40.688 1 96.5 209 GLU B O 1
ATOM 5067 N N . VAL B 1 210 ? -7.727 23.062 40.094 1 97.25 210 VAL B N 1
ATOM 5068 C CA . VAL B 1 210 ? -7.195 24.391 39.781 1 97.25 210 VAL B CA 1
ATOM 5069 C C . VAL B 1 210 ? -7.996 25 38.625 1 97.25 210 VAL B C 1
ATOM 5071 O O . VAL B 1 210 ? -8.352 26.172 38.688 1 97.25 210 VAL B O 1
ATOM 5074 N N . LEU B 1 211 ? -8.25 24.266 37.594 1 97.44 211 LEU B N 1
ATOM 5075 C CA . LEU B 1 211 ? -8.992 24.734 36.438 1 97.44 211 LEU B CA 1
ATOM 5076 C C . LEU B 1 211 ? -10.414 25.125 36.812 1 97.44 211 LEU B C 1
ATOM 5078 O O . LEU B 1 211 ? -10.977 26.062 36.25 1 97.44 211 LEU B O 1
ATOM 5082 N N . TYR B 1 212 ? -10.961 24.406 37.719 1 96.44 212 TYR B N 1
ATOM 5083 C CA . TYR B 1 212 ? -12.32 24.719 38.188 1 96.44 212 TYR B CA 1
ATOM 5084 C C . TYR B 1 212 ? -12.375 26.094 38.812 1 96.44 212 TYR B C 1
ATOM 5086 O O . TYR B 1 212 ? -13.297 26.875 38.562 1 96.44 212 TYR B O 1
ATOM 5094 N N . ARG B 1 213 ? -11.445 26.375 39.625 1 96.56 213 ARG B N 1
ATOM 5095 C CA . ARG B 1 213 ? -11.375 27.688 40.281 1 96.56 213 ARG B CA 1
ATOM 5096 C C . ARG B 1 213 ? -11.234 28.781 39.219 1 96.56 213 ARG B C 1
ATOM 5098 O O . ARG B 1 213 ? -11.867 29.844 39.344 1 96.56 213 ARG B O 1
ATOM 5105 N N . GLU B 1 214 ? -10.453 28.469 38.281 1 96.31 214 GLU B N 1
ATOM 5106 C CA . GLU B 1 214 ? -10.281 29.438 37.219 1 96.31 214 GLU B CA 1
ATOM 5107 C C . GLU B 1 214 ? -11.578 29.625 36.438 1 96.31 214 GLU B C 1
ATOM 5109 O O . GLU B 1 214 ? -11.93 30.75 36.062 1 96.31 214 GLU B O 1
ATOM 5114 N N . LEU B 1 215 ? -12.227 28.562 36.125 1 96 215 LEU B N 1
ATOM 5115 C CA . LEU B 1 215 ? -13.492 28.594 35.406 1 96 215 LEU B CA 1
ATOM 5116 C C . LEU B 1 215 ? -14.516 29.453 36.125 1 96 215 LEU B C 1
ATOM 5118 O O . LEU B 1 215 ? -15.227 30.25 35.5 1 96 215 LEU B O 1
ATOM 5122 N N . LEU B 1 216 ? -14.547 29.359 37.406 1 94.69 216 LEU B N 1
ATOM 5123 C CA . LEU B 1 216 ? -15.461 30.156 38.219 1 94.69 216 LEU B CA 1
ATOM 5124 C C . LEU B 1 216 ? -15.133 31.641 38.125 1 94.69 216 LEU B C 1
ATOM 5126 O O . LEU B 1 216 ? -16.031 32.469 38.031 1 94.69 216 LEU B O 1
ATOM 5130 N N . GLN B 1 217 ? -13.938 31.859 38.125 1 95.81 217 GLN B N 1
ATOM 5131 C CA . GLN B 1 217 ? -13.508 33.25 38.031 1 95.81 217 GLN B CA 1
ATOM 5132 C C . GLN B 1 217 ? -13.883 33.844 36.656 1 95.81 217 GLN B C 1
ATOM 5134 O O . GLN B 1 217 ? -14.344 34.969 36.594 1 95.81 217 GLN B O 1
ATOM 5139 N N . LEU B 1 218 ? -13.695 33.094 35.594 1 95.75 218 LEU B N 1
ATOM 5140 C CA . LEU B 1 218 ? -13.969 33.531 34.25 1 95.75 218 LEU B CA 1
ATOM 5141 C C . LEU B 1 218 ? -15.461 33.75 34.031 1 95.75 218 LEU B C 1
ATOM 5143 O O . LEU B 1 218 ? -15.867 34.531 33.156 1 95.75 218 LEU B O 1
ATOM 5147 N N . SER B 1 219 ? -16.25 33.031 34.812 1 92.38 219 SER B N 1
ATOM 5148 C CA . SER B 1 219 ? -17.703 33.094 34.656 1 92.38 219 SER B CA 1
ATOM 5149 C C . SER B 1 219 ? -18.25 34.469 35.031 1 92.38 219 SER B C 1
ATOM 5151 O O . SER B 1 219 ? -19.359 34.812 34.625 1 92.38 219 SER B O 1
ATOM 5153 N N . HIS B 1 220 ? -17.422 35.25 35.719 1 93.31 220 HIS B N 1
ATOM 5154 C CA . HIS B 1 220 ? -17.844 36.594 36.125 1 93.31 220 HIS B CA 1
ATOM 5155 C C . HIS B 1 220 ? -17.797 37.531 34.938 1 93.31 220 HIS B C 1
ATOM 5157 O O . HIS B 1 220 ? -18.375 38.625 35 1 93.31 220 HIS B O 1
ATOM 5163 N N . GLY B 1 221 ? -17.141 37.094 33.875 1 91.69 221 GLY B N 1
ATOM 5164 C CA . GLY B 1 221 ? -17.062 37.906 32.656 1 91.69 221 GLY B CA 1
ATOM 5165 C C . GLY B 1 221 ? -16.203 39.125 32.812 1 91.69 221 GLY B C 1
ATOM 5166 O O . GLY B 1 221 ? -15.25 39.156 33.594 1 91.69 221 GLY B O 1
ATOM 5167 N N . GLY B 1 222 ? -16.328 40.062 31.969 1 92.69 222 GLY B N 1
ATOM 5168 C CA . GLY B 1 222 ? -15.625 41.312 31.922 1 92.69 222 GLY B CA 1
ATOM 5169 C C . GLY B 1 222 ? -16.188 42.281 30.875 1 92.69 222 GLY B C 1
ATOM 5170 O O . GLY B 1 222 ? -17.219 42 30.266 1 92.69 222 GLY B O 1
ATOM 5171 N N . PRO B 1 223 ? -15.57 43.438 30.828 1 94.31 223 PRO B N 1
ATOM 5172 C CA . PRO B 1 223 ? -16.031 44.375 29.812 1 94.31 223 PRO B CA 1
ATOM 5173 C C . PRO B 1 223 ? -15.883 43.844 28.391 1 94.31 223 PRO B C 1
ATOM 5175 O O . PRO B 1 223 ? -14.969 43.062 28.125 1 94.31 223 PRO B O 1
ATOM 5178 N N . PRO B 1 224 ? -16.781 44.25 27.594 1 93.75 224 PRO B N 1
ATOM 5179 C CA . PRO B 1 224 ? -16.719 43.781 26.203 1 93.75 224 PRO B CA 1
ATOM 5180 C C . PRO B 1 224 ? -15.359 44.062 25.562 1 93.75 224 PRO B C 1
ATOM 5182 O O . PRO B 1 224 ? -14.828 45.156 25.672 1 93.75 224 PRO B O 1
ATOM 5185 N N . GLY B 1 225 ? -14.812 43.031 24.938 1 95 225 GLY B N 1
ATOM 5186 C CA . GLY B 1 225 ? -13.539 43.156 24.25 1 95 225 GLY B CA 1
ATOM 5187 C C . GLY B 1 225 ? -12.352 42.75 25.094 1 95 225 GLY B C 1
ATOM 5188 O O . GLY B 1 225 ? -11.234 42.625 24.578 1 95 225 GLY B O 1
ATOM 5189 N N . ALA B 1 226 ? -12.609 42.469 26.297 1 96.44 226 ALA B N 1
ATOM 5190 C CA . ALA B 1 226 ? -11.523 42.094 27.203 1 96.44 226 ALA B CA 1
ATOM 5191 C C . ALA B 1 226 ? -11.148 40.625 27.031 1 96.44 226 ALA B C 1
ATOM 5193 O O . ALA B 1 226 ? -12.023 39.781 26.859 1 96.44 226 ALA B O 1
ATOM 5194 N N . VAL B 1 227 ? -9.867 40.406 27.047 1 97.75 227 VAL B N 1
ATOM 5195 C CA . VAL B 1 227 ? -9.375 39.031 27.109 1 97.75 227 VAL B CA 1
ATOM 5196 C C . VAL B 1 227 ? -9.359 38.562 28.562 1 97.75 227 VAL B C 1
ATOM 5198 O O . VAL B 1 227 ? -8.68 39.156 29.406 1 97.75 227 VAL B O 1
ATOM 5201 N N . LEU B 1 228 ? -10.086 37.562 28.812 1 97.5 228 LEU B N 1
ATOM 5202 C CA . LEU B 1 228 ? -10.219 37.062 30.172 1 97.5 228 LEU B CA 1
ATOM 5203 C C . LEU B 1 228 ? -9.164 36 30.484 1 97.5 228 LEU B C 1
ATOM 5205 O O . LEU B 1 228 ? -8.742 35.844 31.625 1 97.5 228 LEU B O 1
ATOM 5209 N N . ARG B 1 229 ? -8.828 35.219 29.516 1 96.81 229 ARG B N 1
ATOM 5210 C CA . ARG B 1 229 ? -7.805 34.156 29.578 1 96.81 229 ARG B CA 1
ATOM 5211 C C . ARG B 1 229 ? -7.082 34.031 28.234 1 96.81 229 ARG B C 1
ATOM 5213 O O . ARG B 1 229 ? -7.719 33.781 27.203 1 96.81 229 ARG B O 1
ATOM 5220 N N . ARG B 1 230 ? -5.793 34.188 28.297 1 96.06 230 ARG B N 1
ATOM 5221 C CA . ARG B 1 230 ? -5.012 34.031 27.078 1 96.06 230 ARG B CA 1
ATOM 5222 C C . ARG B 1 230 ? -5.012 32.562 26.609 1 96.06 230 ARG B C 1
ATOM 5224 O O . ARG B 1 230 ? -5 31.656 27.422 1 96.06 230 ARG B O 1
ATOM 5231 N N . GLY B 1 231 ? -5.066 32.406 25.328 1 96.62 231 GLY B N 1
ATOM 5232 C CA . GLY B 1 231 ? -5.008 31.062 24.734 1 96.62 231 GLY B CA 1
ATOM 5233 C C . GLY B 1 231 ? -3.633 30.703 24.203 1 96.62 231 GLY B C 1
ATOM 5234 O O . GLY B 1 231 ? -2.662 31.438 24.438 1 96.62 231 GLY B O 1
ATOM 5235 N N . ASN B 1 232 ? -3.555 29.547 23.578 1 97.69 232 ASN B N 1
ATOM 5236 C CA . ASN B 1 232 ? -2.318 29.094 22.953 1 97.69 232 ASN B CA 1
ATOM 5237 C C . ASN B 1 232 ? -2.074 29.781 21.625 1 97.69 232 ASN B C 1
ATOM 5239 O O . ASN B 1 232 ? -3.012 30.016 20.859 1 97.69 232 ASN B O 1
ATOM 5243 N N . CYS B 1 233 ? -0.809 30.172 21.453 1 98.44 233 CYS B N 1
ATOM 5244 C CA . CYS B 1 233 ? -0.455 30.766 20.172 1 98.44 233 CYS B CA 1
ATOM 5245 C C . CYS B 1 233 ? -0.495 29.703 19.062 1 98.44 233 CYS B C 1
ATOM 5247 O O . CYS B 1 233 ? -0.283 28.516 19.328 1 98.44 233 CYS B O 1
ATOM 5249 N N . PHE B 1 234 ? -0.868 30.141 17.891 1 98.56 234 PHE B N 1
ATOM 5250 C CA . PHE B 1 234 ? -1.094 29.25 16.766 1 98.56 234 PHE B CA 1
ATOM 5251 C C . PHE B 1 234 ? -0.554 29.859 15.477 1 98.56 234 PHE B C 1
ATOM 5253 O O . PHE B 1 234 ? -0.698 31.062 15.242 1 98.56 234 PHE B O 1
ATOM 5260 N N . ALA B 1 235 ? 0.079 29.031 14.664 1 98.81 235 ALA B N 1
ATOM 5261 C CA . ALA B 1 235 ? 0.537 29.484 13.352 1 98.81 235 ALA B CA 1
ATOM 5262 C C . ALA B 1 235 ? 0.521 28.344 12.344 1 98.81 235 ALA B C 1
ATOM 5264 O O . ALA B 1 235 ? 0.65 27.172 12.711 1 98.81 235 ALA B O 1
ATOM 5265 N N . VAL B 1 236 ? 0.269 28.672 11.125 1 98.81 236 VAL B N 1
ATOM 5266 C CA . VAL B 1 236 ? 0.501 27.797 9.984 1 98.81 236 VAL B CA 1
ATOM 5267 C C . VAL B 1 236 ? 1.854 28.109 9.352 1 98.81 236 VAL B C 1
ATOM 5269 O O . VAL B 1 236 ? 2.129 29.266 9.016 1 98.81 236 VAL B O 1
ATOM 5272 N N . VAL B 1 237 ? 2.656 27.141 9.305 1 98.94 237 VAL B N 1
ATOM 5273 C CA . VAL B 1 237 ? 3.969 27.281 8.688 1 98.94 237 VAL B CA 1
ATOM 5274 C C . VAL B 1 237 ? 4.059 26.406 7.438 1 98.94 237 VAL B C 1
ATOM 5276 O O . VAL B 1 237 ? 3.969 25.188 7.527 1 98.94 237 VAL B O 1
ATOM 5279 N N . LEU B 1 238 ? 4.258 27.016 6.312 1 98.94 238 LEU B N 1
ATOM 5280 C CA . LEU B 1 238 ? 4.285 26.281 5.051 1 98.94 238 LEU B CA 1
ATOM 5281 C C . LEU B 1 238 ? 5.703 26.188 4.504 1 98.94 238 LEU B C 1
ATOM 5283 O O . LEU B 1 238 ? 6.469 27.156 4.594 1 98.94 238 LEU B O 1
ATOM 5287 N N . PHE B 1 239 ? 6.016 25.078 3.984 1 98.94 239 PHE B N 1
ATOM 5288 C CA . PHE B 1 239 ? 7.348 24.797 3.465 1 98.94 239 PHE B CA 1
ATOM 5289 C C . PHE B 1 239 ? 7.324 24.688 1.946 1 98.94 239 PHE B C 1
ATOM 5291 O O . PHE B 1 239 ? 6.645 23.812 1.396 1 98.94 239 PHE B O 1
ATOM 5298 N N . ASP B 1 240 ? 8.047 25.578 1.278 1 98.31 240 ASP B N 1
ATOM 5299 C CA . ASP B 1 240 ? 8.25 25.422 -0.158 1 98.31 240 ASP B CA 1
ATOM 5300 C C . ASP B 1 240 ? 9.414 24.469 -0.447 1 98.31 240 ASP B C 1
ATOM 5302 O O . ASP B 1 240 ? 9.93 23.812 0.461 1 98.31 240 ASP B O 1
ATOM 5306 N N . ARG B 1 241 ? 9.773 24.312 -1.703 1 96.69 241 ARG B N 1
ATOM 5307 C CA . ARG B 1 241 ? 10.82 23.391 -2.115 1 96.69 241 ARG B CA 1
ATOM 5308 C C . ARG B 1 241 ? 12.125 23.672 -1.381 1 96.69 241 ARG B C 1
ATOM 5310 O O . ARG B 1 241 ? 12.805 22.734 -0.938 1 96.69 241 ARG B O 1
ATOM 5317 N N . ARG B 1 242 ? 12.477 24.938 -1.268 1 97 242 ARG B N 1
ATOM 5318 C CA . ARG B 1 242 ? 13.711 25.328 -0.603 1 97 242 ARG B CA 1
ATOM 5319 C C . ARG B 1 242 ? 13.703 24.906 0.863 1 97 242 ARG B C 1
ATOM 5321 O O . ARG B 1 242 ? 14.688 24.344 1.362 1 97 242 ARG B O 1
ATOM 5328 N N . SER B 1 243 ? 12.648 25.234 1.546 1 98.38 243 SER B N 1
ATOM 5329 C CA . SER B 1 243 ? 12.508 24.828 2.939 1 98.38 243 SER B CA 1
ATOM 5330 C C . SER B 1 243 ? 12.617 23.312 3.084 1 98.38 243 SER B C 1
ATOM 5332 O O . SER B 1 243 ? 13.258 22.828 4.008 1 98.38 243 SER B O 1
ATOM 5334 N N . LYS B 1 244 ? 12.016 22.594 2.184 1 98.5 244 LYS B N 1
ATOM 5335 C CA . LYS B 1 244 ? 12.016 21.141 2.26 1 98.5 244 LYS B CA 1
ATOM 5336 C C . LYS B 1 244 ? 13.414 20.578 2.02 1 98.5 244 LYS B C 1
ATOM 5338 O O . LYS B 1 244 ? 13.781 19.547 2.584 1 98.5 244 LYS B O 1
ATOM 5343 N N . GLU B 1 245 ? 14.18 21.219 1.169 1 98.12 245 GLU B N 1
ATOM 5344 C CA . GLU B 1 245 ? 15.555 20.797 0.95 1 98.12 245 GLU B CA 1
ATOM 5345 C C . GLU B 1 245 ? 16.375 20.891 2.234 1 98.12 245 GLU B C 1
ATOM 5347 O O . GLU B 1 245 ? 17.188 20 2.523 1 98.12 245 GLU B O 1
ATOM 5352 N N . VAL B 1 246 ? 16.141 21.969 2.957 1 98.56 246 VAL B N 1
ATOM 5353 C CA . VAL B 1 246 ? 16.812 22.125 4.242 1 98.56 246 VAL B CA 1
ATOM 5354 C C . VAL B 1 246 ? 16.359 21.031 5.203 1 98.56 246 VAL B C 1
ATOM 5356 O O . VAL B 1 246 ? 17.188 20.453 5.918 1 98.56 246 VAL B O 1
ATOM 5359 N N . LEU B 1 247 ? 15.125 20.766 5.207 1 98.81 247 LEU B N 1
ATOM 5360 C CA . LEU B 1 247 ? 14.578 19.734 6.07 1 98.81 247 LEU B CA 1
ATOM 5361 C C . LEU B 1 247 ? 15.117 18.359 5.684 1 98.81 247 LEU B C 1
ATOM 5363 O O . LEU B 1 247 ? 15.422 17.547 6.551 1 98.81 247 LEU B O 1
ATOM 5367 N N . ASP B 1 248 ? 15.195 18.094 4.367 1 98.62 248 ASP B N 1
ATOM 5368 C CA . ASP B 1 248 ? 15.797 16.844 3.904 1 98.62 248 ASP B CA 1
ATOM 5369 C C . ASP B 1 248 ? 17.234 16.703 4.418 1 98.62 248 ASP B C 1
ATOM 5371 O O . ASP B 1 248 ? 17.641 15.625 4.855 1 98.62 248 ASP B O 1
ATOM 5375 N N . SER B 1 249 ? 17.969 17.797 4.324 1 98.56 249 SER B N 1
ATOM 5376 C CA . SER B 1 249 ? 19.344 17.781 4.801 1 98.56 249 SER B CA 1
ATOM 5377 C C . SER B 1 249 ? 19.406 17.516 6.301 1 98.56 249 SER B C 1
ATOM 5379 O O . SER B 1 249 ? 20.266 16.766 6.77 1 98.56 249 SER B O 1
ATOM 5381 N N . ALA B 1 250 ? 18.531 18.172 7.043 1 98.62 250 ALA B N 1
ATOM 5382 C CA . ALA B 1 250 ? 18.469 17.938 8.484 1 98.62 250 ALA B CA 1
ATOM 5383 C C . ALA B 1 250 ? 18.172 16.469 8.789 1 98.62 250 ALA B C 1
ATOM 5385 O O . ALA B 1 250 ? 18.812 15.859 9.633 1 98.62 250 ALA B O 1
ATOM 5386 N N . ARG B 1 251 ? 17.219 15.922 8.133 1 98.56 251 ARG B N 1
ATOM 5387 C CA . ARG B 1 251 ? 16.859 14.523 8.328 1 98.56 251 ARG B CA 1
ATOM 5388 C C . ARG B 1 251 ? 18.016 13.602 7.965 1 98.56 251 ARG B C 1
ATOM 5390 O O . ARG B 1 251 ? 18.266 12.609 8.656 1 98.56 251 ARG B O 1
ATOM 5397 N N . ALA B 1 252 ? 18.688 13.914 6.867 1 98.31 252 ALA B N 1
ATOM 5398 C CA . ALA B 1 252 ? 19.797 13.102 6.367 1 98.31 252 ALA B CA 1
ATOM 5399 C C . ALA B 1 252 ? 20.922 12.992 7.398 1 98.31 252 ALA B C 1
ATOM 5401 O O . ALA B 1 252 ? 21.672 12.023 7.406 1 98.31 252 ALA B O 1
ATOM 5402 N N . SER B 1 253 ? 21.016 13.992 8.227 1 97.38 253 SER B N 1
ATOM 5403 C CA . SER B 1 253 ? 22.031 13.977 9.266 1 97.38 253 SER B CA 1
ATOM 5404 C C . SER B 1 253 ? 21.672 13 10.383 1 97.38 253 SER B C 1
ATOM 5406 O O . SER B 1 253 ? 22.531 12.633 11.188 1 97.38 253 SER B O 1
ATOM 5408 N N . ALA B 1 254 ? 20.438 12.586 10.438 1 96.94 254 ALA B N 1
ATOM 5409 C CA . ALA B 1 254 ? 19.984 11.688 11.5 1 96.94 254 ALA B CA 1
ATOM 5410 C C . ALA B 1 254 ? 19.781 10.273 10.969 1 96.94 254 ALA B C 1
ATOM 5412 O O . ALA B 1 254 ? 20.078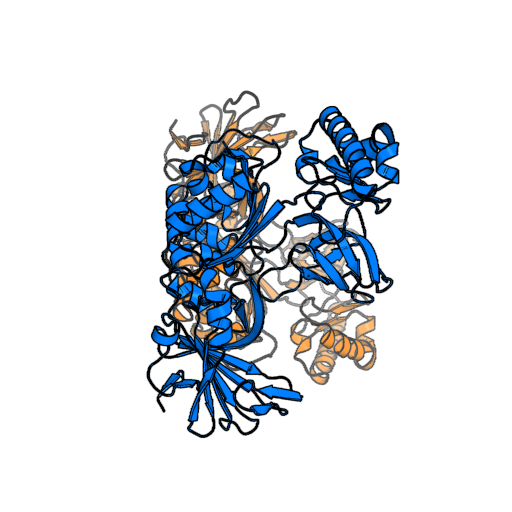 9.297 11.656 1 96.94 254 ALA B O 1
ATOM 5413 N N . VAL B 1 255 ? 19.266 10.141 9.758 1 97.38 255 VAL B N 1
ATOM 5414 C CA . VAL B 1 255 ? 18.953 8.852 9.148 1 97.38 255 VAL B CA 1
ATOM 5415 C C . VAL B 1 255 ? 19.125 8.93 7.637 1 97.38 255 VAL B C 1
ATOM 5417 O O . VAL B 1 255 ? 19.047 10.016 7.055 1 97.38 255 VAL B O 1
ATOM 5420 N N . PRO B 1 256 ? 19.344 7.82 6.941 1 96.88 256 PRO B N 1
ATOM 5421 C CA . PRO B 1 256 ? 19.438 7.867 5.477 1 96.88 256 PRO B CA 1
ATOM 5422 C C . PRO B 1 256 ? 18.203 8.5 4.84 1 96.88 256 PRO B C 1
ATOM 5424 O O . PRO B 1 256 ? 17.062 8.125 5.164 1 96.88 256 PRO B O 1
ATOM 5427 N N . THR B 1 257 ? 18.406 9.484 4.062 1 98.12 257 THR B N 1
ATOM 5428 C CA . THR B 1 257 ? 17.344 10.281 3.463 1 98.12 257 THR B CA 1
ATOM 5429 C C . THR B 1 257 ? 17.688 10.625 2.014 1 98.12 257 THR B C 1
ATOM 5431 O O . THR B 1 257 ? 18.734 11.195 1.734 1 98.12 257 THR B O 1
ATOM 5434 N N . VAL B 1 258 ? 16.844 10.242 1.136 1 97.69 258 VAL B N 1
ATOM 5435 C CA . VAL B 1 258 ? 17.078 10.555 -0.27 1 97.69 258 VAL B CA 1
ATOM 5436 C C . VAL B 1 258 ? 16.656 11.992 -0.56 1 97.69 258 VAL B C 1
ATOM 5438 O O . VAL B 1 258 ? 15.875 12.578 0.197 1 97.69 258 VAL B O 1
ATOM 5441 N N . ARG B 1 259 ? 17.234 12.539 -1.656 1 97.25 259 ARG B N 1
ATOM 5442 C CA . ARG B 1 259 ? 16.828 13.867 -2.113 1 97.25 259 ARG B CA 1
ATOM 5443 C C . ARG B 1 259 ? 15.352 13.906 -2.457 1 97.25 259 ARG B C 1
ATOM 5445 O O . ARG B 1 259 ? 14.836 12.992 -3.107 1 97.25 259 ARG B O 1
ATOM 5452 N N . GLY B 1 260 ? 14.648 14.945 -1.985 1 97.88 260 GLY B N 1
ATOM 5453 C CA . GLY B 1 260 ? 13.227 15.094 -2.264 1 97.88 260 GLY B CA 1
ATOM 5454 C C . GLY B 1 260 ? 12.352 14.266 -1.341 1 97.88 260 GLY B C 1
ATOM 5455 O O . GLY B 1 260 ? 11.188 14.008 -1.648 1 97.88 260 GLY B O 1
ATOM 5456 N N . HIS B 1 261 ? 12.938 13.812 -0.238 1 98.44 261 HIS B N 1
ATOM 5457 C CA . HIS B 1 261 ? 12.242 12.922 0.686 1 98.44 261 HIS B CA 1
ATOM 5458 C C . HIS B 1 261 ? 10.898 13.508 1.106 1 98.44 261 HIS B C 1
ATOM 5460 O O . HIS B 1 261 ? 9.867 12.836 1.01 1 98.44 261 HIS B O 1
ATOM 5466 N N . HIS B 1 262 ? 10.891 14.719 1.573 1 98.69 262 HIS B N 1
ATOM 5467 C CA . HIS B 1 262 ? 9.664 15.281 2.121 1 98.69 262 HIS B CA 1
ATOM 5468 C C . HIS B 1 262 ? 8.641 15.547 1.02 1 98.69 262 HIS B C 1
ATOM 5470 O O . HIS B 1 262 ? 7.434 15.414 1.24 1 98.69 262 HIS B O 1
ATOM 5476 N N . ALA B 1 263 ? 9.109 15.992 -0.123 1 98.12 263 ALA B N 1
ATOM 5477 C CA . ALA B 1 263 ? 8.211 16.141 -1.262 1 98.12 263 ALA B CA 1
ATOM 5478 C C . ALA B 1 263 ? 7.574 14.797 -1.63 1 98.12 263 ALA B C 1
ATOM 5480 O O . ALA B 1 263 ? 6.367 14.727 -1.888 1 98.12 263 ALA B O 1
ATOM 5481 N N . LEU B 1 264 ? 8.383 13.758 -1.63 1 97.81 264 LEU B N 1
ATOM 5482 C CA . LEU B 1 264 ? 7.891 12.422 -1.964 1 97.81 264 LEU B CA 1
ATOM 5483 C C . LEU B 1 264 ? 6.977 11.891 -0.867 1 97.81 264 LEU B C 1
ATOM 5485 O O . LEU B 1 264 ? 5.988 11.211 -1.153 1 97.81 264 LEU B O 1
ATOM 5489 N N . ARG B 1 265 ? 7.305 12.125 0.362 1 97.62 265 ARG B N 1
ATOM 5490 C CA . ARG B 1 265 ? 6.457 11.711 1.477 1 97.62 265 ARG B CA 1
ATOM 5491 C C . ARG B 1 265 ? 5.07 12.336 1.367 1 97.62 265 ARG B C 1
ATOM 5493 O O . ARG B 1 265 ? 4.07 11.695 1.7 1 97.62 265 ARG B O 1
ATOM 5500 N N . ALA B 1 266 ? 5.035 13.547 0.923 1 97.69 266 ALA B N 1
ATOM 5501 C CA . ALA B 1 266 ? 3.771 14.258 0.764 1 97.69 266 ALA B CA 1
ATOM 5502 C C . ALA B 1 266 ? 2.891 13.594 -0.286 1 97.69 266 ALA B C 1
ATOM 5504 O O . ALA B 1 266 ? 1.688 13.859 -0.359 1 97.69 266 ALA B O 1
ATOM 5505 N N . GLN B 1 267 ? 3.459 12.742 -1.116 1 97.06 267 GLN B N 1
ATOM 5506 C CA . GLN B 1 267 ? 2.723 12.039 -2.162 1 97.06 267 GLN B CA 1
ATOM 5507 C C . GLN B 1 267 ? 2.105 10.75 -1.631 1 97.06 267 GLN B C 1
ATOM 5509 O O . GLN B 1 267 ? 1.4 10.047 -2.357 1 97.06 267 GLN B O 1
ATOM 5514 N N . GLY B 1 268 ? 2.475 10.352 -0.43 1 94.06 268 GLY B N 1
ATOM 5515 C CA . GLY B 1 268 ? 1.906 9.148 0.165 1 94.06 268 GLY B CA 1
ATOM 5516 C C . GLY B 1 268 ? 2.668 7.891 -0.193 1 94.06 268 GLY B C 1
ATOM 5517 O O . GLY B 1 268 ? 2.078 6.812 -0.298 1 94.06 268 GLY B O 1
ATOM 5518 N N . LEU B 1 269 ? 3.895 7.836 -0.46 1 92.38 269 LEU B N 1
ATOM 5519 C CA . LEU B 1 269 ? 4.676 6.672 -0.858 1 92.38 269 LEU B CA 1
ATOM 5520 C C . LEU B 1 269 ? 4.906 5.738 0.327 1 92.38 269 LEU B C 1
ATOM 5522 O O . LEU B 1 269 ? 5.227 4.562 0.144 1 92.38 269 LEU B O 1
ATOM 5526 N N . GLY B 1 270 ? 4.77 6.156 1.525 1 89.44 270 GLY B N 1
ATOM 5527 C CA . GLY B 1 270 ? 4.828 5.285 2.688 1 89.44 270 GLY B CA 1
ATOM 5528 C C . GLY B 1 270 ? 6.117 4.492 2.773 1 89.44 270 GLY B C 1
ATOM 5529 O O . GLY B 1 270 ? 7.207 5.066 2.773 1 89.44 270 GLY B O 1
ATOM 5530 N N . LYS B 1 271 ? 5.988 3.1 2.725 1 92.56 271 LYS B N 1
ATOM 5531 C CA . LYS B 1 271 ? 7.129 2.199 2.885 1 92.56 271 LYS B CA 1
ATOM 5532 C C . LYS B 1 271 ? 8.023 2.219 1.648 1 92.56 271 LYS B C 1
ATOM 5534 O O . LYS B 1 271 ? 9.211 1.91 1.732 1 92.56 271 LYS B O 1
ATOM 5539 N N . CYS B 1 272 ? 7.41 2.539 0.558 1 95.88 272 CYS B N 1
ATOM 5540 C CA . CYS B 1 272 ? 8.211 2.666 -0.654 1 95.88 272 CYS B CA 1
ATOM 5541 C C . CYS B 1 272 ? 9.305 3.709 -0.476 1 95.88 272 CYS B C 1
ATOM 5543 O O . CYS B 1 272 ? 10.445 3.504 -0.911 1 95.88 272 CYS B O 1
ATOM 5545 N N . LEU B 1 273 ? 8.93 4.781 0.156 1 97.25 273 LEU B N 1
ATOM 5546 C CA . LEU B 1 273 ? 9.93 5.816 0.391 1 97.25 273 LEU B CA 1
ATOM 5547 C C . LEU B 1 273 ? 10.977 5.344 1.391 1 97.25 273 LEU B C 1
ATOM 5549 O O . LEU B 1 273 ? 12.156 5.691 1.271 1 97.25 273 LEU B O 1
ATOM 5553 N N . ASP B 1 274 ? 10.555 4.594 2.424 1 96.25 274 ASP B N 1
ATOM 5554 C CA . ASP B 1 274 ? 11.516 4.023 3.357 1 96.25 274 ASP B CA 1
ATOM 5555 C C . ASP B 1 274 ? 12.555 3.18 2.625 1 96.25 274 ASP B C 1
ATOM 5557 O O . ASP B 1 274 ? 13.742 3.225 2.955 1 96.25 274 ASP B O 1
ATOM 5561 N N . LEU B 1 275 ? 12.086 2.42 1.648 1 96.94 275 LEU B N 1
ATOM 5562 C CA . LEU B 1 275 ? 12.984 1.608 0.829 1 96.94 275 LEU B CA 1
ATOM 5563 C C . LEU B 1 275 ? 13.945 2.49 0.039 1 96.94 275 LEU B C 1
ATOM 5565 O O . LEU B 1 275 ? 15.148 2.232 0.01 1 96.94 275 LEU B O 1
ATOM 5569 N N . LEU B 1 276 ? 13.461 3.541 -0.604 1 97.38 276 LEU B N 1
ATOM 5570 C CA . LEU B 1 276 ? 14.305 4.457 -1.359 1 97.38 276 LEU B CA 1
ATOM 5571 C C . LEU B 1 276 ? 15.359 5.094 -0.457 1 97.38 276 LEU B C 1
ATOM 5573 O O . LEU B 1 276 ? 16.531 5.195 -0.835 1 97.38 276 LEU B O 1
ATOM 5577 N N . ASP B 1 277 ? 14.906 5.488 0.741 1 97.62 277 ASP B N 1
ATOM 5578 C CA . ASP B 1 277 ? 15.836 6.059 1.71 1 97.62 277 ASP B CA 1
ATOM 5579 C C . ASP B 1 277 ? 16.969 5.082 2.031 1 97.62 277 ASP B C 1
ATOM 5581 O O . ASP B 1 277 ? 18.141 5.465 2.066 1 97.62 277 ASP B O 1
ATOM 5585 N N . TYR B 1 278 ? 16.625 3.863 2.266 1 96.75 278 TYR B N 1
ATOM 5586 C CA . TYR B 1 278 ? 17.594 2.846 2.643 1 96.75 278 TYR B CA 1
ATOM 5587 C C . TYR B 1 278 ? 18.578 2.582 1.506 1 96.75 278 TYR B C 1
ATOM 5589 O O . TYR B 1 278 ? 19.781 2.408 1.739 1 96.75 278 TYR B O 1
ATOM 5597 N N . THR B 1 279 ? 18.078 2.559 0.264 1 96.44 279 THR B N 1
ATOM 5598 C CA . THR B 1 279 ? 18.906 2.223 -0.88 1 96.44 279 THR B CA 1
ATOM 5599 C C . THR B 1 279 ? 19.766 3.42 -1.296 1 96.44 279 THR B C 1
ATOM 5601 O O . THR B 1 279 ? 20.812 3.256 -1.931 1 96.44 279 THR B O 1
ATOM 5604 N N . GLY B 1 280 ? 19.281 4.637 -1.005 1 95.31 280 GLY B N 1
ATOM 5605 C CA . GLY B 1 280 ? 19.984 5.844 -1.384 1 95.31 280 GLY B CA 1
ATOM 5606 C C . GLY B 1 280 ? 19.844 6.184 -2.855 1 95.31 280 GLY B C 1
ATOM 5607 O O . GLY B 1 280 ? 20.625 6.973 -3.395 1 95.31 280 GLY B O 1
ATOM 5608 N N . ALA B 1 281 ? 18.875 5.555 -3.473 1 93.12 281 ALA B N 1
ATOM 5609 C CA . ALA B 1 281 ? 18.672 5.793 -4.898 1 93.12 281 ALA B CA 1
ATOM 5610 C C . ALA B 1 281 ? 18.172 7.211 -5.148 1 93.12 281 ALA B C 1
ATOM 5612 O O . ALA B 1 281 ? 17.125 7.613 -4.625 1 93.12 281 ALA B O 1
ATOM 5613 N N . ASP B 1 282 ? 18.938 8.016 -5.848 1 93.94 282 ASP B N 1
ATOM 5614 C CA . ASP B 1 282 ? 18.484 9.352 -6.215 1 93.94 282 ASP B CA 1
ATOM 5615 C C . ASP B 1 282 ? 17.594 9.32 -7.453 1 93.94 282 ASP B C 1
ATOM 5617 O O . ASP B 1 282 ? 18.094 9.391 -8.578 1 93.94 282 ASP B O 1
ATOM 5621 N N . VAL B 1 283 ? 16.266 9.234 -7.207 1 96.31 283 VAL B N 1
ATOM 5622 C CA . VAL B 1 283 ? 15.352 9.039 -8.328 1 96.31 283 VAL B CA 1
ATOM 5623 C C . VAL B 1 283 ? 14.25 10.094 -8.289 1 96.31 283 VAL B C 1
ATOM 5625 O O . VAL B 1 283 ? 13.156 9.883 -8.812 1 96.31 283 VAL B O 1
ATOM 5628 N N . TYR B 1 284 ? 14.477 11.219 -7.633 1 96.69 284 TYR B N 1
ATOM 5629 C CA . TYR B 1 284 ? 13.422 12.188 -7.352 1 96.69 284 TYR B CA 1
ATOM 5630 C C . TYR B 1 284 ? 12.727 12.617 -8.633 1 96.69 284 TYR B C 1
ATOM 5632 O O . TYR B 1 284 ? 11.5 12.523 -8.75 1 96.69 284 TYR B O 1
ATOM 5640 N N . GLU B 1 285 ? 13.5 13.078 -9.656 1 96.56 285 GLU B N 1
ATOM 5641 C CA . GLU B 1 285 ? 12.906 13.633 -10.867 1 96.56 285 GLU B CA 1
ATOM 5642 C C . GLU B 1 285 ? 12.031 12.602 -11.578 1 96.56 285 GLU B C 1
ATOM 5644 O O . GLU B 1 285 ? 10.898 12.906 -11.961 1 96.56 285 GLU B O 1
ATOM 5649 N N . LYS B 1 286 ? 12.531 11.398 -11.695 1 96.5 286 LYS B N 1
ATOM 5650 C CA . LYS B 1 286 ? 11.773 10.344 -12.367 1 96.5 286 LYS B CA 1
ATOM 5651 C C . LYS B 1 286 ? 10.586 9.891 -11.523 1 96.5 286 LYS B C 1
ATOM 5653 O O . LYS B 1 286 ? 9.539 9.539 -12.062 1 96.5 286 LYS B O 1
ATOM 5658 N N . ALA B 1 287 ? 10.789 9.828 -10.195 1 97.25 287 ALA B N 1
ATOM 5659 C CA . ALA B 1 287 ? 9.719 9.398 -9.297 1 97.25 287 ALA B CA 1
ATOM 5660 C C . ALA B 1 287 ? 8.508 10.328 -9.406 1 97.25 287 ALA B C 1
ATOM 5662 O O . ALA B 1 287 ? 7.375 9.859 -9.539 1 97.25 287 ALA B O 1
ATOM 5663 N N . VAL B 1 288 ? 8.758 11.625 -9.367 1 97.31 288 VAL B N 1
ATOM 5664 C CA . VAL B 1 288 ? 7.633 12.555 -9.398 1 97.31 288 VAL B CA 1
ATOM 5665 C C . VAL B 1 288 ? 6.969 12.516 -10.773 1 97.31 288 VAL B C 1
ATOM 5667 O O . VAL B 1 288 ? 5.754 12.688 -10.891 1 97.31 288 VAL B O 1
ATOM 5670 N N . GLU B 1 289 ? 7.73 12.344 -11.836 1 97 289 GLU B N 1
ATOM 5671 C CA . GLU B 1 289 ? 7.156 12.164 -13.164 1 97 289 GLU B CA 1
ATOM 5672 C C . GLU B 1 289 ? 6.234 10.953 -13.211 1 97 289 GLU B C 1
ATOM 5674 O O . GLU B 1 289 ? 5.129 11.023 -13.742 1 97 289 GLU B O 1
ATOM 5679 N N . PHE B 1 290 ? 6.75 9.852 -12.648 1 96.69 290 PHE B N 1
ATOM 5680 C CA . PHE B 1 290 ? 5.969 8.617 -12.594 1 96.69 290 PHE B CA 1
ATOM 5681 C C . PHE B 1 290 ? 4.664 8.836 -11.844 1 96.69 290 PHE B C 1
ATOM 5683 O O . PHE B 1 290 ? 3.604 8.391 -12.281 1 96.69 290 PHE B O 1
ATOM 5690 N N . LEU B 1 291 ? 4.719 9.5 -10.719 1 97.31 291 LEU B N 1
ATOM 5691 C CA . LEU B 1 291 ? 3.574 9.703 -9.844 1 97.31 291 LEU B CA 1
ATOM 5692 C C . LEU B 1 291 ? 2.58 10.68 -10.461 1 97.31 291 LEU B C 1
ATOM 5694 O O . LEU B 1 291 ? 1.425 10.75 -10.039 1 97.31 291 LEU B O 1
ATOM 5698 N N . SER B 1 292 ? 3.035 11.5 -11.406 1 97.62 292 SER B N 1
ATOM 5699 C CA . SER B 1 292 ? 2.18 12.523 -12 1 97.62 292 SER B CA 1
ATOM 5700 C C . SER B 1 292 ? 1.393 11.969 -13.18 1 97.62 292 SER B C 1
ATOM 5702 O O . SER B 1 292 ? 0.773 12.727 -13.93 1 97.62 292 SER B O 1
ATOM 5704 N N . ARG B 1 293 ? 1.428 10.719 -13.391 1 95.5 293 ARG B N 1
ATOM 5705 C CA . ARG B 1 293 ? 0.684 10.102 -14.484 1 95.5 293 ARG B CA 1
ATOM 5706 C C . ARG B 1 293 ? -0.749 9.789 -14.062 1 95.5 293 ARG B C 1
ATOM 5708 O O . ARG B 1 293 ? -0.995 9.398 -12.922 1 95.5 293 ARG B O 1
ATOM 5715 N N . GLY B 1 294 ? -1.683 9.953 -14.992 1 94.94 294 GLY B N 1
ATOM 5716 C CA . GLY B 1 294 ? -3.074 9.664 -14.688 1 94.94 294 GLY B CA 1
ATOM 5717 C C . GLY B 1 294 ? -3.77 10.781 -13.938 1 94.94 294 GLY B C 1
ATOM 5718 O O . GLY B 1 294 ? -3.52 11.961 -14.203 1 94.94 294 GLY B O 1
ATOM 5719 N N . PRO B 1 295 ? -4.711 10.445 -13.047 1 97.69 295 PRO B N 1
ATOM 5720 C CA . PRO B 1 295 ? -5.426 11.461 -12.266 1 97.69 295 PRO B CA 1
ATOM 5721 C C . PRO B 1 295 ? -4.523 12.188 -11.273 1 97.69 295 PRO B C 1
ATOM 5723 O O . PRO B 1 295 ? -3.688 11.562 -10.617 1 97.69 295 PRO B O 1
ATOM 5726 N N . VAL B 1 296 ? -4.641 13.453 -11.211 1 98.12 296 VAL B N 1
ATOM 5727 C CA . VAL B 1 296 ? -3.855 14.25 -10.273 1 98.12 296 VAL B CA 1
ATOM 5728 C C . VAL B 1 296 ? -4.773 15.211 -9.523 1 98.12 296 VAL B C 1
ATOM 5730 O O . VAL B 1 296 ? -5.875 15.523 -9.984 1 98.12 296 VAL B O 1
ATOM 5733 N N . LEU B 1 297 ? -4.363 15.57 -8.414 1 98.38 297 LEU B N 1
ATOM 5734 C CA . LEU B 1 297 ? -5.004 16.594 -7.594 1 98.38 297 LEU B CA 1
ATOM 5735 C C . LEU B 1 297 ? -4.059 17.766 -7.359 1 98.38 297 LEU B C 1
ATOM 5737 O O . LEU B 1 297 ? -2.986 17.594 -6.773 1 98.38 297 LEU B O 1
ATOM 5741 N N . ILE B 1 298 ? -4.426 18.906 -7.844 1 98.5 298 ILE B N 1
ATOM 5742 C CA . ILE B 1 298 ? -3.613 20.094 -7.66 1 98.5 298 ILE B CA 1
ATOM 5743 C C . ILE B 1 298 ? -3.988 20.781 -6.344 1 98.5 298 ILE B C 1
ATOM 5745 O O . ILE B 1 298 ? -5.156 21.094 -6.109 1 98.5 298 ILE B O 1
ATOM 5749 N N . TYR B 1 299 ? -3.018 20.938 -5.484 1 98.75 299 TYR B N 1
ATOM 5750 C CA . TYR B 1 299 ? -3.174 21.672 -4.234 1 98.75 299 TYR B CA 1
ATOM 5751 C C . TYR B 1 299 ? -2.691 23.109 -4.379 1 98.75 299 TYR B C 1
ATOM 5753 O O . TYR B 1 299 ? -1.485 23.375 -4.363 1 98.75 299 TYR B O 1
ATOM 5761 N N . HIS B 1 300 ? -3.633 23.969 -4.566 1 98.56 300 HIS B N 1
ATOM 5762 C CA . HIS B 1 300 ? -3.385 25.406 -4.484 1 98.56 300 HIS B CA 1
ATOM 5763 C C . HIS B 1 300 ? -3.463 25.891 -3.045 1 98.56 300 HIS B C 1
ATOM 5765 O O . HIS B 1 300 ? -4.555 26.125 -2.523 1 98.56 300 HIS B O 1
ATOM 5771 N N . VAL B 1 301 ? -2.246 26.125 -2.471 1 98.81 301 VAL B N 1
ATOM 5772 C CA . VAL B 1 301 ? -2.209 26.391 -1.036 1 98.81 301 VAL B CA 1
ATOM 5773 C C . VAL B 1 301 ? -2.033 27.891 -0.789 1 98.81 301 VAL B C 1
ATOM 5775 O O . VAL B 1 301 ? -1.039 28.484 -1.212 1 98.81 301 VAL B O 1
ATOM 5778 N N . LYS B 1 302 ? -2.943 28.484 -0.124 1 98.69 302 LYS B N 1
ATOM 5779 C CA . LYS B 1 302 ? -2.846 29.891 0.266 1 98.69 302 LYS B CA 1
ATOM 5780 C C . LYS B 1 302 ? -1.839 30.078 1.397 1 98.69 302 LYS B C 1
ATOM 5782 O O . LYS B 1 302 ? -1.606 29.156 2.188 1 98.69 302 LYS B O 1
ATOM 5787 N N . PRO B 1 303 ? -1.263 31.266 1.513 1 98.62 303 PRO B N 1
ATOM 5788 C CA . PRO B 1 303 ? -0.223 31.469 2.523 1 98.62 303 PRO B CA 1
ATOM 5789 C C . PRO B 1 303 ? -0.742 31.281 3.949 1 98.62 303 PRO B C 1
ATOM 5791 O O . PRO B 1 303 ? 0.044 31.047 4.871 1 98.62 303 PRO B O 1
ATOM 5794 N N . TRP B 1 304 ? -2.041 31.344 4.18 1 98.38 304 TRP B N 1
ATOM 5795 C CA . TRP B 1 304 ? -2.6 31.156 5.516 1 98.38 304 TRP B CA 1
ATOM 5796 C C . TRP B 1 304 ? -3.021 29.703 5.73 1 98.38 304 TRP B C 1
ATOM 5798 O O . TRP B 1 304 ? -3.564 29.359 6.785 1 98.38 304 TRP B O 1
ATOM 5808 N N . GLY B 1 305 ? -2.832 28.797 4.684 1 98.25 305 GLY B N 1
ATOM 5809 C CA . GLY B 1 305 ? -3.008 27.375 4.887 1 98.25 305 GLY B CA 1
ATOM 5810 C C . GLY B 1 305 ? -4.234 26.812 4.188 1 98.25 305 GLY B C 1
ATOM 5811 O O . GLY B 1 305 ? -4.395 25.594 4.078 1 98.25 305 GLY B O 1
ATOM 5812 N N . GLU B 1 306 ? -5.09 27.641 3.74 1 98.12 306 GLU B N 1
ATOM 5813 C CA . GLU B 1 306 ? -6.242 27.156 2.992 1 98.12 306 GLU B CA 1
ATOM 5814 C C . GLU B 1 306 ? -5.805 26.406 1.731 1 98.12 306 GLU B C 1
ATOM 5816 O O . GLU B 1 306 ? -4.902 26.859 1.021 1 98.12 306 GLU B O 1
ATOM 5821 N N . VAL B 1 307 ? -6.422 25.297 1.486 1 98.44 307 VAL B N 1
ATOM 5822 C CA . VAL B 1 307 ? -6.047 24.469 0.335 1 98.44 307 VAL B CA 1
ATOM 5823 C C . VAL B 1 307 ? -7.207 24.422 -0.659 1 98.44 307 VAL B C 1
ATOM 5825 O O . VAL B 1 307 ? -8.289 23.922 -0.333 1 98.44 307 VAL B O 1
ATOM 5828 N N . VAL B 1 308 ? -7.035 24.953 -1.778 1 97.56 308 VAL B N 1
ATOM 5829 C CA . VAL B 1 308 ? -7.973 24.781 -2.883 1 97.56 308 VAL B CA 1
ATOM 5830 C C . VAL B 1 308 ? -7.551 23.609 -3.756 1 97.56 308 VAL B C 1
ATOM 5832 O O . VAL B 1 308 ? -6.457 23.609 -4.332 1 97.56 308 VAL B O 1
ATOM 5835 N N . LYS B 1 309 ? -8.367 22.703 -3.863 1 97.38 309 LYS B N 1
ATOM 5836 C CA . LYS B 1 309 ? -8.047 21.484 -4.598 1 97.38 309 LYS B CA 1
ATOM 5837 C C . LYS B 1 309 ? -8.688 21.484 -5.98 1 97.38 309 LYS B C 1
ATOM 5839 O O . LYS B 1 309 ? -9.867 21.812 -6.121 1 97.38 309 LYS B O 1
ATOM 5844 N N . MET B 1 310 ? -7.953 21.109 -6.977 1 97.38 310 MET B N 1
ATOM 5845 C CA . MET B 1 310 ? -8.438 21 -8.352 1 97.38 310 MET B CA 1
ATOM 5846 C C . MET B 1 310 ? -8.094 19.625 -8.93 1 97.38 310 MET B C 1
ATOM 5848 O O . MET B 1 310 ? -6.918 19.266 -9.023 1 97.38 310 MET B O 1
ATOM 5852 N N . LYS B 1 311 ? -9.086 18.938 -9.32 1 97.75 311 LYS B N 1
ATOM 5853 C CA . LYS B 1 311 ? -8.883 17.594 -9.875 1 97.75 311 LYS B CA 1
ATOM 5854 C C . LYS B 1 311 ? -8.68 17.656 -11.383 1 97.75 311 LYS B C 1
ATOM 5856 O O . LYS B 1 311 ? -9.297 18.469 -12.07 1 97.75 311 LYS B O 1
ATOM 5861 N N . GLY B 1 312 ? -7.836 16.812 -11.859 1 98.19 312 GLY B N 1
ATOM 5862 C CA . GLY B 1 312 ? -7.617 16.719 -13.297 1 98.19 312 GLY B CA 1
ATOM 5863 C C . GLY B 1 312 ? -6.93 15.438 -13.719 1 98.19 312 GLY B C 1
ATOM 5864 O O . GLY B 1 312 ? -6.66 14.57 -12.883 1 98.19 312 GLY B O 1
ATOM 5865 N N . GLU B 1 313 ? -6.727 15.352 -15.047 1 98.44 313 GLU B N 1
ATOM 5866 C CA . GLU B 1 313 ? -6.016 14.234 -15.664 1 98.44 313 GLU B CA 1
ATOM 5867 C C . GLU B 1 313 ? -4.73 14.711 -16.344 1 98.44 313 GLU B C 1
ATOM 5869 O O . GLU B 1 313 ? -4.762 15.609 -17.188 1 98.44 313 GLU B O 1
ATOM 5874 N N . ALA B 1 314 ? -3.668 14.102 -15.922 1 98.44 314 ALA B N 1
ATOM 5875 C CA . ALA B 1 314 ? -2.396 14.469 -16.547 1 98.44 314 ALA B CA 1
ATOM 5876 C C . ALA B 1 314 ? -2.311 13.945 -17.969 1 98.44 314 ALA B C 1
ATOM 5878 O O . ALA B 1 314 ? -2.594 12.773 -18.234 1 98.44 314 ALA B O 1
ATOM 5879 N N . LEU B 1 315 ? -1.973 14.805 -18.891 1 97.88 315 LEU B N 1
ATOM 5880 C CA . LEU B 1 315 ? -1.775 14.43 -20.297 1 97.88 315 LEU B CA 1
ATOM 5881 C C . LEU B 1 315 ? -0.322 14.047 -20.547 1 97.88 315 LEU B C 1
ATOM 5883 O O . LEU B 1 315 ? 0.006 13.531 -21.625 1 97.88 315 LEU B O 1
ATOM 5887 N N . GLY B 1 316 ? 0.508 14.328 -19.547 1 96.81 316 GLY B N 1
ATOM 5888 C CA . GLY B 1 316 ? 1.918 13.992 -19.656 1 96.81 316 GLY B CA 1
ATOM 5889 C C . GLY B 1 316 ? 2.828 15.195 -19.547 1 96.81 316 GLY B C 1
ATOM 5890 O O . GLY B 1 316 ? 2.359 16.312 -19.344 1 96.81 316 GLY B O 1
ATOM 5891 N N . VAL B 1 317 ? 4.109 14.961 -19.516 1 97.19 317 VAL B N 1
ATOM 5892 C CA . VAL B 1 317 ? 5.125 16.016 -19.484 1 97.19 317 VAL B CA 1
ATOM 5893 C C . VAL B 1 317 ? 5.551 16.375 -20.906 1 97.19 317 VAL B C 1
ATOM 5895 O O . VAL B 1 317 ? 5.961 15.5 -21.672 1 97.19 317 VAL B O 1
ATOM 5898 N N . LYS B 1 318 ? 5.312 17.625 -21.234 1 96.44 318 LYS B N 1
ATOM 5899 C CA . LYS B 1 318 ? 5.691 18.156 -22.547 1 96.44 318 LYS B CA 1
ATOM 5900 C C . LYS B 1 318 ? 6.777 19.219 -22.422 1 96.44 318 LYS B C 1
ATOM 5902 O O . LYS B 1 318 ? 6.516 20.328 -21.953 1 96.44 318 LYS B O 1
ATOM 5907 N N . ASN B 1 319 ? 7.98 18.938 -22.844 1 93.88 319 ASN B N 1
ATOM 5908 C CA . ASN B 1 319 ? 9.094 19.891 -22.812 1 93.88 319 ASN B CA 1
ATOM 5909 C C . ASN B 1 319 ? 9.273 20.5 -21.422 1 93.88 319 ASN B C 1
ATOM 5911 O O . ASN B 1 319 ? 9.297 21.719 -21.281 1 93.88 319 ASN B O 1
ATOM 5915 N N . GLY B 1 320 ? 9.242 19.656 -20.438 1 95.44 320 GLY B N 1
ATOM 5916 C CA . GLY B 1 320 ? 9.523 20.094 -19.078 1 95.44 320 GLY B CA 1
ATOM 5917 C C . GLY B 1 320 ? 8.328 20.688 -18.375 1 95.44 320 GLY B C 1
ATOM 5918 O O . GLY B 1 320 ? 8.461 21.297 -17.312 1 95.44 320 GLY B O 1
ATOM 5919 N N . VAL B 1 321 ? 7.145 20.516 -19.016 1 98.12 321 VAL B N 1
ATOM 5920 C CA . VAL B 1 321 ? 5.918 21.078 -18.453 1 98.12 321 VAL B CA 1
ATOM 5921 C C . VAL B 1 321 ? 4.887 19.969 -18.266 1 98.12 321 VAL B C 1
ATOM 5923 O O . VAL B 1 321 ? 4.582 19.219 -19.203 1 98.12 321 VAL B O 1
ATOM 5926 N N . LEU B 1 322 ? 4.414 19.797 -17.047 1 98.62 322 LEU B N 1
ATOM 5927 C CA . LEU B 1 322 ? 3.299 18.875 -16.812 1 98.62 322 LEU B CA 1
ATOM 5928 C C . LEU B 1 322 ? 1.982 19.5 -17.266 1 98.62 322 LEU B C 1
ATOM 5930 O O . LEU B 1 322 ? 1.638 20.609 -16.859 1 98.62 322 LEU B O 1
ATOM 5934 N N . VAL B 1 323 ? 1.287 18.859 -18.141 1 98.81 323 VAL B N 1
ATOM 5935 C CA . VAL B 1 323 ? 0.018 19.359 -18.656 1 98.81 323 VAL B CA 1
ATOM 5936 C C . VAL B 1 323 ? -1.138 18.578 -18.047 1 98.81 323 VAL B C 1
ATOM 5938 O O . VAL B 1 323 ? -1.163 17.344 -18.109 1 98.81 323 VAL B O 1
ATOM 5941 N N . VAL B 1 324 ? -2.084 19.266 -17.453 1 98.81 324 VAL B N 1
ATOM 5942 C CA . VAL B 1 324 ? -3.227 18.641 -16.797 1 98.81 324 VAL B CA 1
ATOM 5943 C C . VAL B 1 324 ? -4.523 19.156 -17.406 1 98.81 324 VAL B C 1
ATOM 5945 O O . VAL B 1 324 ? -4.707 20.375 -17.547 1 98.81 324 VAL B O 1
ATOM 5948 N N . LYS B 1 325 ? -5.402 18.312 -17.75 1 98.69 325 LYS B N 1
ATOM 5949 C CA . LYS B 1 325 ? -6.723 18.688 -18.25 1 98.69 325 LYS B CA 1
ATOM 5950 C C . LYS B 1 325 ? -7.77 18.625 -17.141 1 98.69 325 LYS B C 1
ATOM 5952 O O . LYS B 1 325 ? -7.867 17.609 -16.422 1 98.69 325 LYS B O 1
ATOM 5957 N N . ARG B 1 326 ? -8.555 19.688 -16.969 1 98.12 326 ARG B N 1
ATOM 5958 C CA . ARG B 1 326 ? -9.547 19.797 -15.906 1 98.12 326 ARG B CA 1
ATOM 5959 C C . ARG B 1 326 ? -10.906 20.188 -16.469 1 98.12 326 ARG B C 1
ATOM 5961 O O . ARG B 1 326 ? -11.078 21.312 -16.969 1 98.12 326 ARG B O 1
ATOM 5968 N N . PRO B 1 327 ? -11.844 19.312 -16.359 1 96.62 327 PRO B N 1
ATOM 5969 C CA . PRO B 1 327 ? -13.195 19.734 -16.703 1 96.62 327 PRO B CA 1
ATOM 5970 C C . PRO B 1 327 ? -13.75 20.781 -15.727 1 96.62 327 PRO B C 1
ATOM 5972 O O . PRO B 1 327 ? -13.492 20.703 -14.523 1 96.62 327 PRO B O 1
ATOM 5975 N N . LEU B 1 328 ? -14.43 21.734 -16.297 1 95 328 LEU B N 1
ATOM 5976 C CA . LEU B 1 328 ? -15 22.781 -15.445 1 95 328 LEU B CA 1
ATOM 5977 C C . LEU B 1 328 ? -16.5 22.562 -15.25 1 95 328 LEU B C 1
ATOM 5979 O O . LEU B 1 328 ? -17.188 22.141 -16.188 1 95 328 LEU B O 1
ATOM 5983 N N . LYS B 1 329 ? -16.938 22.922 -14.164 1 91.12 329 LYS B N 1
ATOM 5984 C CA . LYS B 1 329 ? -18.359 22.859 -13.891 1 91.12 329 LYS B CA 1
ATOM 5985 C C . LYS B 1 329 ? -19.078 24.109 -14.43 1 91.12 329 LYS B C 1
ATOM 5987 O O . LYS B 1 329 ? -18.641 25.234 -14.18 1 91.12 329 LYS B O 1
ATOM 5992 N N . PRO B 1 330 ? -20.234 23.844 -15.031 1 90.81 330 PRO B N 1
ATOM 5993 C CA . PRO B 1 330 ? -20.969 25 -15.57 1 90.81 330 PRO B CA 1
ATOM 5994 C C . PRO B 1 330 ? -21.562 25.875 -14.477 1 90.81 330 PRO B C 1
ATOM 5996 O O . PRO B 1 330 ? -21.875 25.391 -13.383 1 90.81 330 PRO B O 1
ATOM 5999 N N . GLY B 1 331 ? -21.859 27.219 -14.828 1 88.25 331 GLY B N 1
ATOM 6000 C CA . GLY B 1 331 ? -22.594 28.109 -13.93 1 88.25 331 GLY B CA 1
ATOM 6001 C C . GLY B 1 331 ? -21.734 29.25 -13.391 1 88.25 331 GLY B C 1
ATOM 6002 O O . GLY B 1 331 ? -22.234 30.359 -13.18 1 88.25 331 GLY B O 1
ATOM 6003 N N . GLY B 1 332 ? -20.453 29.062 -13.102 1 88.25 332 GLY B N 1
ATOM 6004 C CA . GLY B 1 332 ? -19.609 30.125 -12.555 1 88.25 332 GLY B CA 1
ATOM 6005 C C . GLY B 1 332 ? -18.969 30.984 -13.625 1 88.25 332 GLY B C 1
ATOM 6006 O O . GLY B 1 332 ? -19.219 30.797 -14.812 1 88.25 332 GLY B O 1
ATOM 6007 N N . VAL B 1 333 ? -18.344 32.094 -13.125 1 89.56 333 VAL B N 1
ATOM 6008 C CA . VAL B 1 333 ? -17.641 33 -14.023 1 89.56 333 VAL B CA 1
ATOM 6009 C C . VAL B 1 333 ? -16.125 32.875 -13.797 1 89.56 333 VAL B C 1
ATOM 6011 O O . VAL B 1 333 ? -15.672 32.781 -12.648 1 89.56 333 VAL B O 1
ATOM 6014 N N . LEU B 1 334 ? -15.406 32.812 -14.852 1 87.12 334 LEU B N 1
ATOM 6015 C CA . LEU B 1 334 ? -13.953 32.75 -14.758 1 87.12 334 LEU B CA 1
ATOM 6016 C C . LEU B 1 334 ? -13.383 34.062 -14.219 1 87.12 334 LEU B C 1
ATOM 6018 O O . LEU B 1 334 ? -13.523 35.125 -14.852 1 87.12 334 LEU B O 1
ATOM 6022 N N . ASP B 1 335 ? -12.727 33.906 -13.117 1 75.81 335 ASP B N 1
ATOM 6023 C CA . ASP B 1 335 ? -12.211 35.094 -12.43 1 75.81 335 ASP B CA 1
ATOM 6024 C C . ASP B 1 335 ? -11.18 35.812 -13.289 1 75.81 335 ASP B C 1
ATOM 6026 O O . ASP B 1 335 ? -10.281 35.188 -13.859 1 75.81 335 ASP B O 1
ATOM 6030 N N . GLY B 1 336 ? -11.312 37.094 -13.406 1 77.62 336 GLY B N 1
ATOM 6031 C CA . GLY B 1 336 ? -10.383 37.906 -14.164 1 77.62 336 GLY B CA 1
ATOM 6032 C C . GLY B 1 336 ? -10.672 37.906 -15.656 1 77.62 336 GLY B C 1
ATOM 6033 O O . GLY B 1 336 ? -10.297 38.844 -16.359 1 77.62 336 GLY B O 1
ATOM 6034 N N . ILE B 1 337 ? -11.328 36.875 -16.109 1 84.44 337 ILE B N 1
ATOM 6035 C CA . ILE B 1 337 ? -11.609 36.75 -17.531 1 84.44 337 ILE B CA 1
ATOM 6036 C C . ILE B 1 337 ? -13.031 37.219 -17.828 1 84.44 337 ILE B C 1
ATOM 6038 O O . ILE B 1 337 ? -13.289 37.844 -18.859 1 84.44 337 ILE B O 1
ATOM 6042 N N . GLY B 1 338 ? -13.969 36.938 -16.953 1 85.19 338 GLY B N 1
ATOM 6043 C CA . GLY B 1 338 ? -15.32 37.469 -17.031 1 85.19 338 GLY B CA 1
ATOM 6044 C C . GLY B 1 338 ? -16.234 36.656 -17.938 1 85.19 338 GLY B C 1
ATOM 6045 O O . GLY B 1 338 ? -17.297 37.125 -18.328 1 85.19 338 GLY B O 1
ATOM 6046 N N . VAL B 1 339 ? -15.867 35.562 -18.266 1 88 339 VAL B N 1
ATOM 6047 C CA . VAL B 1 339 ? -16.672 34.688 -19.125 1 88 339 VAL B CA 1
ATOM 6048 C C . VAL B 1 339 ? -17.406 33.656 -18.281 1 88 339 VAL B C 1
ATOM 6050 O O . VAL B 1 339 ? -16.812 33.062 -17.375 1 88 339 VAL B O 1
ATOM 6053 N N . ARG B 1 340 ? -18.625 33.406 -18.594 1 92.75 340 ARG B N 1
ATOM 6054 C CA . ARG B 1 340 ? -19.422 32.406 -17.906 1 92.75 340 ARG B CA 1
ATOM 6055 C C . ARG B 1 340 ? -19.031 30.984 -18.375 1 92.75 340 ARG B C 1
ATOM 6057 O O . ARG B 1 340 ? -18.844 30.75 -19.578 1 92.75 340 ARG B O 1
ATOM 6064 N N . ILE B 1 341 ? -18.906 30.094 -17.453 1 93.81 341 ILE B N 1
ATOM 6065 C CA . ILE B 1 341 ? -18.531 28.719 -17.766 1 93.81 341 ILE B CA 1
ATOM 6066 C C . ILE B 1 341 ? -19.75 27.969 -18.297 1 93.81 341 ILE B C 1
ATOM 6068 O O . ILE B 1 341 ? -20.797 27.906 -17.641 1 93.81 341 ILE B O 1
ATOM 6072 N N . GLU B 1 342 ? -19.672 27.453 -19.422 1 94.19 342 GLU B N 1
ATOM 6073 C CA . GLU B 1 342 ? -20.734 26.656 -20.047 1 94.19 342 GLU B CA 1
ATOM 6074 C C . GLU B 1 342 ? -20.359 25.172 -20.078 1 94.19 342 GLU B C 1
ATOM 6076 O O . GLU B 1 342 ? -19.266 24.797 -19.672 1 94.19 342 GLU B O 1
ATOM 6081 N N . ARG B 1 343 ? -21.375 24.406 -20.484 1 93.75 343 ARG B N 1
ATOM 6082 C CA . ARG B 1 343 ? -21.156 22.953 -20.578 1 93.75 343 ARG B CA 1
ATOM 6083 C C . ARG B 1 343 ? -20.047 22.641 -21.578 1 93.75 343 ARG B C 1
ATOM 6085 O O . ARG B 1 343 ? -20 23.234 -22.672 1 93.75 343 ARG B O 1
ATOM 6092 N N . GLY B 1 344 ? -19.109 21.781 -21.109 1 94.81 344 GLY B N 1
ATOM 6093 C CA . GLY B 1 344 ? -18.031 21.359 -22 1 94.81 344 GLY B CA 1
ATOM 6094 C C . GLY B 1 344 ? -16.75 22.156 -21.812 1 94.81 344 GLY B C 1
ATOM 6095 O O . GLY B 1 344 ? -15.711 21.781 -22.375 1 94.81 344 GLY B O 1
ATOM 6096 N N . PHE B 1 345 ? -16.844 23.234 -21.031 1 96.31 345 PHE B N 1
ATOM 6097 C CA . PHE B 1 345 ? -15.641 24.016 -20.781 1 96.31 345 PHE B CA 1
ATOM 6098 C C . PHE B 1 345 ? -14.609 23.188 -20.031 1 96.31 345 PHE B C 1
ATOM 6100 O O . PHE B 1 345 ? -14.961 22.359 -19.203 1 96.31 345 PHE B O 1
ATOM 6107 N N . TYR B 1 346 ? -13.406 23.391 -20.359 1 97.56 346 TYR B N 1
ATOM 6108 C CA . TYR B 1 346 ? -12.312 22.766 -19.625 1 97.56 346 TYR B CA 1
ATOM 6109 C C . TYR B 1 346 ? -11.102 23.688 -19.547 1 97.56 346 TYR B C 1
ATOM 6111 O O . TYR B 1 346 ? -11.047 24.703 -20.234 1 97.56 346 TYR B O 1
ATOM 6119 N N . ALA B 1 347 ? -10.258 23.406 -18.688 1 97.62 347 ALA B N 1
ATOM 6120 C CA . ALA B 1 347 ? -8.992 24.125 -18.547 1 97.62 347 ALA B CA 1
ATOM 6121 C C . ALA B 1 347 ? -7.809 23.203 -18.812 1 97.62 347 ALA B C 1
ATOM 6123 O O . ALA B 1 347 ? -7.836 22.016 -18.453 1 97.62 347 ALA B O 1
ATOM 6124 N N . LEU B 1 348 ? -6.883 23.656 -19.516 1 98.44 348 LEU B N 1
ATOM 6125 C CA . LEU B 1 348 ? -5.551 23.062 -19.5 1 98.44 348 LEU B CA 1
ATOM 6126 C C . LEU B 1 348 ? -4.613 23.812 -18.578 1 98.44 348 LEU B C 1
ATOM 6128 O O . LEU B 1 348 ? -4.516 25.047 -18.656 1 98.44 348 LEU B O 1
ATOM 6132 N N . THR B 1 349 ? -4.117 23.109 -17.672 1 98.56 349 THR B N 1
ATOM 6133 C CA . THR B 1 349 ? -3.178 23.688 -16.703 1 98.56 349 THR B CA 1
ATOM 6134 C C . THR B 1 349 ? -1.758 23.203 -16.984 1 98.56 349 THR B C 1
ATOM 6136 O O . THR B 1 349 ? -1.491 22 -16.984 1 98.56 349 THR B O 1
ATOM 6139 N N . CYS B 1 350 ? -0.887 24.109 -17.281 1 98.62 350 CYS B N 1
ATOM 6140 C CA . CYS B 1 350 ? 0.525 23.828 -17.516 1 98.62 350 CYS B CA 1
ATOM 6141 C C . CYS B 1 350 ? 1.359 24.188 -16.297 1 98.62 350 CYS B C 1
ATOM 6143 O O . CYS B 1 350 ? 1.303 25.328 -15.805 1 98.62 350 CYS B O 1
ATOM 6145 N N . ILE B 1 351 ? 2.115 23.25 -15.812 1 98.75 351 ILE B N 1
ATOM 6146 C CA . ILE B 1 351 ? 2.891 23.391 -14.586 1 98.75 351 ILE B CA 1
ATOM 6147 C C . ILE B 1 351 ? 4.367 23.125 -14.875 1 98.75 351 ILE B C 1
ATOM 6149 O O . ILE B 1 351 ? 4.824 21.984 -14.828 1 98.75 351 ILE B O 1
ATOM 6153 N N . PRO B 1 352 ? 5.133 24.172 -15.125 1 97.56 352 PRO B N 1
ATOM 6154 C CA . PRO B 1 352 ? 6.566 24 -15.367 1 97.56 352 PRO B CA 1
ATOM 6155 C C . PRO B 1 352 ? 7.297 23.438 -14.148 1 97.56 352 PRO B C 1
ATOM 6157 O O . PRO B 1 352 ? 6.965 23.766 -13.008 1 97.56 352 PRO B O 1
ATOM 6160 N N . ARG B 1 353 ? 8.297 22.719 -14.375 1 95.75 353 ARG B N 1
ATOM 6161 C CA . ARG B 1 353 ? 9.031 22 -13.336 1 95.75 353 ARG B CA 1
ATOM 6162 C C . ARG B 1 353 ? 9.758 22.969 -12.406 1 95.75 353 ARG B C 1
ATOM 6164 O O . ARG B 1 353 ? 9.836 22.734 -11.195 1 95.75 353 ARG B O 1
ATOM 6171 N N . ASP B 1 354 ? 10.32 24.031 -12.914 1 95.56 354 ASP B N 1
ATOM 6172 C CA . ASP B 1 354 ? 11.25 24.828 -12.133 1 95.56 354 ASP B CA 1
ATOM 6173 C C . ASP B 1 354 ? 10.844 26.297 -12.141 1 95.56 354 ASP B C 1
ATOM 6175 O O . ASP B 1 354 ? 11.617 27.172 -11.742 1 95.56 354 ASP B O 1
ATOM 6179 N N . ALA B 1 355 ? 9.648 26.562 -12.594 1 96.5 355 ALA B N 1
ATOM 6180 C CA . ALA B 1 355 ? 9.172 27.953 -12.602 1 96.5 355 ALA B CA 1
ATOM 6181 C C . ALA B 1 355 ? 8.312 28.25 -11.375 1 96.5 355 ALA B C 1
ATOM 6183 O O . ALA B 1 355 ? 7.961 27.328 -10.625 1 96.5 355 ALA B O 1
ATOM 6184 N N . ASN B 1 356 ? 8.055 29.516 -11.203 1 98.25 356 ASN B N 1
ATOM 6185 C CA . ASN B 1 356 ? 7.258 29.969 -10.062 1 98.25 356 ASN B CA 1
ATOM 6186 C C . ASN B 1 356 ? 5.859 30.406 -10.492 1 98.25 356 ASN B C 1
ATOM 6188 O O . ASN B 1 356 ? 5.352 31.422 -10.016 1 98.25 356 ASN B O 1
ATOM 6192 N N . TYR B 1 357 ? 5.355 29.672 -11.453 1 97.69 357 TYR B N 1
ATOM 6193 C CA . TYR B 1 357 ? 4.004 29.984 -11.898 1 97.69 357 TYR B CA 1
ATOM 6194 C C . TYR B 1 357 ? 3.314 28.766 -12.477 1 97.69 357 TYR B C 1
ATOM 6196 O O . TYR B 1 357 ? 3.975 27.781 -12.852 1 97.69 357 TYR B O 1
ATOM 6204 N N . VAL B 1 358 ? 2.043 28.797 -12.547 1 98.19 358 VAL B N 1
ATOM 6205 C CA . VAL B 1 358 ? 1.165 27.828 -13.188 1 98.19 358 VAL B CA 1
ATOM 6206 C C . VAL B 1 358 ? 0.232 28.531 -14.164 1 98.19 358 VAL B C 1
ATOM 6208 O O . VAL B 1 358 ? -0.312 29.594 -13.852 1 98.19 358 VAL B O 1
ATOM 6211 N N . VAL B 1 359 ? 0.1 28 -15.32 1 97.19 359 VAL B N 1
ATOM 6212 C CA . VAL B 1 359 ? -0.699 28.641 -16.359 1 97.19 359 VAL B CA 1
ATOM 6213 C C . VAL B 1 359 ? -1.989 27.859 -16.578 1 97.19 359 VAL B C 1
ATOM 6215 O O . VAL B 1 359 ? -1.952 26.672 -16.891 1 97.19 359 VAL B O 1
ATOM 6218 N N . HIS B 1 360 ? -3.111 28.516 -16.422 1 96.88 360 HIS B N 1
ATOM 6219 C CA . HIS B 1 360 ? -4.426 27.953 -16.719 1 96.88 360 HIS B CA 1
ATOM 6220 C C . HIS B 1 360 ? -5.027 28.578 -17.969 1 96.88 360 HIS B C 1
ATOM 6222 O O . HIS B 1 360 ? -5.352 29.781 -17.984 1 96.88 360 HIS B O 1
ATOM 6228 N N . THR B 1 361 ? -5.121 27.844 -18.969 1 96.81 361 THR B N 1
ATOM 6229 C CA . THR B 1 361 ? -5.832 28.297 -20.156 1 96.81 361 THR B CA 1
ATOM 6230 C C . THR B 1 361 ? -7.195 27.625 -20.266 1 96.81 361 THR B C 1
ATOM 6232 O O . THR B 1 361 ? -7.305 26.406 -20.156 1 96.81 361 THR B O 1
ATOM 6235 N N . TYR B 1 362 ? -8.219 28.422 -20.516 1 96.44 362 TYR B N 1
ATOM 6236 C CA . TYR B 1 362 ? -9.594 27.938 -20.531 1 96.44 362 TYR B CA 1
ATOM 6237 C C . TYR B 1 362 ? -10.094 27.781 -21.969 1 96.44 362 TYR B C 1
ATOM 6239 O O . TYR B 1 362 ? -9.828 28.641 -22.812 1 96.44 362 TYR B O 1
ATOM 6247 N N . TYR B 1 363 ? -10.703 26.688 -22.172 1 96.75 363 TYR B N 1
ATOM 6248 C CA . TYR B 1 363 ? -11.25 26.344 -23.484 1 96.75 363 TYR B CA 1
ATOM 6249 C C . TYR B 1 363 ? -12.758 26.141 -23.406 1 96.75 363 TYR B C 1
ATOM 6251 O O . TYR B 1 363 ? -13.273 25.672 -22.391 1 96.75 363 TYR B O 1
ATOM 6259 N N . ASP B 1 364 ? -13.445 26.5 -24.516 1 95.19 364 ASP B N 1
ATOM 6260 C CA . ASP B 1 364 ? -14.875 26.203 -24.594 1 95.19 364 ASP B CA 1
ATOM 6261 C C . ASP B 1 364 ? -15.117 24.828 -25.172 1 95.19 364 ASP B C 1
ATOM 6263 O O . ASP B 1 364 ? -14.172 24.062 -25.406 1 95.19 364 ASP B O 1
ATOM 6267 N N . GLY B 1 365 ? -16.391 24.453 -25.359 1 94.19 365 GLY B N 1
ATOM 6268 C CA . GLY B 1 365 ? -16.75 23.141 -25.859 1 94.19 365 GLY B CA 1
ATOM 6269 C C . GLY B 1 365 ? -16.297 22.891 -27.281 1 94.19 365 GLY B C 1
ATOM 6270 O O . GLY B 1 365 ? -16.2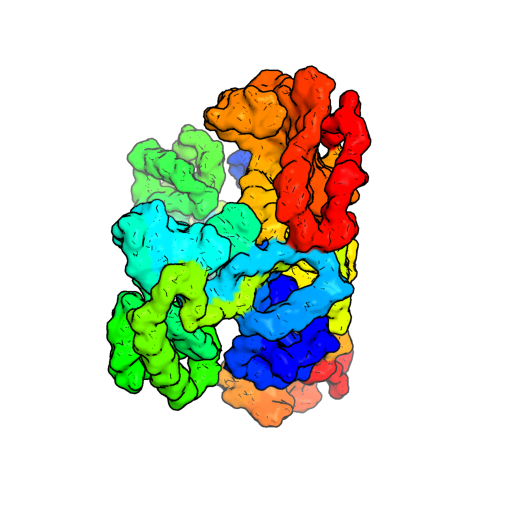19 21.734 -27.719 1 94.19 365 GLY B O 1
ATOM 6271 N N . SER B 1 366 ? -15.977 23.922 -27.984 1 96 366 SER B N 1
ATOM 6272 C CA . SER B 1 366 ? -15.5 23.812 -29.359 1 96 366 SER B CA 1
ATOM 6273 C C . SER B 1 366 ? -13.977 23.891 -29.422 1 96 366 SER B C 1
ATOM 6275 O O . SER B 1 366 ? -13.406 24.078 -30.5 1 96 366 SER B O 1
ATOM 6277 N N . ASN B 1 367 ? -13.32 23.953 -28.266 1 96 367 ASN B N 1
ATOM 6278 C CA . ASN B 1 367 ? -11.867 23.938 -28.125 1 96 367 ASN B CA 1
ATOM 6279 C C . ASN B 1 367 ? -11.266 25.297 -28.5 1 96 367 ASN B C 1
ATOM 6281 O O . ASN B 1 367 ? -10.125 25.359 -28.969 1 96 367 ASN B O 1
ATOM 6285 N N . ASN B 1 368 ? -12.055 26.359 -28.359 1 94.5 368 ASN B N 1
ATOM 6286 C CA . ASN B 1 368 ? -11.516 27.703 -28.531 1 94.5 368 ASN B CA 1
ATOM 6287 C C . ASN B 1 368 ? -11.023 28.281 -27.219 1 94.5 368 ASN B C 1
ATOM 6289 O O . ASN B 1 368 ? -11.633 28.062 -26.172 1 94.5 368 ASN B O 1
ATOM 6293 N N . VAL B 1 369 ? -9.977 29.047 -27.344 1 94.5 369 VAL B N 1
ATOM 6294 C CA . VAL B 1 369 ? -9.414 29.656 -26.156 1 94.5 369 VAL B CA 1
ATOM 6295 C C . VAL B 1 369 ? -10.32 30.797 -25.688 1 94.5 369 VAL B C 1
ATOM 6297 O O . VAL B 1 369 ? -10.68 31.672 -26.469 1 94.5 369 VAL B O 1
ATOM 6300 N N . VAL B 1 370 ? -10.648 30.75 -24.438 1 92.62 370 VAL B N 1
ATOM 6301 C CA . VAL B 1 370 ? -11.492 31.766 -23.812 1 92.62 370 VAL B CA 1
ATOM 6302 C C . VAL B 1 370 ? -10.625 32.812 -23.094 1 92.62 370 VAL B C 1
ATOM 6304 O O . VAL B 1 370 ? -10.938 34 -23.109 1 92.62 370 VAL B O 1
ATOM 6307 N N . GLY B 1 371 ? -9.562 32.312 -22.484 1 93.19 371 GLY B N 1
ATOM 6308 C CA . GLY B 1 371 ? -8.648 33.156 -21.734 1 93.19 371 GLY B CA 1
ATOM 6309 C C . GLY B 1 371 ? -7.602 32.375 -20.969 1 93.19 371 GLY B C 1
ATOM 6310 O O . GLY B 1 371 ? -7.66 31.156 -20.906 1 93.19 371 GLY B O 1
ATOM 6311 N N . THR B 1 372 ? -6.648 33.156 -20.484 1 94.62 372 THR B N 1
ATOM 6312 C CA . THR B 1 372 ? -5.559 32.531 -19.75 1 94.62 372 THR B CA 1
ATOM 6313 C C . THR B 1 372 ? -5.348 33.25 -18.406 1 94.62 372 THR B C 1
ATOM 6315 O O . THR B 1 372 ? -5.414 34.469 -18.328 1 94.62 372 THR B O 1
ATOM 6318 N N . TYR B 1 373 ? -5.246 32.469 -17.438 1 94.06 373 TYR B N 1
ATOM 6319 C CA . TYR B 1 373 ? -4.977 32.875 -16.062 1 94.06 373 TYR B CA 1
ATOM 6320 C C . TYR B 1 373 ? -3.641 32.344 -15.578 1 94.06 373 TYR B C 1
ATOM 6322 O O . TYR B 1 373 ? -3.395 31.125 -15.648 1 94.06 373 TYR B O 1
ATOM 6330 N N . ILE B 1 374 ? -2.686 33.188 -15.141 1 95.94 374 ILE B N 1
ATOM 6331 C CA . ILE B 1 374 ? -1.38 32.781 -14.641 1 95.94 374 ILE B CA 1
ATOM 6332 C C . ILE B 1 374 ? -1.291 33.031 -13.141 1 95.94 374 ILE B C 1
ATOM 6334 O O . ILE B 1 374 ? -1.432 34.188 -12.703 1 95.94 374 ILE B O 1
ATOM 6338 N N . ASN B 1 375 ? -1.102 32.031 -12.438 1 96.62 375 ASN B N 1
ATOM 6339 C CA . ASN B 1 375 ? -0.877 32.156 -11 1 96.62 375 ASN B CA 1
ATOM 6340 C C . ASN B 1 375 ? 0.611 32.188 -10.664 1 96.62 375 ASN B C 1
ATOM 6342 O O . ASN B 1 375 ? 1.373 31.328 -11.094 1 96.62 375 ASN B O 1
ATOM 6346 N N . ILE B 1 376 ? 1.062 33.219 -9.977 1 98 376 ILE B N 1
ATOM 6347 C CA . ILE B 1 376 ? 2.43 33.281 -9.477 1 98 376 ILE B CA 1
ATOM 6348 C C . ILE B 1 376 ? 2.51 32.562 -8.117 1 98 376 ILE B C 1
ATOM 6350 O O . ILE B 1 376 ? 1.755 32.906 -7.199 1 98 376 ILE B O 1
ATOM 6354 N N . ASN B 1 377 ? 3.289 31.594 -8 1 98.56 377 ASN B N 1
ATOM 6355 C CA . ASN B 1 377 ? 3.361 30.688 -6.852 1 98.56 377 ASN B CA 1
ATOM 6356 C C . ASN B 1 377 ? 4.785 30.188 -6.625 1 98.56 377 ASN B C 1
ATOM 6358 O O . ASN B 1 377 ? 5.695 30.531 -7.379 1 98.56 377 ASN B O 1
ATOM 6362 N N . THR B 1 378 ? 5.012 29.484 -5.492 1 98.62 378 THR B N 1
ATOM 6363 C CA . THR B 1 378 ? 6.289 28.812 -5.285 1 98.62 378 THR B CA 1
ATOM 6364 C C . THR B 1 378 ? 6.496 27.703 -6.316 1 98.62 378 THR B C 1
ATOM 6366 O O . THR B 1 378 ? 5.555 27.312 -7.008 1 98.62 378 THR B O 1
ATOM 6369 N N . THR B 1 379 ? 7.742 27.266 -6.457 1 98.12 379 THR B N 1
ATOM 6370 C CA . THR B 1 379 ? 8.016 26.188 -7.414 1 98.12 379 THR B CA 1
ATOM 6371 C C . THR B 1 379 ? 7.129 24.984 -7.137 1 98.12 379 THR B C 1
ATOM 6373 O O . THR B 1 379 ? 7.152 24.422 -6.035 1 98.12 379 THR B O 1
ATOM 6376 N N . PRO B 1 380 ? 6.367 24.562 -8.094 1 98.44 380 PRO B N 1
ATOM 6377 C CA . PRO B 1 380 ? 5.438 23.453 -7.875 1 98.44 380 PRO B CA 1
ATOM 6378 C C . PRO B 1 380 ? 6.152 22.125 -7.672 1 98.44 380 PRO B C 1
ATOM 6380 O O . PRO B 1 380 ? 7.207 21.875 -8.273 1 98.44 380 PRO B O 1
ATOM 6383 N N . GLU B 1 381 ? 5.621 21.359 -6.848 1 98.31 381 GLU B N 1
ATOM 6384 C CA . GLU B 1 381 ? 6.043 19.969 -6.656 1 98.31 381 GLU B CA 1
ATOM 6385 C C . GLU B 1 381 ? 5.129 19 -7.41 1 98.31 381 GLU B C 1
ATOM 6387 O O . GLU B 1 381 ? 3.926 18.953 -7.145 1 98.31 381 GLU B O 1
ATOM 6392 N N . TRP B 1 382 ? 5.723 18.266 -8.336 1 98.38 382 TRP B N 1
ATOM 6393 C CA . TRP B 1 382 ? 4.949 17.328 -9.156 1 98.38 382 TRP B CA 1
ATOM 6394 C C . TRP B 1 382 ? 4.613 16.062 -8.375 1 98.38 382 TRP B C 1
ATOM 6396 O O . TRP B 1 382 ? 5.258 15.758 -7.367 1 98.38 382 TRP B O 1
ATOM 6406 N N . GLY B 1 383 ? 3.621 15.312 -8.797 1 97.75 383 GLY B N 1
ATOM 6407 C CA . GLY B 1 383 ? 3.162 14.039 -8.258 1 97.75 383 GLY B CA 1
ATOM 6408 C C . GLY B 1 383 ? 1.674 13.812 -8.445 1 97.75 383 GLY B C 1
ATOM 6409 O O . GLY B 1 383 ? 1.031 14.508 -9.242 1 97.75 383 GLY B O 1
ATOM 6410 N N . ARG B 1 384 ? 1.201 12.836 -7.715 1 97.31 384 ARG B N 1
ATOM 6411 C CA . ARG B 1 384 ? -0.247 12.656 -7.715 1 97.31 384 ARG B CA 1
ATOM 6412 C C . ARG B 1 384 ? -0.95 13.875 -7.129 1 97.31 384 ARG B C 1
ATOM 6414 O O . ARG B 1 384 ? -2.076 14.195 -7.516 1 97.31 384 ARG B O 1
ATOM 6421 N N . ARG B 1 385 ? -0.27 14.422 -6.203 1 98.19 385 ARG B N 1
ATOM 6422 C CA . ARG B 1 385 ? -0.603 15.75 -5.703 1 98.19 385 ARG B CA 1
ATOM 6423 C C . ARG B 1 385 ? 0.388 16.781 -6.215 1 98.19 385 ARG B C 1
ATOM 6425 O O . ARG B 1 385 ? 1.582 16.719 -5.918 1 98.19 385 ARG B O 1
ATOM 6432 N N . VAL B 1 386 ? -0.132 17.625 -7 1 98.62 386 VAL B N 1
ATOM 6433 C CA . VAL B 1 386 ? 0.698 18.75 -7.402 1 98.62 386 VAL B CA 1
ATOM 6434 C C . VAL B 1 386 ? 0.534 19.891 -6.406 1 98.62 386 VAL B C 1
ATOM 6436 O O . VAL B 1 386 ? -0.56 20.438 -6.258 1 98.62 386 VAL B O 1
ATOM 6439 N N . ILE B 1 387 ? 1.626 20.266 -5.766 1 98.75 387 ILE B N 1
ATOM 6440 C CA . ILE B 1 387 ? 1.496 21.172 -4.625 1 98.75 387 ILE B CA 1
ATOM 6441 C C . ILE B 1 387 ? 2.314 22.438 -4.875 1 98.75 387 ILE B C 1
ATOM 6443 O O . ILE B 1 387 ? 3.479 22.359 -5.273 1 98.75 387 ILE B O 1
ATOM 6447 N N . TYR B 1 388 ? 1.728 23.547 -4.703 1 98.75 388 TYR B N 1
ATOM 6448 C CA . TYR B 1 388 ? 2.432 24.828 -4.664 1 98.75 388 TYR B CA 1
ATOM 6449 C C . TYR B 1 388 ? 1.743 25.797 -3.715 1 98.75 388 TYR B C 1
ATOM 6451 O O . TYR B 1 388 ? 0.58 25.609 -3.355 1 98.75 388 TYR B O 1
ATOM 6459 N N . ILE B 1 389 ? 2.494 26.75 -3.262 1 98.88 389 ILE B N 1
ATOM 6460 C CA . ILE B 1 389 ? 1.978 27.781 -2.371 1 98.88 389 ILE B CA 1
ATOM 6461 C C . ILE B 1 389 ? 1.728 29.062 -3.16 1 98.88 389 ILE B C 1
ATOM 6463 O O . ILE B 1 389 ? 2.619 29.562 -3.859 1 98.88 389 ILE B O 1
ATOM 6467 N N . ASP B 1 390 ? 0.566 29.594 -3.043 1 98.62 390 ASP B N 1
ATOM 6468 C CA . ASP B 1 390 ? 0.12 30.797 -3.734 1 98.62 390 ASP B CA 1
ATOM 6469 C C . ASP B 1 390 ? 0.85 32.031 -3.215 1 98.62 390 ASP B C 1
ATOM 6471 O O . ASP B 1 390 ? 0.925 32.25 -2.004 1 98.62 390 ASP B O 1
ATOM 6475 N N . LEU B 1 391 ? 1.324 32.875 -4.125 1 98.56 391 LEU B N 1
ATOM 6476 C CA . LEU B 1 391 ? 1.954 34.125 -3.713 1 98.56 391 LEU B CA 1
ATOM 6477 C C . LEU B 1 391 ? 0.993 35.281 -3.875 1 98.56 391 LEU B C 1
ATOM 6479 O O . LEU B 1 391 ? 1.404 36.438 -3.797 1 98.56 391 LEU B O 1
ATOM 6483 N N . LEU B 1 392 ? -0.266 35 -4.207 1 97.88 392 LEU B N 1
ATOM 6484 C CA . LEU B 1 392 ? -1.428 35.875 -4.125 1 97.88 392 LEU B CA 1
ATOM 6485 C C . LEU B 1 392 ? -1.511 36.812 -5.348 1 97.88 392 LEU B C 1
ATOM 6487 O O . LEU B 1 392 ? -2.561 37.375 -5.621 1 97.88 392 LEU B O 1
ATOM 6491 N N . VAL B 1 393 ? -0.495 36.969 -6.164 1 96.69 393 VAL B N 1
ATOM 6492 C CA . VAL B 1 393 ? -0.53 37.812 -7.363 1 96.69 393 VAL B CA 1
ATOM 6493 C C . VAL B 1 393 ? -0.779 36.938 -8.594 1 96.69 393 VAL B C 1
ATOM 6495 O O . VAL B 1 393 ? -0.212 35.844 -8.719 1 96.69 393 VAL B O 1
ATOM 6498 N N . ASP B 1 394 ? -1.618 37.438 -9.492 1 95.19 394 ASP B N 1
ATOM 6499 C CA . ASP B 1 394 ? -1.968 36.719 -10.711 1 95.19 394 ASP B CA 1
ATOM 6500 C C . ASP B 1 394 ? -1.894 37.625 -11.93 1 95.19 394 ASP B C 1
ATOM 6502 O O . ASP B 1 394 ? -1.847 38.844 -11.789 1 95.19 394 ASP B O 1
ATOM 6506 N N . LYS B 1 395 ? -1.804 37.031 -13.031 1 93.69 395 LYS B N 1
ATOM 6507 C CA . LYS B 1 395 ? -1.907 37.719 -14.32 1 93.69 395 LYS B CA 1
ATOM 6508 C C . LYS B 1 395 ? -2.982 37.062 -15.195 1 93.69 395 LYS B C 1
ATOM 6510 O O . LYS B 1 395 ? -3.188 35.875 -15.148 1 93.69 395 LYS B O 1
ATOM 6515 N N . THR B 1 396 ? -3.697 37.844 -15.867 1 92.06 396 THR B N 1
ATOM 6516 C CA . THR B 1 396 ? -4.684 37.344 -16.812 1 92.06 396 THR B CA 1
ATOM 6517 C C . THR B 1 396 ? -4.484 37.938 -18.188 1 92.06 396 THR B C 1
ATOM 6519 O O . THR B 1 396 ? -3.945 39.062 -18.312 1 92.06 396 THR B O 1
ATOM 6522 N N . TYR B 1 397 ? -4.773 37.125 -19.125 1 87.12 397 TYR B N 1
ATOM 6523 C CA . TYR B 1 397 ? -4.805 37.562 -20.531 1 87.12 397 TYR B CA 1
ATOM 6524 C C . TYR B 1 397 ? -6.145 37.219 -21.172 1 87.12 397 TYR B C 1
ATOM 6526 O O . TYR B 1 397 ? -6.488 36.062 -21.328 1 87.12 397 TYR B O 1
ATOM 6534 N N . ALA B 1 398 ? -6.926 38.219 -21.328 1 80.31 398 ALA B N 1
ATOM 6535 C CA . ALA B 1 398 ? -8.195 38.062 -22.031 1 80.31 398 ALA B CA 1
ATOM 6536 C C . ALA B 1 398 ? -8.398 39.188 -23.062 1 80.31 398 ALA B C 1
ATOM 6538 O O . ALA B 1 398 ? -8.188 40.344 -22.75 1 80.31 398 ALA B O 1
ATOM 6539 N N . GLY B 1 399 ? -8.797 38.812 -24.312 1 75.25 399 GLY B N 1
ATOM 6540 C CA . GLY B 1 399 ? -9.094 39.812 -25.328 1 75.25 399 GLY B CA 1
ATOM 6541 C C . GLY B 1 399 ? -7.906 40.688 -25.688 1 75.25 399 GLY B C 1
ATOM 6542 O O . GLY B 1 399 ? -8.062 41.875 -25.906 1 75.25 399 GLY B O 1
ATOM 6543 N N . GLY B 1 400 ? -6.641 40.125 -25.469 1 74.19 400 GLY B N 1
ATOM 6544 C CA . GLY B 1 400 ? -5.434 40.844 -25.859 1 74.19 400 GLY B CA 1
ATOM 6545 C C . GLY B 1 400 ? -4.91 41.781 -24.766 1 74.19 400 GLY B C 1
ATOM 6546 O O . GLY B 1 400 ? -3.916 42.469 -24.969 1 74.19 400 GLY B O 1
ATOM 6547 N N . VAL B 1 401 ? -5.543 41.844 -23.656 1 83.44 401 VAL B N 1
ATOM 6548 C CA . VAL B 1 401 ? -5.141 42.781 -22.594 1 83.44 401 VAL B CA 1
ATOM 6549 C C . VAL B 1 401 ? -4.574 41.969 -21.422 1 83.44 401 VAL B C 1
ATOM 6551 O O . VAL B 1 401 ? -5.156 40.969 -21 1 83.44 401 VAL B O 1
ATOM 6554 N N . GLU B 1 402 ? -3.418 42.406 -20.984 1 87.88 402 GLU B N 1
ATOM 6555 C CA . GLU B 1 402 ? -2.801 41.844 -19.797 1 87.88 402 GLU B CA 1
ATOM 6556 C C . GLU B 1 402 ? -3.195 42.625 -18.547 1 87.88 402 GLU B C 1
ATOM 6558 O O . GLU B 1 402 ? -3.201 43.844 -18.547 1 87.88 402 GLU B O 1
ATOM 6563 N N . LYS B 1 403 ? -3.652 41.906 -17.547 1 90.81 403 LYS B N 1
ATOM 6564 C CA . LYS B 1 403 ? -4.008 42.531 -16.266 1 90.81 403 LYS B CA 1
ATOM 6565 C C . LYS B 1 403 ? -3.312 41.812 -15.109 1 90.81 403 LYS B C 1
ATOM 6567 O O . LYS B 1 403 ? -3.184 40.594 -15.102 1 90.81 403 LYS B O 1
ATOM 6572 N N . VAL B 1 404 ? -2.811 42.625 -14.211 1 92.94 404 VAL B N 1
ATOM 6573 C CA . VAL B 1 404 ? -2.289 42.094 -12.953 1 92.94 404 VAL B CA 1
ATOM 6574 C C . VAL B 1 404 ? -3.367 42.188 -11.875 1 92.94 404 VAL B C 1
ATOM 6576 O O . VAL B 1 404 ? -3.994 43.219 -11.703 1 92.94 404 VAL B O 1
ATOM 6579 N N . LEU B 1 405 ? -3.555 41.094 -11.211 1 92.12 405 LEU B N 1
ATOM 6580 C CA . LEU B 1 405 ? -4.645 41.031 -10.242 1 92.12 405 LEU B CA 1
ATOM 6581 C C . LEU B 1 405 ? -4.105 40.781 -8.836 1 92.12 405 LEU B C 1
ATOM 6583 O O . LEU B 1 405 ? -3.023 40.219 -8.664 1 92.12 405 LEU B O 1
ATOM 6587 N N . ASP B 1 406 ? -4.828 41.281 -7.781 1 93.88 406 ASP B N 1
ATOM 6588 C CA . ASP B 1 406 ? -4.738 40.938 -6.367 1 93.88 406 ASP B CA 1
ATOM 6589 C C . ASP B 1 406 ? -3.459 41.469 -5.742 1 93.88 406 ASP B C 1
ATOM 6591 O O . ASP B 1 406 ? -2.881 40.875 -4.848 1 93.88 406 ASP B O 1
ATOM 6595 N N . VAL B 1 407 ? -2.949 42.562 -6.258 1 95.06 407 VAL B N 1
ATOM 6596 C CA . VAL B 1 407 ? -1.783 43.25 -5.691 1 95.06 407 VAL B CA 1
ATOM 6597 C C . VAL B 1 407 ? -2.111 43.75 -4.293 1 95.06 407 VAL B C 1
ATOM 6599 O O . VAL B 1 407 ? -1.275 43.688 -3.389 1 95.06 407 VAL B O 1
ATOM 6602 N N . ASP B 1 408 ? -3.326 44.25 -4.117 1 95.75 408 ASP B N 1
ATOM 6603 C CA . ASP B 1 408 ? -3.756 44.75 -2.816 1 95.75 408 ASP B CA 1
ATOM 6604 C C . ASP B 1 408 ? -3.771 43.625 -1.772 1 95.75 408 ASP B C 1
ATOM 6606 O O . ASP B 1 408 ? -3.375 43.844 -0.625 1 95.75 408 ASP B O 1
ATOM 6610 N N . GLU B 1 409 ? -4.242 42.562 -2.172 1 96.19 409 GLU B N 1
ATOM 6611 C CA . GLU B 1 409 ? -4.254 41.406 -1.265 1 96.19 409 GLU B CA 1
ATOM 6612 C C . GLU B 1 409 ? -2.838 41 -0.877 1 96.19 409 GLU B C 1
ATOM 6614 O O . GLU B 1 409 ? -2.57 40.688 0.29 1 96.19 409 GLU B O 1
ATOM 6619 N N . PHE B 1 410 ? -1.961 41 -1.826 1 97.44 410 PHE B N 1
ATOM 6620 C CA . PHE B 1 410 ? -0.566 40.688 -1.55 1 97.44 410 PHE B CA 1
ATOM 6621 C C . PHE B 1 410 ? 0.02 41.625 -0.524 1 97.44 410 PHE B C 1
ATOM 6623 O O . PHE B 1 410 ? 0.685 41.219 0.424 1 97.44 410 PHE B O 1
ATOM 6630 N N . GLU B 1 411 ? -0.249 42.844 -0.713 1 97.38 411 GLU B N 1
ATOM 6631 C CA . GLU B 1 411 ? 0.288 43.844 0.205 1 97.38 411 GLU B CA 1
ATOM 6632 C C . GLU B 1 411 ? -0.252 43.625 1.618 1 97.38 411 GLU B C 1
ATOM 6634 O O . GLU B 1 411 ? 0.47 43.844 2.598 1 97.38 411 GLU B O 1
ATOM 6639 N N . LYS B 1 412 ? -1.458 43.281 1.636 1 97.38 412 LYS B N 1
ATOM 6640 C CA . LYS B 1 412 ? -2.107 43.062 2.926 1 97.38 412 LYS B CA 1
ATOM 6641 C C . LYS B 1 412 ? -1.442 41.938 3.693 1 97.38 412 LYS B C 1
ATOM 6643 O O . LYS B 1 412 ? -1.324 42 4.918 1 97.38 412 LYS B O 1
ATOM 6648 N N . TYR B 1 413 ? -1.014 40.906 3.012 1 97.94 413 TYR B N 1
ATOM 6649 C CA . TYR B 1 413 ? -0.505 39.719 3.684 1 97.94 413 TYR B CA 1
ATOM 6650 C C . TYR B 1 413 ? 0.979 39.531 3.4 1 97.94 413 TYR B C 1
ATOM 6652 O O . TYR B 1 413 ? 1.513 38.406 3.578 1 97.94 413 TYR B O 1
ATOM 6660 N N . LYS B 1 414 ? 1.651 40.469 3.033 1 97.62 414 LYS B N 1
ATOM 6661 C CA . LYS B 1 414 ? 3.053 40.469 2.627 1 97.62 414 LYS B CA 1
ATOM 6662 C C . LYS B 1 414 ? 3.945 39.938 3.748 1 97.62 414 LYS B C 1
ATOM 6664 O O . LYS B 1 414 ? 4.953 39.281 3.488 1 97.62 414 LYS B O 1
ATOM 6669 N N . GLU B 1 415 ? 3.523 40.156 4.926 1 96.81 415 GLU B N 1
ATOM 6670 C CA . GLU B 1 415 ? 4.34 39.781 6.082 1 96.81 415 GLU B CA 1
ATOM 6671 C C . GLU B 1 415 ? 4.379 38.281 6.277 1 96.81 415 GLU B C 1
ATOM 6673 O O . GLU B 1 415 ? 5.219 37.75 7.02 1 96.81 415 GLU B O 1
ATOM 6678 N N . TYR B 1 416 ? 3.461 37.531 5.711 1 98.31 416 TYR B N 1
ATOM 6679 C CA . TYR B 1 416 ? 3.475 36.094 5.801 1 98.31 416 TYR B CA 1
ATOM 6680 C C . TYR B 1 416 ? 4.656 35.5 5.031 1 98.31 416 TYR B C 1
ATOM 6682 O O . TYR B 1 416 ? 5.086 34.375 5.301 1 98.31 416 TYR B O 1
ATOM 6690 N N . PHE B 1 417 ? 5.152 36.25 4.055 1 98.56 417 PHE B N 1
ATOM 6691 C CA . PHE B 1 417 ? 6.176 35.719 3.15 1 98.56 417 PHE B CA 1
ATOM 6692 C C . PHE B 1 417 ? 7.566 36.125 3.627 1 98.56 417 PHE B C 1
ATOM 6694 O O . PHE B 1 417 ? 7.762 37.219 4.133 1 98.56 417 PHE B O 1
ATOM 6701 N N . PRO B 1 418 ? 8.516 35.25 3.514 1 98 418 PRO B N 1
ATOM 6702 C CA . PRO B 1 418 ? 9.898 35.688 3.717 1 98 418 PRO B CA 1
ATOM 6703 C C . PRO B 1 418 ? 10.352 36.719 2.684 1 98 418 PRO B C 1
ATOM 6705 O O . PRO B 1 418 ? 9.695 36.875 1.654 1 98 418 PRO B O 1
ATOM 6708 N N . GLN B 1 419 ? 11.43 37.312 2.932 1 97 419 GLN B N 1
ATOM 6709 C CA . GLN B 1 419 ? 11.906 38.406 2.09 1 97 419 GLN B CA 1
ATOM 6710 C C . GLN B 1 419 ? 12.062 37.969 0.641 1 97 419 GLN B C 1
ATOM 6712 O O . GLN B 1 419 ? 11.719 38.688 -0.286 1 97 419 GLN B O 1
ATOM 6717 N N . ARG B 1 420 ? 12.508 36.781 0.42 1 96.5 420 ARG B N 1
ATOM 6718 C CA . ARG B 1 420 ? 12.82 36.281 -0.911 1 96.5 420 ARG B CA 1
ATOM 6719 C C . ARG B 1 420 ? 11.555 36.125 -1.754 1 96.5 420 ARG B C 1
ATOM 6721 O O . ARG B 1 420 ? 11.633 36 -2.979 1 96.5 420 ARG B O 1
ATOM 6728 N N . LEU B 1 421 ? 10.359 36.188 -1.128 1 97.75 421 LEU B N 1
ATOM 6729 C CA . LEU B 1 421 ? 9.117 35.969 -1.858 1 97.75 421 LEU B CA 1
ATOM 6730 C C . LEU B 1 421 ? 8.242 37.219 -1.832 1 97.75 421 LEU B C 1
ATOM 6732 O O . LEU B 1 421 ? 7.062 37.156 -2.186 1 97.75 421 LEU B O 1
ATOM 6736 N N . ARG B 1 422 ? 8.758 38.344 -1.478 1 97.69 422 ARG B N 1
ATOM 6737 C CA . ARG B 1 422 ? 7.953 39.531 -1.29 1 97.69 422 ARG B CA 1
ATOM 6738 C C . ARG B 1 422 ? 7.926 40.375 -2.561 1 97.69 422 ARG B C 1
ATOM 6740 O O . ARG B 1 422 ? 7.473 41.531 -2.539 1 97.69 422 ARG B O 1
ATOM 6747 N N . ASN B 1 423 ? 8.422 39.875 -3.67 1 96 423 ASN B N 1
ATOM 6748 C CA . ASN B 1 423 ? 8.266 40.469 -4.996 1 96 423 ASN B CA 1
ATOM 6749 C C . ASN B 1 423 ? 7.801 39.438 -6.02 1 96 423 ASN B C 1
ATOM 6751 O O . ASN B 1 423 ? 8.539 39.062 -6.941 1 96 423 ASN B O 1
ATOM 6755 N N . PRO B 1 424 ? 6.547 39.094 -5.91 1 96.19 424 PRO B N 1
ATOM 6756 C CA . PRO B 1 424 ? 6.059 37.969 -6.742 1 96.19 424 PRO B CA 1
ATOM 6757 C C . PRO B 1 424 ? 6.09 38.312 -8.234 1 96.19 424 PRO B C 1
ATOM 6759 O O . PRO B 1 424 ? 6.258 37.406 -9.062 1 96.19 424 PRO B O 1
ATOM 6762 N N . LEU B 1 425 ? 5.973 39.5 -8.672 1 94 425 LEU B N 1
ATOM 6763 C CA . LEU B 1 425 ? 5.918 39.875 -10.078 1 94 425 LEU B CA 1
ATOM 6764 C C . LEU B 1 425 ? 7.246 39.594 -10.766 1 94 425 LEU B C 1
ATOM 6766 O O . LEU B 1 425 ? 7.289 39.406 -11.984 1 94 425 LEU B O 1
ATOM 6770 N N . GLN B 1 426 ? 8.312 39.594 -10.023 1 94.56 426 GLN B N 1
ATOM 6771 C CA . GLN B 1 426 ? 9.617 39.281 -10.578 1 94.56 426 GLN B CA 1
ATOM 6772 C C . GLN B 1 426 ? 9.688 37.812 -10.992 1 94.56 426 GLN B C 1
ATOM 6774 O O . GLN B 1 426 ? 10.547 37.406 -11.789 1 94.56 426 GLN B O 1
ATOM 6779 N N . LEU B 1 427 ? 8.797 37.031 -10.414 1 94.81 427 LEU B N 1
ATOM 6780 C CA . LEU B 1 427 ? 8.781 35.594 -10.672 1 94.81 427 LEU B CA 1
ATOM 6781 C C . LEU B 1 427 ? 7.832 35.25 -11.82 1 94.81 427 LEU B C 1
ATOM 6783 O O . LEU B 1 427 ? 7.777 34.125 -12.273 1 94.81 427 LEU B O 1
ATOM 6787 N N . ALA B 1 428 ? 7.109 36.281 -12.328 1 93.5 428 ALA B N 1
ATOM 6788 C CA . ALA B 1 428 ? 6.145 36.062 -13.406 1 93.5 428 ALA B CA 1
ATOM 6789 C C . ALA B 1 428 ? 6.848 35.812 -14.734 1 93.5 428 ALA B C 1
ATOM 6791 O O . ALA B 1 428 ? 7.984 36.25 -14.938 1 93.5 428 ALA B O 1
ATOM 6792 N N . PRO B 1 429 ? 6.211 35.031 -15.531 1 91.5 429 PRO B N 1
ATOM 6793 C CA . PRO B 1 429 ? 6.824 34.812 -16.844 1 91.5 429 PRO B CA 1
ATOM 6794 C C . PRO B 1 429 ? 6.836 36.062 -17.703 1 91.5 429 PRO B C 1
ATOM 6796 O O . PRO B 1 429 ? 6.004 36.938 -17.516 1 91.5 429 PRO B O 1
ATOM 6799 N N . SER B 1 430 ? 7.809 35.906 -18.641 1 83.38 430 SER B N 1
ATOM 6800 C CA . SER B 1 430 ? 7.879 36.969 -19.625 1 83.38 430 SER B CA 1
ATOM 6801 C C . SER B 1 430 ? 6.969 36.688 -20.812 1 83.38 430 SER B C 1
ATOM 6803 O O . SER B 1 430 ? 6.902 35.562 -21.297 1 83.38 430 SER B O 1
ATOM 6805 N N . GLY B 1 431 ? 6.125 37.531 -21.172 1 80.88 431 GLY B N 1
ATOM 6806 C CA . GLY B 1 431 ? 5.32 37.375 -22.375 1 80.88 431 GLY B CA 1
ATOM 6807 C C . GLY B 1 431 ? 3.967 36.75 -22.109 1 80.88 431 GLY B C 1
ATOM 6808 O O . GLY B 1 431 ? 3.643 36.438 -20.953 1 80.88 431 GLY B O 1
ATOM 6809 N N . ARG B 1 432 ? 3.205 36.562 -23.234 1 88.5 432 ARG B N 1
ATOM 6810 C CA . ARG B 1 432 ? 1.88 35.969 -23.156 1 88.5 432 ARG B CA 1
ATOM 6811 C C . ARG B 1 432 ? 1.953 34.469 -23.359 1 88.5 432 ARG B C 1
ATOM 6813 O O . ARG B 1 432 ? 2.311 34 -24.453 1 88.5 432 ARG B O 1
ATOM 6820 N N . LEU B 1 433 ? 1.641 33.719 -22.234 1 92.88 433 LEU B N 1
ATOM 6821 C CA . LEU B 1 433 ? 1.721 32.25 -22.281 1 92.88 433 LEU B CA 1
ATOM 6822 C C . LEU B 1 433 ? 0.333 31.641 -22.422 1 92.88 433 LEU B C 1
ATOM 6824 O O . LEU B 1 433 ? -0.646 32.188 -21.906 1 92.88 433 LEU B O 1
ATOM 6828 N N . GLU B 1 434 ? 0.283 30.625 -23.156 1 95.12 434 GLU B N 1
ATOM 6829 C CA . GLU B 1 434 ? -0.923 29.812 -23.281 1 95.12 434 GLU B CA 1
ATOM 6830 C C . GLU B 1 434 ? -0.61 28.328 -23.094 1 95.12 434 GLU B C 1
ATOM 6832 O O . GLU B 1 434 ? 0.41 27.844 -23.594 1 95.12 434 GLU B O 1
ATOM 6837 N N . CYS B 1 435 ? -1.434 27.672 -22.328 1 97.44 435 CYS B N 1
ATOM 6838 C CA . CYS B 1 435 ? -1.273 26.234 -22.141 1 97.44 435 CYS B CA 1
ATOM 6839 C C . CYS B 1 435 ? -2.039 25.453 -23.188 1 97.44 435 CYS B C 1
ATOM 6841 O O . CYS B 1 435 ? -3.236 25.672 -23.391 1 97.44 435 CYS B O 1
ATOM 6843 N N . THR B 1 436 ? -1.356 24.594 -23.922 1 97.5 436 THR B N 1
ATOM 6844 C CA . THR B 1 436 ? -1.955 23.688 -24.906 1 97.5 436 THR B CA 1
ATOM 6845 C C . THR B 1 436 ? -1.711 22.234 -24.516 1 97.5 436 THR B C 1
ATOM 6847 O O . THR B 1 436 ? -1.004 21.953 -23.547 1 97.5 436 THR B O 1
ATOM 6850 N N . ALA B 1 437 ? -2.34 21.344 -25.25 1 96.25 437 ALA B N 1
ATOM 6851 C CA . ALA B 1 437 ? -2.15 19.922 -24.984 1 96.25 437 ALA B CA 1
ATOM 6852 C C . ALA B 1 437 ? -0.697 19.5 -25.219 1 96.25 437 ALA B C 1
ATOM 6854 O O . ALA B 1 437 ? -0.242 18.484 -24.672 1 96.25 437 ALA B O 1
ATOM 6855 N N . GLU B 1 438 ? 0.09 20.328 -25.922 1 96.25 438 GLU B N 1
ATOM 6856 C CA . GLU B 1 438 ? 1.486 20.031 -26.234 1 96.25 438 GLU B CA 1
ATOM 6857 C C . GLU B 1 438 ? 2.432 20.859 -25.359 1 96.25 438 GLU B C 1
ATOM 6859 O O . GLU B 1 438 ? 3.645 20.844 -25.562 1 96.25 438 GLU B O 1
ATOM 6864 N N . GLY B 1 439 ? 1.846 21.484 -24.375 1 96.88 439 GLY B N 1
ATOM 6865 C CA . GLY B 1 439 ? 2.678 22.25 -23.469 1 96.88 439 GLY B CA 1
ATOM 6866 C C . GLY B 1 439 ? 2.424 23.75 -23.547 1 96.88 439 GLY B C 1
ATOM 6867 O O . GLY B 1 439 ? 1.325 24.172 -23.906 1 96.88 439 GLY B O 1
ATOM 6868 N N . LEU B 1 440 ? 3.389 24.5 -23.062 1 95.81 440 LEU B N 1
ATOM 6869 C CA . LEU B 1 440 ? 3.295 25.953 -23.016 1 95.81 440 LEU B CA 1
ATOM 6870 C C . LEU B 1 440 ? 3.736 26.562 -24.328 1 95.81 440 LEU B C 1
ATOM 6872 O O . LEU B 1 440 ? 4.742 26.156 -24.922 1 95.81 440 LEU B O 1
ATOM 6876 N N . VAL B 1 441 ? 2.967 27.516 -24.844 1 94.56 441 VAL B N 1
ATOM 6877 C CA . VAL B 1 441 ? 3.336 28.25 -26.047 1 94.56 441 VAL B CA 1
ATOM 6878 C C . VAL B 1 441 ? 3.32 29.75 -25.75 1 94.56 441 VAL B C 1
ATOM 6880 O O . VAL B 1 441 ? 2.549 30.219 -24.906 1 94.56 441 VAL B O 1
ATOM 6883 N N . VAL B 1 442 ? 4.238 30.484 -26.438 1 88.75 442 VAL B N 1
ATOM 6884 C CA . VAL B 1 442 ? 4.285 31.938 -26.312 1 88.75 442 VAL B CA 1
ATOM 6885 C C . VAL B 1 442 ? 3.455 32.562 -27.438 1 88.75 442 VAL B C 1
ATOM 6887 O O . VAL B 1 442 ? 3.562 32.188 -28.594 1 88.75 442 VAL B O 1
ATOM 6890 N N . ARG B 1 443 ? 2.564 33.469 -27 1 79.31 443 ARG B N 1
ATOM 6891 C CA . ARG B 1 443 ? 1.774 34.188 -28 1 79.31 443 ARG B CA 1
ATOM 6892 C C . ARG B 1 443 ? 2.109 35.656 -28 1 79.31 443 ARG B C 1
ATOM 6894 O O . ARG B 1 443 ? 2.451 36.219 -26.953 1 79.31 443 ARG B O 1
#